Protein AF-A0ABC8S2Q2-F1 (afdb_monomer)

Mean predicted aligned error: 20.62 Å

Solvent-accessible surface area (backbone atoms only — not comparable to full-atom values): 57783 Å² total; per-residue (Å²): 144,87,87,70,87,80,70,69,77,77,67,78,82,64,86,86,74,80,96,70,92,75,82,91,82,85,75,79,82,66,72,75,78,66,64,85,82,75,71,85,77,81,86,71,89,79,92,49,72,69,64,50,47,69,73,63,61,68,66,80,72,86,70,70,86,79,44,76,70,62,69,70,70,46,82,73,59,63,72,57,76,78,56,88,73,79,86,83,86,84,89,80,93,81,87,80,99,78,87,89,78,86,81,96,78,83,76,82,62,86,58,95,87,58,82,70,55,83,64,64,65,52,66,68,69,78,64,85,85,86,56,49,67,58,48,46,52,50,49,52,53,46,67,73,66,77,56,84,84,50,71,65,62,54,48,53,41,40,51,30,24,52,76,70,64,38,59,71,61,38,51,52,52,48,54,52,27,56,74,70,61,43,34,40,37,51,70,46,18,29,47,48,17,46,36,26,28,76,67,70,38,56,68,61,16,51,51,36,52,69,53,25,78,65,76,48,73,61,39,54,34,35,49,28,38,30,28,28,69,66,68,50,85,61,19,60,49,24,60,52,52,51,52,52,39,47,75,72,72,44,80,80,49,68,70,39,51,40,27,52,25,44,21,18,29,67,68,48,35,44,68,62,37,51,49,50,51,54,49,27,62,76,70,64,51,53,78,93,34,68,67,47,50,41,40,50,44,48,22,28,54,64,35,39,63,71,67,56,32,54,55,48,63,71,67,52,92,74,85,50,68,66,52,51,43,54,51,32,51,43,28,46,76,69,75,35,27,68,62,19,40,51,51,48,50,54,43,54,77,68,69,55,82,77,49,66,66,47,53,22,50,46,23,41,20,22,19,76,64,47,35,55,68,62,36,51,51,54,51,52,45,40,63,72,66,63,62,82,70,52,72,67,33,47,37,24,50,30,44,23,28,26,58,46,71,36,55,67,61,24,49,55,55,56,71,67,50,87,82,77,52,71,63,51,52,42,47,53,32,46,32,28,46,76,73,69,37,32,69,61,22,50,52,53,48,50,50,42,52,72,75,64,56,78,81,51,72,68,47,53,45,50,49,37,48,30,30,26,76,70,46,37,57,70,63,44,49,52,50,51,54,46,36,53,75,71,63,48,70,79,41,57,69,57,50,32,42,51,26,37,23,30,15,65,46,69,38,41,70,60,19,52,53,52,59,70,67,48,89,71,74,54,71,62,43,53,42,36,52,29,46,25,28,44,77,73,70,38,29,68,59,25,53,52,49,50,57,52,44,48,74,70,72,52,80,82,50,69,68,45,50,35,50,50,29,52,25,27,27,75,70,49,40,53,68,62,46,48,51,51,51,52,47,55,69,70,65,71,53,84,77,48,68,69,46,54,42,33,48,31,51,21,29,32,62,44,71,37,53,68,60,23,48,53,55,61,70,70,48,95,70,80,53,72,66,45,54,36,50,51,28,34,42,27,14,77,71,51,36,31,70,60,22,53,52,49,53,54,48,39,51,74,71,71,48,81,81,49,75,65,38,53,37,26,51,33,40,7,21,32,64,57,60,42,57,69,62,34,53,48,53,59,45,43,40,44,72,76,65,65,44,81,82,51,72,66,45,53,30,26,51,25,38,22,29,18,75,69,64,43,48,67,63,23,51,53,56,55,67,72,47,72,100,78,79,63,61,64,35,41,50,39,39,33,53,27,22,58,76,72,66,40,50,72,63,25,55,55,43,34,52,54,42,46,72,73,42,77,80,45,46,66,56,43,49,54,40,23,49,43,29,46,74,60,72,35,56,68,60,20,49,50,40,49,49,54,39,55,74,69,67,50,72,76,82,77,87,82,80,86,53,75,80,56,48,45,72,42,46,53,87,77,49,56,68,71,56,52,55,49,46,54,53,49,38,58,37,22,15,71,53,44,32,44,31,44,36,46,50,84,58,71,64,51,56,27,48,35,35,50,46,35,56,74,67,23,37,38,40,38,37,42,23,44,59,43,80,88,56,75,93,70,91,53,58,87,64,28,71,65,39,74,77,78,40,48,77,48,80,40,76,40,66,69,63,48,51,54,51,42,44,74,73,61,31,46,38,36,32,56,32,89,53,97,81,29,43,50,67,87,77,56,73,51,82,53,39,32,34,42,36,42,34,20,87,86,75,41,50,53,72,67,57,58,74,73,34,76,43,40,29,40,55,93,65,89,84,52,74,89,67,79,40,60,30,54,54,50,40,52,52,50,49,48,39,40,52,47,15,28,72,75,70,70,45,56,29,67,58,50,76,64,56,33,49,55,52,42,36,51,51,51,50,72,67,35,92,54,39,71,60,43,45,53,50,39,55,52,51,56,52,54,54,55,68,71,77,106

Radius of gyration: 43.21 Å; Cα contacts (8 Å, |Δi|>4): 1288; chains: 1; bounding box: 130×80×126 Å

Nearest PDB structures (foldseek):
  5iww-assembly1_D  TM=8.454E-01  e=2.807E-13  unidentified
  1v2x-assembly1_A-2  TM=8.760E-01  e=2.126E-08  Thermus thermophilus
  1zjr-assembly1_A  TM=8.466E-01  e=3.360E-08  Aquifex aeolicus
  7edc-assembly1_A-2  TM=8.020E-01  e=5.312E-08  Escherichia coli
  3nk7-assembly1_A  TM=8.022E-01  e=3.936E-04  Streptomyces actuosus

Secondary structure (DSSP, 8-state):
--S-TTSGGGSTTSTTS------S---TTSSGGGSTTS----------HHHHHHHH-PPP-------HHHHTS-TTTHHHHT--PPPP-----------S------PPP--TT----TTHHHHTSSS-S--HHHHHHHHHHHHHTTPPPPHHHHHHHHHHHHHHT-HHHHHHHHHHHHHTT-TTSHHHHHHHHHHHHHTT-HHHHHHHHHT-SS--HHHHHHHHHHHHHH-SGGGHHHHHHHHHHHHTT----HHHHHHHHHHHHHHT-HHHHHHHHHHHHHHT-STT-HHHHHHHHHHHHHHS-HHHHHHHHHH-SS--HHHHHHHHHHHHHTT-HHHHHHHHHHHHHTT----HHHHHHHHHHHHHTT-HHHHHHHHHHHHHHT----HHHHHHHHHHHHHTT-HHHHHHHHHT-SS--HHHHHHHHHHHHHTT-HHHHHHHHHHHHHTTPPPPHHHHHHHHHHHHHTT-HHHHHHHHHHHHHTTGGG-HHHHHHHHHHHHHTT-HHHHHHHHHH-SS--HHHHHHHHHHHHHTT-HHHHHHHHHHHHHTTPPP-HHHHHHHHHHHHHHT-HHHHHHHHHHHHHTT----HHHHHHHHHHHHHTT-HHHHHHHHHT-SS--HHHHHHHHHHHHHTT-HHHHHHHHHHHHHTT----HHHHHHHHHHHHHHT-HHHHHHHHHHHHHTS-PPPPHHHHHHHHHHHHHTT-HHHHHHHHHTS-SS--HHHHHHHHHHHHHTT-HHHHHHHHHHHHHH-TT-HHHHHHHHHHHHHTT-HHHHHHHHHHHHHTTPPP-------HHHHHHHHGGGS-HHHHHHHHHHHHT-BSSEEEEEEEES-HHHHHHHHHHHHHHTB-EEEEEESSTTPPP---HHHHTTGGGSSEEEE-S-HHHHHHHHHHTTPEEEEE--STTPEETTT--TTS-EEEEE-BTTTBS-HHHHHH-SEEEE---TT-TTTTHHHHHHHHHHHHHHHHHHHHHS-S----HHHHHHHHHHHHHHH-TTHHHHHHHHHHHHHHHHHHH-

Foldseek 3Di:
DPDDVPPPVPPPPPPPDDDDDDDDDDPPPPLPPPVPPPDPPPDDDDPDVLLVLLVPPDQPPCPDPPDVVVVVPDPPVVVVVPDPDDDDDDDDDDDDPDDDDDDPDDDWDDDPPDTDDPVVVVVVVPDDDDCLVVLLVVLVVCVPPPDQDDLVSLLSNLVSCLVVLPVVSNVVSVVSCVVNVVLQDQSNLLSNLLSCLSNLNLVSSVVSLVSHPDHAQSSLLSSLLSLLVNLDPSNVVSVVSQVVCVVVVHDHALSSLLSQLSSLLSVLPLVSLVVSVVSCVVVVHCQLPPSSLLSSLSSCLRNHDLVVSVVSCVVRPDADPSSLLSNLVSCVVVLNLVVSLVSLSVCVVVVDDQDLSSLLSNLLSLLSVLPVVSLVSSVVSCSSNVPDHDQSSLLSNLSSCLSVVNLVVSVVSLVPDPDDAQSSLLSNLVSCVVVVNLVVSVVSVVVCVVVVHDDDLSNLLSNLSSCLSVLPVPVLVVSVVVCVVVVVLLPQSSLLSSLLSCLSNVNLVVSVVSLVVHPDHDLSSLLSSLVSCLNVLNLVVSVVSVVVCVVVVDDDDLSNLLSNLSSCLSVLVPVVLVVSVVVCVPPPPVNPPSSLLSSLSSCLSNVNNVVSVVSLVPDPDDALSNLLSNLLSCLVVLNLVVSVVSVVVCVVVVNDDDLSSLLSNLSSCLSNLVLVVSVVSVVCCCPVVVDDHDPSSLLSNLSSCLVVLVLVVSVVSVVVDDLDDCLNSLLSSLVSCLVNVVLPVNQVSLVSSCVHCVQALVSLVSSLVSCVSVVNNVVSVVSVVSCVVVVRDDDDDDDDDLVVLCVLLVVVDDVVVLVVLLVLLQQAAPLEEEEEEADPDLLLVLQLLVLCSVNRYAEYEYEYNALVDDRDDPCVRNVPSPLQHYYHYDSDPVVVLVVCVVVVAAEEFEDADPQADELLPDQLLGRYYYYWYYLPPIDDPVSVVSGPHYHYDPPPPPNPDSCSSVVSNVSSVSSQVNCCVPVVGNYDDDPVRSSSSSSSVSVVVDPCSVVSSVVSVVVVVVVVVVVD

Structure (mmCIF, N/CA/C/O backbone):
data_AF-A0ABC8S2Q2-F1
#
_entry.id   AF-A0ABC8S2Q2-F1
#
loop_
_atom_site.group_PDB
_atom_site.id
_atom_site.type_symbol
_atom_site.label_atom_id
_atom_site.label_alt_id
_atom_site.label_comp_id
_atom_site.label_asym_id
_atom_site.label_entity_id
_atom_site.label_seq_id
_atom_site.pdbx_PDB_ins_code
_atom_site.Cartn_x
_atom_site.Cartn_y
_atom_site.Cartn_z
_atom_site.occupancy
_atom_site.B_iso_or_equiv
_atom_site.auth_seq_id
_atom_site.auth_comp_id
_atom_site.auth_asym_id
_atom_site.auth_atom_id
_atom_site.pdbx_PDB_model_num
ATOM 1 N N . MET A 1 1 ? 12.492 -31.610 13.548 1.00 34.97 1 MET A N 1
ATOM 2 C CA . MET A 1 1 ? 13.583 -31.194 12.636 1.00 34.97 1 MET A CA 1
ATOM 3 C C . MET A 1 1 ? 14.423 -30.072 13.258 1.00 34.97 1 MET A C 1
ATOM 5 O O . MET A 1 1 ? 14.422 -28.957 12.768 1.00 34.97 1 MET A O 1
ATOM 9 N N . PHE A 1 2 ? 15.148 -30.347 14.344 1.00 24.47 2 PHE A N 1
ATOM 10 C CA . PHE A 1 2 ? 16.047 -29.378 14.993 1.00 24.47 2 PHE A CA 1
ATOM 11 C C . PHE A 1 2 ? 17.279 -30.147 15.489 1.00 24.47 2 PHE A C 1
ATOM 13 O O . PHE A 1 2 ? 17.316 -30.562 16.638 1.00 24.47 2 PHE A O 1
ATOM 20 N N . ASN A 1 3 ? 18.203 -30.484 14.577 1.00 24.67 3 ASN A N 1
ATOM 21 C CA . ASN A 1 3 ? 19.575 -30.936 14.898 1.00 24.67 3 ASN A CA 1
ATOM 22 C C . ASN A 1 3 ? 20.465 -31.149 13.649 1.00 24.67 3 ASN A C 1
ATOM 24 O O . ASN A 1 3 ? 21.248 -32.092 13.578 1.00 24.67 3 ASN A O 1
ATOM 28 N N . ARG A 1 4 ? 20.363 -30.283 12.628 1.00 25.58 4 ARG A N 1
ATOM 29 C CA . ARG A 1 4 ? 21.287 -30.304 11.468 1.00 25.58 4 ARG A CA 1
ATOM 30 C C . ARG A 1 4 ? 22.074 -29.006 11.248 1.00 25.58 4 ARG A C 1
ATOM 32 O O . ARG A 1 4 ? 22.939 -28.971 10.384 1.00 25.58 4 ARG A O 1
ATOM 39 N N . SER A 1 5 ? 21.874 -27.979 12.075 1.00 28.30 5 SER A N 1
ATOM 40 C CA . SER A 1 5 ? 22.554 -26.679 11.951 1.00 28.30 5 SER A CA 1
ATOM 41 C C . SER A 1 5 ? 23.979 -26.626 12.528 1.00 28.30 5 SER A C 1
ATOM 43 O O . SER A 1 5 ? 24.648 -25.613 12.356 1.00 28.30 5 SER A O 1
ATOM 45 N N . LEU A 1 6 ? 24.493 -27.696 13.152 1.00 27.12 6 LEU A N 1
ATOM 46 C CA . LEU A 1 6 ? 25.853 -27.710 13.723 1.00 27.12 6 LEU A CA 1
ATOM 47 C C . LEU A 1 6 ? 26.909 -28.492 12.921 1.00 27.12 6 LEU A C 1
ATOM 49 O O . LEU A 1 6 ? 28.082 -28.440 13.278 1.00 27.12 6 LEU A O 1
ATOM 53 N N . TYR A 1 7 ? 26.549 -29.165 11.822 1.00 24.75 7 TYR A N 1
ATOM 54 C CA . TYR A 1 7 ? 27.508 -29.977 11.049 1.00 24.75 7 TYR A CA 1
ATOM 55 C C . TYR A 1 7 ? 28.084 -29.291 9.795 1.00 24.75 7 TYR A C 1
ATOM 57 O O . TYR A 1 7 ? 29.084 -29.757 9.253 1.00 24.75 7 TYR A O 1
ATOM 65 N N . CYS A 1 8 ? 27.537 -28.148 9.362 1.00 25.62 8 CYS A N 1
ATOM 66 C CA . CYS A 1 8 ? 28.042 -27.425 8.182 1.00 25.62 8 CYS A CA 1
ATOM 67 C C . CYS A 1 8 ? 29.206 -26.458 8.478 1.00 25.62 8 CYS A C 1
ATOM 69 O O . CYS A 1 8 ? 29.891 -26.027 7.553 1.00 25.62 8 CYS A O 1
ATOM 71 N N . PHE A 1 9 ? 29.502 -26.160 9.748 1.00 27.00 9 PHE A N 1
ATOM 72 C CA . PHE A 1 9 ? 30.567 -25.214 10.115 1.00 27.00 9 PHE A CA 1
ATOM 73 C C . PHE A 1 9 ? 31.993 -25.803 10.044 1.00 27.00 9 PHE A C 1
ATOM 75 O O . PHE A 1 9 ? 32.969 -25.059 10.088 1.00 27.00 9 PHE A O 1
ATOM 82 N N . ALA A 1 10 ? 32.140 -27.124 9.881 1.00 25.73 10 ALA A N 1
ATOM 83 C CA . ALA A 1 10 ? 33.445 -27.799 9.868 1.00 25.73 10 ALA A CA 1
ATOM 84 C C . ALA A 1 10 ? 34.042 -28.035 8.462 1.00 25.73 10 ALA A C 1
ATOM 86 O O . ALA A 1 10 ? 35.200 -28.433 8.352 1.00 25.73 10 ALA A O 1
ATOM 87 N N . LEU A 1 11 ? 33.305 -27.758 7.378 1.00 25.94 11 LEU A N 1
ATOM 88 C CA . LEU A 1 11 ? 33.777 -27.974 5.996 1.00 25.94 11 LEU A CA 1
ATOM 89 C C . LEU A 1 11 ? 34.243 -26.696 5.277 1.00 25.94 11 LEU A C 1
ATOM 91 O O . LEU A 1 11 ? 34.880 -26.783 4.227 1.00 25.94 11 LEU A O 1
ATOM 95 N N . PHE A 1 12 ? 34.021 -25.516 5.865 1.00 28.31 12 PHE A N 1
ATOM 96 C CA . PHE A 1 12 ? 34.377 -24.232 5.246 1.00 28.31 12 PHE A CA 1
ATOM 97 C C . PHE A 1 12 ? 35.836 -23.781 5.477 1.00 28.31 12 PHE A C 1
ATOM 99 O O . PHE A 1 12 ? 36.272 -22.800 4.882 1.00 28.31 12 PHE A O 1
ATOM 106 N N . SER A 1 13 ? 36.630 -24.520 6.266 1.00 26.47 13 SER A N 1
ATOM 107 C CA . SER A 1 13 ? 38.012 -24.131 6.626 1.00 26.47 13 SER A CA 1
ATOM 108 C C . SER A 1 13 ? 39.140 -24.960 5.988 1.00 26.47 13 SER A C 1
ATOM 110 O O . SER A 1 13 ? 40.301 -24.770 6.341 1.00 26.47 13 SER A O 1
ATOM 112 N N . VAL A 1 14 ? 38.859 -25.848 5.022 1.00 27.25 14 VAL A N 1
ATOM 113 C CA . VAL A 1 14 ? 39.913 -26.689 4.392 1.00 27.25 14 VAL A CA 1
ATOM 114 C C . VAL A 1 14 ? 40.069 -26.486 2.873 1.00 27.25 14 VAL A C 1
ATOM 116 O O . VAL A 1 14 ? 41.062 -26.913 2.291 1.00 27.25 14 VAL A O 1
ATOM 119 N N . ARG A 1 15 ? 39.208 -25.714 2.198 1.00 28.25 15 ARG A N 1
ATOM 120 C CA . ARG A 1 15 ? 39.318 -25.469 0.739 1.00 28.25 15 ARG A CA 1
ATOM 121 C C . ARG A 1 15 ? 40.104 -24.209 0.337 1.00 28.25 15 ARG A C 1
ATOM 123 O O . ARG A 1 15 ? 39.764 -23.548 -0.636 1.00 28.25 15 ARG A O 1
ATOM 130 N N . LYS A 1 16 ? 41.196 -23.885 1.043 1.00 30.80 16 LYS A N 1
ATOM 131 C CA . LYS A 1 16 ? 42.139 -22.824 0.611 1.00 30.80 16 LYS A CA 1
ATOM 132 C C . LYS A 1 16 ? 43.614 -23.230 0.549 1.00 30.80 16 LYS A C 1
ATOM 134 O O . LYS A 1 16 ? 44.489 -22.373 0.481 1.00 30.80 16 LYS A O 1
ATOM 139 N N . LYS A 1 17 ? 43.905 -24.531 0.521 1.00 29.23 17 LYS A N 1
ATOM 140 C CA . LYS A 1 17 ? 45.241 -25.063 0.224 1.00 29.23 17 LYS A CA 1
ATOM 141 C C . LYS A 1 17 ? 45.107 -26.364 -0.551 1.00 29.23 17 LYS A C 1
ATOM 143 O O . LYS A 1 17 ? 44.936 -27.403 0.063 1.00 29.23 17 LYS A O 1
ATOM 148 N N . LEU A 1 18 ? 45.157 -26.271 -1.875 1.00 27.47 18 LEU A N 1
ATOM 149 C CA . LEU A 1 18 ? 45.743 -27.249 -2.800 1.00 27.47 18 LEU A CA 1
ATOM 150 C C . LEU A 1 18 ? 45.487 -26.711 -4.210 1.00 27.47 18 LEU A C 1
ATOM 152 O O . LEU A 1 18 ? 44.375 -26.772 -4.724 1.00 27.47 18 LEU A O 1
ATOM 156 N N . GLY A 1 19 ? 46.519 -26.101 -4.793 1.00 32.22 19 GLY A N 1
ATOM 157 C CA . GLY A 1 19 ? 46.503 -25.689 -6.187 1.00 32.22 19 GLY A CA 1
ATOM 158 C C . GLY A 1 19 ? 46.469 -26.923 -7.077 1.00 32.22 19 GLY A C 1
ATOM 159 O O . GLY A 1 19 ? 47.450 -27.655 -7.145 1.00 32.22 19 GLY A O 1
ATOM 160 N N . PHE A 1 20 ? 45.347 -27.131 -7.757 1.00 24.52 20 PHE A N 1
ATOM 161 C CA . PHE A 1 20 ? 45.239 -28.033 -8.894 1.00 24.52 20 PHE A CA 1
ATOM 162 C C . PHE A 1 20 ? 44.403 -27.355 -9.978 1.00 24.52 20 PHE A C 1
ATOM 164 O O . PHE A 1 20 ? 43.263 -26.959 -9.744 1.00 24.52 20 PHE A O 1
ATOM 171 N N . ARG A 1 21 ? 44.999 -27.218 -11.168 1.00 27.28 21 ARG A N 1
ATOM 172 C CA . ARG A 1 21 ? 44.282 -26.971 -12.423 1.00 27.28 21 ARG A CA 1
ATOM 173 C C . ARG A 1 21 ? 43.379 -28.177 -12.681 1.00 27.28 21 ARG A C 1
ATOM 175 O O . ARG A 1 21 ? 43.885 -29.295 -12.727 1.00 27.28 21 ARG A O 1
ATOM 182 N N . LEU A 1 22 ? 42.085 -27.954 -12.880 1.00 24.84 22 LEU A N 1
ATOM 183 C CA . LEU A 1 22 ? 41.166 -28.973 -13.382 1.00 24.84 22 LEU A CA 1
ATOM 184 C C . LEU A 1 22 ? 40.533 -28.469 -14.676 1.00 24.84 22 LEU A C 1
ATOM 186 O O . LEU A 1 22 ? 39.918 -27.408 -14.712 1.00 24.84 22 LEU A O 1
ATOM 190 N N . GLN A 1 23 ? 40.779 -29.240 -15.734 1.00 23.42 23 GLN A N 1
ATOM 191 C CA . GLN A 1 23 ? 40.207 -29.102 -17.065 1.00 23.42 23 GLN A CA 1
ATOM 192 C C . GLN A 1 23 ? 38.676 -29.107 -17.001 1.00 23.42 23 GLN A C 1
ATOM 194 O O . GLN A 1 23 ? 38.074 -29.960 -16.348 1.00 23.42 23 GLN A O 1
ATOM 199 N N . SER A 1 24 ? 38.063 -28.175 -17.728 1.00 28.06 24 SER A N 1
ATOM 200 C CA . SER A 1 24 ? 36.647 -28.196 -18.076 1.00 28.06 24 SER A CA 1
ATOM 201 C C . SER A 1 24 ? 36.357 -29.443 -18.908 1.00 28.06 24 SER A C 1
ATOM 203 O O . SER A 1 24 ? 36.931 -29.574 -19.977 1.00 28.06 24 SER A O 1
ATOM 205 N N . TYR A 1 25 ? 35.527 -30.360 -18.416 1.00 26.27 25 TYR A N 1
ATOM 206 C CA . TYR A 1 25 ? 34.607 -31.216 -19.183 1.00 26.27 25 TYR A CA 1
ATOM 207 C C . TYR A 1 25 ? 33.991 -32.229 -18.201 1.00 26.27 25 TYR A C 1
ATOM 209 O O . TYR A 1 25 ? 34.724 -32.977 -17.559 1.00 26.27 25 TYR A O 1
ATOM 217 N N . ARG A 1 26 ? 32.646 -32.273 -18.137 1.00 25.72 26 ARG A N 1
ATOM 218 C CA . ARG A 1 26 ? 31.751 -33.152 -17.329 1.00 25.72 26 ARG A CA 1
ATOM 219 C C . ARG A 1 26 ? 31.032 -32.504 -16.130 1.00 25.72 26 ARG A C 1
ATOM 221 O O . ARG A 1 26 ? 31.131 -32.985 -15.007 1.00 25.72 26 ARG A O 1
ATOM 228 N N . ALA A 1 27 ? 30.189 -31.505 -16.402 1.00 26.81 27 ALA A N 1
ATOM 229 C CA . ALA A 1 27 ? 29.017 -31.191 -15.563 1.00 26.81 27 ALA A CA 1
ATOM 230 C C . ALA A 1 27 ? 27.681 -31.683 -16.180 1.00 26.81 27 ALA A C 1
ATOM 232 O O . ALA A 1 27 ? 26.669 -31.765 -15.491 1.00 26.81 27 ALA A O 1
ATOM 233 N N . HIS A 1 28 ? 27.683 -32.097 -17.455 1.00 30.48 28 HIS A N 1
ATOM 234 C CA . HIS A 1 28 ? 26.464 -32.307 -18.251 1.00 30.48 28 HIS A CA 1
ATOM 235 C C . HIS A 1 28 ? 25.609 -33.547 -17.919 1.00 30.48 28 HIS A C 1
ATOM 237 O O . HIS A 1 28 ? 24.471 -33.623 -18.360 1.00 30.48 28 HIS A O 1
ATOM 243 N N . LEU A 1 29 ? 26.102 -34.509 -17.129 1.00 26.00 29 LEU A N 1
ATOM 244 C CA . LEU A 1 29 ? 25.425 -35.805 -16.923 1.00 26.00 29 LEU A CA 1
ATOM 245 C C . LEU A 1 29 ? 24.639 -35.936 -15.605 1.00 26.00 29 LEU A C 1
ATOM 247 O O . LEU A 1 29 ? 24.113 -37.005 -15.321 1.00 26.00 29 LEU A O 1
ATOM 251 N N . ARG A 1 30 ? 24.534 -34.876 -14.789 1.00 29.36 30 ARG A N 1
ATOM 252 C CA . ARG A 1 30 ? 23.762 -34.908 -13.525 1.00 29.36 30 ARG A CA 1
ATOM 253 C C . ARG A 1 30 ? 22.377 -34.255 -13.591 1.00 29.36 30 ARG A C 1
ATOM 255 O O . ARG A 1 30 ? 21.629 -34.384 -12.631 1.00 29.36 30 ARG A O 1
ATOM 262 N N . CYS A 1 31 ? 22.015 -33.598 -14.699 1.00 29.89 31 CYS A N 1
ATOM 263 C CA . CYS A 1 31 ? 20.682 -32.997 -14.849 1.00 29.89 31 CYS A CA 1
ATOM 264 C C . CYS A 1 31 ? 19.566 -34.034 -15.075 1.00 29.89 31 CYS A C 1
ATOM 266 O O . CYS A 1 31 ? 18.438 -33.793 -14.666 1.00 29.89 31 CYS A O 1
ATOM 268 N N . CYS A 1 32 ? 19.862 -35.203 -15.654 1.00 27.31 32 CYS A N 1
ATOM 269 C CA . CYS A 1 32 ? 18.824 -36.191 -15.975 1.00 27.31 32 CYS A CA 1
ATOM 270 C C . CYS A 1 32 ? 18.369 -37.054 -14.784 1.00 27.31 32 CYS A C 1
ATOM 272 O O . CYS A 1 32 ? 17.270 -37.587 -14.824 1.00 27.31 32 CYS A O 1
ATOM 274 N N . SER A 1 33 ? 19.160 -37.193 -13.713 1.00 26.92 33 SER A N 1
ATOM 275 C CA . SER A 1 33 ? 18.877 -38.179 -12.652 1.00 26.92 33 SER A CA 1
ATOM 276 C C . SER A 1 33 ? 17.954 -37.693 -11.527 1.00 26.92 33 SER A C 1
ATOM 278 O O . SER A 1 33 ? 17.751 -38.429 -10.572 1.00 26.92 33 SER A O 1
ATOM 280 N N . PHE A 1 34 ? 17.450 -36.456 -11.579 1.00 35.34 34 PHE A N 1
ATOM 281 C CA . PHE A 1 34 ? 16.664 -35.865 -10.480 1.00 35.34 34 PHE A CA 1
ATOM 282 C C . PHE A 1 34 ? 15.223 -35.492 -10.856 1.00 35.34 34 PHE A C 1
ATOM 284 O O . PHE A 1 34 ? 14.474 -35.040 -9.996 1.00 35.34 34 PHE A O 1
ATOM 291 N N . ILE A 1 35 ? 14.810 -35.710 -12.110 1.00 32.81 35 ILE A N 1
ATOM 292 C CA . ILE A 1 35 ? 13.422 -35.480 -12.552 1.00 32.81 35 ILE A CA 1
ATOM 293 C C . ILE A 1 35 ? 12.531 -36.711 -12.297 1.00 32.81 35 ILE A C 1
ATOM 295 O O . ILE A 1 35 ? 11.314 -36.576 -12.224 1.00 32.81 35 ILE A O 1
ATOM 299 N N . GLU A 1 36 ? 13.109 -37.894 -12.064 1.00 29.53 36 GLU A N 1
ATOM 300 C CA . GLU A 1 36 ? 12.329 -39.125 -11.854 1.00 29.53 36 GLU A CA 1
ATOM 301 C C . GLU A 1 36 ? 11.606 -39.204 -10.493 1.00 29.53 36 GLU A C 1
ATOM 303 O O . GLU A 1 36 ? 10.679 -39.996 -10.361 1.00 29.53 36 GLU A O 1
ATOM 308 N N . GLU A 1 37 ? 11.939 -38.370 -9.497 1.00 29.84 37 GLU A N 1
ATOM 309 C CA . GLU A 1 37 ? 11.366 -38.496 -8.138 1.00 29.84 37 GLU A CA 1
ATOM 310 C C . GLU A 1 37 ? 10.415 -37.360 -7.694 1.00 29.84 37 GLU A C 1
ATOM 312 O O . GLU A 1 37 ? 9.940 -37.393 -6.560 1.00 29.84 37 GLU A O 1
ATOM 317 N N . ALA A 1 38 ? 10.072 -36.373 -8.539 1.00 28.55 38 ALA A N 1
ATOM 318 C CA . ALA A 1 38 ? 9.309 -35.192 -8.078 1.00 28.55 38 ALA A CA 1
ATOM 319 C C . ALA A 1 38 ? 8.118 -34.731 -8.944 1.00 28.55 38 ALA A C 1
ATOM 321 O O . ALA A 1 38 ? 7.625 -33.619 -8.747 1.00 28.55 38 ALA A O 1
ATOM 322 N N . ILE A 1 39 ? 7.609 -35.554 -9.867 1.00 29.17 39 ILE A N 1
ATOM 323 C CA . ILE A 1 39 ? 6.401 -35.212 -10.639 1.00 29.17 39 ILE A CA 1
ATOM 324 C C . ILE A 1 39 ? 5.344 -36.321 -10.513 1.00 29.17 39 ILE A C 1
ATOM 326 O O . ILE A 1 39 ? 5.274 -37.200 -11.370 1.00 29.17 39 ILE A O 1
ATOM 330 N N . PRO A 1 40 ? 4.458 -36.284 -9.504 1.00 26.62 40 PRO A N 1
ATOM 331 C CA . PRO A 1 40 ? 3.127 -36.835 -9.671 1.00 26.62 40 PRO A CA 1
ATOM 332 C C . PRO A 1 40 ? 2.320 -35.813 -10.483 1.00 26.62 40 PRO A C 1
ATOM 334 O O . PRO A 1 40 ? 1.830 -34.817 -9.954 1.00 26.62 40 PRO A O 1
ATOM 337 N N . LEU A 1 41 ? 2.230 -36.025 -11.797 1.00 30.52 41 LEU A N 1
ATOM 338 C CA . LEU A 1 41 ? 1.183 -35.416 -12.614 1.00 30.52 41 LEU A CA 1
ATOM 339 C C . LEU A 1 41 ? -0.131 -36.091 -12.208 1.00 30.52 41 LEU A C 1
ATOM 341 O O . LEU A 1 41 ? -0.475 -37.146 -12.734 1.00 30.52 41 LEU A O 1
ATOM 345 N N . GLU A 1 42 ? -0.860 -35.510 -11.256 1.00 27.75 42 GLU A N 1
ATOM 346 C CA . GLU A 1 42 ? -2.289 -35.793 -11.133 1.00 27.75 42 GLU A CA 1
ATOM 347 C C . GLU A 1 42 ? -2.978 -35.168 -12.346 1.00 27.75 42 GLU A C 1
ATOM 349 O O . GLU A 1 42 ? -3.299 -33.982 -12.393 1.00 27.75 42 GLU A O 1
ATOM 354 N N . THR A 1 43 ? -3.123 -35.980 -13.389 1.00 30.48 43 THR A N 1
ATOM 355 C CA . THR A 1 43 ? -3.883 -35.664 -14.591 1.00 30.48 43 THR A CA 1
ATOM 356 C C . THR A 1 43 ? -5.351 -35.491 -14.218 1.00 30.48 43 THR A C 1
ATOM 358 O O . THR A 1 43 ? -6.099 -36.466 -14.150 1.00 30.48 43 THR A O 1
ATOM 361 N N . THR A 1 44 ? -5.773 -34.252 -13.992 1.00 28.44 44 THR A N 1
ATOM 362 C CA . THR A 1 44 ? -7.182 -33.865 -14.082 1.00 28.44 44 THR A CA 1
ATOM 363 C C . THR A 1 44 ? -7.324 -32.847 -15.211 1.00 28.44 44 THR A C 1
ATOM 365 O O . THR A 1 44 ? -6.805 -31.739 -15.156 1.00 28.44 44 THR A O 1
ATOM 368 N N . GLU A 1 45 ? -7.916 -33.344 -16.300 1.00 35.28 45 GLU A N 1
ATOM 369 C CA . GLU A 1 45 ? -8.567 -32.651 -17.419 1.00 35.28 45 GLU A CA 1
ATOM 370 C C . GLU A 1 45 ? -8.080 -31.227 -17.748 1.00 35.28 45 GLU A C 1
ATOM 372 O O . GLU A 1 45 ? -8.661 -30.231 -17.327 1.00 35.28 45 GLU A O 1
ATOM 377 N N . CYS A 1 46 ? -7.058 -31.126 -18.603 1.00 33.34 46 CYS A N 1
ATOM 378 C CA . CYS A 1 46 ? -6.739 -29.887 -19.311 1.00 33.34 46 CYS A CA 1
ATOM 379 C C . CYS A 1 46 ? -6.975 -30.105 -20.813 1.00 33.34 46 CYS A C 1
ATOM 381 O O . CYS A 1 46 ? -6.162 -30.720 -21.498 1.00 33.34 46 CYS A O 1
ATOM 383 N N . THR A 1 47 ? -8.135 -29.668 -21.308 1.00 32.66 47 THR A N 1
ATOM 384 C CA . THR A 1 47 ? -8.615 -29.864 -22.690 1.00 32.66 47 THR A CA 1
ATOM 385 C C . THR A 1 47 ? -8.210 -28.726 -23.633 1.00 32.66 47 THR A C 1
ATOM 387 O O . THR A 1 47 ? -8.995 -28.349 -24.500 1.00 32.66 47 THR A O 1
ATOM 390 N N . ASP A 1 48 ? -7.027 -28.136 -23.455 1.00 44.69 48 ASP A N 1
ATOM 391 C CA . ASP A 1 48 ? -6.563 -27.038 -24.309 1.00 44.69 48 ASP A CA 1
ATOM 392 C C . ASP A 1 48 ? -5.493 -27.554 -25.289 1.00 44.69 48 ASP A C 1
ATOM 39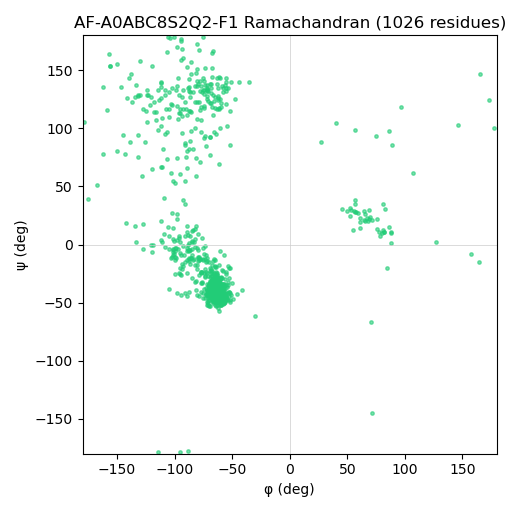4 O O . ASP A 1 48 ? -4.378 -27.920 -24.895 1.00 44.69 48 ASP A O 1
ATOM 398 N N . GLU A 1 49 ? -5.840 -27.634 -26.580 1.00 45.25 49 GLU A N 1
ATOM 399 C CA . GLU A 1 49 ? -4.967 -28.128 -27.667 1.00 45.25 49 GLU A CA 1
ATOM 400 C C . GLU A 1 49 ? -3.604 -27.405 -27.690 1.00 45.25 49 GLU A C 1
ATOM 402 O O . GLU A 1 49 ? -2.575 -27.993 -28.026 1.00 45.25 49 GLU A O 1
ATOM 407 N N . THR A 1 50 ? -3.571 -26.154 -27.230 1.00 44.69 50 THR A N 1
ATOM 408 C CA . THR A 1 50 ? -2.394 -25.288 -27.066 1.00 44.69 50 THR A CA 1
ATOM 409 C C . THR A 1 50 ? -1.377 -25.778 -26.043 1.00 44.69 50 THR A C 1
ATOM 411 O O . THR A 1 50 ? -0.170 -25.716 -26.283 1.00 44.69 50 THR A O 1
ATOM 414 N N . ILE A 1 51 ? -1.845 -26.290 -24.904 1.00 49.72 51 ILE A N 1
ATOM 415 C CA . ILE A 1 51 ? -0.981 -26.843 -23.850 1.00 49.72 51 ILE A CA 1
ATOM 416 C C . ILE A 1 51 ? -0.386 -28.173 -24.314 1.00 49.72 51 ILE A C 1
ATOM 418 O O . ILE A 1 51 ? 0.773 -28.479 -24.028 1.00 49.72 51 ILE A O 1
ATOM 422 N N . THR A 1 52 ? -1.153 -28.923 -25.104 1.00 47.75 52 THR A N 1
ATOM 423 C CA . THR A 1 52 ? -0.700 -30.185 -25.691 1.00 47.75 52 THR A CA 1
ATOM 424 C C . THR A 1 52 ? 0.398 -29.931 -26.728 1.00 47.75 52 THR A C 1
ATOM 426 O O . THR A 1 52 ? 1.404 -30.628 -26.700 1.00 47.75 52 THR A O 1
ATOM 429 N N . GLN A 1 53 ? 0.301 -28.868 -27.539 1.00 52.44 53 GLN A N 1
ATOM 430 C CA . GLN A 1 53 ? 1.346 -28.487 -28.503 1.00 52.44 53 GLN A CA 1
ATOM 431 C C . GLN A 1 53 ? 2.708 -28.175 -27.860 1.00 52.44 53 GLN A C 1
ATOM 433 O O . GLN A 1 53 ? 3.724 -28.663 -28.342 1.00 52.44 53 GLN A O 1
ATOM 438 N N . LEU A 1 54 ? 2.758 -27.438 -26.742 1.00 49.56 54 LEU A N 1
ATOM 439 C CA . LEU A 1 54 ? 4.012 -27.184 -26.000 1.00 49.56 54 LEU A CA 1
ATOM 440 C C . LEU A 1 54 ? 4.645 -28.461 -25.420 1.00 49.56 54 LEU A C 1
ATOM 442 O O . LEU A 1 54 ? 5.870 -28.554 -25.277 1.00 49.56 54 LEU A O 1
ATOM 446 N N . LEU A 1 55 ? 3.808 -29.440 -25.073 1.00 44.25 55 LEU A N 1
ATOM 447 C CA . LEU A 1 55 ? 4.231 -30.757 -24.598 1.00 44.25 55 LEU A CA 1
ATOM 448 C C . LEU A 1 55 ? 4.677 -31.676 -25.749 1.00 44.25 55 LEU A C 1
ATOM 450 O O . LEU A 1 55 ? 5.518 -32.541 -25.515 1.00 44.25 55 LEU A O 1
ATOM 454 N N . THR A 1 56 ? 4.167 -31.470 -26.969 1.00 42.50 56 THR A N 1
ATOM 455 C CA . THR A 1 56 ? 4.482 -32.260 -28.176 1.00 42.50 56 THR A CA 1
ATOM 456 C C . THR A 1 56 ? 5.484 -31.601 -29.121 1.00 42.50 56 THR A C 1
ATOM 458 O O . THR A 1 56 ? 5.740 -32.161 -30.182 1.00 42.50 56 THR A O 1
ATOM 461 N N . LEU A 1 57 ? 6.042 -30.430 -28.786 1.00 45.31 57 LEU A N 1
ATOM 462 C CA . LEU A 1 57 ? 7.187 -29.874 -29.511 1.00 45.31 57 LEU A CA 1
ATOM 463 C C . LEU A 1 57 ? 8.340 -30.875 -29.394 1.00 45.31 57 LEU A C 1
ATOM 465 O O . LEU A 1 57 ? 8.991 -30.971 -28.344 1.00 45.31 57 LEU A O 1
ATOM 469 N N . GLU A 1 58 ? 8.536 -31.656 -30.455 1.00 34.34 58 GLU A N 1
ATOM 470 C CA . GLU A 1 58 ? 9.704 -32.508 -30.602 1.00 34.34 58 GLU A CA 1
ATOM 471 C C . GLU A 1 58 ? 10.944 -31.610 -30.493 1.00 34.34 58 GLU A C 1
ATOM 473 O O . GLU A 1 58 ? 10.936 -30.487 -31.015 1.00 34.34 58 GLU A O 1
ATOM 478 N N . PRO A 1 59 ? 11.996 -32.039 -29.767 1.00 31.41 59 PRO A N 1
ATOM 479 C CA . PRO A 1 59 ? 13.280 -31.366 -29.896 1.00 31.41 59 PRO A CA 1
ATOM 480 C C . PRO A 1 59 ? 13.593 -31.294 -31.395 1.00 31.41 59 PRO A C 1
ATOM 482 O O . PRO A 1 59 ? 13.277 -32.265 -32.091 1.00 31.41 59 PRO A O 1
ATOM 485 N N . PRO A 1 60 ? 14.150 -30.179 -31.905 1.00 30.98 60 PRO A N 1
ATOM 486 C CA . PRO A 1 60 ? 14.547 -30.131 -33.303 1.00 30.98 60 PRO A CA 1
ATOM 487 C C . PRO A 1 60 ? 15.333 -31.410 -33.584 1.00 30.98 60 PRO A C 1
ATOM 489 O O . PRO A 1 60 ? 16.249 -31.739 -32.820 1.00 30.98 60 PRO A O 1
ATOM 492 N N . GLU A 1 61 ? 14.901 -32.176 -34.596 1.00 29.84 61 GLU A N 1
ATOM 493 C CA . GLU A 1 61 ? 15.674 -33.315 -35.082 1.00 29.84 61 GLU A CA 1
ATOM 494 C C . GLU A 1 61 ? 17.129 -32.851 -35.168 1.00 29.84 61 GLU A C 1
ATOM 496 O O . GLU A 1 61 ? 17.375 -31.702 -35.542 1.00 29.84 61 GLU A O 1
ATOM 501 N N . GLU A 1 62 ? 18.085 -33.700 -34.780 1.00 34.31 62 GLU A N 1
ATOM 502 C CA . GLU A 1 62 ? 19.510 -33.449 -35.006 1.00 34.31 62 GLU A CA 1
ATOM 503 C C . GLU A 1 62 ? 19.770 -33.358 -36.527 1.00 34.31 62 GLU A C 1
ATOM 505 O O . GLU A 1 62 ? 20.390 -34.229 -37.134 1.00 34.31 62 GLU A O 1
ATOM 510 N N . SER A 1 63 ? 19.291 -32.300 -37.182 1.00 31.23 63 SER A N 1
ATOM 511 C CA . SER A 1 63 ? 19.823 -31.809 -38.432 1.00 31.23 63 SER A CA 1
ATOM 512 C C . SER A 1 63 ? 21.239 -31.388 -38.091 1.00 31.23 63 SER A C 1
ATOM 514 O O . SER A 1 63 ? 21.436 -30.568 -37.192 1.00 31.23 63 SER A O 1
ATOM 516 N N . GLY A 1 64 ? 22.188 -32.072 -38.727 1.00 30.73 64 GLY A N 1
ATOM 517 C CA . GLY A 1 64 ? 23.599 -32.114 -38.380 1.00 30.73 64 GLY A CA 1
ATOM 518 C C . GLY A 1 64 ? 24.149 -30.804 -37.832 1.00 30.73 64 GLY A C 1
ATOM 519 O O . GLY A 1 64 ? 23.826 -29.720 -38.305 1.00 30.73 64 GLY A O 1
ATOM 520 N N . LYS A 1 65 ? 25.003 -30.945 -36.819 1.00 31.41 65 LYS A N 1
ATOM 521 C CA . LYS A 1 65 ? 25.848 -29.882 -36.287 1.00 31.41 65 LYS A CA 1
ATOM 522 C C . LYS A 1 65 ? 26.642 -29.211 -37.413 1.00 31.41 65 LYS A C 1
ATOM 524 O O . LYS A 1 65 ? 27.812 -29.514 -37.577 1.00 31.41 65 LYS A O 1
ATOM 529 N N . ASP A 1 66 ? 26.067 -28.233 -38.095 1.00 33.75 66 ASP A N 1
ATOM 530 C CA . ASP A 1 66 ? 26.844 -27.208 -38.779 1.00 33.75 66 ASP A CA 1
ATOM 531 C C . ASP A 1 66 ? 27.307 -26.227 -37.698 1.00 33.75 66 ASP A C 1
ATOM 533 O O . ASP A 1 66 ? 26.815 -25.106 -37.550 1.00 33.75 66 ASP A O 1
ATOM 537 N N . SER A 1 67 ? 28.240 -26.684 -36.858 1.00 34.41 67 SER A N 1
ATOM 538 C CA . SER A 1 67 ? 29.006 -25.758 -36.043 1.00 34.41 67 SER A CA 1
ATOM 539 C C . SER A 1 67 ? 29.804 -24.870 -36.995 1.00 34.41 67 SER A C 1
ATOM 541 O O . SER A 1 67 ? 30.328 -25.309 -38.020 1.00 34.41 67 SER A O 1
ATOM 543 N N . VAL A 1 68 ? 29.939 -23.597 -36.637 1.00 36.09 68 VAL A N 1
ATOM 544 C CA . VAL A 1 68 ? 30.774 -22.621 -37.353 1.00 36.09 68 VAL A CA 1
ATOM 545 C C . VAL A 1 68 ? 32.223 -23.127 -37.532 1.00 36.09 68 VAL A C 1
ATOM 547 O O . VAL A 1 68 ? 32.921 -22.674 -38.430 1.00 36.09 68 VAL A O 1
ATOM 550 N N . GLU A 1 69 ? 32.662 -24.127 -36.759 1.00 37.47 69 GLU A N 1
ATOM 551 C CA . GLU A 1 69 ? 33.949 -24.816 -36.925 1.00 37.47 69 GLU A CA 1
ATOM 552 C C . GLU A 1 69 ? 34.013 -25.775 -38.135 1.00 37.47 69 GLU A C 1
ATOM 554 O O . GLU A 1 69 ? 35.094 -25.945 -38.697 1.00 37.47 69 GLU A O 1
ATOM 559 N N . GLU A 1 70 ? 32.901 -26.358 -38.601 1.00 38.06 70 GLU A N 1
ATOM 560 C CA . GLU A 1 70 ? 32.885 -27.271 -39.762 1.00 38.06 70 GLU A CA 1
ATOM 561 C C . GLU A 1 70 ? 32.781 -26.517 -41.105 1.00 38.06 70 GLU A C 1
ATOM 563 O O . GLU A 1 70 ? 33.384 -26.921 -42.105 1.00 38.06 70 GLU A O 1
ATOM 568 N N . LEU A 1 71 ? 32.145 -25.337 -41.107 1.00 38.59 71 LEU A N 1
ATOM 569 C CA . LEU A 1 71 ? 32.164 -24.385 -42.232 1.00 38.59 71 LEU A CA 1
ATOM 570 C C . LEU A 1 71 ? 33.542 -23.732 -42.450 1.00 38.59 71 LEU A C 1
ATOM 572 O O . LEU A 1 71 ? 33.839 -23.273 -43.553 1.00 38.59 71 LEU A O 1
ATOM 576 N N . LEU A 1 72 ? 34.409 -23.734 -41.434 1.00 39.59 72 LEU A N 1
ATOM 577 C CA . LEU A 1 72 ? 35.778 -23.208 -41.513 1.00 39.59 72 LEU A CA 1
ATOM 578 C C . LEU A 1 72 ? 36.811 -24.239 -42.007 1.00 39.59 72 LEU A C 1
ATOM 580 O O . LEU A 1 72 ? 37.964 -23.879 -42.244 1.00 39.59 72 LEU A O 1
ATOM 584 N N . LEU A 1 73 ? 36.418 -25.504 -42.208 1.00 40.81 73 LEU A N 1
ATOM 585 C CA . LEU A 1 73 ? 37.311 -26.589 -42.647 1.00 40.81 73 LEU A CA 1
ATOM 586 C C . LEU A 1 73 ? 37.229 -26.919 -44.148 1.00 40.81 73 LEU A C 1
ATOM 588 O O . LEU A 1 73 ? 38.038 -27.704 -44.645 1.00 40.81 73 LEU A O 1
ATOM 592 N N . LYS A 1 74 ? 36.313 -26.300 -44.904 1.00 36.72 74 LYS A N 1
ATOM 593 C CA . LYS A 1 74 ? 36.233 -26.428 -46.370 1.00 36.72 74 LYS A CA 1
ATOM 594 C C . LYS A 1 74 ? 36.688 -25.130 -47.038 1.00 36.72 74 LYS A C 1
ATOM 596 O O . LYS A 1 74 ? 35.903 -24.205 -47.227 1.00 36.72 74 LYS A O 1
ATOM 601 N N . SER A 1 75 ? 37.965 -25.071 -47.423 1.00 36.66 75 SER A N 1
ATOM 602 C CA . SER A 1 75 ? 38.597 -23.882 -48.026 1.00 36.66 75 SER A CA 1
ATOM 603 C C . SER A 1 75 ? 37.979 -23.426 -49.355 1.00 36.66 75 SER A C 1
ATOM 605 O O . SER A 1 75 ? 38.193 -22.285 -49.763 1.00 36.66 75 SER A O 1
ATOM 607 N N . ASP A 1 76 ? 37.206 -24.284 -50.027 1.00 37.00 76 ASP A N 1
ATOM 608 C CA . ASP A 1 76 ? 36.744 -24.031 -51.397 1.00 37.00 76 ASP A CA 1
ATOM 609 C C . ASP A 1 76 ? 35.343 -23.401 -51.491 1.00 37.00 76 ASP A C 1
ATOM 611 O O . ASP A 1 76 ? 35.050 -22.733 -52.486 1.00 37.00 76 ASP A O 1
ATOM 615 N N . ASP A 1 77 ? 34.504 -23.500 -50.453 1.00 37.72 77 ASP A N 1
ATOM 616 C CA . ASP A 1 77 ? 33.135 -22.952 -50.494 1.00 37.72 77 ASP A CA 1
ATOM 617 C C . ASP A 1 77 ? 33.028 -21.521 -49.927 1.00 37.72 77 ASP A C 1
ATOM 619 O O . ASP A 1 77 ? 32.165 -20.745 -50.348 1.00 37.72 77 ASP A O 1
ATOM 623 N N . VAL A 1 78 ? 33.982 -21.086 -49.093 1.00 37.31 78 VAL A N 1
ATOM 624 C CA . VAL A 1 78 ? 34.087 -19.685 -48.622 1.00 37.31 78 VAL A CA 1
ATOM 625 C C . VAL A 1 78 ? 34.428 -18.726 -49.777 1.00 37.31 78 VAL A C 1
ATOM 627 O O . VAL A 1 78 ? 33.959 -17.587 -49.816 1.00 37.31 78 VAL A O 1
ATOM 630 N N . SER A 1 79 ? 35.150 -19.208 -50.796 1.00 34.75 79 SER A N 1
ATOM 631 C CA . SER A 1 79 ? 35.474 -18.428 -52.002 1.00 34.75 79 SER A CA 1
ATOM 632 C C . SER A 1 79 ? 34.277 -18.202 -52.940 1.00 34.75 79 SER A C 1
ATOM 634 O O . SER A 1 79 ? 34.348 -17.344 -53.825 1.00 34.75 79 SER A O 1
ATOM 636 N N . ARG A 1 80 ? 33.168 -18.938 -52.764 1.00 33.62 80 ARG A N 1
ATOM 637 C CA . ARG A 1 80 ? 31.940 -18.776 -53.565 1.00 33.62 80 ARG A CA 1
ATOM 638 C C . ARG A 1 80 ? 30.885 -17.886 -52.905 1.00 33.62 80 ARG A C 1
ATOM 640 O O . ARG A 1 80 ? 30.123 -17.253 -53.628 1.00 33.62 80 ARG A O 1
ATOM 647 N N . LEU A 1 81 ? 30.880 -17.754 -51.578 1.00 29.97 81 LEU A N 1
ATOM 648 C CA . LEU A 1 81 ? 29.925 -16.900 -50.849 1.00 29.97 81 LEU A CA 1
ATOM 649 C C . LEU A 1 81 ? 30.287 -15.400 -50.849 1.00 29.97 81 LEU A C 1
ATOM 651 O O . LEU A 1 81 ? 29.428 -14.562 -50.596 1.00 29.97 81 LEU A O 1
ATOM 655 N N . MET A 1 82 ? 31.519 -15.039 -51.224 1.00 26.03 82 MET A N 1
ATOM 656 C CA . MET A 1 82 ? 32.003 -13.648 -51.339 1.00 26.03 82 MET A CA 1
ATOM 657 C C . MET A 1 82 ? 31.971 -13.088 -52.777 1.00 26.03 82 MET A C 1
ATOM 659 O O . MET A 1 82 ? 32.681 -12.135 -53.105 1.00 26.03 82 MET A O 1
ATOM 663 N N . LYS A 1 83 ? 31.146 -13.652 -53.667 1.00 29.09 83 LYS A N 1
ATOM 664 C CA . LYS A 1 83 ? 30.871 -13.068 -54.990 1.00 29.09 83 LYS A CA 1
ATOM 665 C C . LYS A 1 83 ? 29.372 -13.031 -55.264 1.00 29.09 83 LYS A C 1
ATOM 667 O O . LYS A 1 83 ? 28.812 -13.960 -55.831 1.00 29.09 83 LYS A O 1
ATOM 672 N N . MET A 1 84 ? 28.739 -11.899 -54.961 1.00 24.50 84 MET A N 1
ATOM 673 C CA . MET A 1 84 ? 27.553 -11.498 -55.718 1.00 24.50 84 MET A CA 1
ATOM 674 C C . MET A 1 84 ? 28.003 -10.990 -57.095 1.00 24.50 84 MET A C 1
ATOM 676 O O . MET A 1 84 ? 28.322 -9.816 -57.283 1.00 24.50 84 MET A O 1
ATOM 680 N N . GLU A 1 85 ? 28.049 -11.906 -58.063 1.00 27.08 85 GLU A N 1
ATOM 681 C CA . GLU A 1 85 ? 27.944 -11.578 -59.484 1.00 27.08 85 GLU A CA 1
ATOM 682 C C . GLU A 1 85 ? 26.569 -10.953 -59.763 1.00 27.08 85 GLU A C 1
ATOM 684 O O . GLU A 1 85 ? 25.523 -11.507 -59.423 1.00 27.08 85 GLU A O 1
ATOM 689 N N . ARG A 1 86 ? 26.572 -9.782 -60.410 1.00 27.03 86 ARG A N 1
ATOM 690 C CA . ARG A 1 86 ? 25.384 -9.203 -61.045 1.00 27.03 86 ARG A CA 1
ATOM 691 C C . ARG A 1 86 ? 24.976 -10.088 -62.224 1.00 27.03 86 ARG A C 1
ATOM 693 O O . ARG A 1 86 ? 25.798 -10.334 -63.105 1.00 27.03 86 ARG A O 1
ATOM 700 N N . ARG A 1 87 ? 23.701 -10.486 -62.281 1.00 26.47 87 ARG A N 1
ATOM 701 C CA . ARG A 1 87 ? 23.093 -11.026 -63.504 1.00 26.47 87 ARG A CA 1
ATOM 702 C C . ARG A 1 87 ? 23.145 -9.975 -64.614 1.00 26.47 87 ARG A C 1
ATOM 704 O O . ARG A 1 87 ? 22.692 -8.845 -64.440 1.00 26.47 87 ARG A O 1
ATOM 711 N N . SER A 1 88 ? 23.728 -10.389 -65.728 1.00 32.22 88 SER A N 1
ATOM 712 C CA . SER A 1 88 ? 23.673 -9.776 -67.047 1.00 32.22 88 SER A CA 1
ATOM 713 C C . SER A 1 88 ? 22.293 -9.975 -67.658 1.00 32.22 88 SER A C 1
ATOM 715 O O . SER A 1 88 ? 21.821 -11.104 -67.638 1.00 32.22 88 SER A O 1
ATOM 717 N N . ASP A 1 89 ? 21.711 -8.924 -68.237 1.00 26.05 89 ASP A N 1
ATOM 718 C CA . ASP A 1 89 ? 20.988 -9.028 -69.507 1.00 26.05 89 ASP A CA 1
ATOM 719 C C . ASP A 1 89 ? 20.794 -7.643 -70.159 1.00 26.05 89 ASP A C 1
ATOM 721 O O . ASP A 1 89 ? 20.405 -6.679 -69.503 1.00 26.05 89 ASP A O 1
ATOM 725 N N . LEU A 1 90 ? 21.054 -7.628 -71.476 1.00 28.55 90 LEU A N 1
ATOM 726 C CA . LEU A 1 90 ? 20.668 -6.668 -72.527 1.00 28.55 90 LEU A CA 1
ATOM 727 C C . LEU A 1 90 ? 21.568 -5.445 -72.823 1.00 28.55 90 LEU A C 1
ATOM 729 O O . LEU A 1 90 ? 21.357 -4.325 -72.372 1.00 28.55 90 LEU A O 1
ATOM 733 N N . ASP A 1 91 ? 22.555 -5.724 -73.683 1.00 29.41 91 ASP A N 1
ATOM 734 C CA . ASP A 1 91 ? 22.834 -5.086 -74.981 1.00 29.41 91 ASP A CA 1
ATOM 735 C C . ASP A 1 91 ? 22.691 -3.562 -75.152 1.00 29.41 91 ASP A C 1
ATOM 737 O O . ASP A 1 91 ? 21.632 -3.045 -75.498 1.00 29.41 91 ASP A O 1
ATOM 741 N N . SER A 1 92 ? 23.844 -2.885 -75.188 1.00 27.28 92 SER A N 1
ATOM 742 C CA . SER A 1 92 ? 24.180 -2.002 -76.316 1.00 27.28 92 SER A CA 1
ATOM 743 C C . SER A 1 92 ? 25.692 -1.777 -76.395 1.00 27.28 92 SER A C 1
ATOM 745 O O . SER A 1 92 ? 26.304 -1.204 -75.493 1.00 27.28 92 SER A O 1
ATOM 747 N N . LYS A 1 93 ? 26.295 -2.242 -77.492 1.00 30.33 93 LYS A N 1
ATOM 748 C CA . LYS A 1 93 ? 27.662 -1.915 -77.908 1.00 30.33 93 LYS A CA 1
ATOM 749 C C . LYS A 1 93 ? 27.747 -0.425 -78.238 1.00 30.33 93 LYS A C 1
ATOM 751 O O . LYS A 1 93 ? 27.071 0.017 -79.156 1.00 30.33 93 LYS A O 1
ATOM 756 N N . ASP A 1 94 ? 28.557 0.322 -77.498 1.00 29.16 94 ASP A N 1
ATOM 757 C CA . ASP A 1 94 ? 29.767 0.974 -78.016 1.00 29.16 94 ASP A CA 1
ATOM 758 C C . ASP A 1 94 ? 30.295 2.039 -77.040 1.00 29.16 94 ASP A C 1
ATOM 760 O O . ASP A 1 94 ? 29.540 2.764 -76.404 1.00 29.16 94 ASP A O 1
ATOM 764 N N . GLN A 1 95 ? 31.627 2.152 -77.035 1.00 28.84 95 GLN A N 1
ATOM 765 C CA . GLN A 1 95 ? 32.469 3.235 -76.507 1.00 28.84 95 GLN A CA 1
ATOM 766 C C . GLN A 1 95 ? 33.079 3.105 -75.090 1.00 28.84 95 GLN A C 1
ATOM 768 O O . GLN A 1 95 ? 32.426 3.105 -74.057 1.00 28.84 95 GLN A O 1
ATOM 773 N N . PHE A 1 96 ? 34.418 3.116 -75.122 1.00 28.14 96 PHE A N 1
ATOM 774 C CA . PHE A 1 96 ? 35.406 3.391 -74.074 1.00 28.14 96 PHE A CA 1
ATOM 775 C C . PHE A 1 96 ? 35.687 2.346 -72.983 1.00 28.14 96 PHE A C 1
ATOM 777 O O . PHE A 1 96 ? 35.175 2.336 -71.869 1.00 28.14 96 PHE A O 1
ATOM 784 N N . ASN A 1 97 ? 36.710 1.556 -73.302 1.00 29.38 97 ASN A N 1
ATOM 785 C CA . ASN A 1 97 ? 37.530 0.760 -72.405 1.00 29.38 97 ASN A CA 1
ATOM 786 C C . ASN A 1 97 ? 38.423 1.681 -71.529 1.00 29.38 97 ASN A C 1
ATOM 788 O O . ASN A 1 97 ? 39.607 1.847 -71.811 1.00 29.38 97 ASN A O 1
ATOM 792 N N . GLN A 1 98 ? 37.863 2.323 -70.494 1.00 32.97 98 GLN A N 1
ATOM 793 C CA . GLN A 1 98 ? 38.605 3.020 -69.423 1.00 32.97 98 GLN A CA 1
ATOM 794 C C . GLN A 1 98 ? 37.816 3.000 -68.095 1.00 32.97 98 GLN A C 1
ATOM 796 O O . GLN A 1 98 ? 37.190 3.986 -67.731 1.00 32.97 98 GLN A O 1
ATOM 801 N N . SER A 1 99 ? 37.848 1.896 -67.335 1.00 30.30 99 SER A N 1
ATOM 802 C CA . SER A 1 99 ? 37.444 1.897 -65.907 1.00 30.30 99 SER A CA 1
ATOM 803 C C . SER A 1 99 ? 37.850 0.618 -65.153 1.00 30.30 99 SER A C 1
ATOM 805 O O . SER A 1 99 ? 37.064 -0.014 -64.454 1.00 30.30 99 SER A O 1
ATOM 807 N N . ARG A 1 100 ? 39.124 0.226 -65.241 1.00 29.69 100 ARG A N 1
ATOM 808 C CA . ARG A 1 100 ? 39.740 -0.713 -64.283 1.00 29.69 100 ARG A CA 1
ATOM 809 C C . ARG A 1 100 ? 41.072 -0.158 -63.804 1.00 29.69 100 ARG A C 1
ATOM 811 O O . ARG A 1 100 ? 42.120 -0.574 -64.278 1.00 29.69 100 ARG A O 1
ATOM 818 N N . ARG A 1 101 ? 40.995 0.837 -62.921 1.00 27.34 101 ARG A N 1
ATOM 819 C CA . ARG A 1 101 ? 42.051 1.348 -62.027 1.00 27.34 101 ARG A CA 1
ATOM 820 C C . ARG A 1 101 ? 41.418 2.471 -61.209 1.00 27.34 101 ARG A C 1
ATOM 822 O O . ARG A 1 101 ? 41.169 3.541 -61.749 1.00 27.34 101 ARG A O 1
ATOM 829 N N . TRP A 1 102 ? 41.122 2.226 -59.938 1.00 28.23 102 TRP A N 1
ATOM 830 C CA . TRP A 1 102 ? 40.921 3.310 -58.977 1.00 28.23 102 TRP A CA 1
ATOM 831 C C . TRP A 1 102 ? 42.173 3.366 -58.099 1.00 28.23 102 TRP A C 1
ATOM 833 O O . TRP A 1 102 ? 42.641 2.325 -57.647 1.00 28.23 102 TRP A O 1
ATOM 843 N N . PHE A 1 103 ? 42.700 4.585 -57.946 1.00 26.81 103 PHE A N 1
ATOM 844 C CA . PHE A 1 103 ? 43.995 5.017 -57.385 1.00 26.81 103 PHE A CA 1
ATOM 845 C C . PHE A 1 103 ? 45.199 5.047 -58.356 1.00 26.81 103 PHE A C 1
ATOM 847 O O . PHE A 1 103 ? 45.866 4.036 -58.566 1.00 26.81 103 PHE A O 1
ATOM 854 N N . PRO A 1 104 ? 45.528 6.233 -58.919 1.00 31.55 104 PRO A N 1
ATOM 855 C CA . PRO A 1 104 ? 46.723 6.467 -59.731 1.00 31.55 104 PRO A CA 1
ATOM 856 C C . PRO A 1 104 ? 47.904 7.110 -58.967 1.00 31.55 104 PRO A C 1
ATOM 858 O O . PRO A 1 104 ? 48.743 7.739 -59.598 1.00 31.55 104 PRO A O 1
ATOM 861 N N . TYR A 1 105 ? 48.020 6.945 -57.645 1.00 36.66 105 TYR A N 1
ATOM 862 C CA . TYR A 1 105 ? 49.207 7.382 -56.891 1.00 36.66 105 TYR A CA 1
ATOM 863 C C . TYR A 1 105 ? 49.599 6.338 -55.841 1.00 36.66 105 TYR A C 1
ATOM 865 O O . TYR A 1 105 ? 49.156 6.381 -54.697 1.00 36.66 105 TYR A O 1
ATOM 873 N N . LEU A 1 106 ? 50.424 5.377 -56.254 1.00 31.72 106 LEU A N 1
ATOM 874 C CA . LEU A 1 106 ? 51.198 4.516 -55.362 1.00 31.72 106 LEU A CA 1
ATOM 875 C C . LEU A 1 106 ? 52.665 4.917 -55.515 1.00 31.72 106 LEU A C 1
ATOM 877 O O . LEU A 1 106 ? 53.408 4.304 -56.280 1.00 31.72 106 LEU A O 1
ATOM 881 N N . ASP A 1 107 ? 53.063 5.974 -54.811 1.00 32.25 107 ASP A N 1
ATOM 882 C CA . ASP A 1 107 ? 54.480 6.264 -54.630 1.00 32.25 107 ASP A CA 1
ATOM 883 C C . ASP A 1 107 ? 55.054 5.307 -53.581 1.00 32.25 107 ASP A C 1
ATOM 885 O O . ASP A 1 107 ? 54.479 5.093 -52.510 1.00 32.25 107 ASP A O 1
ATOM 889 N N . LYS A 1 108 ? 56.191 4.702 -53.930 1.00 31.16 108 LYS A N 1
ATOM 890 C CA . LYS A 1 108 ? 56.996 3.851 -53.051 1.00 31.16 108 LYS A CA 1
ATOM 891 C C . LYS A 1 108 ? 57.403 4.642 -51.803 1.00 31.16 108 LYS A C 1
ATOM 893 O O . LYS A 1 108 ? 57.864 5.774 -51.919 1.00 31.16 108 LYS A O 1
ATOM 898 N N . PHE A 1 109 ? 57.271 4.032 -50.627 1.00 36.53 109 PHE A N 1
ATOM 899 C CA . PHE A 1 109 ? 57.807 4.589 -49.387 1.00 36.53 109 PHE A CA 1
ATOM 900 C C . PHE A 1 109 ? 59.293 4.253 -49.269 1.00 36.53 109 PHE A C 1
ATOM 902 O O . PHE A 1 109 ? 59.663 3.080 -49.281 1.00 36.53 109 PHE A O 1
ATOM 909 N N . ASP A 1 110 ? 60.126 5.283 -49.135 1.00 36.25 110 ASP A N 1
ATOM 910 C CA . ASP A 1 110 ? 61.519 5.136 -48.726 1.00 36.25 110 ASP A CA 1
ATOM 911 C C . ASP A 1 110 ? 61.614 5.389 -47.216 1.00 36.25 110 ASP A C 1
ATOM 913 O O . ASP A 1 110 ? 61.332 6.488 -46.733 1.00 36.25 110 ASP A O 1
ATOM 917 N N . ALA A 1 111 ? 61.945 4.337 -46.471 1.00 36.69 111 ALA A N 1
ATOM 918 C CA . ALA A 1 111 ? 62.138 4.353 -45.027 1.00 36.69 111 ALA A CA 1
ATOM 919 C C . ALA A 1 111 ? 63.490 3.713 -44.684 1.00 36.69 111 ALA A C 1
ATOM 921 O O . ALA A 1 111 ? 63.565 2.712 -43.974 1.00 36.69 111 ALA A O 1
ATOM 922 N N . GLY A 1 112 ? 64.573 4.278 -45.223 1.00 60.34 112 GLY A N 1
ATOM 923 C CA . GLY A 1 112 ? 65.949 4.033 -44.781 1.00 60.34 112 GLY A CA 1
ATOM 924 C C . GLY A 1 112 ? 66.518 2.643 -45.100 1.00 60.34 112 GLY A C 1
ATOM 925 O O . GLY A 1 112 ? 67.464 2.545 -45.873 1.00 60.34 112 GLY A O 1
ATOM 926 N N . SER A 1 113 ? 66.004 1.564 -44.502 1.00 34.19 113 SER A N 1
ATOM 927 C CA . SER A 1 113 ? 66.549 0.201 -44.652 1.00 34.19 113 SER A CA 1
ATOM 928 C C . SER A 1 113 ? 65.523 -0.906 -44.920 1.00 34.19 113 SER A C 1
ATOM 930 O O . SER A 1 113 ? 65.927 -2.059 -45.069 1.00 34.19 113 SER A O 1
ATOM 932 N N . MET A 1 114 ? 64.225 -0.608 -45.050 1.00 31.53 114 MET A N 1
ATOM 933 C CA . MET A 1 114 ? 63.220 -1.627 -45.386 1.00 31.53 114 MET A CA 1
ATOM 934 C C . MET A 1 114 ? 62.167 -1.075 -46.351 1.00 31.53 114 MET A C 1
ATOM 936 O O . MET A 1 114 ? 61.572 -0.029 -46.108 1.00 31.53 114 MET A O 1
ATOM 940 N N . HIS A 1 115 ? 61.976 -1.768 -47.476 1.00 37.06 115 HIS A N 1
ATOM 941 C CA . HIS A 1 115 ? 60.987 -1.424 -48.498 1.00 37.06 115 HIS A CA 1
ATOM 942 C C . HIS A 1 115 ? 59.734 -2.269 -48.263 1.00 37.06 115 HIS A C 1
ATOM 944 O O . HIS A 1 115 ? 59.772 -3.465 -48.535 1.00 37.06 115 HIS A O 1
ATOM 950 N N . LEU A 1 116 ? 58.646 -1.664 -47.781 1.00 40.31 116 LEU A N 1
ATOM 951 C CA . LEU A 1 116 ? 57.347 -2.338 -47.700 1.00 40.31 116 LEU A CA 1
ATOM 952 C C . LEU A 1 116 ? 56.506 -1.986 -48.928 1.00 40.31 116 LEU A C 1
ATOM 954 O O . LEU A 1 116 ? 56.350 -0.813 -49.286 1.00 40.31 116 LEU A O 1
ATOM 958 N N . SER A 1 117 ? 55.980 -3.006 -49.599 1.00 35.06 117 SER A N 1
ATOM 959 C CA . SER A 1 117 ? 55.091 -2.839 -50.749 1.00 35.06 117 SER A CA 1
ATOM 960 C C . SER A 1 117 ? 53.634 -2.753 -50.289 1.00 35.06 117 SER A C 1
ATOM 962 O O . SER A 1 117 ? 53.258 -3.326 -49.271 1.00 35.06 117 SER A O 1
ATOM 964 N N . GLY A 1 118 ? 52.774 -2.072 -51.057 1.00 37.34 118 GLY A N 1
ATOM 965 C CA . GLY A 1 118 ? 51.347 -1.918 -50.729 1.00 37.34 118 GLY A CA 1
ATOM 966 C C . GLY A 1 118 ? 50.564 -3.232 -50.546 1.00 37.34 118 GLY A C 1
ATOM 967 O O . GLY A 1 118 ? 49.434 -3.184 -50.076 1.00 37.34 118 GLY A O 1
ATOM 968 N N . GLY A 1 119 ? 51.155 -4.388 -50.877 1.00 35.62 119 GLY A N 1
ATOM 969 C CA . GLY A 1 119 ? 50.604 -5.714 -50.585 1.00 35.62 119 GLY A CA 1
ATOM 970 C C . GLY A 1 119 ? 50.760 -6.156 -49.122 1.00 35.62 119 GLY A C 1
ATOM 971 O O . GLY A 1 119 ? 49.851 -6.783 -48.593 1.00 35.62 119 GLY A O 1
ATOM 972 N N . GLU A 1 120 ? 51.833 -5.765 -48.427 1.00 39.94 120 GLU A N 1
ATOM 973 C CA . GLU A 1 120 ? 52.086 -6.171 -47.026 1.00 39.94 120 GLU A CA 1
ATOM 974 C C . GLU A 1 120 ? 51.173 -5.428 -46.029 1.00 39.94 120 GLU A C 1
ATOM 976 O O . GLU A 1 120 ? 50.844 -5.929 -44.954 1.00 39.94 120 GLU A O 1
ATOM 981 N N . VAL A 1 121 ? 50.688 -4.244 -46.418 1.00 43.06 121 VAL A N 1
ATOM 982 C CA . VAL A 1 121 ? 49.681 -3.467 -45.669 1.00 43.06 121 VAL A CA 1
ATOM 983 C C . VAL A 1 121 ? 48.265 -4.037 -45.855 1.00 43.06 121 VAL A C 1
ATOM 985 O O . VAL A 1 121 ? 47.404 -3.853 -45.001 1.00 43.06 121 VAL A O 1
ATOM 988 N N . LEU A 1 122 ? 48.010 -4.753 -46.954 1.00 38.75 122 LEU A N 1
ATOM 989 C CA . LEU A 1 122 ? 46.734 -5.437 -47.193 1.00 38.75 122 LEU A CA 1
ATOM 990 C C . LEU A 1 122 ? 46.668 -6.802 -46.492 1.00 38.75 122 LEU A C 1
ATOM 992 O O . LEU A 1 122 ? 45.607 -7.164 -45.998 1.00 38.75 122 LEU A O 1
ATOM 996 N N . GLU A 1 123 ? 47.788 -7.515 -46.343 1.00 39.38 123 GLU A N 1
ATOM 997 C CA . GLU A 1 123 ? 47.845 -8.774 -45.573 1.00 39.38 123 GLU A CA 1
ATOM 998 C C . GLU A 1 123 ? 47.624 -8.587 -44.060 1.00 39.38 123 GLU A C 1
ATOM 1000 O O . GLU A 1 123 ? 47.188 -9.510 -43.373 1.00 39.38 123 GLU A O 1
ATOM 1005 N N . THR A 1 124 ? 47.871 -7.387 -43.531 1.00 39.72 124 THR A N 1
ATOM 1006 C CA . THR A 1 124 ? 47.591 -7.034 -42.128 1.00 39.72 124 THR A CA 1
ATOM 1007 C C . THR A 1 124 ? 46.133 -6.628 -41.883 1.00 39.72 124 THR A C 1
ATOM 1009 O O . THR A 1 124 ? 45.701 -6.586 -40.733 1.00 39.72 124 THR A O 1
ATOM 1012 N N . LEU A 1 125 ? 45.351 -6.383 -42.942 1.00 38.12 125 LEU A N 1
ATOM 1013 C CA . LEU A 1 125 ? 43.937 -5.993 -42.867 1.00 38.12 125 LEU A CA 1
ATOM 1014 C C . LEU A 1 125 ? 42.962 -7.185 -42.812 1.00 38.12 125 LEU A C 1
ATOM 1016 O O . LEU A 1 125 ? 41.796 -6.973 -42.490 1.00 38.12 125 LEU A O 1
ATOM 1020 N N . ASP A 1 126 ? 43.423 -8.414 -43.076 1.00 31.75 126 ASP A N 1
ATOM 1021 C CA . ASP A 1 126 ? 42.563 -9.605 -43.225 1.00 31.75 126 ASP A CA 1
ATOM 1022 C C . ASP A 1 126 ? 42.614 -10.588 -42.029 1.00 31.75 126 ASP A C 1
ATOM 1024 O O . ASP A 1 126 ? 42.161 -11.729 -42.131 1.00 31.75 126 ASP A O 1
ATOM 1028 N N . ARG A 1 127 ? 43.151 -10.180 -40.865 1.00 32.31 127 ARG A N 1
ATOM 1029 C CA . ARG A 1 127 ? 43.154 -11.006 -39.634 1.00 32.31 127 ARG A CA 1
ATOM 1030 C C . ARG A 1 127 ? 42.251 -10.433 -38.532 1.00 32.31 127 ARG A C 1
ATOM 1032 O O . ARG A 1 127 ? 42.260 -9.224 -38.308 1.00 32.31 127 ARG A O 1
ATOM 1039 N N . PRO A 1 128 ? 41.491 -11.277 -37.805 1.00 37.06 128 PRO A N 1
ATOM 1040 C CA . PRO A 1 128 ? 40.529 -10.809 -36.817 1.00 37.06 128 PRO A CA 1
ATOM 1041 C C . PRO A 1 128 ? 41.202 -10.429 -35.486 1.00 37.06 128 PRO A C 1
ATOM 1043 O O . PRO A 1 128 ? 42.039 -11.167 -34.978 1.00 37.06 128 PRO A O 1
ATOM 1046 N N . ILE A 1 129 ? 40.745 -9.302 -34.923 1.00 40.94 129 ILE A N 1
ATOM 1047 C CA . ILE A 1 129 ? 40.625 -8.984 -33.486 1.00 40.94 129 ILE A CA 1
ATOM 1048 C C . ILE A 1 129 ? 41.937 -9.101 -32.676 1.00 40.94 129 ILE A C 1
ATOM 1050 O O . ILE A 1 129 ? 42.289 -10.173 -32.192 1.00 40.94 129 ILE A O 1
ATOM 1054 N N . GLY A 1 130 ? 42.624 -7.971 -32.437 1.00 45.31 130 GLY A N 1
ATOM 1055 C CA . GLY A 1 130 ? 43.657 -7.913 -31.384 1.00 45.31 130 GLY A CA 1
ATOM 1056 C C . GLY A 1 130 ? 44.757 -6.845 -31.472 1.00 45.31 130 GLY A C 1
ATOM 1057 O O . GLY A 1 130 ? 45.510 -6.713 -30.513 1.00 45.31 130 GLY A O 1
ATOM 1058 N N . GLN A 1 131 ? 44.880 -6.074 -32.559 1.00 56.88 131 GLN A N 1
ATOM 1059 C CA . GLN A 1 131 ? 46.021 -5.152 -32.763 1.00 56.88 131 GLN A CA 1
ATOM 1060 C C . GLN A 1 131 ? 45.675 -3.649 -32.722 1.00 56.88 131 GLN A C 1
ATOM 1062 O O . GLN A 1 131 ? 46.457 -2.823 -33.193 1.00 56.88 131 GLN A O 1
ATOM 1067 N N . SER A 1 132 ? 44.543 -3.249 -32.128 1.00 63.12 132 SER A N 1
ATOM 1068 C CA . SER A 1 132 ? 44.163 -1.827 -32.040 1.00 63.12 132 SER A CA 1
ATOM 1069 C C . SER A 1 132 ? 45.181 -1.004 -31.219 1.00 63.12 132 SER A C 1
ATOM 1071 O O . SER A 1 132 ? 45.482 0.123 -31.600 1.00 63.12 132 SER A O 1
ATOM 1073 N N . ASP A 1 133 ? 45.815 -1.585 -30.185 1.00 64.00 133 ASP A N 1
ATOM 1074 C CA . ASP A 1 133 ? 46.899 -0.947 -29.400 1.00 64.00 133 ASP A CA 1
ATOM 1075 C C . ASP A 1 133 ? 48.218 -0.830 -30.194 1.00 64.00 133 ASP A C 1
ATOM 1077 O O . ASP A 1 133 ? 48.936 0.165 -30.113 1.00 64.00 133 ASP A O 1
ATOM 1081 N N . GLU A 1 134 ? 48.528 -1.822 -31.032 1.00 64.62 134 GLU A N 1
ATOM 1082 C CA . GLU A 1 134 ? 49.732 -1.824 -31.873 1.00 64.62 134 GLU A CA 1
ATOM 1083 C C . GLU A 1 134 ? 49.633 -0.777 -32.997 1.00 64.62 134 GLU A C 1
ATOM 1085 O O . GLU A 1 134 ? 50.603 -0.073 -33.284 1.00 64.62 134 GLU A O 1
ATOM 1090 N N . LEU A 1 135 ? 48.429 -0.580 -33.545 1.00 65.31 135 LEU A N 1
ATOM 1091 C CA . LEU A 1 135 ? 48.102 0.506 -34.475 1.00 65.31 135 LEU A CA 1
ATOM 1092 C C . LEU A 1 135 ? 48.238 1.895 -33.832 1.00 65.31 135 LEU A C 1
ATOM 1094 O O . LEU A 1 135 ? 48.769 2.803 -34.473 1.00 65.31 135 LEU A O 1
ATOM 1098 N N . LEU A 1 136 ? 47.826 2.073 -32.570 1.00 71.62 136 LEU A N 1
ATOM 1099 C CA . LEU A 1 136 ? 48.021 3.340 -31.847 1.00 71.62 136 LEU A CA 1
ATOM 1100 C C . LEU A 1 136 ? 49.502 3.602 -31.520 1.00 71.62 136 LEU A C 1
ATOM 1102 O O . LEU A 1 136 ? 49.959 4.747 -31.597 1.00 71.62 136 LEU A O 1
ATOM 1106 N N . ARG A 1 137 ? 50.290 2.555 -31.235 1.00 68.38 137 ARG A N 1
ATOM 1107 C CA . ARG A 1 137 ? 51.756 2.651 -31.076 1.00 68.38 137 ARG A CA 1
ATOM 1108 C C . ARG A 1 137 ? 52.467 2.988 -32.385 1.00 68.38 137 ARG A C 1
ATOM 1110 O O . ARG A 1 137 ? 53.406 3.780 -32.390 1.00 68.38 137 ARG A O 1
ATOM 1117 N N . LEU A 1 138 ? 52.017 2.426 -33.502 1.00 66.88 138 LEU A N 1
ATOM 1118 C CA . LEU A 1 138 ? 52.539 2.772 -34.822 1.00 66.88 138 LEU A CA 1
ATOM 1119 C C . LEU A 1 138 ? 52.166 4.214 -35.198 1.00 66.88 138 LEU A C 1
ATOM 1121 O O . LEU A 1 138 ? 53.002 4.954 -35.716 1.00 66.88 138 LEU A O 1
ATOM 1125 N N . TYR A 1 139 ? 50.946 4.647 -34.869 1.00 73.62 139 TYR A N 1
ATOM 1126 C CA . TYR A 1 139 ? 50.510 6.030 -35.049 1.00 73.62 139 TYR A CA 1
ATOM 1127 C C . TYR A 1 139 ? 51.368 7.006 -34.228 1.00 73.62 139 TYR A C 1
ATOM 1129 O O . TYR A 1 139 ? 51.825 8.019 -34.760 1.00 73.62 139 TYR A O 1
ATOM 1137 N N . SER A 1 140 ? 51.660 6.697 -32.959 1.00 69.50 140 SER A N 1
ATOM 1138 C CA . SER A 1 140 ? 52.529 7.538 -32.124 1.00 69.50 140 SER A CA 1
ATOM 1139 C C . SER A 1 140 ? 53.972 7.576 -32.641 1.00 69.50 140 SER A C 1
ATOM 1141 O O . SER A 1 140 ? 54.583 8.644 -32.667 1.00 69.50 140 SER A O 1
ATOM 1143 N N . TYR A 1 141 ? 54.496 6.461 -33.153 1.00 66.62 141 TYR A N 1
ATOM 1144 C CA . TYR A 1 141 ? 55.805 6.420 -33.808 1.00 66.62 141 TYR A CA 1
ATOM 1145 C C . TYR A 1 141 ? 55.867 7.342 -35.036 1.00 66.62 141 TYR A C 1
ATOM 1147 O O . TYR A 1 141 ? 56.781 8.162 -35.146 1.00 66.62 141 TYR A O 1
ATOM 1155 N N . VAL A 1 142 ? 54.863 7.284 -35.917 1.00 66.50 142 VAL A N 1
ATOM 1156 C CA . VAL A 1 142 ? 54.758 8.161 -37.099 1.00 66.50 142 VAL A CA 1
ATOM 1157 C C . VAL A 1 142 ? 54.610 9.632 -36.690 1.00 66.50 142 VAL A C 1
ATOM 1159 O O . VAL A 1 142 ? 55.249 10.502 -37.286 1.00 66.50 142 VAL A O 1
ATOM 1162 N N . ARG A 1 143 ? 53.854 9.919 -35.621 1.00 66.88 143 ARG A N 1
ATOM 1163 C CA . ARG A 1 143 ? 53.691 11.266 -35.044 1.00 66.88 143 ARG A CA 1
ATOM 1164 C C . ARG A 1 143 ? 55.021 11.888 -34.603 1.00 66.88 143 ARG A C 1
ATOM 1166 O O . ARG A 1 143 ? 55.208 13.096 -34.744 1.00 66.88 143 ARG A O 1
ATOM 1173 N N . HIS A 1 144 ? 55.955 11.082 -34.097 1.00 64.81 144 HIS A N 1
ATOM 1174 C CA . HIS A 1 144 ? 57.252 11.551 -33.601 1.00 64.81 144 HIS A CA 1
ATOM 1175 C C . HIS A 1 144 ? 58.312 11.774 -34.694 1.00 64.81 144 HIS A C 1
ATOM 1177 O O . HIS A 1 144 ? 59.272 12.502 -34.450 1.00 64.81 144 HIS A O 1
ATOM 1183 N N . GLN A 1 145 ? 58.150 11.219 -35.900 1.00 57.91 145 GLN A N 1
ATOM 1184 C CA . GLN A 1 145 ? 59.167 11.292 -36.962 1.00 57.91 145 GLN A CA 1
ATOM 1185 C C . GLN A 1 145 ? 59.072 12.515 -37.893 1.00 57.91 145 GLN A C 1
ATOM 1187 O O . GLN A 1 145 ? 59.770 12.573 -38.901 1.00 57.91 145 GLN A O 1
ATOM 1192 N N . THR A 1 146 ? 58.253 13.528 -37.583 1.00 51.88 146 THR A N 1
ATOM 1193 C CA . THR A 1 146 ? 58.035 14.736 -38.424 1.00 51.88 146 THR A CA 1
ATOM 1194 C C . THR A 1 146 ? 57.598 14.468 -39.875 1.00 51.88 146 THR A C 1
ATOM 1196 O O . THR A 1 146 ? 57.573 15.384 -40.696 1.00 51.88 146 THR A O 1
ATOM 1199 N N . VAL A 1 147 ? 57.198 13.235 -40.197 1.00 57.22 147 VAL A N 1
ATOM 1200 C CA . VAL A 1 147 ? 56.607 12.880 -41.490 1.00 57.22 147 VAL A CA 1
ATOM 1201 C C . VAL A 1 147 ? 55.151 13.346 -41.475 1.00 57.22 147 VAL A C 1
ATOM 1203 O O . VAL A 1 147 ? 54.437 13.117 -40.501 1.00 57.22 147 VAL A O 1
ATOM 1206 N N . GLY A 1 148 ? 54.703 14.033 -42.530 1.00 57.75 148 GLY A N 1
ATOM 1207 C CA . GLY A 1 148 ? 53.324 14.519 -42.622 1.00 57.75 148 GLY A CA 1
ATOM 1208 C C . GLY A 1 148 ? 52.317 13.376 -42.457 1.00 57.75 148 GLY A C 1
ATOM 1209 O O . GLY A 1 148 ? 52.340 12.410 -43.224 1.00 57.75 148 GLY A O 1
ATOM 1210 N N . ILE A 1 149 ? 51.442 13.480 -41.454 1.00 69.81 149 ILE A N 1
ATOM 1211 C CA . ILE A 1 149 ? 50.413 12.472 -41.186 1.00 69.81 149 ILE A CA 1
ATOM 1212 C C . ILE A 1 149 ? 49.357 12.568 -42.293 1.00 69.81 149 ILE A C 1
ATOM 1214 O O . ILE A 1 149 ? 48.793 13.633 -42.537 1.00 69.81 149 ILE A O 1
ATOM 1218 N N . ARG A 1 150 ? 49.100 11.456 -42.992 1.00 69.56 150 ARG A N 1
ATOM 1219 C CA . ARG A 1 150 ? 48.069 11.379 -44.041 1.00 69.56 150 ARG A CA 1
ATOM 1220 C C . ARG A 1 150 ? 46.692 11.067 -43.445 1.00 69.56 150 ARG A C 1
ATOM 1222 O O . ARG A 1 150 ? 46.591 10.451 -42.387 1.00 69.56 150 ARG A O 1
ATOM 1229 N N . SER A 1 151 ? 45.630 11.421 -44.172 1.00 66.62 151 SER A N 1
ATOM 1230 C CA . SER A 1 151 ? 44.229 11.191 -43.777 1.00 66.62 151 SER A CA 1
ATOM 1231 C C . SER A 1 151 ? 43.909 9.733 -43.425 1.00 66.62 151 SER A C 1
ATOM 1233 O O . SER A 1 151 ? 43.138 9.488 -42.503 1.00 66.62 151 SER A O 1
ATOM 1235 N N . SER A 1 152 ? 44.529 8.763 -44.104 1.00 69.88 152 SER A N 1
ATOM 1236 C CA . SER A 1 152 ? 44.362 7.336 -43.808 1.00 69.88 152 SER A CA 1
ATOM 1237 C C . SER A 1 152 ? 44.887 6.958 -42.422 1.00 69.88 152 SER A C 1
ATOM 1239 O O . SER A 1 152 ? 44.199 6.255 -41.692 1.00 69.88 152 SER A O 1
ATOM 1241 N N . ALA A 1 153 ? 46.057 7.464 -42.019 1.00 72.00 153 ALA A N 1
ATOM 1242 C CA . ALA A 1 153 ? 46.637 7.188 -40.703 1.00 72.00 153 ALA A CA 1
ATOM 1243 C C . ALA A 1 153 ? 45.760 7.734 -39.564 1.00 72.00 153 ALA A C 1
ATOM 1245 O O . ALA A 1 153 ? 45.573 7.055 -38.558 1.00 72.00 153 ALA A O 1
ATOM 1246 N N . ILE A 1 154 ? 45.168 8.919 -39.755 1.00 74.56 154 ILE A N 1
ATOM 1247 C CA . ILE A 1 154 ? 44.195 9.504 -38.820 1.00 74.56 154 ILE A CA 1
ATOM 1248 C C . ILE A 1 154 ? 42.934 8.641 -38.738 1.00 74.56 154 ILE A C 1
ATOM 1250 O O . ILE A 1 154 ? 42.484 8.329 -37.642 1.00 74.56 154 ILE A O 1
ATOM 1254 N N . LEU A 1 155 ? 42.385 8.204 -39.876 1.00 76.00 155 LEU A N 1
ATOM 1255 C CA . LEU A 1 155 ? 41.180 7.370 -39.913 1.00 76.00 155 LEU A CA 1
ATOM 1256 C C . LEU A 1 155 ? 41.381 6.033 -39.180 1.00 76.00 155 LEU A C 1
ATOM 1258 O O . LEU A 1 155 ? 40.521 5.616 -38.406 1.00 76.00 155 LEU A O 1
ATOM 1262 N N . PHE A 1 156 ? 42.527 5.377 -39.395 1.00 77.31 156 PHE A N 1
ATOM 1263 C CA . PHE A 1 156 ? 42.870 4.132 -38.705 1.00 77.31 156 PHE A CA 1
ATOM 1264 C C . PHE A 1 156 ? 43.084 4.349 -37.207 1.00 77.31 156 PHE A C 1
ATOM 1266 O O . PHE A 1 156 ? 42.553 3.583 -36.410 1.00 77.31 156 PHE A O 1
ATOM 1273 N N . GLY A 1 157 ? 43.784 5.418 -36.817 1.00 76.88 157 GLY A N 1
ATOM 1274 C CA . GLY A 1 157 ? 43.961 5.768 -35.409 1.00 76.88 157 GLY A CA 1
ATOM 1275 C C . GLY A 1 157 ? 42.630 6.056 -34.705 1.00 76.88 157 GLY A C 1
ATOM 1276 O O . GLY A 1 157 ? 42.380 5.518 -33.631 1.00 76.88 157 GLY A O 1
ATOM 1277 N N . LEU A 1 158 ? 41.728 6.817 -35.337 1.00 79.44 158 LEU A N 1
ATOM 1278 C CA . LEU A 1 158 ? 40.387 7.082 -34.804 1.00 79.44 158 LEU A CA 1
ATOM 1279 C C . LEU A 1 158 ? 39.550 5.807 -34.684 1.00 79.44 158 LEU A C 1
ATOM 1281 O O . LEU A 1 158 ? 38.876 5.624 -33.673 1.00 79.44 158 LEU A O 1
ATOM 1285 N N . LYS A 1 159 ? 39.608 4.908 -35.674 1.00 80.19 159 LYS A N 1
ATOM 1286 C CA . LYS A 1 159 ? 38.915 3.615 -35.612 1.00 80.19 159 LYS A CA 1
ATOM 1287 C C . LYS A 1 159 ? 39.417 2.766 -34.438 1.00 80.19 159 LYS A C 1
ATOM 1289 O O . LYS A 1 159 ? 38.596 2.241 -33.692 1.00 80.19 159 LYS A O 1
ATOM 1294 N N . SER A 1 160 ? 40.731 2.706 -34.222 1.00 79.81 160 SER A N 1
ATOM 1295 C CA . SER A 1 160 ? 41.318 2.015 -33.067 1.00 79.81 160 SER A CA 1
ATOM 1296 C C . SER A 1 160 ? 40.920 2.661 -31.735 1.00 79.81 160 SER A C 1
ATOM 1298 O O . SER A 1 160 ? 40.593 1.947 -30.791 1.00 79.81 160 SER A O 1
ATOM 1300 N N . CYS A 1 161 ? 40.880 3.995 -31.646 1.00 80.81 161 CYS A N 1
ATOM 1301 C CA . CYS A 1 161 ? 40.396 4.696 -30.448 1.00 80.81 161 CYS A CA 1
ATOM 1302 C C . CYS A 1 161 ? 38.915 4.419 -30.171 1.00 80.81 161 CYS A C 1
ATOM 1304 O O . CYS A 1 161 ? 38.538 4.250 -29.017 1.00 80.81 161 CYS A O 1
ATOM 1306 N N . ILE A 1 162 ? 38.086 4.336 -31.213 1.00 77.56 162 ILE A N 1
ATOM 1307 C CA . ILE A 1 162 ? 36.670 3.973 -31.103 1.00 77.56 162 ILE A CA 1
ATOM 1308 C C . ILE A 1 162 ? 36.501 2.546 -30.565 1.00 77.56 162 ILE A C 1
ATOM 1310 O O . ILE A 1 162 ? 35.626 2.309 -29.736 1.00 77.56 162 ILE A O 1
ATOM 1314 N N . GLU A 1 163 ? 37.309 1.597 -31.039 1.00 78.69 163 GLU A N 1
ATOM 1315 C CA . GLU A 1 163 ? 37.279 0.201 -30.581 1.00 78.69 163 GLU A CA 1
ATOM 1316 C C . GLU A 1 163 ? 37.757 0.054 -29.130 1.00 78.69 163 GLU A C 1
ATOM 1318 O O . GLU A 1 163 ? 37.217 -0.761 -28.386 1.00 78.69 163 GLU A O 1
ATOM 1323 N N . LEU A 1 164 ? 38.745 0.854 -28.719 1.00 78.50 164 LEU A N 1
ATOM 1324 C CA . LEU A 1 164 ? 39.327 0.824 -27.373 1.00 78.50 164 LEU A CA 1
ATOM 1325 C C . LEU A 1 164 ? 38.610 1.741 -26.366 1.00 78.50 164 LEU A C 1
ATOM 1327 O O . LEU A 1 164 ? 38.857 1.634 -25.167 1.00 78.50 164 LEU A O 1
ATOM 1331 N N . GLY A 1 165 ? 37.746 2.647 -26.833 1.00 78.56 165 GLY A N 1
ATOM 1332 C CA . GLY A 1 165 ? 37.099 3.668 -26.004 1.00 78.56 165 GLY A CA 1
ATOM 1333 C C . GLY A 1 165 ? 38.055 4.738 -25.452 1.00 78.56 165 GLY A C 1
ATOM 1334 O O . GLY A 1 165 ? 37.724 5.393 -24.464 1.00 78.56 165 GLY A O 1
ATOM 1335 N N . ASP A 1 166 ? 39.237 4.922 -26.052 1.00 80.12 166 ASP A N 1
ATOM 1336 C CA . ASP A 1 166 ? 40.272 5.847 -25.565 1.00 80.12 166 ASP A CA 1
ATOM 1337 C C . ASP A 1 166 ? 40.060 7.276 -26.096 1.00 80.12 166 ASP A C 1
ATOM 1339 O O . ASP A 1 166 ? 40.564 7.676 -27.154 1.00 80.12 166 ASP A O 1
ATOM 1343 N N . LEU A 1 167 ? 39.286 8.055 -25.336 1.00 84.12 167 LEU A N 1
ATOM 1344 C CA . LEU A 1 167 ? 38.955 9.445 -25.654 1.00 84.12 167 LEU A CA 1
ATOM 1345 C C . LEU A 1 167 ? 40.163 10.391 -25.551 1.00 84.12 167 LEU A C 1
ATOM 1347 O O . LEU A 1 167 ? 40.254 11.349 -26.319 1.00 84.12 167 LEU A O 1
ATOM 1351 N N . GLU A 1 168 ? 41.085 10.148 -24.618 1.00 81.38 168 GLU A N 1
ATOM 1352 C CA . GLU A 1 168 ? 42.272 10.988 -24.402 1.00 81.38 168 GLU A CA 1
ATOM 1353 C C . GLU A 1 168 ? 43.210 10.899 -25.609 1.00 81.38 168 GLU A C 1
ATOM 1355 O O . GLU A 1 168 ? 43.616 11.922 -26.176 1.00 81.38 168 GLU A O 1
ATOM 1360 N N . PHE A 1 169 ? 43.492 9.678 -26.070 1.00 81.00 169 PHE A N 1
ATOM 1361 C CA . PHE A 1 169 ? 44.306 9.470 -27.263 1.00 81.00 169 PHE A CA 1
ATOM 1362 C C . PHE A 1 169 ? 43.595 9.986 -28.520 1.00 81.00 169 PHE A C 1
ATOM 1364 O O . PHE A 1 169 ? 44.212 10.659 -29.351 1.00 81.00 169 PHE A O 1
ATOM 1371 N N . GLY A 1 170 ? 42.283 9.761 -28.628 1.00 84.00 170 GLY A N 1
ATOM 1372 C CA . GLY A 1 170 ? 41.458 10.261 -29.728 1.00 84.00 170 GLY A CA 1
ATOM 1373 C C . GLY A 1 170 ? 41.435 11.793 -29.836 1.00 84.00 170 GLY A C 1
ATOM 1374 O O . GLY A 1 170 ? 41.556 12.331 -30.938 1.00 84.00 170 GLY A O 1
ATOM 1375 N N . ARG A 1 171 ? 41.398 12.520 -28.708 1.00 84.88 171 ARG A N 1
ATOM 1376 C CA . ARG A 1 171 ? 41.576 13.987 -28.668 1.00 84.88 171 ARG A CA 1
ATOM 1377 C C . ARG A 1 171 ? 42.952 14.400 -29.194 1.00 84.88 171 ARG A C 1
ATOM 1379 O O . ARG A 1 171 ? 43.059 15.377 -29.932 1.00 84.88 171 ARG A O 1
ATOM 1386 N N . GLY A 1 172 ? 43.997 13.630 -28.885 1.00 82.56 172 GLY A N 1
ATOM 1387 C CA . GLY A 1 172 ? 45.330 13.807 -29.467 1.00 82.56 172 GLY A CA 1
ATOM 1388 C C . GLY A 1 172 ? 45.327 13.691 -30.996 1.00 82.56 172 GLY A C 1
ATOM 1389 O O . GLY A 1 172 ? 45.862 14.566 -31.679 1.00 82.56 172 GLY A O 1
ATOM 1390 N N . ILE A 1 173 ? 44.653 12.679 -31.542 1.00 83.81 173 ILE A N 1
ATOM 1391 C CA . ILE A 1 173 ? 44.493 12.505 -32.995 1.00 83.81 173 ILE A CA 1
ATOM 1392 C C . ILE A 1 173 ? 43.681 13.655 -33.610 1.00 83.81 173 ILE A C 1
ATOM 1394 O O . ILE A 1 173 ? 44.028 14.141 -34.686 1.00 83.81 173 ILE A O 1
ATOM 1398 N N . HIS A 1 174 ? 42.650 14.150 -32.922 1.00 85.81 174 HIS A N 1
ATOM 1399 C CA . HIS A 1 174 ? 41.881 15.312 -33.371 1.00 85.81 174 HIS A CA 1
ATOM 1400 C C . HIS A 1 174 ? 42.754 16.577 -33.463 1.00 85.81 174 HIS A C 1
ATOM 1402 O O . HIS A 1 174 ? 42.712 17.285 -34.470 1.00 85.81 174 HIS A O 1
ATOM 1408 N N . THR A 1 175 ? 43.629 16.825 -32.479 1.00 83.56 175 THR A N 1
ATOM 1409 C CA . THR A 1 175 ? 44.580 17.953 -32.550 1.00 83.56 175 THR A CA 1
ATOM 1410 C C . THR A 1 175 ? 45.565 17.825 -33.709 1.00 83.56 175 THR A C 1
ATOM 1412 O O . THR A 1 175 ? 45.901 18.826 -34.346 1.00 83.56 175 THR A O 1
ATOM 1415 N N . ASP A 1 176 ? 45.998 16.604 -34.029 1.00 80.44 176 ASP A N 1
ATOM 1416 C CA . ASP A 1 176 ? 46.840 16.357 -35.196 1.00 80.44 176 ASP A CA 1
ATOM 1417 C C . ASP A 1 176 ? 46.047 16.624 -36.494 1.00 80.44 176 ASP A C 1
ATOM 1419 O O . ASP A 1 176 ? 46.553 17.292 -37.396 1.00 80.44 176 ASP A O 1
ATOM 1423 N N . ALA A 1 177 ? 44.781 16.197 -36.576 1.00 81.62 177 ALA A N 1
ATOM 1424 C CA . ALA A 1 177 ? 43.902 16.468 -37.718 1.00 81.62 177 ALA A CA 1
ATOM 1425 C C . ALA A 1 177 ? 43.703 17.973 -37.965 1.00 81.62 177 ALA A C 1
ATOM 1427 O O . ALA A 1 177 ? 43.792 18.411 -39.114 1.00 81.62 177 ALA A O 1
ATOM 1428 N N . LEU A 1 178 ? 43.515 18.762 -36.902 1.00 81.44 178 LEU A N 1
ATOM 1429 C CA . LEU A 1 178 ? 43.443 20.228 -36.950 1.00 81.44 178 LEU A CA 1
ATOM 1430 C C . LEU A 1 178 ? 44.757 20.851 -37.434 1.00 81.44 178 LEU A C 1
ATOM 1432 O O . LEU A 1 178 ? 44.760 21.711 -38.315 1.00 81.44 178 LEU A O 1
ATOM 1436 N N . LYS A 1 179 ? 45.894 20.386 -36.904 1.00 80.25 179 LYS A N 1
ATOM 1437 C CA . LYS A 1 179 ? 47.229 20.891 -37.260 1.00 80.25 179 LYS A CA 1
ATOM 1438 C C . LYS A 1 179 ? 47.556 20.704 -38.744 1.00 80.25 179 LYS A C 1
ATOM 1440 O O . LYS A 1 179 ? 48.255 21.536 -39.320 1.00 80.25 179 LYS A O 1
ATOM 1445 N N . PHE A 1 180 ? 47.071 19.623 -39.350 1.00 77.50 180 PHE A N 1
ATOM 1446 C CA . PHE A 1 180 ? 47.291 19.312 -40.764 1.00 77.50 180 PHE A CA 1
ATOM 1447 C C . PHE A 1 180 ? 46.118 19.721 -41.678 1.00 77.50 180 PHE A C 1
ATOM 1449 O O . PHE A 1 180 ? 46.172 19.443 -42.875 1.00 77.50 180 PHE A O 1
ATOM 1456 N N . GLY A 1 1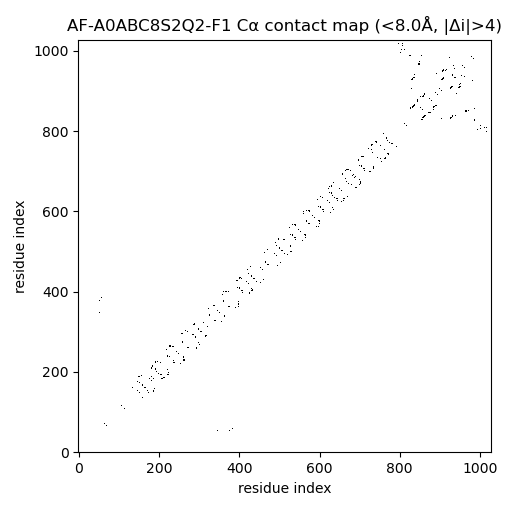81 ? 45.072 20.375 -41.150 1.00 74.75 181 GLY A N 1
ATOM 1457 C CA . GLY A 1 181 ? 43.887 20.799 -41.914 1.00 74.75 181 GLY A CA 1
ATOM 1458 C C . GLY A 1 181 ? 43.051 19.641 -42.476 1.00 74.75 181 GLY A C 1
ATOM 1459 O O . GLY A 1 181 ? 42.315 19.810 -43.446 1.00 74.75 181 GLY A O 1
ATOM 1460 N N . LEU A 1 182 ? 43.195 18.444 -41.904 1.00 77.75 182 LEU A N 1
ATOM 1461 C CA . LEU A 1 182 ? 42.526 17.219 -42.348 1.00 77.75 182 LEU A CA 1
ATOM 1462 C C . LEU A 1 182 ? 41.140 17.042 -41.714 1.00 77.75 182 LEU A C 1
ATOM 1464 O O . LEU A 1 182 ? 40.354 16.243 -42.217 1.00 77.75 182 LEU A O 1
ATOM 1468 N N . ASN A 1 183 ? 40.829 17.798 -40.659 1.00 71.75 183 ASN A N 1
ATOM 1469 C CA . ASN A 1 183 ? 39.517 17.851 -40.000 1.00 71.75 183 ASN A CA 1
ATOM 1470 C C . ASN A 1 183 ? 38.394 18.340 -40.937 1.00 71.75 183 ASN A C 1
ATOM 1472 O O . ASN A 1 183 ? 37.260 17.890 -40.836 1.00 71.75 183 ASN A O 1
ATOM 1476 N N . ILE A 1 184 ? 38.743 19.171 -41.922 1.00 75.81 184 ILE A N 1
ATOM 1477 C CA . ILE A 1 184 ? 37.832 19.698 -42.949 1.00 75.81 184 ILE A CA 1
ATOM 1478 C C . ILE A 1 184 ? 37.272 18.582 -43.858 1.00 75.81 184 ILE A C 1
ATOM 1480 O O . ILE A 1 184 ? 36.219 18.735 -44.482 1.00 75.81 184 ILE A O 1
ATOM 1484 N N . SER A 1 185 ? 37.975 17.447 -43.956 1.00 79.06 185 SER A N 1
ATOM 1485 C CA . SER A 1 185 ? 37.577 16.315 -44.794 1.00 79.06 185 SER A CA 1
ATOM 1486 C C . SER A 1 185 ? 36.376 15.575 -44.211 1.00 79.06 185 SER A C 1
ATOM 1488 O O . SER A 1 185 ? 36.437 15.077 -43.088 1.00 79.06 185 SER A O 1
ATOM 1490 N N . LYS A 1 186 ? 35.336 15.369 -45.027 1.00 77.75 186 LYS A N 1
ATOM 1491 C CA . LYS A 1 186 ? 34.115 14.624 -44.665 1.00 77.75 186 LYS A CA 1
ATOM 1492 C C . LYS A 1 186 ? 34.363 13.242 -44.046 1.00 77.75 186 LYS A C 1
ATOM 1494 O O . LYS A 1 186 ? 33.620 12.822 -43.164 1.00 77.75 186 LYS A O 1
ATOM 1499 N N . PHE A 1 187 ? 35.426 12.548 -44.462 1.00 77.50 187 PHE A N 1
ATOM 1500 C CA . PHE A 1 187 ? 35.761 11.214 -43.953 1.00 77.50 187 PHE A CA 1
ATOM 1501 C C . PHE A 1 187 ? 36.368 11.264 -42.548 1.00 77.50 187 PHE A C 1
ATOM 1503 O O . PHE A 1 187 ? 35.953 10.511 -41.672 1.00 77.50 187 PHE A O 1
ATOM 1510 N N . VAL A 1 188 ? 37.324 12.172 -42.324 1.00 80.31 188 VAL A N 1
ATOM 1511 C CA . VAL A 1 188 ? 37.977 12.344 -41.018 1.00 80.31 188 VAL A CA 1
ATOM 1512 C C . VAL A 1 188 ? 36.996 12.968 -40.025 1.00 80.31 188 VAL A C 1
ATOM 1514 O O . VAL A 1 188 ? 36.865 12.464 -38.915 1.00 80.31 188 VAL A O 1
ATOM 1517 N N . GLY A 1 189 ? 36.241 13.984 -40.452 1.00 81.50 189 GLY A N 1
ATOM 1518 C CA . GLY A 1 189 ? 35.192 14.619 -39.655 1.00 81.50 189 GLY A CA 1
ATOM 1519 C C . GLY A 1 189 ? 34.096 13.641 -39.215 1.00 81.50 189 GLY A C 1
ATOM 1520 O O . GLY A 1 189 ? 33.781 13.578 -38.032 1.00 81.50 189 GLY A O 1
ATOM 1521 N N . SER A 1 190 ? 33.579 12.790 -40.113 1.00 83.31 190 SER A N 1
ATOM 1522 C CA . SER A 1 190 ? 32.574 11.772 -39.740 1.00 83.31 190 SER A CA 1
ATOM 1523 C C . SER A 1 190 ? 33.106 10.758 -38.719 1.00 83.31 190 SER A C 1
ATOM 1525 O O . SER A 1 190 ? 32.389 10.368 -37.797 1.00 83.31 190 SER A O 1
ATOM 1527 N N . SER A 1 191 ? 34.375 10.348 -38.833 1.00 83.81 191 SER A N 1
ATOM 1528 C CA . SER A 1 191 ? 35.010 9.469 -37.843 1.00 83.81 191 SER A CA 1
ATOM 1529 C C . SER A 1 191 ? 35.268 10.159 -36.501 1.00 83.81 191 SER A C 1
ATOM 1531 O O . SER A 1 191 ? 35.121 9.512 -35.467 1.00 83.81 191 SER A O 1
ATOM 1533 N N . LEU A 1 192 ? 35.595 11.456 -36.492 1.00 85.06 192 LEU A N 1
ATOM 1534 C CA . LEU A 1 192 ? 35.714 12.255 -35.266 1.00 85.06 192 LEU A CA 1
ATOM 1535 C C . LEU A 1 192 ? 34.365 12.381 -34.548 1.00 85.06 192 LEU A C 1
ATOM 1537 O O . LEU A 1 192 ? 34.296 12.141 -33.345 1.00 85.06 192 LEU A O 1
ATOM 1541 N N . ILE A 1 193 ? 33.283 12.658 -35.283 1.00 86.88 193 ILE A N 1
ATOM 1542 C CA . ILE A 1 193 ? 31.916 12.669 -34.737 1.00 86.88 193 ILE A CA 1
ATOM 1543 C C . ILE A 1 193 ? 31.587 11.309 -34.110 1.00 86.88 193 ILE A C 1
ATOM 1545 O O . ILE A 1 193 ? 31.078 11.256 -32.992 1.00 86.88 193 ILE A O 1
ATOM 1549 N N . GLY A 1 194 ? 31.909 10.207 -34.797 1.00 83.00 194 GLY A N 1
ATOM 1550 C CA . GLY A 1 194 ? 31.690 8.848 -34.294 1.00 83.00 194 GLY A CA 1
ATOM 1551 C C . GLY A 1 194 ? 32.487 8.517 -33.026 1.00 83.00 194 GLY A C 1
ATOM 1552 O O . GLY A 1 194 ? 31.944 7.872 -32.129 1.00 83.00 194 GLY A O 1
ATOM 1553 N N . LEU A 1 195 ? 33.737 8.984 -32.926 1.00 84.69 195 LEU A N 1
ATOM 1554 C CA . LEU A 1 195 ? 34.565 8.868 -31.721 1.00 84.69 195 LEU A CA 1
ATOM 1555 C C . LEU A 1 195 ? 33.914 9.592 -30.543 1.00 84.69 195 LEU A C 1
ATOM 1557 O O . LEU A 1 195 ? 33.628 8.972 -29.521 1.00 84.69 195 LEU A O 1
ATOM 1561 N N . TYR A 1 196 ? 33.648 10.887 -30.698 1.00 86.69 196 TYR A N 1
ATOM 1562 C CA . TYR A 1 196 ? 33.098 11.705 -29.621 1.00 86.69 196 TYR A CA 1
ATOM 1563 C C . TYR A 1 196 ? 31.705 11.241 -29.188 1.00 86.69 196 TYR A C 1
ATOM 1565 O O . TYR A 1 196 ? 31.440 11.148 -27.991 1.00 86.69 196 TYR A O 1
ATOM 1573 N N . SER A 1 197 ? 30.854 10.847 -30.141 1.00 84.31 197 SER A N 1
ATOM 1574 C CA . SER A 1 197 ? 29.513 10.321 -29.856 1.00 84.31 197 SER A CA 1
ATOM 1575 C C . SER A 1 197 ? 29.561 9.028 -29.035 1.00 84.31 197 SER A C 1
ATOM 1577 O O . SER A 1 197 ? 28.887 8.930 -28.014 1.00 84.31 197 SER A O 1
ATOM 1579 N N . ARG A 1 198 ? 30.402 8.051 -29.416 1.00 81.38 198 ARG A N 1
ATOM 1580 C CA . ARG A 1 198 ? 30.530 6.777 -28.676 1.00 81.38 198 ARG A CA 1
ATOM 1581 C C . ARG A 1 198 ? 31.192 6.935 -27.310 1.00 81.38 198 ARG A C 1
ATOM 1583 O O . ARG A 1 198 ? 30.912 6.152 -26.409 1.00 81.38 198 ARG A O 1
ATOM 1590 N N . CYS A 1 199 ? 32.054 7.935 -27.151 1.00 78.94 199 CYS A N 1
ATOM 1591 C CA . CYS A 1 199 ? 32.679 8.267 -25.873 1.00 78.94 199 CYS A CA 1
ATOM 1592 C C . CYS A 1 199 ? 31.813 9.185 -24.985 1.00 78.94 199 CYS A C 1
ATOM 1594 O O . CYS A 1 199 ? 32.254 9.553 -23.897 1.00 78.94 199 CYS A O 1
ATOM 1596 N N . GLY A 1 200 ? 30.597 9.545 -25.419 1.00 77.62 200 GLY A N 1
ATOM 1597 C CA . GLY A 1 200 ? 29.629 10.318 -24.633 1.00 77.62 200 GLY A CA 1
ATOM 1598 C C . GLY A 1 200 ? 29.846 11.837 -24.616 1.00 77.62 200 GLY A C 1
ATOM 1599 O O . GLY A 1 200 ? 29.215 12.524 -23.815 1.00 77.62 200 GLY A O 1
ATOM 1600 N N . ASP A 1 201 ? 30.707 12.381 -25.480 1.00 83.19 201 ASP A N 1
ATOM 1601 C CA . ASP A 1 201 ? 31.015 13.816 -25.561 1.00 83.19 201 ASP A CA 1
ATOM 1602 C C . ASP A 1 201 ? 30.380 14.454 -26.805 1.00 83.19 201 ASP A C 1
ATOM 1604 O O . ASP A 1 201 ? 31.029 14.751 -27.809 1.00 83.19 201 ASP A O 1
ATOM 1608 N N . ILE A 1 202 ? 29.060 14.637 -26.757 1.00 85.69 202 ILE A N 1
ATOM 1609 C CA . ILE A 1 202 ? 28.290 15.117 -27.912 1.00 85.69 202 ILE A CA 1
ATOM 1610 C C . ILE A 1 202 ? 28.590 16.581 -28.282 1.00 85.69 202 ILE A C 1
ATOM 1612 O O . ILE A 1 202 ? 28.367 16.994 -29.418 1.00 85.69 202 ILE A O 1
ATOM 1616 N N . GLU A 1 203 ? 29.121 17.377 -27.350 1.00 84.50 203 GLU A N 1
ATOM 1617 C CA . GLU A 1 203 ? 29.470 18.783 -27.595 1.00 84.50 203 GLU A CA 1
ATOM 1618 C C . GLU A 1 203 ? 30.715 18.897 -28.478 1.00 84.50 203 GLU A C 1
ATOM 1620 O O . GLU A 1 203 ? 30.733 19.686 -29.425 1.00 84.50 203 GLU A O 1
ATOM 1625 N N . GLU A 1 204 ? 31.733 18.071 -28.228 1.00 85.06 204 GLU A N 1
ATOM 1626 C CA . GLU A 1 204 ? 32.898 17.975 -29.112 1.00 85.06 204 GLU A CA 1
ATOM 1627 C C . GLU A 1 204 ? 32.545 17.321 -30.456 1.00 85.06 204 GLU A C 1
ATOM 1629 O O . GLU A 1 204 ? 33.087 17.715 -31.490 1.00 85.06 204 GLU A O 1
ATOM 1634 N N . ALA A 1 205 ? 31.578 16.396 -30.484 1.00 88.00 205 ALA A N 1
ATOM 1635 C CA . ALA A 1 205 ? 31.051 15.849 -31.736 1.00 88.00 205 ALA A CA 1
ATOM 1636 C C . ALA A 1 205 ? 30.382 16.933 -32.604 1.00 88.00 205 ALA A C 1
ATOM 1638 O O . ALA A 1 205 ? 30.611 16.980 -33.813 1.00 88.00 205 ALA A O 1
ATOM 1639 N N . ALA A 1 206 ? 29.598 17.832 -31.999 1.00 86.69 206 ALA A N 1
ATOM 1640 C CA . ALA A 1 206 ? 28.974 18.954 -32.701 1.00 86.69 206 ALA A CA 1
ATOM 1641 C C . ALA A 1 206 ? 30.018 19.948 -33.243 1.00 86.69 206 ALA A C 1
ATOM 1643 O O . ALA A 1 206 ? 29.913 20.382 -34.389 1.00 86.69 206 ALA A O 1
ATOM 1644 N N . LYS A 1 207 ? 31.080 20.237 -32.479 1.00 86.81 207 LYS A N 1
ATOM 1645 C CA . LYS A 1 207 ? 32.199 21.071 -32.958 1.00 86.81 207 LYS A CA 1
ATOM 1646 C C . LYS A 1 207 ? 32.920 20.434 -34.144 1.00 86.81 207 LYS A C 1
ATOM 1648 O O . LYS A 1 207 ? 33.127 21.095 -35.157 1.00 86.81 207 LYS A O 1
ATOM 1653 N N . ALA A 1 208 ? 33.232 19.140 -34.055 1.00 85.62 208 ALA A N 1
ATOM 1654 C CA . ALA A 1 208 ? 33.851 18.401 -35.154 1.00 85.62 208 ALA A CA 1
ATOM 1655 C C . ALA A 1 208 ? 32.966 18.383 -36.416 1.00 85.62 208 ALA A C 1
ATOM 1657 O O . ALA A 1 208 ? 33.481 18.343 -37.530 1.00 85.62 208 ALA A O 1
ATOM 1658 N N . PHE A 1 209 ? 31.640 18.442 -36.263 1.00 88.12 209 PHE A N 1
ATOM 1659 C CA . PHE A 1 209 ? 30.705 18.585 -37.379 1.00 88.12 209 PHE A CA 1
ATOM 1660 C C . PHE A 1 209 ? 30.729 19.989 -38.002 1.00 88.12 209 PHE A C 1
ATOM 1662 O O . PHE A 1 209 ? 30.710 20.117 -39.230 1.00 88.12 209 PHE A O 1
ATOM 1669 N N . ASP A 1 210 ? 30.808 21.041 -37.188 1.00 86.25 210 ASP A N 1
ATOM 1670 C CA . ASP A 1 210 ? 30.887 22.426 -37.666 1.00 86.25 210 ASP A CA 1
ATOM 1671 C C . ASP A 1 210 ? 32.164 22.695 -38.476 1.00 86.25 210 ASP A C 1
ATOM 1673 O O . ASP A 1 210 ? 32.125 23.457 -39.444 1.00 86.25 210 ASP A O 1
ATOM 1677 N N . GLU A 1 211 ? 33.261 22.009 -38.149 1.00 84.88 211 GLU A N 1
ATOM 1678 C CA . GLU A 1 211 ? 34.553 22.091 -38.844 1.00 84.88 211 GLU A CA 1
ATOM 1679 C C . GLU A 1 211 ? 34.550 21.518 -40.278 1.00 84.88 211 GLU A C 1
ATOM 1681 O O . GLU A 1 211 ? 35.440 21.834 -41.074 1.00 84.88 211 GLU A O 1
ATOM 1686 N N . ILE A 1 212 ? 33.554 20.703 -40.642 1.00 85.69 212 ILE A N 1
ATOM 1687 C CA . ILE A 1 212 ? 33.425 20.121 -41.987 1.00 85.69 212 ILE A CA 1
ATOM 1688 C C . ILE A 1 212 ? 32.842 21.170 -42.947 1.00 85.69 212 ILE A C 1
ATOM 1690 O O . ILE A 1 212 ? 31.722 21.647 -42.740 1.00 85.69 212 ILE A O 1
ATOM 1694 N N . ILE A 1 213 ? 33.557 21.489 -44.035 1.00 79.25 213 ILE A N 1
ATOM 1695 C CA . ILE A 1 213 ? 33.094 22.461 -45.049 1.00 79.25 213 ILE A CA 1
ATOM 1696 C C . ILE A 1 213 ? 31.951 21.882 -45.896 1.00 79.25 213 ILE A C 1
ATOM 1698 O O . ILE A 1 213 ? 30.896 22.499 -46.003 1.00 79.25 213 ILE A O 1
ATOM 1702 N N . GLU A 1 214 ? 32.142 20.691 -46.469 1.00 77.50 214 GLU A N 1
ATOM 1703 C CA . GLU A 1 214 ? 31.122 19.996 -47.265 1.00 77.50 214 GLU A CA 1
ATOM 1704 C C . GLU A 1 214 ? 30.559 18.813 -46.475 1.00 77.50 214 GLU A C 1
ATOM 1706 O O . GLU A 1 214 ? 31.151 17.731 -46.419 1.00 77.50 214 GLU A O 1
ATOM 1711 N N . LYS A 1 215 ? 29.415 19.043 -45.829 1.00 84.56 215 LYS A N 1
ATOM 1712 C CA . LYS A 1 215 ? 28.716 18.041 -45.022 1.00 84.56 215 LYS A CA 1
ATOM 1713 C C . LYS A 1 215 ? 27.915 17.121 -45.941 1.00 84.56 215 LYS A C 1
ATOM 1715 O O . LYS A 1 215 ? 27.068 17.583 -46.698 1.00 84.56 215 LYS A O 1
ATOM 1720 N N . ASP A 1 216 ? 28.175 15.820 -45.868 1.00 83.31 216 ASP A N 1
ATOM 1721 C CA . ASP A 1 216 ? 27.423 14.806 -46.604 1.00 83.31 216 ASP A CA 1
ATOM 1722 C C . ASP A 1 216 ? 26.451 14.047 -45.688 1.00 83.31 216 ASP A C 1
ATOM 1724 O O . ASP A 1 216 ? 26.381 14.263 -44.475 1.00 83.31 216 ASP A O 1
ATOM 1728 N N . ILE A 1 217 ? 25.685 13.127 -46.274 1.00 87.06 217 ILE A N 1
ATOM 1729 C CA . ILE A 1 217 ? 24.702 12.325 -45.542 1.00 87.06 217 ILE A CA 1
ATOM 1730 C C . ILE A 1 217 ? 25.310 11.542 -44.368 1.00 87.06 217 ILE A C 1
ATOM 1732 O O . ILE A 1 217 ? 24.624 11.301 -43.374 1.00 87.06 217 ILE A O 1
ATOM 1736 N N . VAL A 1 218 ? 26.586 11.150 -44.459 1.00 85.50 218 VAL A N 1
ATOM 1737 C CA . VAL A 1 218 ? 27.274 10.362 -43.430 1.00 85.50 218 VAL A CA 1
ATOM 1738 C C . VAL A 1 218 ? 27.616 11.243 -42.235 1.00 85.50 218 VAL A C 1
ATOM 1740 O O . VAL A 1 218 ? 27.378 10.821 -41.102 1.00 85.50 218 VAL A O 1
ATOM 1743 N N . ALA A 1 219 ? 28.083 12.472 -42.466 1.00 85.62 219 ALA A N 1
ATOM 1744 C CA . ALA A 1 219 ? 28.342 13.439 -41.401 1.00 85.62 219 ALA A CA 1
ATOM 1745 C C . ALA A 1 219 ? 27.058 13.775 -40.619 1.00 85.62 219 ALA A C 1
ATOM 1747 O O . ALA A 1 219 ? 27.043 13.675 -39.391 1.00 85.62 219 ALA A O 1
ATOM 1748 N N . TYR A 1 220 ? 25.958 14.083 -41.324 1.00 89.94 220 TYR A N 1
ATOM 1749 C CA . TYR A 1 220 ? 24.656 14.350 -40.693 1.00 89.94 220 TYR A CA 1
ATOM 1750 C C . TYR A 1 220 ? 24.131 13.130 -39.928 1.00 89.94 220 TYR A C 1
ATOM 1752 O O . TYR A 1 220 ? 23.730 13.249 -38.772 1.00 89.94 220 TYR A O 1
ATOM 1760 N N . THR A 1 221 ? 24.174 11.940 -40.536 1.00 89.94 221 THR A N 1
ATOM 1761 C CA . THR A 1 221 ? 23.692 10.705 -39.894 1.00 89.94 221 THR A CA 1
ATOM 1762 C C . THR A 1 221 ? 24.517 10.345 -38.661 1.00 89.94 221 THR A C 1
ATOM 1764 O O . THR A 1 221 ? 23.948 9.906 -37.664 1.00 89.94 221 THR A O 1
ATOM 1767 N N . SER A 1 222 ? 25.836 10.551 -38.694 1.00 88.00 222 SER A N 1
ATOM 1768 C CA . SER A 1 222 ? 26.718 10.275 -37.553 1.00 88.00 222 SER A CA 1
ATOM 1769 C C . SER A 1 222 ? 26.388 11.177 -36.366 1.00 88.00 222 SER A C 1
ATOM 1771 O O . SER A 1 222 ? 26.299 10.685 -35.244 1.00 88.00 222 SER A O 1
ATOM 1773 N N . LEU A 1 223 ? 26.124 12.465 -36.612 1.00 90.12 223 LEU A N 1
ATOM 1774 C CA . LEU A 1 223 ? 25.742 13.408 -35.559 1.00 90.12 223 LEU A CA 1
ATOM 1775 C C . LEU A 1 223 ? 24.334 13.122 -35.012 1.00 90.12 223 LEU A C 1
ATOM 1777 O O . LEU A 1 223 ? 24.143 13.094 -33.800 1.00 90.12 223 LEU A O 1
ATOM 1781 N N . ILE A 1 224 ? 23.360 12.847 -35.888 1.00 90.38 224 ILE A N 1
ATOM 1782 C CA . ILE A 1 224 ? 21.992 12.454 -35.501 1.00 90.38 224 ILE A CA 1
ATOM 1783 C C . ILE A 1 224 ? 22.017 11.184 -34.645 1.00 90.38 224 ILE A C 1
ATOM 1785 O O . ILE A 1 224 ? 21.347 11.124 -33.620 1.00 90.38 224 ILE A O 1
ATOM 1789 N N . THR A 1 225 ? 22.812 10.187 -35.037 1.00 88.12 225 THR A N 1
ATOM 1790 C CA . THR A 1 225 ? 22.980 8.943 -34.270 1.00 88.12 225 THR A CA 1
ATOM 1791 C C . THR A 1 225 ? 23.643 9.209 -32.924 1.00 88.12 225 THR A C 1
ATOM 1793 O O . THR A 1 225 ? 23.230 8.628 -31.930 1.00 88.12 225 THR A O 1
ATOM 1796 N N . GLY A 1 226 ? 24.618 10.120 -32.869 1.00 85.25 226 GLY A N 1
ATOM 1797 C CA . GLY A 1 226 ? 25.211 10.559 -31.611 1.00 85.25 226 GLY A CA 1
ATOM 1798 C C . GLY A 1 226 ? 24.181 11.175 -30.667 1.00 85.25 226 GLY A C 1
ATOM 1799 O O . GLY A 1 226 ? 24.076 10.742 -29.526 1.00 85.25 226 GLY A O 1
ATOM 1800 N N . TYR A 1 227 ? 23.361 12.118 -31.142 1.00 87.19 227 TYR A N 1
ATOM 1801 C CA . TYR A 1 227 ? 22.289 12.705 -30.327 1.00 87.19 227 TYR A CA 1
ATOM 1802 C C . TYR A 1 227 ? 21.239 11.674 -29.899 1.00 87.19 227 TYR A C 1
ATOM 1804 O O . TYR A 1 227 ? 20.781 11.716 -28.760 1.00 87.19 227 TYR A O 1
ATOM 1812 N N . ALA A 1 228 ? 20.896 10.732 -30.780 1.00 85.62 228 ALA A N 1
ATOM 1813 C CA . ALA A 1 228 ? 19.955 9.652 -30.496 1.00 85.62 228 ALA A CA 1
ATOM 1814 C C . ALA A 1 228 ? 20.482 8.602 -29.504 1.00 85.62 228 ALA A C 1
ATOM 1816 O O . ALA A 1 228 ? 19.695 7.803 -29.032 1.00 85.62 228 ALA A O 1
ATOM 1817 N N . GLN A 1 229 ? 21.787 8.555 -29.216 1.00 82.94 229 GLN A N 1
ATOM 1818 C CA . GLN A 1 229 ? 22.383 7.606 -28.263 1.00 82.94 229 GLN A CA 1
ATOM 1819 C C . GLN A 1 229 ? 22.518 8.174 -26.844 1.00 82.94 229 GLN A C 1
ATOM 1821 O O . GLN A 1 229 ? 22.737 7.416 -25.901 1.00 82.94 229 GLN A O 1
ATOM 1826 N N . VAL A 1 230 ? 22.435 9.498 -26.683 1.00 77.81 230 VAL A N 1
ATOM 1827 C CA . VAL A 1 230 ? 22.649 10.169 -25.389 1.00 77.81 230 VAL A CA 1
ATOM 1828 C C . VAL A 1 230 ? 21.436 10.015 -24.460 1.00 77.81 230 VAL A C 1
ATOM 1830 O O . VAL A 1 230 ? 21.602 10.080 -23.242 1.00 77.81 230 VAL A O 1
ATOM 1833 N N . GLY A 1 231 ? 20.232 9.777 -24.999 1.00 64.69 231 GLY A N 1
ATOM 1834 C CA . GLY A 1 231 ? 19.032 9.472 -24.210 1.00 64.69 231 GLY A CA 1
ATOM 1835 C C . GLY A 1 231 ? 18.583 10.560 -23.233 1.00 64.69 231 GLY A C 1
ATOM 1836 O O . GLY A 1 231 ? 17.850 10.273 -22.288 1.00 64.69 231 GLY A O 1
ATOM 1837 N N . ASP A 1 232 ? 19.020 11.808 -23.426 1.00 72.62 232 ASP A N 1
ATOM 1838 C CA . ASP A 1 232 ? 18.604 12.963 -22.632 1.00 72.62 232 ASP A CA 1
ATOM 1839 C C . ASP A 1 232 ? 17.809 13.978 -23.479 1.00 72.62 232 ASP A C 1
ATOM 1841 O O . ASP A 1 232 ? 17.560 13.790 -24.668 1.00 72.62 232 ASP A O 1
ATOM 1845 N N . HIS A 1 233 ? 17.407 15.095 -22.869 1.00 72.31 233 HIS A N 1
ATOM 1846 C CA . HIS A 1 233 ? 16.725 16.206 -23.547 1.00 72.31 233 HIS A CA 1
ATOM 1847 C C . HIS A 1 233 ? 17.445 16.737 -24.807 1.00 72.31 233 HIS A C 1
ATOM 1849 O O . HIS A 1 233 ? 16.803 17.374 -25.645 1.00 72.31 233 HIS A O 1
ATOM 1855 N N . ARG A 1 234 ? 18.750 16.483 -24.974 1.00 75.25 234 ARG A N 1
ATOM 1856 C CA . ARG A 1 234 ? 19.523 16.874 -26.160 1.00 75.25 234 ARG A CA 1
ATOM 1857 C C . ARG A 1 234 ? 19.226 15.975 -27.357 1.00 75.25 234 ARG A C 1
ATOM 1859 O O . ARG A 1 234 ? 19.535 16.380 -28.471 1.00 75.25 234 ARG A O 1
ATOM 1866 N N . ALA A 1 235 ? 18.571 14.825 -27.187 1.00 80.25 235 ALA A N 1
ATOM 1867 C CA . ALA A 1 235 ? 18.115 14.007 -28.311 1.00 80.25 235 ALA A CA 1
ATOM 1868 C C . ALA A 1 235 ? 17.147 14.775 -29.239 1.00 80.25 235 ALA A C 1
ATOM 1870 O O . ALA A 1 235 ? 17.059 14.462 -30.423 1.00 80.25 235 ALA A O 1
ATOM 1871 N N . TYR A 1 236 ? 16.488 15.846 -28.763 1.00 84.56 236 TYR A N 1
ATOM 1872 C CA . TYR A 1 236 ? 15.648 16.705 -29.611 1.00 84.56 236 TYR A CA 1
ATOM 1873 C C . TYR A 1 236 ? 16.470 17.464 -30.672 1.00 84.56 236 TYR A C 1
ATOM 1875 O O . TYR A 1 236 ? 15.966 17.806 -31.746 1.00 84.56 236 TYR A O 1
ATOM 1883 N N . GLU A 1 237 ? 17.767 17.676 -30.421 1.00 86.50 237 GLU A N 1
ATOM 1884 C CA . GLU A 1 237 ? 18.691 18.239 -31.409 1.00 86.50 237 GLU A CA 1
ATOM 1885 C C . GLU A 1 237 ? 18.857 17.317 -32.623 1.00 86.50 237 GLU A C 1
ATOM 1887 O O . GLU A 1 237 ? 19.081 17.816 -33.724 1.00 86.50 237 GLU A O 1
ATOM 1892 N N . ALA A 1 238 ? 18.638 16.002 -32.489 1.00 89.81 238 ALA A N 1
ATOM 1893 C CA . ALA A 1 238 ? 18.636 15.079 -33.625 1.00 89.81 238 ALA A CA 1
ATOM 1894 C C . ALA A 1 238 ? 17.599 15.492 -34.688 1.00 89.81 238 ALA A C 1
ATOM 1896 O O . ALA A 1 238 ? 17.912 15.535 -35.881 1.00 89.81 238 ALA A O 1
ATOM 1897 N N . PHE A 1 239 ? 16.388 15.882 -34.268 1.00 90.31 239 PHE A N 1
ATOM 1898 C CA . PHE A 1 239 ? 15.342 16.364 -35.177 1.00 90.31 239 PHE A CA 1
ATOM 1899 C C . PHE A 1 239 ? 15.697 17.717 -35.799 1.00 90.31 239 PHE A C 1
ATOM 1901 O O . PHE A 1 239 ? 15.432 17.945 -36.981 1.00 90.31 239 PHE A O 1
ATOM 1908 N N . ARG A 1 240 ? 16.348 18.609 -35.039 1.00 88.56 240 ARG A N 1
ATOM 1909 C CA . ARG A 1 240 ? 16.828 19.902 -35.557 1.00 88.56 240 ARG A CA 1
ATOM 1910 C C . ARG A 1 240 ? 17.912 19.715 -36.614 1.00 88.56 240 ARG A C 1
ATOM 1912 O O . ARG A 1 240 ? 17.849 20.345 -37.669 1.00 88.56 240 ARG A O 1
ATOM 1919 N N . VAL A 1 241 ? 18.875 18.830 -36.369 1.00 89.81 241 VAL A N 1
ATOM 1920 C CA . VAL A 1 241 ? 19.938 18.493 -37.327 1.00 89.81 241 VAL A CA 1
ATOM 1921 C C . VAL A 1 241 ? 19.345 17.857 -38.589 1.00 89.81 241 VAL A C 1
ATOM 1923 O O . VAL A 1 241 ? 19.740 18.229 -39.693 1.00 89.81 241 VAL A O 1
ATOM 1926 N N . ALA A 1 242 ? 18.341 16.982 -38.461 1.00 89.44 242 ALA A N 1
ATOM 1927 C CA . ALA A 1 242 ? 17.620 16.422 -39.607 1.00 89.44 242 ALA A CA 1
ATOM 1928 C C . ALA A 1 242 ? 16.846 17.483 -40.411 1.00 89.44 242 ALA A C 1
ATOM 1930 O O . ALA A 1 242 ? 16.825 17.437 -41.640 1.00 89.44 242 ALA A O 1
ATOM 1931 N N . TYR A 1 243 ? 16.259 18.479 -39.744 1.00 89.06 243 TYR A N 1
ATOM 1932 C CA . TYR A 1 243 ? 15.628 19.614 -40.418 1.00 89.06 243 TYR A CA 1
ATOM 1933 C C . TYR A 1 243 ? 16.647 20.455 -41.206 1.00 89.06 243 TYR A C 1
ATOM 1935 O O . TYR A 1 243 ? 16.395 20.834 -42.350 1.00 89.06 243 TYR A O 1
ATOM 1943 N N . HIS A 1 244 ? 17.827 20.708 -40.631 1.00 88.62 244 HIS A N 1
ATOM 1944 C CA . HIS A 1 244 ? 18.920 21.382 -41.337 1.00 88.62 244 HIS A CA 1
ATOM 1945 C C . HIS A 1 244 ? 19.412 20.579 -42.546 1.00 88.62 244 HIS A C 1
ATOM 1947 O O . HIS A 1 244 ? 19.601 21.158 -43.610 1.00 88.62 244 HIS A O 1
ATOM 1953 N N . MET A 1 245 ? 19.552 19.261 -42.406 1.00 91.81 245 MET A N 1
ATOM 1954 C CA . MET A 1 245 ? 19.915 18.352 -43.497 1.00 91.81 245 MET A CA 1
ATOM 1955 C C . MET A 1 245 ? 18.957 18.480 -44.694 1.00 91.81 245 MET A C 1
ATOM 1957 O O . MET A 1 245 ? 19.399 18.605 -45.833 1.00 91.81 245 MET A O 1
ATOM 1961 N N . GLN A 1 246 ? 17.648 18.533 -44.430 1.00 88.31 246 GLN A N 1
ATOM 1962 C CA . GLN A 1 246 ? 16.629 18.713 -45.467 1.00 88.31 246 GLN A CA 1
ATOM 1963 C C . GLN A 1 246 ? 16.662 20.106 -46.109 1.00 88.31 246 GLN A C 1
ATOM 1965 O O . GLN A 1 246 ? 16.387 20.234 -47.300 1.00 88.31 246 GLN A O 1
ATOM 1970 N N . LYS A 1 247 ? 16.995 21.153 -45.341 1.00 87.94 247 LYS A N 1
ATOM 1971 C CA . LYS A 1 247 ? 17.129 22.525 -45.858 1.00 87.94 247 LYS A CA 1
ATOM 1972 C C . LYS A 1 247 ? 18.295 22.664 -46.843 1.00 87.94 247 LYS A C 1
ATOM 1974 O O . LYS A 1 247 ? 18.193 23.445 -47.780 1.00 87.94 247 LYS A O 1
ATOM 1979 N N . GLU A 1 248 ? 19.358 21.892 -46.640 1.00 87.88 248 GLU A N 1
ATOM 1980 C CA . GLU A 1 248 ? 20.504 21.778 -47.553 1.00 87.88 248 GLU A CA 1
ATOM 1981 C C . GLU A 1 248 ? 20.240 20.792 -48.715 1.00 87.88 248 GLU A C 1
ATOM 1983 O O . GLU A 1 248 ? 21.168 20.386 -49.407 1.00 87.88 248 GLU A O 1
ATOM 1988 N N . GLU A 1 249 ? 18.982 20.383 -48.929 1.00 87.56 249 GLU A N 1
ATOM 1989 C CA . GLU A 1 249 ? 18.545 19.462 -49.993 1.00 87.56 249 GLU A CA 1
ATOM 1990 C C . GLU A 1 249 ? 19.172 18.053 -49.927 1.00 87.56 249 GLU A C 1
ATOM 1992 O O . GLU A 1 249 ? 19.191 17.316 -50.914 1.00 87.56 249 GLU A O 1
ATOM 1997 N N . ILE A 1 250 ? 19.639 17.629 -48.747 1.00 88.94 250 ILE A N 1
ATOM 1998 C CA . ILE A 1 250 ? 20.142 16.271 -48.514 1.00 88.94 250 ILE A CA 1
ATOM 1999 C C . ILE A 1 250 ? 19.003 15.420 -47.933 1.00 88.94 250 ILE A C 1
ATOM 2001 O O . ILE A 1 250 ? 18.555 15.632 -46.807 1.00 88.94 250 ILE A O 1
ATOM 2005 N N . ASP A 1 251 ? 18.524 14.430 -48.689 1.00 85.44 251 ASP A N 1
ATOM 2006 C CA . ASP A 1 251 ? 17.436 13.550 -48.240 1.00 85.44 251 ASP A CA 1
ATOM 2007 C C . ASP A 1 251 ? 17.929 12.529 -47.179 1.00 85.44 251 ASP A C 1
ATOM 2009 O O . ASP A 1 251 ? 18.919 11.828 -47.419 1.00 85.44 251 ASP A O 1
ATOM 2013 N N . PRO A 1 252 ? 17.254 12.396 -46.015 1.00 89.69 252 PRO A N 1
ATOM 2014 C CA . PRO A 1 252 ? 17.529 11.352 -45.024 1.00 89.69 252 PRO A CA 1
ATOM 2015 C C . PRO A 1 252 ? 17.501 9.936 -45.609 1.00 89.69 252 PRO A C 1
ATOM 2017 O O . PRO A 1 252 ? 16.572 9.569 -46.329 1.00 89.69 252 PRO A O 1
ATOM 2020 N N . ASN A 1 253 ? 18.490 9.111 -45.252 1.00 87.44 253 ASN A N 1
ATOM 2021 C CA . ASN A 1 253 ? 18.519 7.700 -45.642 1.00 87.44 253 ASN A CA 1
ATOM 2022 C C . ASN A 1 253 ? 17.915 6.803 -44.550 1.00 87.44 253 ASN A C 1
ATOM 2024 O O . ASN A 1 253 ? 17.567 7.259 -43.462 1.00 87.44 253 ASN A O 1
ATOM 2028 N N . ARG A 1 254 ? 17.834 5.495 -44.826 1.00 87.31 254 ARG A N 1
ATOM 2029 C CA . ARG A 1 254 ? 17.322 4.489 -43.882 1.00 87.31 254 ARG A CA 1
ATOM 2030 C C . ARG A 1 254 ? 17.953 4.592 -42.486 1.00 87.31 254 ARG A C 1
ATOM 2032 O O . ARG A 1 254 ? 17.231 4.557 -41.498 1.00 87.31 254 ARG A O 1
ATOM 2039 N N . VAL A 1 255 ? 19.279 4.720 -42.404 1.00 87.62 255 VAL A N 1
ATOM 2040 C CA . VAL A 1 255 ? 20.008 4.778 -41.125 1.00 87.62 255 VAL A CA 1
ATOM 2041 C C . VAL A 1 255 ? 19.671 6.066 -40.378 1.00 87.62 255 VAL A C 1
ATOM 2043 O O . VAL A 1 255 ? 19.423 6.020 -39.179 1.00 87.62 255 VAL A O 1
ATOM 2046 N N . THR A 1 256 ? 19.566 7.195 -41.085 1.00 89.50 256 THR A N 1
ATOM 2047 C CA . THR A 1 256 ? 19.108 8.463 -40.506 1.00 89.50 256 THR A CA 1
ATOM 2048 C C . THR A 1 256 ? 17.714 8.324 -39.894 1.00 89.50 256 THR A C 1
ATOM 2050 O O . THR A 1 256 ? 17.500 8.754 -38.764 1.00 89.50 256 THR A O 1
ATOM 2053 N N . LEU A 1 257 ? 16.767 7.700 -40.606 1.00 90.38 257 LEU A N 1
ATOM 2054 C CA . LEU A 1 257 ? 15.401 7.524 -40.105 1.00 90.38 257 LEU A CA 1
ATOM 2055 C C . LEU A 1 257 ? 15.344 6.576 -38.897 1.00 90.38 257 LEU A C 1
ATOM 2057 O O . LEU A 1 257 ? 14.601 6.859 -37.964 1.00 90.38 257 LEU A O 1
ATOM 2061 N N . VAL A 1 258 ? 16.141 5.499 -38.875 1.00 89.88 258 VAL A N 1
ATOM 2062 C CA . VAL A 1 258 ? 16.260 4.605 -37.705 1.00 89.88 258 VAL A CA 1
ATOM 2063 C C . VAL A 1 258 ? 16.774 5.367 -36.481 1.00 89.88 258 VAL A C 1
ATOM 2065 O O . VAL A 1 258 ? 16.163 5.276 -35.420 1.00 89.88 258 VAL A O 1
ATOM 2068 N N . SER A 1 259 ? 17.831 6.173 -36.624 1.00 90.88 259 SER A N 1
ATOM 2069 C CA . SER A 1 259 ? 18.364 6.979 -35.517 1.00 90.88 259 SER A CA 1
ATOM 2070 C C . SER A 1 259 ? 17.360 8.029 -35.026 1.00 90.88 259 SER A C 1
ATOM 2072 O O . SER A 1 259 ? 17.251 8.269 -33.828 1.00 90.88 259 SER A O 1
ATOM 2074 N N . LEU A 1 260 ? 16.568 8.624 -35.923 1.00 91.25 260 LEU A N 1
ATOM 2075 C CA . LEU A 1 260 ? 15.502 9.554 -35.534 1.00 91.25 260 LEU A CA 1
ATOM 2076 C C . LEU A 1 260 ? 14.332 8.847 -34.832 1.00 91.25 260 LEU A C 1
ATOM 2078 O O . LEU A 1 260 ? 13.767 9.405 -33.895 1.00 91.25 260 LEU A O 1
ATOM 2082 N N . LEU A 1 261 ? 13.977 7.624 -35.244 1.00 90.12 261 LEU A N 1
ATOM 2083 C CA . LEU A 1 261 ? 12.981 6.803 -34.545 1.00 90.12 261 LEU A CA 1
ATOM 2084 C C . LEU A 1 261 ? 13.477 6.373 -33.161 1.00 90.12 261 LEU A C 1
ATOM 2086 O O . LEU A 1 261 ? 12.688 6.379 -32.220 1.00 90.12 261 LEU A O 1
ATOM 2090 N N . GLN A 1 262 ? 14.768 6.061 -33.020 1.00 89.62 262 GLN A N 1
ATOM 2091 C CA . GLN A 1 262 ? 15.390 5.810 -31.721 1.00 89.62 262 GLN A CA 1
ATOM 2092 C C . GLN A 1 262 ? 15.288 7.047 -30.818 1.00 89.62 262 GLN A C 1
ATOM 2094 O O . GLN A 1 262 ? 14.781 6.937 -29.705 1.00 89.62 262 GLN A O 1
ATOM 2099 N N . ALA A 1 263 ? 15.667 8.231 -31.314 1.00 89.44 263 ALA A N 1
ATOM 2100 C CA . ALA A 1 263 ? 15.528 9.481 -30.563 1.00 89.44 263 ALA A CA 1
ATOM 2101 C C . ALA A 1 263 ? 14.066 9.754 -30.166 1.00 89.44 263 ALA A C 1
ATOM 2103 O O . ALA A 1 263 ? 13.795 10.151 -29.035 1.00 89.44 263 ALA A O 1
ATOM 2104 N N . ALA A 1 264 ? 13.109 9.499 -31.065 1.00 89.06 264 ALA A N 1
ATOM 2105 C CA . ALA A 1 264 ? 11.684 9.647 -30.769 1.00 89.06 264 ALA A CA 1
ATOM 2106 C C . ALA A 1 264 ? 11.227 8.685 -29.663 1.00 89.06 264 ALA A C 1
ATOM 2108 O O . ALA A 1 264 ? 10.543 9.107 -28.731 1.00 89.06 264 ALA A O 1
ATOM 2109 N N . SER A 1 265 ? 11.659 7.423 -29.744 1.00 87.06 265 SER A N 1
ATOM 2110 C CA . SER A 1 265 ? 11.391 6.364 -28.767 1.00 87.06 265 SER A CA 1
ATOM 2111 C C . SER A 1 265 ? 11.911 6.726 -27.370 1.00 87.06 265 SER A C 1
ATOM 2113 O O . SER A 1 265 ? 11.185 6.594 -26.385 1.00 87.06 265 SER A O 1
ATOM 2115 N N . GLU A 1 266 ? 13.139 7.245 -27.280 1.00 84.56 266 GLU A N 1
ATOM 2116 C CA . GLU A 1 266 ? 13.774 7.659 -26.020 1.00 84.56 266 GLU A CA 1
ATOM 2117 C C . GLU A 1 266 ? 13.140 8.923 -25.414 1.00 84.56 266 GLU A C 1
ATOM 2119 O O . GLU A 1 266 ? 13.030 9.035 -24.194 1.00 84.56 266 GLU A O 1
ATOM 2124 N N . LEU A 1 267 ? 12.675 9.853 -26.252 1.00 83.56 267 LEU A N 1
ATOM 2125 C CA . LEU A 1 267 ? 12.036 11.101 -25.818 1.00 83.56 267 LEU A CA 1
ATOM 2126 C C . LEU A 1 267 ? 10.531 10.977 -25.545 1.00 83.56 267 LEU A C 1
ATOM 2128 O O . LEU A 1 267 ? 9.937 11.910 -25.004 1.00 83.56 267 LEU A O 1
ATOM 2132 N N . GLY A 1 268 ? 9.890 9.872 -25.940 1.00 84.88 268 GLY A N 1
ATOM 2133 C CA . GLY A 1 268 ? 8.428 9.758 -25.905 1.00 84.88 268 GLY A CA 1
ATOM 2134 C C . GLY A 1 268 ? 7.720 10.637 -26.950 1.00 84.88 268 GLY A C 1
ATOM 2135 O O . GLY A 1 268 ? 6.562 11.008 -26.761 1.00 84.88 268 GLY A O 1
ATOM 2136 N N . ALA A 1 269 ? 8.409 10.999 -28.034 1.00 86.25 269 ALA A N 1
ATOM 2137 C CA . ALA A 1 269 ? 7.996 12.012 -29.006 1.00 86.25 269 ALA A CA 1
ATOM 2138 C C . ALA A 1 269 ? 7.145 11.401 -30.142 1.00 86.25 269 ALA A C 1
ATOM 2140 O O . ALA A 1 269 ? 7.637 11.069 -31.226 1.00 86.25 269 ALA A O 1
ATOM 2141 N N . LEU A 1 270 ? 5.851 11.186 -29.870 1.00 87.19 270 LEU A N 1
ATOM 2142 C CA . LEU A 1 270 ? 4.943 10.480 -30.787 1.00 87.19 270 LEU A CA 1
ATOM 2143 C C . LEU A 1 270 ? 4.704 11.229 -32.109 1.00 87.19 270 LEU A C 1
ATOM 2145 O O . LEU A 1 270 ? 4.626 10.591 -33.160 1.00 87.19 270 LEU A O 1
ATOM 2149 N N . GLU A 1 271 ? 4.565 12.555 -32.079 1.00 85.88 271 GLU A N 1
ATOM 2150 C CA . GLU A 1 271 ? 4.257 13.352 -33.277 1.00 85.88 271 GLU A CA 1
ATOM 2151 C C . GLU A 1 271 ? 5.427 13.339 -34.269 1.00 85.88 271 GLU A C 1
ATOM 2153 O O . GLU A 1 271 ? 5.248 13.128 -35.473 1.00 85.88 271 GLU A O 1
ATOM 2158 N N . GLU A 1 272 ? 6.644 13.478 -33.754 1.00 88.25 272 GLU A N 1
ATOM 2159 C CA . GLU A 1 272 ? 7.891 13.394 -34.500 1.00 88.25 272 GLU A CA 1
ATOM 2160 C C . GLU A 1 272 ? 8.061 11.996 -35.102 1.00 88.25 272 GLU A C 1
ATOM 2162 O O . GLU A 1 272 ? 8.321 11.867 -36.302 1.00 88.25 272 GLU A O 1
ATOM 2167 N N . GLY A 1 273 ? 7.814 10.943 -34.314 1.00 88.50 273 GLY A N 1
ATOM 2168 C CA . GLY A 1 273 ? 7.823 9.557 -34.785 1.00 88.50 273 GLY A CA 1
ATOM 2169 C C . GLY A 1 273 ? 6.815 9.289 -35.912 1.00 88.50 273 GLY A C 1
ATOM 2170 O O . GLY A 1 273 ? 7.152 8.661 -36.920 1.00 88.50 273 GLY A O 1
ATOM 2171 N N . GLN A 1 274 ? 5.592 9.815 -35.803 1.00 87.81 274 GLN A N 1
ATOM 2172 C CA . GLN A 1 274 ? 4.570 9.723 -36.855 1.00 87.81 274 GLN A CA 1
ATOM 2173 C C . GLN A 1 274 ? 4.960 10.503 -38.116 1.00 87.81 274 GLN A C 1
ATOM 2175 O O . GLN A 1 274 ? 4.725 10.030 -39.232 1.00 87.81 274 GLN A O 1
ATOM 2180 N N . SER A 1 275 ? 5.582 11.672 -37.961 1.00 89.44 275 SER A N 1
ATOM 2181 C CA . SER A 1 275 ? 6.094 12.471 -39.078 1.00 89.44 275 SER A CA 1
ATOM 2182 C C . SER A 1 275 ? 7.185 11.722 -39.850 1.00 89.44 275 SER A C 1
ATOM 2184 O O . SER A 1 275 ? 7.143 11.662 -41.084 1.00 89.44 275 SER A O 1
ATOM 2186 N N . ILE A 1 276 ? 8.107 11.064 -39.137 1.00 90.00 276 ILE A N 1
ATOM 2187 C CA . ILE A 1 276 ? 9.160 10.219 -39.719 1.00 90.00 276 ILE A CA 1
ATOM 2188 C C . ILE A 1 276 ? 8.552 9.032 -40.469 1.00 90.00 276 ILE A C 1
ATOM 2190 O O . ILE A 1 276 ? 8.923 8.776 -41.616 1.00 90.00 276 ILE A O 1
ATOM 2194 N N . HIS A 1 277 ? 7.567 8.355 -39.876 1.00 88.75 277 HIS A N 1
ATOM 2195 C CA . HIS A 1 277 ? 6.840 7.273 -40.538 1.00 88.75 277 HIS A CA 1
ATOM 2196 C C . HIS A 1 277 ? 6.136 7.760 -41.817 1.00 88.75 277 HIS A C 1
ATOM 2198 O O . HIS A 1 277 ? 6.273 7.153 -42.879 1.00 88.75 277 HIS A O 1
ATOM 2204 N N . GLY A 1 278 ? 5.448 8.905 -41.765 1.00 85.56 278 GLY A N 1
ATOM 2205 C CA . GLY A 1 278 ? 4.808 9.514 -42.933 1.00 85.56 278 GLY A CA 1
ATOM 2206 C C . GLY A 1 278 ? 5.803 9.957 -44.015 1.00 85.56 278 GLY A C 1
ATOM 2207 O O . GLY A 1 278 ? 5.498 9.883 -45.208 1.00 85.56 278 GLY A O 1
ATOM 2208 N N . TYR A 1 279 ? 7.003 10.405 -43.637 1.00 88.12 279 TYR A N 1
ATOM 2209 C CA . TYR A 1 279 ? 8.095 10.687 -44.574 1.00 88.12 279 TYR A CA 1
ATOM 2210 C C . TYR A 1 279 ? 8.596 9.404 -45.252 1.00 88.12 279 TYR A C 1
ATOM 2212 O O . TYR A 1 279 ? 8.695 9.373 -46.481 1.00 88.12 279 TYR A O 1
ATOM 2220 N N . ALA A 1 280 ? 8.827 8.339 -44.479 1.00 88.00 280 ALA A N 1
ATOM 2221 C CA . ALA A 1 280 ? 9.269 7.039 -44.979 1.00 88.00 280 ALA A CA 1
ATOM 2222 C C . ALA A 1 280 ? 8.291 6.454 -46.012 1.00 88.00 280 ALA A C 1
ATOM 2224 O O . ALA A 1 280 ? 8.715 6.075 -47.104 1.00 88.00 280 ALA A O 1
ATOM 2225 N N . ILE A 1 281 ? 6.980 6.496 -45.730 1.00 84.88 281 ILE A N 1
ATOM 2226 C CA . ILE A 1 281 ? 5.935 6.053 -46.671 1.00 84.88 281 ILE A CA 1
ATOM 2227 C C . ILE A 1 281 ? 5.966 6.887 -47.958 1.00 84.88 281 ILE A C 1
ATOM 2229 O O . ILE A 1 281 ? 5.970 6.329 -49.053 1.00 84.88 281 ILE A O 1
ATOM 2233 N N . ARG A 1 282 ? 6.008 8.225 -47.853 1.00 86.19 282 ARG A N 1
ATOM 2234 C CA . ARG A 1 282 ? 5.988 9.120 -49.028 1.00 86.19 282 ARG A CA 1
ATOM 2235 C C . ARG A 1 282 ? 7.196 8.941 -49.944 1.00 86.19 282 ARG A C 1
ATOM 2237 O O . ARG A 1 282 ? 7.071 9.154 -51.146 1.00 86.19 282 ARG A O 1
ATOM 2244 N N . ARG A 1 283 ? 8.358 8.598 -49.384 1.00 84.31 283 ARG A N 1
ATOM 2245 C CA . ARG A 1 283 ? 9.611 8.407 -50.131 1.00 84.31 283 ARG A CA 1
ATOM 2246 C C . ARG A 1 283 ? 9.907 6.943 -50.471 1.00 84.31 283 ARG A C 1
ATOM 2248 O O . ARG A 1 283 ? 10.886 6.691 -51.164 1.00 84.31 283 ARG A O 1
ATOM 2255 N N . GLY A 1 284 ? 9.084 5.997 -50.014 1.00 80.75 284 GLY A N 1
ATOM 2256 C CA . GLY A 1 284 ? 9.302 4.562 -50.222 1.00 80.75 284 GLY A CA 1
ATOM 2257 C C . GLY A 1 284 ? 10.564 4.028 -49.535 1.00 80.75 284 GLY A C 1
ATOM 2258 O O . GLY A 1 284 ? 11.189 3.097 -50.036 1.00 80.75 284 GLY A O 1
ATOM 2259 N N . ILE A 1 285 ? 10.979 4.634 -48.419 1.00 78.88 285 ILE A N 1
ATOM 2260 C CA . ILE A 1 285 ? 12.182 4.242 -47.674 1.00 78.88 285 ILE A CA 1
ATOM 2261 C C . ILE A 1 285 ? 11.773 3.257 -46.577 1.00 78.88 285 ILE A C 1
ATOM 2263 O O . ILE A 1 285 ? 10.896 3.563 -45.776 1.00 78.88 285 ILE A O 1
ATOM 2267 N N . GLY A 1 286 ? 12.423 2.092 -46.519 1.00 67.75 286 GLY A N 1
ATOM 2268 C CA . GLY A 1 286 ? 12.215 1.116 -45.442 1.00 67.75 286 GLY A CA 1
ATOM 2269 C C . GLY A 1 286 ? 10.988 0.210 -45.598 1.00 67.75 286 GLY A C 1
ATOM 2270 O O . GLY A 1 286 ? 10.658 -0.510 -44.662 1.00 67.75 286 GLY A O 1
ATOM 2271 N N . CYS A 1 287 ? 10.321 0.204 -46.760 1.00 65.31 287 CYS A N 1
ATOM 2272 C CA . CYS A 1 287 ? 9.294 -0.797 -47.058 1.00 65.31 287 CYS A CA 1
ATOM 2273 C C . CYS A 1 287 ? 9.912 -2.205 -47.011 1.00 65.31 287 CYS A C 1
ATOM 2275 O O . CYS A 1 287 ? 10.807 -2.492 -47.807 1.00 65.31 287 CYS A O 1
ATOM 2277 N N . SER A 1 288 ? 9.432 -3.065 -46.105 1.00 64.88 288 SER A N 1
ATOM 2278 C CA . SER A 1 288 ? 9.931 -4.437 -45.914 1.00 64.88 288 SER A CA 1
ATOM 2279 C C . SER A 1 288 ? 11.386 -4.541 -45.431 1.00 64.88 288 SER A C 1
ATOM 2281 O O . SER A 1 288 ? 12.009 -5.588 -45.599 1.00 64.88 288 SER A O 1
ATOM 2283 N N . ASP A 1 289 ? 11.939 -3.481 -44.828 1.00 77.56 289 ASP A N 1
ATOM 2284 C CA . ASP A 1 289 ? 13.230 -3.542 -44.134 1.00 77.56 289 ASP A CA 1
ATOM 2285 C C . ASP A 1 289 ? 13.017 -3.904 -42.659 1.00 77.56 289 ASP A C 1
ATOM 2287 O O . ASP A 1 289 ? 12.413 -3.144 -41.903 1.00 77.56 289 ASP A O 1
ATOM 2291 N N . GLU A 1 290 ? 13.536 -5.061 -42.246 1.00 75.25 290 GLU A N 1
ATOM 2292 C CA . GLU A 1 290 ? 13.299 -5.622 -40.909 1.00 75.25 290 GLU A CA 1
ATOM 2293 C C . GLU A 1 290 ? 13.771 -4.706 -39.771 1.00 75.25 290 GLU A C 1
ATOM 2295 O O . GLU A 1 290 ? 13.102 -4.597 -38.741 1.00 75.25 290 GLU A O 1
ATOM 2300 N N . VAL A 1 291 ? 14.910 -4.027 -39.946 1.00 80.31 291 VAL A N 1
ATOM 2301 C CA . VAL A 1 291 ? 15.482 -3.146 -38.917 1.00 80.31 291 VAL A CA 1
ATOM 2302 C C . VAL A 1 291 ? 14.623 -1.896 -38.774 1.00 80.31 291 VAL A C 1
ATOM 2304 O O . VAL A 1 291 ? 14.273 -1.515 -37.660 1.00 80.31 291 VAL A O 1
ATOM 2307 N N . PHE A 1 292 ? 14.237 -1.286 -39.895 1.00 83.88 292 PHE A N 1
ATOM 2308 C CA . PHE A 1 292 ? 13.380 -0.106 -39.900 1.00 83.88 292 PHE A CA 1
ATOM 2309 C C . PHE A 1 292 ? 11.989 -0.398 -39.320 1.00 83.88 292 PHE A C 1
ATOM 2311 O O . PHE A 1 292 ? 11.526 0.349 -38.458 1.00 83.88 292 PHE A O 1
ATOM 2318 N N . GLU A 1 293 ? 11.341 -1.495 -39.732 1.00 80.94 293 GLU A N 1
ATOM 2319 C CA . GLU A 1 293 ? 10.027 -1.892 -39.205 1.00 80.94 293 GLU A CA 1
ATOM 2320 C C . GLU A 1 293 ? 10.089 -2.215 -37.701 1.00 80.94 293 GLU A C 1
ATOM 2322 O O . GLU A 1 293 ? 9.177 -1.846 -36.959 1.00 80.94 293 GLU A O 1
ATOM 2327 N N . THR A 1 294 ? 11.185 -2.816 -37.219 1.00 80.56 294 THR A N 1
ATOM 2328 C CA . THR A 1 294 ? 11.392 -3.085 -35.783 1.00 80.56 294 THR A CA 1
ATOM 2329 C C . THR A 1 294 ? 11.618 -1.799 -34.982 1.00 80.56 294 THR A C 1
ATOM 2331 O O . THR A 1 294 ? 11.012 -1.630 -33.925 1.00 80.56 294 THR A O 1
ATOM 2334 N N . SER A 1 295 ? 12.428 -0.853 -35.472 1.00 85.00 295 SER A N 1
ATOM 2335 C CA . SER A 1 295 ? 12.621 0.453 -34.815 1.00 85.00 295 SER A CA 1
ATOM 2336 C C . SER A 1 295 ? 11.339 1.285 -34.787 1.00 85.00 295 SER A C 1
ATOM 2338 O O . SER A 1 295 ? 11.065 1.985 -33.813 1.00 85.00 295 SER A O 1
ATOM 2340 N N . LEU A 1 296 ? 10.523 1.191 -35.837 1.00 84.62 296 LEU A N 1
ATOM 2341 C CA . LEU A 1 296 ? 9.221 1.844 -35.894 1.00 84.62 296 LEU A CA 1
ATOM 2342 C C . LEU A 1 296 ? 8.226 1.208 -34.912 1.00 84.62 296 LEU A C 1
ATOM 2344 O O . LEU A 1 296 ? 7.464 1.924 -34.260 1.00 84.62 296 LEU A O 1
ATOM 2348 N N . MET A 1 297 ? 8.270 -0.119 -34.766 1.00 83.81 297 MET A N 1
ATOM 2349 C CA . MET A 1 297 ? 7.501 -0.846 -33.758 1.00 83.81 297 MET A CA 1
ATOM 2350 C C . MET A 1 297 ? 7.917 -0.451 -32.335 1.00 83.81 297 MET A C 1
ATOM 2352 O O . MET A 1 297 ? 7.047 -0.189 -31.511 1.00 83.81 297 MET A O 1
ATOM 2356 N N . ASP A 1 298 ? 9.220 -0.341 -32.048 1.00 81.69 298 ASP A N 1
ATOM 2357 C CA . ASP A 1 298 ? 9.721 0.145 -30.753 1.00 81.69 298 ASP A CA 1
ATOM 2358 C C . ASP A 1 298 ? 9.238 1.576 -30.457 1.00 81.69 298 ASP A C 1
ATOM 2360 O O . ASP A 1 298 ? 8.725 1.831 -29.369 1.00 81.69 298 ASP A O 1
ATOM 2364 N N . MET A 1 299 ? 9.288 2.481 -31.442 1.00 87.25 299 MET A N 1
ATOM 2365 C CA . MET A 1 299 ? 8.763 3.846 -31.301 1.00 87.25 299 MET A CA 1
ATOM 2366 C C . MET A 1 299 ? 7.261 3.846 -30.980 1.00 87.25 299 MET A C 1
ATOM 2368 O O . MET A 1 299 ? 6.837 4.478 -30.014 1.00 87.25 299 MET A O 1
ATOM 2372 N N . TYR A 1 300 ? 6.440 3.094 -31.721 1.00 85.00 300 TYR A N 1
ATOM 2373 C CA . TYR A 1 300 ? 5.006 3.009 -31.421 1.00 85.00 300 TYR A CA 1
ATOM 2374 C C . TYR A 1 300 ? 4.709 2.306 -30.095 1.00 85.00 300 TYR A C 1
ATOM 2376 O O . TYR A 1 300 ? 3.748 2.682 -29.426 1.00 85.00 300 TYR A O 1
ATOM 2384 N N . ASN A 1 301 ? 5.521 1.327 -29.693 1.00 80.62 301 ASN A N 1
ATOM 2385 C CA . ASN A 1 301 ? 5.404 0.682 -28.392 1.00 80.62 301 ASN A CA 1
ATOM 2386 C C . ASN A 1 301 ? 5.674 1.682 -27.263 1.00 80.62 301 ASN A C 1
ATOM 2388 O O . ASN A 1 301 ? 4.864 1.768 -26.341 1.00 80.62 301 ASN A O 1
ATOM 2392 N N . LYS A 1 302 ? 6.764 2.454 -27.325 1.00 80.50 302 LYS A N 1
ATOM 2393 C CA . LYS A 1 302 ? 7.138 3.385 -26.248 1.00 80.50 302 LYS A CA 1
ATOM 2394 C C . LYS A 1 302 ? 6.308 4.670 -26.240 1.00 80.50 302 LYS A C 1
ATOM 2396 O O . LYS A 1 302 ? 5.910 5.119 -25.168 1.00 80.50 302 LYS A O 1
ATOM 2401 N N . CYS A 1 303 ? 6.025 5.251 -27.406 1.00 81.44 303 CYS A N 1
ATOM 2402 C CA . CYS A 1 303 ? 5.394 6.571 -27.521 1.00 81.44 303 CYS A CA 1
ATOM 2403 C C . CYS A 1 303 ? 3.885 6.516 -27.800 1.00 81.44 303 CYS A C 1
ATOM 2405 O O . CYS A 1 303 ? 3.171 7.479 -27.526 1.00 81.44 303 CYS A O 1
ATOM 2407 N N . GLY A 1 304 ? 3.391 5.430 -28.400 1.00 77.31 304 GLY A N 1
ATOM 2408 C CA . GLY A 1 304 ? 2.016 5.326 -28.881 1.00 77.31 304 GLY A CA 1
ATOM 2409 C C . GLY A 1 304 ? 1.048 4.674 -27.885 1.00 77.31 304 GLY A C 1
ATOM 2410 O O . GLY A 1 304 ? 1.454 3.901 -27.011 1.00 77.31 304 GLY A O 1
ATOM 2411 N N . PRO A 1 305 ? -0.268 4.925 -28.030 1.00 69.75 305 PRO A N 1
ATOM 2412 C CA . PRO A 1 305 ? -1.275 4.095 -27.383 1.00 69.75 305 PRO A CA 1
ATOM 2413 C C . PRO A 1 305 ? -1.173 2.648 -27.907 1.00 69.75 305 PRO A C 1
ATOM 2415 O O . PRO A 1 305 ? -0.931 2.455 -29.103 1.00 69.75 305 PRO A O 1
ATOM 2418 N N . PRO A 1 306 ? -1.406 1.626 -27.059 1.00 67.81 306 PRO A N 1
ATOM 2419 C CA . PRO A 1 306 ? -1.135 0.213 -27.373 1.00 67.81 306 PRO A CA 1
ATOM 2420 C C . PRO A 1 306 ? -1.787 -0.279 -28.671 1.00 67.81 306 PRO A C 1
ATOM 2422 O O . PRO A 1 306 ? -1.216 -1.081 -29.408 1.00 67.81 306 PRO A O 1
ATOM 2425 N N . ASN A 1 307 ? -2.955 0.271 -29.006 1.00 73.56 307 ASN A N 1
ATOM 2426 C CA . ASN A 1 307 ? -3.687 -0.067 -30.222 1.00 73.56 307 ASN A CA 1
ATOM 2427 C C . ASN A 1 307 ? -2.895 0.252 -31.502 1.00 73.56 307 ASN A C 1
ATOM 2429 O O . ASN A 1 307 ? -3.004 -0.481 -32.482 1.00 73.56 307 ASN A O 1
ATOM 2433 N N . MET A 1 308 ? -2.082 1.315 -31.521 1.00 76.88 308 MET A N 1
ATOM 2434 C CA . MET A 1 308 ? -1.304 1.675 -32.713 1.00 76.88 308 MET A CA 1
ATOM 2435 C C . MET A 1 308 ? -0.219 0.640 -33.006 1.00 76.88 308 MET A C 1
ATOM 2437 O O . MET A 1 308 ? -0.124 0.183 -34.142 1.00 76.88 308 MET A O 1
ATOM 2441 N N . ALA A 1 309 ? 0.527 0.206 -31.989 1.00 79.06 309 ALA A N 1
ATOM 2442 C CA . ALA A 1 309 ? 1.542 -0.830 -32.149 1.00 79.06 309 ALA A CA 1
ATOM 2443 C C . ALA A 1 309 ? 0.923 -2.163 -32.605 1.00 79.06 309 ALA A C 1
ATOM 2445 O O . ALA A 1 309 ? 1.381 -2.756 -33.580 1.00 79.06 309 ALA A O 1
ATOM 2446 N N . ALA A 1 310 ? -0.191 -2.585 -31.993 1.00 78.38 310 ALA A N 1
ATOM 2447 C CA . ALA A 1 310 ? -0.907 -3.798 -32.396 1.00 78.38 310 ALA A CA 1
ATOM 2448 C C . ALA A 1 310 ? -1.439 -3.724 -33.843 1.00 78.38 310 ALA A C 1
ATOM 2450 O O . ALA A 1 310 ? -1.306 -4.677 -34.614 1.00 78.38 310 ALA A O 1
ATOM 2451 N N . THR A 1 311 ? -2.003 -2.580 -34.256 1.00 79.81 311 THR A N 1
ATOM 2452 C CA . THR A 1 311 ? -2.463 -2.388 -35.646 1.00 79.81 311 THR A CA 1
ATOM 2453 C C . THR A 1 311 ? -1.313 -2.353 -36.647 1.00 79.81 311 THR A C 1
ATOM 2455 O O . THR A 1 311 ? -1.462 -2.867 -37.756 1.00 79.81 311 THR A O 1
ATOM 2458 N N . PHE A 1 312 ? -0.163 -1.786 -36.275 1.00 80.81 312 PHE A N 1
ATOM 2459 C CA . PHE A 1 312 ? 1.032 -1.801 -37.110 1.00 80.81 312 PHE A CA 1
ATOM 2460 C C . PHE A 1 312 ? 1.568 -3.230 -37.265 1.00 80.81 312 PHE A C 1
ATOM 2462 O O . PHE A 1 312 ? 1.734 -3.698 -38.389 1.00 80.81 312 PHE A O 1
ATOM 2469 N N . PHE A 1 313 ? 1.691 -3.975 -36.166 1.00 82.19 313 PHE A N 1
ATOM 2470 C CA . PHE A 1 313 ? 2.096 -5.384 -36.153 1.00 82.19 313 PHE A CA 1
ATOM 2471 C C . PHE A 1 313 ? 1.192 -6.293 -37.008 1.00 82.19 313 PHE A C 1
ATOM 2473 O O . PHE A 1 313 ? 1.646 -7.230 -37.677 1.00 82.19 313 PHE A O 1
ATOM 2480 N N . ALA A 1 314 ? -0.112 -6.006 -37.046 1.00 79.38 314 ALA A N 1
ATOM 2481 C CA . ALA A 1 314 ? -1.051 -6.705 -37.920 1.00 79.38 314 ALA A CA 1
ATOM 2482 C C . ALA A 1 314 ? -0.786 -6.437 -39.416 1.00 79.38 314 ALA A C 1
ATOM 2484 O O . ALA A 1 314 ? -1.037 -7.316 -40.240 1.00 79.38 314 ALA A O 1
ATOM 2485 N N . ARG A 1 315 ? -0.252 -5.259 -39.763 1.00 76.12 315 ARG A N 1
ATOM 2486 C CA . ARG A 1 315 ? 0.012 -4.810 -41.142 1.00 76.12 315 ARG A CA 1
ATOM 2487 C C . ARG A 1 315 ? 1.438 -5.089 -41.634 1.00 76.12 315 ARG A C 1
ATOM 2489 O O . ARG A 1 315 ? 1.678 -4.917 -42.826 1.00 76.12 315 ARG A O 1
ATOM 2496 N N . MET A 1 316 ? 2.353 -5.517 -40.762 1.00 75.38 316 MET A N 1
ATOM 2497 C CA . MET A 1 316 ? 3.719 -5.908 -41.140 1.00 75.38 316 MET A CA 1
ATOM 2498 C C . MET A 1 316 ? 3.715 -7.111 -42.096 1.00 75.38 316 MET A C 1
ATOM 2500 O O . MET A 1 316 ? 3.005 -8.096 -41.866 1.00 75.38 316 MET A O 1
ATOM 2504 N N . GLY A 1 317 ? 4.517 -7.027 -43.165 1.00 66.44 317 GLY A N 1
ATOM 2505 C CA . GLY A 1 317 ? 4.618 -8.061 -44.204 1.00 66.44 317 GLY A CA 1
ATOM 2506 C C . GLY A 1 317 ? 5.430 -9.288 -43.776 1.00 66.44 317 GLY A C 1
ATOM 2507 O O . GLY A 1 317 ? 5.092 -10.404 -44.165 1.00 66.44 317 GLY A O 1
ATOM 2508 N N . SER A 1 318 ? 6.446 -9.094 -42.928 1.00 68.50 318 SER A N 1
ATOM 2509 C CA . SER A 1 318 ? 7.231 -10.152 -42.280 1.00 68.50 318 SER A CA 1
ATOM 2510 C C . SER A 1 318 ? 7.334 -9.854 -40.784 1.00 68.50 318 SER A C 1
ATOM 2512 O O . SER A 1 318 ? 7.695 -8.747 -40.395 1.00 68.50 318 SER A O 1
ATOM 2514 N N . ARG A 1 319 ? 6.981 -10.822 -39.930 1.00 82.25 319 ARG A N 1
ATOM 2515 C CA . ARG A 1 319 ? 7.093 -10.692 -38.467 1.00 82.25 319 ARG A CA 1
ATOM 2516 C C . ARG A 1 319 ? 8.316 -11.462 -38.007 1.00 82.25 319 ARG A C 1
ATOM 2518 O O . ARG A 1 319 ? 8.376 -12.674 -38.208 1.00 82.25 319 ARG A O 1
ATOM 2525 N N . THR A 1 320 ? 9.254 -10.765 -37.381 1.00 80.12 320 THR A N 1
ATOM 2526 C CA . THR A 1 320 ? 10.475 -11.340 -36.807 1.00 80.12 320 THR A CA 1
ATOM 2527 C C . THR A 1 320 ? 10.266 -11.697 -35.335 1.00 80.12 320 THR A C 1
ATOM 2529 O O . THR A 1 320 ? 9.377 -11.139 -34.683 1.00 80.12 320 THR A O 1
ATOM 2532 N N . VAL A 1 321 ? 11.113 -12.571 -34.780 1.00 83.38 321 VAL A N 1
ATOM 2533 C CA . VAL A 1 321 ? 11.144 -12.873 -33.333 1.00 83.38 321 VAL A CA 1
ATOM 2534 C C . VAL A 1 321 ? 11.271 -11.582 -32.509 1.00 83.38 321 VAL A C 1
ATOM 2536 O O . VAL A 1 321 ? 10.537 -11.381 -31.546 1.00 83.38 321 VAL A O 1
ATOM 2539 N N . GLY A 1 322 ? 12.105 -10.638 -32.963 1.00 79.12 322 GLY A N 1
ATOM 2540 C CA . GLY A 1 322 ? 12.255 -9.323 -32.333 1.00 79.12 322 GLY A CA 1
ATOM 2541 C C . GLY A 1 322 ? 10.958 -8.503 -32.288 1.00 79.12 322 GLY A C 1
ATOM 2542 O O . GLY A 1 322 ? 10.654 -7.904 -31.258 1.00 79.12 322 GLY A O 1
ATOM 2543 N N . SER A 1 323 ? 10.153 -8.517 -33.357 1.00 79.75 323 SER A N 1
ATOM 2544 C CA . SER A 1 323 ? 8.863 -7.805 -33.393 1.00 79.75 323 SER A CA 1
ATOM 2545 C C . SER A 1 323 ? 7.818 -8.409 -32.444 1.00 79.75 323 SER A C 1
ATOM 2547 O O . SER A 1 323 ? 7.068 -7.665 -31.810 1.00 79.75 323 SER A O 1
ATOM 2549 N N . TRP A 1 324 ? 7.806 -9.741 -32.291 1.00 85.69 324 TRP A N 1
ATOM 2550 C CA . TRP A 1 324 ? 6.970 -10.431 -31.304 1.00 85.69 324 TRP A CA 1
ATOM 2551 C C . TRP A 1 324 ? 7.409 -10.088 -29.882 1.00 85.69 324 TRP A C 1
ATOM 2553 O O . TRP A 1 324 ? 6.584 -9.660 -29.077 1.00 85.69 324 TRP A O 1
ATOM 2563 N N . ASN A 1 325 ? 8.710 -10.198 -29.596 1.00 88.00 325 ASN A N 1
ATOM 2564 C CA . ASN A 1 325 ? 9.272 -9.878 -28.286 1.00 88.00 325 ASN A CA 1
ATOM 2565 C C . ASN A 1 325 ? 8.976 -8.435 -27.876 1.00 88.00 325 ASN A C 1
ATOM 2567 O O . ASN A 1 325 ? 8.536 -8.206 -26.753 1.00 88.00 325 ASN A O 1
ATOM 2571 N N . ALA A 1 326 ? 9.124 -7.473 -28.791 1.00 82.69 326 ALA A N 1
ATOM 2572 C CA . ALA A 1 326 ? 8.808 -6.074 -28.520 1.00 82.69 326 ALA A CA 1
ATOM 2573 C C . ALA A 1 326 ? 7.331 -5.872 -28.133 1.00 82.69 326 ALA A C 1
ATOM 2575 O O . ALA A 1 326 ? 7.035 -5.117 -27.206 1.00 82.69 326 ALA A O 1
ATOM 2576 N N . LEU A 1 327 ? 6.401 -6.558 -28.807 1.00 84.94 327 LEU A N 1
ATOM 2577 C CA . LEU A 1 327 ? 4.971 -6.466 -28.504 1.00 84.94 327 LEU A CA 1
ATOM 2578 C C . LEU A 1 327 ? 4.614 -7.161 -27.178 1.00 84.94 327 LEU A C 1
ATOM 2580 O O . LEU A 1 327 ? 3.887 -6.585 -26.368 1.00 84.94 327 LEU A O 1
ATOM 2584 N N . ILE A 1 328 ? 5.153 -8.357 -26.921 1.00 88.12 328 ILE A N 1
ATOM 2585 C CA . ILE A 1 328 ? 4.932 -9.096 -25.665 1.00 88.12 328 ILE A CA 1
ATOM 2586 C C . ILE A 1 328 ? 5.475 -8.288 -24.479 1.00 88.12 328 ILE A C 1
ATOM 2588 O O . ILE A 1 328 ? 4.745 -8.031 -23.520 1.00 88.12 328 ILE A O 1
ATOM 2592 N N . SER A 1 329 ? 6.720 -7.804 -24.562 1.00 86.06 329 SER A N 1
ATOM 2593 C CA . SER A 1 329 ? 7.323 -6.962 -23.522 1.00 86.06 329 SER A CA 1
ATOM 2594 C C . SER A 1 329 ? 6.534 -5.670 -23.294 1.00 86.06 329 SER A C 1
ATOM 2596 O O . SER A 1 329 ? 6.433 -5.211 -22.156 1.00 86.06 329 SER A O 1
ATOM 2598 N N . ARG A 1 330 ? 5.926 -5.086 -24.336 1.00 82.88 330 ARG A N 1
ATOM 2599 C CA . ARG A 1 330 ? 5.082 -3.894 -24.185 1.00 82.88 330 ARG A CA 1
ATOM 2600 C C . ARG A 1 330 ? 3.805 -4.179 -23.395 1.00 82.88 330 ARG A C 1
ATOM 2602 O O . ARG A 1 330 ? 3.462 -3.388 -22.517 1.00 82.88 330 ARG A O 1
ATOM 2609 N N . HIS A 1 331 ? 3.116 -5.283 -23.675 1.00 83.44 331 HIS A N 1
ATOM 2610 C CA . HIS A 1 331 ? 1.932 -5.674 -22.904 1.00 83.44 331 HIS A CA 1
ATOM 2611 C C . HIS A 1 331 ? 2.279 -5.966 -21.436 1.00 83.44 331 HIS A C 1
ATOM 2613 O O . HIS A 1 331 ? 1.555 -5.519 -20.547 1.00 83.44 331 HIS A O 1
ATOM 2619 N N . LEU A 1 332 ? 3.435 -6.581 -21.163 1.00 84.50 332 LEU A N 1
ATOM 2620 C CA . LEU A 1 332 ? 3.942 -6.743 -19.793 1.00 84.50 332 LEU A CA 1
ATOM 2621 C C . LEU A 1 332 ? 4.169 -5.397 -19.094 1.00 84.50 332 LEU A C 1
ATOM 2623 O O . LEU A 1 332 ? 3.695 -5.189 -17.981 1.00 84.50 332 LEU A O 1
ATOM 2627 N N . GLN A 1 333 ? 4.801 -4.430 -19.767 1.00 83.06 333 GLN A N 1
ATOM 2628 C CA . GLN A 1 333 ? 5.001 -3.079 -19.221 1.00 83.06 333 GLN A CA 1
ATOM 2629 C C . GLN A 1 333 ? 3.690 -2.318 -18.962 1.00 83.06 333 GLN A C 1
ATOM 2631 O O . GLN A 1 333 ? 3.661 -1.421 -18.122 1.00 83.06 333 GLN A O 1
ATOM 2636 N N . LEU A 1 334 ? 2.615 -2.644 -19.684 1.00 79.31 334 LEU A N 1
ATOM 2637 C CA . LEU A 1 334 ? 1.279 -2.079 -19.467 1.00 79.31 334 LEU A CA 1
ATOM 2638 C C . LEU A 1 334 ? 0.502 -2.763 -18.336 1.00 79.31 334 LEU A C 1
ATOM 2640 O O . LEU A 1 334 ? -0.619 -2.344 -18.051 1.00 79.31 334 LEU A O 1
ATOM 2644 N N . GLY A 1 335 ? 1.060 -3.800 -17.704 1.00 81.69 335 GLY A N 1
ATOM 2645 C CA . GLY A 1 335 ? 0.342 -4.605 -16.717 1.00 81.69 335 GLY A CA 1
ATOM 2646 C C . GLY A 1 335 ? -0.771 -5.449 -17.343 1.00 81.69 335 GLY A C 1
ATOM 2647 O O . GLY A 1 335 ? -1.777 -5.717 -16.692 1.00 81.69 335 GLY A O 1
ATOM 2648 N N . GLN A 1 336 ? -0.604 -5.850 -18.607 1.00 83.44 336 GLN A N 1
ATOM 2649 C CA . GLN A 1 336 ? -1.516 -6.708 -19.369 1.00 83.44 336 GLN A CA 1
ATOM 2650 C C . GLN A 1 336 ? -0.865 -8.078 -19.640 1.00 83.44 336 GLN A C 1
ATOM 2652 O O . GLN A 1 336 ? -0.524 -8.401 -20.783 1.00 83.44 336 GLN A O 1
ATOM 2657 N N . PRO A 1 337 ? -0.617 -8.893 -18.598 1.00 86.12 337 PRO A N 1
ATOM 2658 C CA . PRO A 1 337 ? 0.138 -10.132 -18.753 1.00 86.12 337 PRO A CA 1
ATOM 2659 C C . PRO A 1 337 ? -0.667 -11.238 -19.456 1.00 86.12 337 PRO A C 1
ATOM 2661 O O . PRO A 1 337 ? -0.075 -12.141 -20.042 1.00 86.12 337 PRO A O 1
ATOM 2664 N N . LEU A 1 338 ? -2.005 -11.158 -19.463 1.00 84.19 338 LEU A N 1
ATOM 2665 C CA . LEU A 1 338 ? -2.868 -12.105 -20.176 1.00 84.19 338 LEU A CA 1
ATOM 2666 C C . LEU A 1 338 ? -2.710 -11.972 -21.694 1.00 84.19 338 LEU A C 1
ATOM 2668 O O . LEU A 1 338 ? -2.519 -12.966 -22.394 1.00 84.19 338 LEU A O 1
ATOM 2672 N N . GLU A 1 339 ? -2.744 -10.744 -22.203 1.00 84.56 339 GLU A N 1
ATOM 2673 C CA . GLU A 1 339 ? -2.520 -10.428 -23.610 1.00 84.56 339 GLU A CA 1
ATOM 2674 C C . GLU A 1 339 ? -1.091 -10.780 -24.035 1.00 84.56 339 GLU A C 1
ATOM 2676 O O . GLU A 1 339 ? -0.892 -11.359 -25.104 1.00 84.56 339 GLU A O 1
ATOM 2681 N N . ALA A 1 340 ? -0.103 -10.502 -23.177 1.00 87.81 340 ALA A N 1
ATOM 2682 C CA . ALA A 1 340 ? 1.287 -10.897 -23.399 1.00 87.81 340 ALA A CA 1
ATOM 2683 C C . ALA A 1 340 ? 1.432 -12.423 -23.534 1.00 87.81 340 ALA A C 1
ATOM 2685 O O . ALA A 1 340 ? 2.045 -12.908 -24.489 1.00 87.81 340 ALA A O 1
ATOM 2686 N N . LEU A 1 341 ? 0.806 -13.187 -22.632 1.00 87.81 341 LEU A N 1
ATOM 2687 C CA . LEU A 1 341 ? 0.826 -14.647 -22.676 1.00 87.81 341 LEU A CA 1
ATOM 2688 C C . LEU A 1 341 ? 0.083 -15.195 -23.906 1.00 87.81 341 LEU A C 1
ATOM 2690 O O . LEU A 1 341 ? 0.535 -16.155 -24.528 1.00 87.81 341 LEU A O 1
ATOM 2694 N N . HIS A 1 342 ? -1.024 -14.566 -24.310 1.00 86.25 342 HIS A N 1
ATOM 2695 C CA . HIS A 1 342 ? -1.739 -14.936 -25.531 1.00 86.25 342 HIS A CA 1
ATOM 2696 C C . HIS A 1 342 ? -0.870 -14.752 -26.782 1.00 86.25 342 HIS A C 1
ATOM 2698 O O . HIS A 1 342 ? -0.816 -15.639 -27.632 1.00 86.25 342 HIS A O 1
ATOM 2704 N N . LEU A 1 343 ? -0.148 -13.633 -26.884 1.00 86.44 343 LEU A N 1
ATOM 2705 C CA . LEU A 1 343 ? 0.792 -13.379 -27.978 1.00 86.44 343 LEU A CA 1
ATOM 2706 C C . LEU A 1 343 ? 1.964 -14.369 -27.978 1.00 86.44 343 LEU A C 1
ATOM 2708 O O . LEU A 1 343 ? 2.358 -14.835 -29.046 1.00 86.44 343 LEU A O 1
ATOM 2712 N N . PHE A 1 344 ? 2.474 -14.741 -26.801 1.00 88.19 344 PHE A N 1
ATOM 2713 C CA . PHE A 1 344 ? 3.472 -15.804 -26.666 1.00 88.19 344 PHE A CA 1
ATOM 2714 C C . PHE A 1 344 ? 2.946 -17.132 -27.232 1.00 88.19 344 PHE A C 1
ATOM 2716 O O . PHE A 1 344 ? 3.603 -17.750 -28.067 1.00 88.19 344 PHE A O 1
ATOM 2723 N N . PHE A 1 345 ? 1.726 -17.545 -26.873 1.00 85.50 345 PHE A N 1
ATOM 2724 C CA . PHE A 1 345 ? 1.134 -18.764 -27.431 1.00 85.50 345 PHE A CA 1
ATOM 2725 C C . PHE A 1 345 ? 0.886 -18.673 -28.939 1.00 85.50 345 PHE A C 1
ATOM 2727 O O . PHE A 1 345 ? 1.130 -19.648 -29.642 1.00 85.50 345 PHE A O 1
ATOM 2734 N N . GLN A 1 346 ? 0.463 -17.520 -29.467 1.00 85.62 346 GLN A N 1
ATOM 2735 C CA . GLN A 1 346 ? 0.331 -17.328 -30.917 1.00 85.62 346 GLN A CA 1
ATOM 2736 C C . GLN A 1 346 ? 1.672 -17.484 -31.647 1.00 85.62 346 GLN A C 1
ATOM 2738 O O . GLN A 1 346 ? 1.711 -18.028 -32.752 1.00 85.62 346 GLN A O 1
ATOM 2743 N N . MET A 1 347 ? 2.765 -17.008 -31.048 1.00 87.38 347 MET A N 1
ATOM 2744 C CA . MET A 1 347 ? 4.110 -17.179 -31.592 1.00 87.38 347 MET A CA 1
ATOM 2745 C C . MET A 1 347 ? 4.515 -18.660 -31.613 1.00 87.38 347 MET A C 1
ATOM 2747 O O . MET A 1 347 ? 5.002 -19.139 -32.638 1.00 87.38 347 MET A O 1
ATOM 2751 N N . VAL A 1 348 ? 4.230 -19.398 -30.533 1.00 85.00 348 VAL A N 1
ATOM 2752 C CA . VAL A 1 348 ? 4.473 -20.848 -30.437 1.00 85.00 348 VAL A CA 1
ATOM 2753 C C . VAL A 1 348 ? 3.641 -21.630 -31.460 1.00 85.00 348 VAL A C 1
ATOM 2755 O O . VAL A 1 348 ? 4.190 -22.443 -32.194 1.00 85.00 348 VAL A O 1
ATOM 2758 N N . GLN A 1 349 ? 2.341 -21.342 -31.583 1.00 81.75 349 GLN A N 1
ATOM 2759 C CA . GLN A 1 349 ? 1.440 -21.984 -32.555 1.00 81.75 349 GLN A CA 1
ATOM 2760 C C . GLN A 1 349 ? 1.888 -21.795 -34.010 1.00 81.75 349 GLN A C 1
ATOM 2762 O O . GLN A 1 349 ? 1.585 -22.613 -34.877 1.00 81.75 349 GLN A O 1
ATOM 2767 N N . ARG A 1 350 ? 2.575 -20.686 -34.302 1.00 82.56 350 ARG A N 1
ATOM 2768 C CA . ARG A 1 350 ? 3.106 -20.372 -35.634 1.00 82.56 350 ARG A CA 1
ATOM 2769 C C . ARG A 1 350 ? 4.497 -20.965 -35.884 1.00 82.56 350 ARG A C 1
ATOM 2771 O O . ARG A 1 350 ? 5.074 -20.665 -36.925 1.00 82.56 350 ARG A O 1
ATOM 2778 N N . ASN A 1 351 ? 5.003 -21.804 -34.976 1.00 80.56 351 ASN A N 1
ATOM 2779 C CA . ASN A 1 351 ? 6.291 -22.498 -35.063 1.00 80.56 351 ASN A CA 1
ATOM 2780 C C . ASN A 1 351 ? 7.495 -21.558 -35.249 1.00 80.56 351 ASN A C 1
ATOM 2782 O O . ASN A 1 351 ? 8.426 -21.872 -35.988 1.00 80.56 351 ASN A O 1
ATOM 2786 N N . TYR A 1 352 ? 7.483 -20.395 -34.591 1.00 82.00 352 TYR A N 1
ATOM 2787 C CA . TYR A 1 352 ? 8.684 -19.563 -34.495 1.00 82.00 352 TYR A CA 1
ATOM 2788 C C . TYR A 1 352 ? 9.681 -20.175 -33.504 1.00 82.00 352 TYR A C 1
ATOM 2790 O O . TYR A 1 352 ? 9.287 -20.647 -32.437 1.00 82.00 352 TYR A O 1
ATOM 2798 N N . GLU A 1 353 ? 10.976 -20.110 -33.822 1.00 78.88 353 GLU A N 1
ATOM 2799 C CA . GLU A 1 353 ? 12.026 -20.467 -32.867 1.00 78.88 353 GLU A CA 1
ATOM 2800 C C . GLU A 1 353 ? 12.017 -19.496 -31.679 1.00 78.88 353 GLU A C 1
ATOM 2802 O O . GLU A 1 353 ? 12.042 -18.274 -31.845 1.00 78.88 353 GLU A O 1
ATOM 2807 N N . LEU A 1 354 ? 11.955 -20.055 -30.470 1.00 86.25 354 LEU A N 1
ATOM 2808 C CA . LEU A 1 354 ? 11.929 -19.286 -29.231 1.00 86.25 354 LEU A CA 1
ATOM 2809 C C . LEU A 1 354 ? 13.363 -18.966 -28.805 1.00 86.25 354 LEU A C 1
ATOM 2811 O O . LEU A 1 354 ? 14.119 -19.867 -28.438 1.00 86.25 354 LEU A O 1
ATOM 2815 N N . ASP A 1 355 ? 13.722 -17.685 -28.813 1.00 87.00 355 ASP A N 1
ATOM 2816 C CA . ASP A 1 355 ? 14.977 -17.219 -28.226 1.00 87.00 355 ASP A CA 1
ATOM 2817 C C . ASP A 1 355 ? 14.866 -17.059 -26.693 1.00 87.00 355 ASP A C 1
ATOM 2819 O O . ASP A 1 355 ? 13.791 -17.181 -26.093 1.00 87.00 355 ASP A O 1
ATOM 2823 N N . LEU A 1 356 ? 15.996 -16.778 -26.034 1.00 87.75 356 LEU A N 1
ATOM 2824 C CA . LEU A 1 356 ? 16.047 -16.584 -24.577 1.00 87.75 356 LEU A CA 1
ATOM 2825 C C . LEU A 1 356 ? 15.144 -15.433 -24.106 1.00 87.75 356 LEU A C 1
ATOM 2827 O O . LEU A 1 356 ? 14.548 -15.522 -23.033 1.00 87.75 356 LEU A O 1
ATOM 2831 N N . ILE A 1 357 ? 15.000 -14.381 -24.920 1.00 87.69 357 ILE A N 1
ATOM 2832 C CA . ILE A 1 357 ? 14.147 -13.222 -24.624 1.00 87.69 357 ILE A CA 1
ATOM 2833 C C . ILE A 1 357 ? 12.669 -13.629 -24.662 1.00 87.69 357 ILE A C 1
ATOM 2835 O O . ILE A 1 357 ? 11.905 -13.258 -23.771 1.00 87.69 357 ILE A O 1
ATOM 2839 N N . THR A 1 358 ? 12.271 -14.442 -25.640 1.00 88.44 358 THR A N 1
ATOM 2840 C CA . THR A 1 358 ? 10.906 -14.963 -25.777 1.00 88.44 358 THR A CA 1
ATOM 2841 C C . THR A 1 358 ? 10.544 -15.825 -24.574 1.00 88.44 358 THR A C 1
ATOM 2843 O O . THR A 1 358 ? 9.483 -15.646 -23.975 1.00 88.44 358 THR A O 1
ATOM 2846 N N . LEU A 1 359 ? 11.447 -16.725 -24.171 1.00 89.56 359 LEU A N 1
ATOM 2847 C CA . LEU A 1 359 ? 11.269 -17.574 -22.991 1.00 89.56 359 LEU A CA 1
ATOM 2848 C C . LEU A 1 359 ? 11.175 -16.742 -21.705 1.00 89.56 359 LEU A C 1
ATOM 2850 O O . LEU A 1 359 ? 10.289 -16.989 -20.888 1.00 89.56 359 LEU A O 1
ATOM 2854 N N . ALA A 1 360 ? 12.030 -15.728 -21.544 1.00 91.06 360 ALA A N 1
ATOM 2855 C CA . ALA A 1 360 ? 11.980 -14.813 -20.406 1.00 91.06 360 ALA A CA 1
ATOM 2856 C C . ALA A 1 360 ? 10.653 -14.037 -20.353 1.00 91.06 360 ALA A C 1
ATOM 2858 O O . ALA A 1 360 ? 10.012 -13.995 -19.306 1.00 91.06 360 ALA A O 1
ATOM 2859 N N . ASN A 1 361 ? 10.193 -13.487 -21.479 1.00 91.12 361 ASN A N 1
ATOM 2860 C CA . ASN A 1 361 ? 8.908 -12.792 -21.586 1.00 91.12 361 ASN A CA 1
ATOM 2861 C C . ASN A 1 361 ? 7.715 -13.713 -21.262 1.00 91.12 361 ASN A C 1
ATOM 2863 O O . ASN A 1 361 ? 6.791 -13.309 -20.553 1.00 91.12 361 ASN A O 1
ATOM 2867 N N . GLY A 1 362 ? 7.735 -14.963 -21.735 1.00 90.12 362 GLY A N 1
ATOM 2868 C CA . GLY A 1 362 ? 6.722 -15.966 -21.398 1.00 90.12 362 GLY A CA 1
ATOM 2869 C C . GLY A 1 362 ? 6.702 -16.293 -19.901 1.00 90.12 362 GLY A C 1
ATOM 2870 O O . GLY A 1 362 ? 5.635 -16.315 -19.286 1.00 90.12 362 GLY A O 1
ATOM 2871 N N . LEU A 1 363 ? 7.879 -16.470 -19.288 1.00 91.94 363 LEU A N 1
ATOM 2872 C CA . LEU A 1 363 ? 8.021 -16.700 -17.845 1.00 91.94 363 LEU A CA 1
ATOM 2873 C C . LEU A 1 363 ? 7.537 -15.505 -17.016 1.00 91.94 363 LEU A C 1
ATOM 2875 O O . LEU A 1 363 ? 6.804 -15.716 -16.056 1.00 91.94 363 LEU A O 1
ATOM 2879 N N . LEU A 1 364 ? 7.879 -14.273 -17.405 1.00 91.38 364 LEU A N 1
ATOM 2880 C CA . LEU A 1 364 ? 7.397 -13.050 -16.749 1.00 91.38 364 LEU A CA 1
ATOM 2881 C C . LEU A 1 364 ? 5.873 -12.911 -16.852 1.00 91.38 364 LEU A C 1
ATOM 2883 O O . LEU A 1 364 ? 5.223 -12.585 -15.864 1.00 91.38 364 LEU A O 1
ATOM 2887 N N . SER A 1 365 ? 5.287 -13.249 -18.006 1.00 91.06 365 SER A N 1
ATOM 2888 C CA . SER A 1 365 ? 3.826 -13.279 -18.173 1.00 91.06 365 SER A CA 1
ATOM 2889 C C . SER A 1 365 ? 3.171 -14.280 -17.219 1.00 91.06 365 SER A C 1
ATOM 2891 O O . SER A 1 365 ? 2.151 -13.980 -16.602 1.00 91.06 365 SER A O 1
ATOM 2893 N N . CYS A 1 366 ? 3.775 -15.461 -17.051 1.00 89.81 366 CYS A N 1
ATOM 2894 C CA . CYS A 1 366 ? 3.310 -16.452 -16.079 1.00 89.81 366 CYS A CA 1
ATOM 2895 C C . CYS A 1 366 ? 3.491 -15.969 -14.636 1.00 89.81 366 CYS A C 1
ATOM 2897 O O . CYS A 1 366 ? 2.636 -16.247 -13.802 1.00 89.81 366 CYS A O 1
ATOM 2899 N N . ALA A 1 367 ? 4.581 -15.253 -14.351 1.00 89.25 367 ALA A N 1
ATOM 2900 C CA . ALA A 1 367 ? 4.876 -14.689 -13.041 1.00 89.25 367 ALA A CA 1
ATOM 2901 C C . ALA A 1 367 ? 3.812 -13.659 -12.630 1.00 89.25 367 ALA A C 1
ATOM 2903 O O . ALA A 1 367 ? 3.273 -13.747 -11.532 1.00 89.25 367 ALA A O 1
ATOM 2904 N N . ASP A 1 368 ? 3.465 -12.731 -13.525 1.00 88.12 368 ASP A N 1
ATOM 2905 C CA . ASP A 1 368 ? 2.471 -11.677 -13.275 1.00 88.12 368 ASP A CA 1
ATOM 2906 C C . ASP A 1 368 ? 1.026 -12.202 -13.218 1.00 88.12 368 ASP A C 1
ATOM 2908 O O . ASP A 1 368 ? 0.173 -11.588 -12.582 1.00 88.12 368 ASP A O 1
ATOM 2912 N N . LEU A 1 369 ? 0.745 -13.338 -13.866 1.00 85.75 369 LEU A N 1
ATOM 2913 C CA . LEU A 1 369 ? -0.537 -14.050 -13.766 1.00 85.75 369 LEU A CA 1
ATOM 2914 C C . LEU A 1 369 ? -0.590 -15.053 -12.606 1.00 85.75 369 LEU A C 1
ATOM 2916 O O . LEU A 1 369 ? -1.623 -15.694 -12.425 1.00 85.75 369 LEU A O 1
ATOM 2920 N N . GLU A 1 370 ? 0.519 -15.254 -11.888 1.00 87.50 370 GLU A N 1
ATOM 2921 C CA . GLU A 1 370 ? 0.690 -16.313 -10.882 1.00 87.50 370 GLU A CA 1
ATOM 2922 C C . GLU A 1 370 ? 0.334 -17.721 -11.425 1.00 87.50 370 GLU A C 1
ATOM 2924 O O . GLU A 1 370 ? -0.118 -18.616 -10.706 1.00 87.50 370 GLU A O 1
ATOM 2929 N N . ASN A 1 371 ? 0.550 -17.947 -12.729 1.00 82.62 371 ASN A N 1
ATOM 2930 C CA . ASN A 1 371 ? 0.209 -19.195 -13.412 1.00 82.62 371 ASN A CA 1
ATOM 2931 C C . ASN A 1 371 ? 1.376 -20.190 -13.383 1.00 82.62 371 ASN A C 1
ATOM 2933 O O . ASN A 1 371 ? 2.169 -20.317 -14.324 1.00 82.62 371 ASN A O 1
ATOM 2937 N N . LEU A 1 372 ? 1.436 -20.952 -12.294 1.00 83.62 372 LEU A N 1
ATOM 2938 C CA . LEU A 1 372 ? 2.463 -21.965 -12.070 1.00 83.62 372 LEU A CA 1
ATOM 2939 C C . LEU A 1 372 ? 2.479 -23.074 -13.132 1.00 83.62 372 LEU A C 1
ATOM 2941 O O . LEU A 1 372 ? 3.548 -23.597 -13.454 1.00 83.62 372 LEU A O 1
ATOM 2945 N N . LEU A 1 373 ? 1.312 -23.480 -13.642 1.00 79.25 373 LEU A N 1
ATOM 2946 C CA . LEU A 1 373 ? 1.206 -24.610 -14.567 1.00 79.25 373 LEU A CA 1
ATOM 2947 C C . LEU A 1 373 ? 1.937 -24.298 -15.875 1.00 79.25 373 LEU A C 1
ATOM 2949 O O . LEU A 1 373 ? 2.825 -25.050 -16.280 1.00 79.25 373 LEU A O 1
ATOM 2953 N N . VAL A 1 374 ? 1.614 -23.160 -16.492 1.00 81.31 374 VAL A N 1
ATOM 2954 C CA . VAL A 1 374 ? 2.254 -22.718 -17.739 1.00 81.31 374 VAL A CA 1
ATOM 2955 C C . VAL A 1 374 ? 3.734 -22.413 -17.508 1.00 81.31 374 VAL A C 1
ATOM 2957 O O . VAL A 1 374 ? 4.575 -22.835 -18.302 1.00 81.31 374 VAL A O 1
ATOM 2960 N N . GLY A 1 375 ? 4.085 -21.793 -16.377 1.00 86.38 375 GLY A N 1
ATOM 2961 C CA . GLY A 1 375 ? 5.482 -21.555 -16.010 1.00 86.38 375 GLY A CA 1
ATOM 2962 C C . GLY A 1 375 ? 6.310 -22.845 -15.911 1.00 86.38 375 GLY A C 1
ATOM 2963 O O . GLY A 1 375 ? 7.423 -22.912 -16.437 1.00 86.38 375 GLY A O 1
ATOM 2964 N N . LYS A 1 376 ? 5.759 -23.912 -15.311 1.00 84.06 376 LYS A N 1
ATOM 2965 C CA . LYS A 1 376 ? 6.400 -25.240 -15.266 1.00 84.06 376 LYS A CA 1
ATOM 2966 C C . LYS A 1 376 ? 6.529 -25.875 -16.650 1.00 84.06 376 LYS A C 1
ATOM 2968 O O . LYS A 1 376 ? 7.535 -26.532 -16.902 1.00 84.06 376 LYS A O 1
ATOM 2973 N N . ILE A 1 377 ? 5.558 -25.674 -17.542 1.00 83.94 377 ILE A N 1
ATOM 2974 C CA . ILE A 1 377 ? 5.622 -26.171 -18.925 1.00 83.94 377 ILE A CA 1
ATOM 2975 C C . ILE A 1 377 ? 6.769 -25.495 -19.687 1.00 83.94 377 ILE A C 1
ATOM 2977 O O . ILE A 1 377 ? 7.572 -26.190 -20.311 1.00 83.94 377 ILE A O 1
ATOM 2981 N N . ILE A 1 378 ? 6.903 -24.168 -19.586 1.00 85.94 378 ILE A N 1
ATOM 2982 C CA . ILE A 1 378 ? 8.009 -23.423 -20.212 1.00 85.94 378 ILE A CA 1
ATOM 2983 C C . ILE A 1 378 ? 9.355 -23.863 -19.618 1.00 85.94 378 ILE A C 1
ATOM 2985 O O . ILE A 1 378 ? 10.305 -24.114 -20.358 1.00 85.94 378 ILE A O 1
ATOM 2989 N N . HIS A 1 379 ? 9.441 -24.044 -18.297 1.00 87.50 379 HIS A N 1
ATOM 2990 C CA . HIS A 1 379 ? 10.657 -24.559 -17.662 1.00 87.50 379 HIS A CA 1
ATOM 2991 C C . HIS A 1 379 ? 11.004 -25.982 -18.137 1.00 87.50 379 HIS A C 1
ATOM 2993 O O . HIS A 1 379 ? 12.160 -26.261 -18.453 1.00 87.50 379 HIS A O 1
ATOM 2999 N N . ALA A 1 380 ? 10.019 -26.874 -18.267 1.00 78.75 380 ALA A N 1
ATOM 3000 C CA . ALA A 1 380 ? 10.233 -28.214 -18.806 1.00 78.75 380 ALA A CA 1
ATOM 3001 C C . ALA A 1 380 ? 10.708 -28.182 -20.269 1.00 78.75 380 ALA A C 1
ATOM 3003 O O . ALA A 1 380 ? 11.565 -28.981 -20.645 1.00 78.75 380 ALA A O 1
ATOM 3004 N N . TYR A 1 381 ? 10.193 -27.252 -21.081 1.00 82.31 381 TYR A N 1
ATOM 3005 C CA . TYR A 1 381 ? 10.672 -27.019 -22.445 1.00 82.31 381 TYR A CA 1
ATOM 3006 C C . TYR A 1 381 ? 12.148 -26.595 -22.461 1.00 82.31 381 TYR A C 1
ATOM 3008 O O . TYR A 1 381 ? 12.936 -27.222 -23.162 1.00 82.31 381 TYR A O 1
ATOM 3016 N N . ILE A 1 382 ? 12.544 -25.619 -21.633 1.00 84.12 382 ILE A N 1
ATOM 3017 C CA . ILE A 1 382 ? 13.945 -25.167 -21.490 1.00 84.12 382 ILE A CA 1
ATOM 3018 C C . ILE A 1 382 ? 14.876 -26.337 -21.147 1.00 84.12 382 ILE A C 1
ATOM 3020 O O . ILE A 1 382 ? 15.948 -26.488 -21.733 1.00 84.12 382 ILE A O 1
ATOM 3024 N N . VAL A 1 383 ? 14.460 -27.187 -20.204 1.00 81.69 383 VAL A N 1
ATOM 3025 C CA . VAL A 1 383 ? 15.247 -28.354 -19.783 1.00 81.69 383 VAL A CA 1
ATOM 3026 C C . VAL A 1 383 ? 15.357 -29.385 -20.909 1.00 81.69 383 VAL A C 1
ATOM 3028 O O . VAL A 1 383 ? 16.433 -29.943 -21.117 1.00 81.69 383 VAL A O 1
ATOM 3031 N N . ARG A 1 384 ? 14.270 -29.633 -21.649 1.00 79.81 384 ARG A N 1
ATOM 3032 C CA . ARG A 1 384 ? 14.223 -30.618 -22.741 1.00 79.81 384 ARG A CA 1
ATOM 3033 C C . ARG A 1 384 ? 15.073 -30.207 -23.939 1.00 79.81 384 ARG A C 1
ATOM 3035 O O . 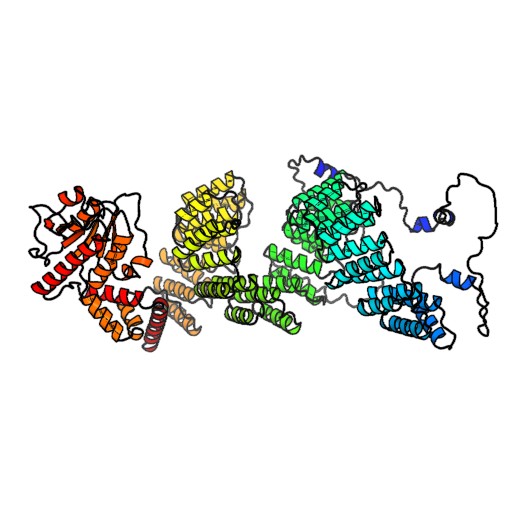ARG A 1 384 ? 15.731 -31.060 -24.523 1.00 79.81 384 ARG A O 1
ATOM 3042 N N . THR A 1 385 ? 15.066 -28.924 -24.293 1.00 79.12 385 THR A N 1
ATOM 3043 C CA . THR A 1 385 ? 15.867 -28.388 -25.405 1.00 79.12 385 THR A CA 1
ATOM 3044 C C . THR A 1 385 ? 17.338 -28.204 -25.041 1.00 79.12 385 THR A C 1
ATOM 3046 O O . THR A 1 385 ? 18.164 -27.989 -25.923 1.00 79.12 385 THR A O 1
ATOM 3049 N N . GLY A 1 386 ? 17.689 -28.290 -23.753 1.00 75.75 386 GLY A N 1
ATOM 3050 C CA . GLY A 1 386 ? 19.051 -28.053 -23.281 1.00 75.75 386 GLY A CA 1
ATOM 3051 C C . GLY A 1 386 ? 19.500 -26.599 -23.446 1.00 75.75 386 GLY A C 1
ATOM 3052 O O . GLY A 1 386 ? 20.704 -26.342 -23.506 1.00 75.75 386 GLY A O 1
ATOM 3053 N N . ALA A 1 387 ? 18.557 -25.654 -23.532 1.00 77.88 387 ALA A N 1
ATOM 3054 C CA . ALA A 1 387 ? 18.859 -24.239 -23.707 1.00 77.88 387 ALA A CA 1
ATOM 3055 C C . ALA A 1 387 ? 19.665 -23.704 -22.510 1.00 77.88 387 ALA A C 1
ATOM 3057 O O . ALA A 1 387 ? 19.240 -23.802 -21.356 1.00 77.88 387 ALA A O 1
ATOM 3058 N N . GLN A 1 388 ? 20.836 -23.122 -22.781 1.00 80.94 388 GLN A N 1
ATOM 3059 C CA . GLN A 1 388 ? 21.630 -22.451 -21.754 1.00 80.94 388 GLN A CA 1
ATOM 3060 C C . GLN A 1 388 ? 21.009 -21.089 -21.459 1.00 80.94 388 GLN A C 1
ATOM 3062 O O . GLN A 1 388 ? 21.086 -20.177 -22.280 1.00 80.94 388 GLN A O 1
ATOM 3067 N N . LEU A 1 389 ? 20.375 -20.968 -20.293 1.00 84.12 389 LEU A N 1
ATOM 3068 C CA . LEU A 1 389 ? 19.815 -19.700 -19.851 1.00 84.12 389 LEU A CA 1
ATOM 3069 C C . LEU A 1 389 ? 20.936 -18.733 -19.479 1.00 84.12 389 LEU A C 1
ATOM 3071 O O . LEU A 1 389 ? 21.843 -19.069 -18.716 1.00 84.12 389 LEU A O 1
ATOM 3075 N N . ASP A 1 390 ? 20.829 -17.511 -19.984 1.00 85.62 390 ASP A N 1
ATOM 3076 C CA . ASP A 1 390 ? 21.605 -16.392 -19.481 1.00 85.62 390 ASP A CA 1
ATOM 3077 C C . ASP A 1 390 ? 21.043 -15.908 -18.130 1.00 85.62 390 ASP A C 1
ATOM 3079 O O . ASP A 1 390 ? 20.053 -16.427 -17.594 1.00 85.62 390 ASP A O 1
ATOM 3083 N N . ILE A 1 391 ? 21.688 -14.900 -17.543 1.00 87.69 391 ILE A N 1
ATOM 3084 C CA . ILE A 1 391 ? 21.260 -14.350 -16.254 1.00 87.69 391 ILE A CA 1
ATOM 3085 C C . ILE A 1 391 ? 19.852 -13.744 -16.312 1.00 87.69 391 ILE A C 1
ATOM 3087 O O . ILE A 1 391 ? 19.118 -13.823 -15.326 1.00 87.69 391 ILE A O 1
ATOM 3091 N N . VAL A 1 392 ? 19.445 -13.191 -17.459 1.00 87.19 392 VAL A N 1
ATOM 3092 C CA . VAL A 1 392 ? 18.141 -12.540 -17.642 1.00 87.19 392 VAL A CA 1
ATOM 3093 C C . VAL A 1 392 ? 17.026 -13.581 -17.626 1.00 87.19 392 VAL A C 1
ATOM 3095 O O . VAL A 1 392 ? 16.104 -13.478 -16.814 1.00 87.19 392 VAL A O 1
ATOM 3098 N N . ALA A 1 393 ? 17.134 -14.624 -18.449 1.00 87.81 393 ALA A N 1
ATOM 3099 C CA . ALA A 1 393 ? 16.146 -15.695 -18.502 1.00 87.81 393 ALA A CA 1
ATOM 3100 C C . ALA A 1 393 ? 16.118 -16.517 -17.203 1.00 87.81 393 ALA A C 1
ATOM 3102 O O . ALA A 1 393 ? 15.042 -16.891 -16.731 1.00 87.81 393 ALA A O 1
ATOM 3103 N N . THR A 1 394 ? 17.273 -16.732 -16.562 1.00 90.94 394 THR A N 1
ATOM 3104 C CA . THR A 1 394 ? 17.334 -17.387 -15.243 1.00 90.94 394 THR A CA 1
ATOM 3105 C C . THR A 1 394 ? 16.643 -16.545 -14.167 1.00 90.94 394 THR A C 1
ATOM 3107 O O . THR A 1 394 ? 15.906 -17.079 -13.340 1.00 90.94 394 THR A O 1
ATOM 3110 N N . THR A 1 395 ? 16.822 -15.223 -14.190 1.00 92.38 395 THR A N 1
ATOM 3111 C CA . THR A 1 395 ? 16.160 -14.309 -13.248 1.00 92.38 395 THR A CA 1
ATOM 3112 C C . THR A 1 395 ? 14.645 -14.260 -13.472 1.00 92.38 395 THR A C 1
ATOM 3114 O O . THR A 1 395 ? 13.896 -14.271 -12.498 1.00 92.38 395 THR A O 1
ATOM 3117 N N . ALA A 1 396 ? 14.177 -14.295 -14.725 1.00 92.62 396 ALA A N 1
ATOM 3118 C CA . ALA A 1 396 ? 12.750 -14.407 -15.047 1.00 92.62 396 ALA A CA 1
ATOM 3119 C C . ALA A 1 396 ? 12.137 -15.727 -14.542 1.00 92.62 396 ALA A C 1
ATOM 3121 O O . ALA A 1 396 ? 11.023 -15.743 -14.021 1.00 92.62 396 ALA A O 1
ATOM 3122 N N . LEU A 1 397 ? 12.880 -16.835 -14.639 1.00 92.75 397 LEU A N 1
ATOM 3123 C CA . LEU A 1 397 ? 12.456 -18.129 -14.099 1.00 92.75 397 LEU A CA 1
ATOM 3124 C C . LEU A 1 397 ? 12.339 -18.103 -12.569 1.00 92.75 397 LEU A C 1
ATOM 3126 O O . LEU A 1 397 ? 11.392 -18.657 -12.007 1.00 92.75 397 LEU A O 1
ATOM 3130 N N . ILE A 1 398 ? 13.289 -17.448 -11.897 1.00 93.81 398 ILE A N 1
ATOM 3131 C CA . ILE A 1 398 ? 13.244 -17.224 -10.451 1.00 93.81 398 ILE A CA 1
ATOM 3132 C C . ILE A 1 398 ? 12.015 -16.383 -10.078 1.00 93.81 398 ILE A C 1
ATOM 3134 O O . ILE A 1 398 ? 11.285 -16.784 -9.173 1.00 93.81 398 ILE A O 1
ATOM 3138 N N . ASP A 1 399 ? 11.751 -15.272 -10.778 1.00 92.81 399 ASP A N 1
ATOM 3139 C CA . ASP A 1 399 ? 10.586 -14.405 -10.523 1.00 92.81 399 ASP A CA 1
ATOM 3140 C C . ASP A 1 399 ? 9.263 -15.174 -10.661 1.00 92.81 399 ASP A C 1
ATOM 3142 O O . ASP A 1 399 ? 8.405 -15.089 -9.782 1.00 92.81 399 ASP A O 1
ATOM 3146 N N . MET A 1 400 ? 9.136 -16.015 -11.695 1.00 93.81 400 MET A N 1
ATOM 3147 C CA . MET A 1 400 ? 7.971 -16.886 -11.892 1.00 93.81 400 MET A CA 1
ATOM 3148 C C . MET A 1 400 ? 7.730 -17.797 -10.687 1.00 93.81 400 MET A C 1
ATOM 3150 O O . MET A 1 400 ? 6.623 -17.829 -10.147 1.00 93.81 400 MET A O 1
ATOM 3154 N N . TYR A 1 401 ? 8.765 -18.492 -10.208 1.00 91.06 401 TYR A N 1
ATOM 3155 C CA . TYR A 1 401 ? 8.623 -19.357 -9.037 1.00 91.06 401 TYR A CA 1
ATOM 3156 C C . TYR A 1 401 ? 8.372 -18.583 -7.739 1.00 91.06 401 TYR A C 1
ATOM 3158 O O . TYR A 1 401 ? 7.624 -19.072 -6.893 1.00 91.06 401 TYR A O 1
ATOM 3166 N N . LEU A 1 402 ? 8.964 -17.398 -7.565 1.00 90.75 402 LEU A N 1
ATOM 3167 C CA . LEU A 1 402 ? 8.746 -16.560 -6.382 1.00 90.75 402 LEU A CA 1
ATOM 3168 C C . LEU A 1 402 ? 7.306 -16.041 -6.311 1.00 90.75 402 LEU A C 1
ATOM 3170 O O . LEU A 1 402 ? 6.680 -16.178 -5.260 1.00 90.75 402 LEU A O 1
ATOM 3174 N N . LYS A 1 403 ? 6.765 -15.498 -7.408 1.00 88.62 403 LYS A N 1
ATOM 3175 C CA . LYS A 1 403 ? 5.374 -15.014 -7.461 1.00 88.62 403 LYS A CA 1
ATOM 3176 C C . LYS A 1 403 ? 4.358 -16.149 -7.334 1.00 88.62 403 LYS A C 1
ATOM 3178 O O . LYS A 1 403 ? 3.338 -15.979 -6.685 1.00 88.62 403 LYS A O 1
ATOM 3183 N N . CYS A 1 404 ? 4.687 -17.348 -7.818 1.00 84.12 404 CYS A N 1
ATOM 3184 C CA . CYS A 1 404 ? 3.876 -18.552 -7.602 1.00 84.12 404 CYS A CA 1
ATOM 3185 C C . CYS A 1 404 ? 4.104 -19.231 -6.229 1.00 84.12 404 CYS A C 1
ATOM 3187 O O . CYS A 1 404 ? 3.762 -20.403 -6.066 1.00 84.12 404 CYS A O 1
ATOM 3189 N N . ASN A 1 405 ? 4.727 -18.550 -5.257 1.00 84.38 405 ASN A N 1
ATOM 3190 C CA . ASN A 1 405 ? 4.977 -19.030 -3.887 1.00 84.38 405 ASN A CA 1
ATOM 3191 C C . ASN A 1 405 ? 5.791 -20.349 -3.779 1.00 84.38 405 ASN A C 1
ATOM 3193 O O . ASN A 1 405 ? 5.696 -21.105 -2.811 1.00 84.38 405 ASN A O 1
ATOM 3197 N N . HIS A 1 406 ? 6.655 -20.634 -4.757 1.00 85.62 406 HIS A N 1
ATOM 3198 C CA . HIS A 1 406 ? 7.563 -21.790 -4.783 1.00 85.62 406 HIS A CA 1
ATOM 3199 C C . HIS A 1 406 ? 9.007 -21.396 -4.435 1.00 85.62 406 HIS A C 1
ATOM 3201 O O . HIS A 1 406 ? 9.957 -21.591 -5.197 1.00 85.62 406 HIS A O 1
ATOM 3207 N N . LEU A 1 407 ? 9.179 -20.877 -3.219 1.00 88.50 407 LEU A N 1
ATOM 3208 C CA . LEU A 1 407 ? 10.420 -20.253 -2.742 1.00 88.50 407 LEU A CA 1
ATOM 3209 C C . LEU A 1 407 ? 11.641 -21.184 -2.707 1.00 88.50 407 LEU A C 1
ATOM 3211 O O . LEU A 1 407 ? 12.765 -20.725 -2.900 1.00 88.50 407 LEU A O 1
ATOM 3215 N N . ILE A 1 408 ? 11.441 -22.481 -2.449 1.00 86.12 408 ILE A N 1
ATOM 3216 C CA . ILE A 1 408 ? 12.540 -23.460 -2.371 1.00 86.12 408 ILE A CA 1
ATOM 3217 C C . ILE A 1 408 ? 13.180 -23.641 -3.751 1.00 86.12 408 ILE A C 1
ATOM 3219 O O . ILE A 1 408 ? 14.394 -23.520 -3.879 1.00 86.12 408 ILE A O 1
ATOM 3223 N N . LEU A 1 409 ? 12.361 -23.851 -4.787 1.00 86.81 409 LEU A N 1
ATOM 3224 C CA . LEU A 1 409 ? 12.843 -24.013 -6.161 1.00 86.81 409 LEU A CA 1
ATOM 3225 C C . LEU A 1 409 ? 13.515 -22.734 -6.667 1.00 86.81 409 LEU A C 1
ATOM 3227 O O . LEU A 1 409 ? 14.604 -22.800 -7.232 1.00 86.81 409 LEU A O 1
ATOM 3231 N N . ALA A 1 410 ? 12.918 -21.568 -6.400 1.00 91.62 410 ALA A N 1
ATOM 3232 C CA . ALA A 1 410 ? 13.538 -20.282 -6.710 1.00 91.62 410 ALA A CA 1
ATOM 3233 C C . ALA A 1 410 ? 14.914 -20.125 -6.038 1.00 91.62 410 ALA A C 1
ATOM 3235 O O . ALA A 1 410 ? 15.876 -19.726 -6.697 1.00 91.62 410 ALA A O 1
ATOM 3236 N N . ARG A 1 411 ? 15.045 -20.499 -4.756 1.00 93.25 411 ARG A N 1
ATOM 3237 C CA . ARG A 1 411 ? 16.328 -20.453 -4.040 1.00 93.25 411 ARG A CA 1
ATOM 3238 C C . ARG A 1 411 ? 17.361 -21.406 -4.630 1.00 93.25 411 ARG A C 1
ATOM 3240 O O . ARG A 1 411 ? 18.508 -21.009 -4.805 1.00 93.25 411 ARG A O 1
ATOM 3247 N N . GLU A 1 412 ? 16.964 -22.626 -4.975 1.00 89.56 412 GLU A N 1
ATOM 3248 C CA . GLU A 1 412 ? 17.864 -23.600 -5.598 1.00 89.56 412 GLU A CA 1
ATOM 3249 C C . GLU A 1 412 ? 18.376 -23.134 -6.964 1.00 89.56 412 GLU A C 1
ATOM 3251 O O . GLU A 1 412 ? 19.557 -23.315 -7.265 1.00 89.56 412 GLU A O 1
ATOM 3256 N N . ILE A 1 413 ? 17.514 -22.529 -7.787 1.00 90.25 413 ILE A N 1
ATOM 3257 C CA . ILE A 1 413 ? 17.905 -21.964 -9.086 1.00 90.25 413 ILE A CA 1
ATOM 3258 C C . ILE A 1 413 ? 18.858 -20.783 -8.872 1.00 90.25 413 ILE A C 1
ATOM 3260 O O . ILE A 1 413 ? 19.907 -20.722 -9.511 1.00 90.25 413 ILE A O 1
ATOM 3264 N N . PHE A 1 414 ? 18.551 -19.893 -7.927 1.00 92.44 414 PHE A N 1
ATOM 3265 C CA . PHE A 1 414 ? 19.406 -18.758 -7.585 1.00 92.44 414 PHE A CA 1
ATOM 3266 C C . PHE A 1 414 ? 20.800 -19.187 -7.111 1.00 92.44 414 PHE A C 1
ATOM 3268 O O . PHE A 1 414 ? 21.812 -18.664 -7.581 1.00 92.44 414 PHE A O 1
ATOM 3275 N N . ASP A 1 415 ? 20.885 -20.175 -6.221 1.00 90.44 415 ASP A N 1
ATOM 3276 C CA . ASP A 1 415 ? 22.161 -20.659 -5.689 1.00 90.44 415 ASP A CA 1
ATOM 3277 C C . ASP A 1 415 ? 23.059 -21.261 -6.786 1.00 90.44 415 ASP A C 1
ATOM 3279 O O . ASP A 1 415 ? 24.284 -21.192 -6.669 1.00 90.44 415 ASP A O 1
ATOM 3283 N N . ARG A 1 416 ? 22.476 -21.767 -7.883 1.00 87.06 416 ARG A N 1
ATOM 3284 C CA . ARG A 1 416 ? 23.203 -22.309 -9.046 1.00 87.06 416 ARG A CA 1
ATOM 3285 C C . ARG A 1 416 ? 23.779 -21.248 -9.989 1.00 87.06 416 ARG A C 1
ATOM 3287 O O . ARG A 1 416 ? 24.604 -21.607 -10.824 1.00 87.06 416 ARG A O 1
ATOM 3294 N N . ILE A 1 417 ? 23.391 -19.976 -9.871 1.00 88.00 417 ILE A N 1
ATOM 3295 C CA . ILE A 1 417 ? 23.955 -18.891 -10.691 1.00 88.00 417 ILE A CA 1
ATOM 3296 C C . ILE A 1 417 ? 25.417 -18.651 -10.286 1.00 88.00 417 ILE A C 1
ATOM 3298 O O . ILE A 1 417 ? 25.679 -18.323 -9.124 1.00 88.00 417 ILE A O 1
ATOM 3302 N N . GLU A 1 418 ? 26.356 -18.781 -11.230 1.00 82.56 418 GLU A N 1
ATOM 3303 C CA . GLU A 1 418 ? 27.792 -18.562 -10.988 1.00 82.56 418 GLU A CA 1
ATOM 3304 C C . GLU A 1 418 ? 28.113 -17.083 -10.729 1.00 82.56 418 GLU A C 1
ATOM 3306 O O . GLU A 1 418 ? 28.693 -16.746 -9.695 1.00 82.56 418 GLU A O 1
ATOM 3311 N N . GLU A 1 419 ? 27.677 -16.196 -11.628 1.00 82.88 419 GLU A N 1
ATOM 3312 C CA . GLU A 1 419 ? 27.837 -14.746 -11.505 1.00 82.88 419 GLU A CA 1
ATOM 3313 C C . GLU A 1 419 ? 26.477 -14.085 -11.285 1.00 82.88 419 GLU A C 1
ATOM 3315 O O . GLU A 1 419 ? 25.681 -13.935 -12.206 1.00 82.88 419 GLU A O 1
ATOM 3320 N N . LYS A 1 420 ? 26.191 -13.717 -10.034 1.00 88.56 420 LYS A N 1
ATOM 3321 C CA . LYS A 1 420 ? 24.952 -13.032 -9.651 1.00 88.56 420 LYS A CA 1
ATOM 3322 C C . LYS A 1 420 ? 25.122 -11.522 -9.793 1.00 88.56 420 LYS A C 1
ATOM 3324 O O . LYS A 1 420 ? 26.084 -10.949 -9.280 1.00 88.56 420 LYS A O 1
ATOM 3329 N N . ASP A 1 421 ? 24.163 -10.876 -10.437 1.00 87.56 421 ASP A N 1
ATOM 3330 C CA . ASP A 1 421 ? 24.106 -9.427 -10.606 1.00 87.56 421 ASP A CA 1
ATOM 3331 C C . ASP A 1 421 ? 23.136 -8.759 -9.613 1.00 87.56 421 ASP A C 1
ATOM 3333 O O . ASP A 1 421 ? 22.468 -9.401 -8.805 1.00 87.56 421 ASP A O 1
ATOM 3337 N N . VAL A 1 422 ? 23.037 -7.429 -9.666 1.00 90.12 422 VAL A N 1
ATOM 3338 C CA . VAL A 1 422 ? 22.127 -6.669 -8.789 1.00 90.12 422 VAL A CA 1
ATOM 3339 C C . VAL A 1 422 ? 20.657 -7.053 -9.022 1.00 90.12 422 VAL A C 1
ATOM 3341 O O . VAL A 1 422 ? 19.863 -7.016 -8.080 1.00 90.12 422 VAL A O 1
ATOM 3344 N N . ILE A 1 423 ? 20.279 -7.403 -10.256 1.00 90.25 423 ILE A N 1
ATOM 3345 C CA . ILE A 1 423 ? 18.889 -7.676 -10.639 1.00 90.25 423 ILE A CA 1
ATOM 3346 C C . ILE A 1 423 ? 18.423 -9.001 -10.031 1.00 90.25 423 ILE A C 1
ATOM 3348 O O . ILE A 1 423 ? 17.396 -9.021 -9.354 1.00 90.25 423 ILE A O 1
ATOM 3352 N N . SER A 1 424 ? 19.201 -10.072 -10.181 1.00 90.81 424 SER A N 1
ATOM 3353 C CA . SER A 1 424 ? 18.909 -11.388 -9.595 1.00 90.81 424 SER A CA 1
ATOM 3354 C C . SER A 1 424 ? 18.779 -11.330 -8.067 1.00 90.81 424 SER A C 1
ATOM 3356 O O . SER A 1 424 ? 17.832 -11.887 -7.505 1.00 90.81 424 SER A O 1
ATOM 3358 N N . PHE A 1 425 ? 19.654 -10.584 -7.379 1.00 94.12 425 PHE A N 1
ATOM 3359 C CA . PHE A 1 425 ? 19.515 -10.329 -5.938 1.00 94.12 425 PHE A CA 1
ATOM 3360 C C . PHE A 1 425 ? 18.232 -9.560 -5.602 1.00 94.12 425 PHE A C 1
ATOM 3362 O O . PHE A 1 425 ? 17.528 -9.925 -4.659 1.00 94.12 425 PHE A O 1
ATOM 3369 N N . ASN A 1 426 ? 17.904 -8.512 -6.361 1.00 92.94 426 ASN A N 1
ATOM 3370 C CA . ASN A 1 426 ? 16.697 -7.721 -6.129 1.00 92.94 426 ASN A CA 1
ATOM 3371 C C . ASN A 1 426 ? 15.418 -8.542 -6.315 1.00 92.94 426 ASN A C 1
ATOM 3373 O O . ASN A 1 426 ? 14.510 -8.400 -5.498 1.00 92.94 426 ASN A O 1
ATOM 3377 N N . VAL A 1 427 ? 15.364 -9.413 -7.326 1.00 92.94 427 VAL A N 1
ATOM 3378 C CA . VAL A 1 427 ? 14.237 -10.330 -7.556 1.00 92.94 427 VAL A CA 1
ATOM 3379 C C . VAL A 1 427 ? 14.075 -11.288 -6.379 1.00 92.94 427 VAL A C 1
ATOM 3381 O O . VAL A 1 427 ? 12.981 -11.387 -5.830 1.00 92.94 427 VAL A O 1
ATOM 3384 N N . MET A 1 428 ? 15.159 -11.903 -5.894 1.00 94.31 428 MET A N 1
ATOM 3385 C CA . MET A 1 428 ? 15.097 -12.776 -4.713 1.00 94.31 428 MET A CA 1
ATOM 3386 C C . MET A 1 428 ? 14.636 -12.044 -3.450 1.00 94.31 428 MET A C 1
ATOM 3388 O O . MET A 1 428 ? 13.775 -12.541 -2.724 1.00 94.31 428 MET A O 1
ATOM 3392 N N . ILE A 1 429 ? 15.189 -10.859 -3.173 1.00 93.75 429 ILE A N 1
ATOM 3393 C CA . ILE A 1 429 ? 14.814 -10.053 -2.002 1.00 93.75 429 ILE A CA 1
ATOM 3394 C C . ILE A 1 429 ? 13.338 -9.646 -2.098 1.00 93.75 429 ILE A C 1
ATOM 3396 O O . ILE A 1 429 ? 12.603 -9.792 -1.122 1.00 93.75 429 ILE A O 1
ATOM 3400 N N . ALA A 1 430 ? 12.894 -9.156 -3.258 1.00 90.75 430 ALA A N 1
ATOM 3401 C CA . ALA A 1 430 ? 11.513 -8.740 -3.478 1.00 90.75 430 ALA A CA 1
ATOM 3402 C C . ALA A 1 430 ? 10.536 -9.917 -3.363 1.00 90.75 430 ALA A C 1
ATOM 3404 O O . ALA A 1 430 ? 9.540 -9.799 -2.652 1.00 90.75 430 ALA A O 1
ATOM 3405 N N . GLY A 1 431 ? 10.843 -11.062 -3.976 1.00 89.19 431 GLY A N 1
ATOM 3406 C CA . GLY A 1 431 ? 9.984 -12.242 -3.911 1.00 89.19 431 GLY A CA 1
ATOM 3407 C C . GLY A 1 431 ? 9.877 -12.830 -2.505 1.00 89.19 431 GLY A C 1
ATOM 3408 O O . GLY A 1 431 ? 8.783 -13.204 -2.085 1.00 89.19 431 GLY A O 1
ATOM 3409 N N . TYR A 1 432 ? 10.956 -12.839 -1.712 1.00 90.75 432 TYR A N 1
ATOM 3410 C CA . TYR A 1 432 ? 10.846 -13.208 -0.296 1.00 90.75 432 TYR A CA 1
ATOM 3411 C C . TYR A 1 432 ? 9.952 -12.243 0.487 1.00 90.75 432 TYR A C 1
ATOM 3413 O O . TYR A 1 432 ? 9.157 -12.693 1.311 1.00 90.75 432 TYR A O 1
ATOM 3421 N N . LEU A 1 433 ? 10.045 -10.935 0.230 1.00 87.38 433 LEU A N 1
ATOM 3422 C CA . LEU A 1 433 ? 9.213 -9.938 0.909 1.00 87.38 433 LEU A CA 1
ATOM 3423 C C . LEU A 1 433 ? 7.738 -10.039 0.531 1.00 87.38 433 LEU A C 1
ATOM 3425 O O . LEU A 1 433 ? 6.893 -9.978 1.420 1.00 87.38 433 LEU A O 1
ATOM 3429 N N . GLN A 1 434 ? 7.431 -10.246 -0.751 1.00 85.56 434 GLN A N 1
ATOM 3430 C CA . GLN A 1 434 ? 6.062 -10.454 -1.234 1.00 85.56 434 GLN A CA 1
ATOM 3431 C C . GLN A 1 434 ? 5.397 -11.660 -0.562 1.00 85.56 434 GLN A C 1
ATOM 3433 O O . GLN A 1 434 ? 4.223 -11.598 -0.215 1.00 85.56 434 GLN A O 1
ATOM 3438 N N . ASN A 1 435 ? 6.168 -12.717 -0.293 1.00 81.69 435 ASN A N 1
ATOM 3439 C CA . ASN A 1 435 ? 5.687 -13.916 0.391 1.00 81.69 435 ASN A CA 1
ATOM 3440 C C . ASN A 1 435 ? 5.805 -13.841 1.933 1.00 81.69 435 ASN A C 1
ATOM 3442 O O . ASN A 1 435 ? 5.596 -14.841 2.616 1.00 81.69 435 ASN A O 1
ATOM 3446 N N . GLY A 1 436 ? 6.152 -12.683 2.513 1.00 81.31 436 GLY A N 1
ATOM 3447 C CA . GLY A 1 436 ? 6.198 -12.472 3.970 1.00 81.31 436 GLY A CA 1
ATOM 3448 C C . GLY A 1 436 ? 7.453 -12.996 4.687 1.00 81.31 436 GLY A C 1
ATOM 3449 O O . GLY A 1 436 ? 7.520 -12.989 5.916 1.00 81.31 436 GLY A O 1
ATOM 3450 N N . PHE A 1 437 ? 8.484 -13.412 3.953 1.00 84.00 437 PHE A N 1
ATOM 3451 C CA . PHE A 1 437 ? 9.728 -13.985 4.480 1.00 84.00 437 PHE A CA 1
ATOM 3452 C C . PHE A 1 437 ? 10.839 -12.931 4.629 1.00 84.00 437 PHE A C 1
ATOM 3454 O O . PHE A 1 437 ? 11.917 -13.021 4.036 1.00 84.00 437 PHE A O 1
ATOM 3461 N N . ALA A 1 438 ? 10.587 -11.908 5.450 1.00 87.06 438 ALA A N 1
ATOM 3462 C CA . ALA A 1 438 ? 11.502 -10.774 5.620 1.00 87.06 438 ALA A CA 1
ATOM 3463 C C . ALA A 1 438 ? 12.893 -11.163 6.170 1.00 87.06 438 ALA A C 1
ATOM 3465 O O . ALA A 1 438 ? 13.887 -10.528 5.817 1.00 87.06 438 ALA A O 1
ATOM 3466 N N . CYS A 1 439 ? 13.000 -12.216 6.990 1.00 86.44 439 CYS A N 1
ATOM 3467 C CA . CYS A 1 439 ? 14.293 -12.713 7.484 1.00 86.44 439 CYS A CA 1
ATOM 3468 C C . CYS A 1 439 ? 15.180 -13.225 6.340 1.00 86.44 439 CYS A C 1
ATOM 3470 O O . CYS A 1 439 ? 16.335 -12.817 6.227 1.00 86.44 439 CYS A O 1
ATOM 3472 N N . GLN A 1 440 ? 14.627 -14.065 5.465 1.00 89.75 440 GLN A N 1
ATOM 3473 C CA . GLN A 1 440 ? 15.326 -14.627 4.310 1.00 89.75 440 GLN A CA 1
ATOM 3474 C C . GLN A 1 440 ? 15.739 -13.530 3.321 1.00 89.75 440 GLN A C 1
ATOM 3476 O O . GLN A 1 440 ? 16.843 -13.567 2.777 1.00 89.75 440 GLN A O 1
ATOM 3481 N N . ALA A 1 441 ? 14.904 -12.502 3.144 1.00 92.25 441 ALA A N 1
ATOM 3482 C CA . ALA A 1 441 ? 15.255 -11.328 2.345 1.00 92.25 441 ALA A CA 1
ATOM 3483 C C . ALA A 1 441 ? 16.507 -10.604 2.889 1.00 92.25 441 ALA A C 1
ATOM 3485 O O . ALA A 1 441 ? 17.377 -10.193 2.119 1.00 92.25 441 ALA A O 1
ATOM 3486 N N . ILE A 1 442 ? 16.641 -10.486 4.216 1.00 91.25 442 ILE A N 1
ATOM 3487 C CA . ILE A 1 442 ? 17.830 -9.905 4.862 1.00 91.25 442 ILE A CA 1
ATOM 3488 C C . ILE A 1 442 ? 19.062 -10.817 4.734 1.00 91.25 442 ILE A C 1
ATOM 3490 O O . ILE A 1 442 ? 20.171 -10.314 4.547 1.00 91.25 442 ILE A O 1
ATOM 3494 N N . GLU A 1 443 ? 18.898 -12.139 4.785 1.00 91.62 443 GLU A N 1
ATOM 3495 C CA . GLU A 1 443 ? 19.998 -13.092 4.559 1.00 91.62 443 GLU A CA 1
ATOM 3496 C C . GLU A 1 443 ? 20.580 -12.959 3.145 1.00 91.62 443 GLU A C 1
ATOM 3498 O O . GLU A 1 443 ? 21.796 -12.827 2.986 1.00 91.62 443 GLU A O 1
ATOM 3503 N N . VAL A 1 444 ? 19.714 -12.895 2.129 1.00 92.94 444 VAL A N 1
ATOM 3504 C CA . VAL A 1 444 ? 20.099 -12.670 0.723 1.00 92.94 444 VAL A CA 1
ATOM 3505 C C . VAL A 1 444 ? 20.812 -11.324 0.552 1.00 92.94 444 VAL A C 1
ATOM 3507 O O . VAL A 1 444 ? 21.794 -11.213 -0.179 1.00 92.94 444 VAL A O 1
ATOM 3510 N N . PHE A 1 445 ? 20.374 -10.290 1.268 1.00 92.62 445 PHE A N 1
ATOM 3511 C CA . PHE A 1 445 ? 21.061 -9.000 1.284 1.00 92.62 445 PHE A CA 1
ATOM 3512 C C . PHE A 1 445 ? 22.463 -9.066 1.893 1.00 92.62 445 PHE A C 1
ATOM 3514 O O . PHE A 1 445 ? 23.391 -8.445 1.371 1.00 92.62 445 PHE A O 1
ATOM 3521 N N . TYR A 1 446 ? 22.653 -9.817 2.977 1.00 91.44 446 TYR A N 1
ATOM 3522 C CA . TYR A 1 446 ? 23.989 -10.007 3.535 1.00 91.44 446 TYR A CA 1
ATOM 3523 C C . TYR A 1 446 ? 24.903 -10.785 2.585 1.00 91.44 446 TYR A C 1
ATOM 3525 O O . TYR A 1 446 ? 26.089 -10.463 2.507 1.00 91.44 446 TYR A O 1
ATOM 3533 N N . GLU A 1 447 ? 24.361 -11.736 1.822 1.00 92.38 447 GLU A N 1
ATOM 3534 C CA . GLU A 1 447 ? 25.081 -12.415 0.740 1.00 92.38 447 GLU A CA 1
ATOM 3535 C C . GLU A 1 447 ? 25.523 -11.418 -0.349 1.00 92.38 447 GLU A C 1
ATOM 3537 O O . GLU A 1 447 ? 26.711 -11.349 -0.671 1.00 92.38 447 GLU A O 1
ATOM 3542 N N . MET A 1 448 ? 24.612 -10.558 -0.823 1.00 92.12 448 MET A N 1
ATOM 3543 C CA . MET A 1 448 ? 24.899 -9.497 -1.803 1.00 92.12 448 MET A CA 1
ATOM 3544 C C . MET A 1 448 ? 26.030 -8.563 -1.339 1.00 92.12 448 MET A C 1
ATOM 3546 O O . MET A 1 448 ? 26.970 -8.274 -2.087 1.00 92.12 448 MET A O 1
ATOM 3550 N N . VAL A 1 449 ? 25.964 -8.099 -0.086 1.00 89.88 449 VAL A N 1
ATOM 3551 C CA . VAL A 1 449 ? 26.986 -7.220 0.507 1.00 89.88 449 VAL A CA 1
ATOM 3552 C C . VAL A 1 449 ? 28.307 -7.965 0.715 1.00 89.88 449 VAL A C 1
ATOM 3554 O O . VAL A 1 449 ? 29.370 -7.375 0.517 1.00 89.88 449 VAL A O 1
ATOM 3557 N N . GLY A 1 450 ? 28.263 -9.250 1.075 1.00 87.50 450 GLY A N 1
ATOM 3558 C CA . GLY A 1 450 ? 29.440 -10.103 1.261 1.00 87.50 450 GLY A CA 1
ATOM 3559 C C . GLY A 1 450 ? 30.246 -10.325 -0.023 1.00 87.50 450 GLY A C 1
ATOM 3560 O O . GLY A 1 450 ? 31.472 -10.402 0.038 1.00 87.50 450 GLY A O 1
ATOM 3561 N N . ILE A 1 451 ? 29.575 -10.350 -1.178 1.00 88.00 451 ILE A N 1
ATOM 3562 C CA . ILE A 1 451 ? 30.199 -10.437 -2.512 1.00 88.00 451 ILE A CA 1
ATOM 3563 C C . ILE A 1 451 ? 30.724 -9.063 -2.984 1.00 88.00 451 ILE A C 1
ATOM 3565 O O . ILE A 1 451 ? 31.503 -8.970 -3.929 1.00 88.00 451 ILE A O 1
ATOM 3569 N N . GLY A 1 452 ? 30.373 -7.976 -2.288 1.00 84.44 452 GLY A N 1
ATOM 3570 C CA . GLY A 1 452 ? 30.838 -6.620 -2.593 1.00 84.44 452 GLY A CA 1
ATOM 3571 C C . GLY A 1 452 ? 29.988 -5.880 -3.629 1.00 84.44 452 GLY A C 1
ATOM 3572 O O . GLY A 1 452 ? 30.415 -4.840 -4.140 1.00 84.44 452 GLY A O 1
ATOM 3573 N N . ILE A 1 453 ? 28.781 -6.372 -3.920 1.00 86.62 453 ILE A N 1
ATOM 3574 C CA . ILE A 1 453 ? 27.853 -5.723 -4.847 1.00 86.62 453 ILE A CA 1
ATOM 3575 C C . ILE A 1 453 ? 27.288 -4.454 -4.192 1.00 86.62 453 ILE A C 1
ATOM 3577 O O . ILE A 1 453 ? 26.869 -4.441 -3.032 1.00 86.62 453 ILE A O 1
ATOM 3581 N N . ARG A 1 454 ? 27.300 -3.341 -4.934 1.00 83.88 454 ARG A N 1
ATOM 3582 C CA . ARG A 1 454 ? 26.790 -2.054 -4.444 1.00 83.88 454 ARG A CA 1
ATOM 3583 C C . ARG A 1 454 ? 25.265 -2.022 -4.500 1.00 83.88 454 ARG A C 1
ATOM 3585 O O . ARG A 1 454 ? 24.665 -2.459 -5.473 1.00 83.88 454 ARG A O 1
ATOM 3592 N N . LEU A 1 455 ? 24.658 -1.437 -3.469 1.00 87.88 455 LEU A N 1
ATOM 3593 C CA . LEU A 1 455 ? 23.208 -1.284 -3.379 1.00 87.88 455 LEU A CA 1
ATOM 3594 C C . LEU A 1 455 ? 22.718 -0.237 -4.376 1.00 87.88 455 LEU A C 1
ATOM 3596 O O . LEU A 1 455 ? 23.280 0.862 -4.441 1.00 87.88 455 LEU A O 1
ATOM 3600 N N . ASN A 1 456 ? 21.648 -0.559 -5.097 1.00 86.81 456 ASN A N 1
ATOM 3601 C CA . ASN A 1 456 ? 20.905 0.410 -5.893 1.00 86.81 456 ASN A CA 1
ATOM 3602 C C . ASN A 1 456 ? 19.664 0.907 -5.108 1.00 86.81 456 ASN A C 1
ATOM 3604 O O . ASN A 1 456 ? 19.351 0.363 -4.042 1.00 86.81 456 ASN A O 1
ATOM 3608 N N . PRO A 1 457 ? 18.965 1.959 -5.579 1.00 88.75 457 PRO A N 1
ATOM 3609 C CA . PRO A 1 457 ? 17.762 2.472 -4.918 1.00 88.75 457 PRO A CA 1
ATOM 3610 C C . PRO A 1 457 ? 16.699 1.400 -4.653 1.00 88.75 457 PRO A C 1
ATOM 3612 O O . PRO A 1 457 ? 16.152 1.356 -3.554 1.00 88.75 457 PRO A O 1
ATOM 3615 N N . VAL A 1 458 ? 16.479 0.486 -5.606 1.00 88.81 458 VAL A N 1
ATOM 3616 C CA . VAL A 1 458 ? 15.520 -0.624 -5.476 1.00 88.81 458 VAL A CA 1
ATOM 3617 C C . VAL A 1 458 ? 15.892 -1.534 -4.305 1.00 88.81 458 VAL A C 1
ATOM 3619 O O . VAL A 1 458 ? 15.054 -1.784 -3.442 1.00 88.81 458 VAL A O 1
ATOM 3622 N N . THR A 1 459 ? 17.161 -1.945 -4.191 1.00 89.69 459 THR A N 1
ATOM 3623 C CA . THR A 1 459 ? 17.635 -2.750 -3.058 1.00 89.69 459 THR A CA 1
ATOM 3624 C C . THR A 1 459 ? 17.418 -2.018 -1.736 1.00 89.69 459 THR A C 1
ATOM 3626 O O . THR A 1 459 ? 16.939 -2.605 -0.769 1.00 89.69 459 THR A O 1
ATOM 3629 N N . ILE A 1 460 ? 17.747 -0.722 -1.673 1.00 91.69 460 ILE A N 1
ATOM 3630 C CA . ILE A 1 460 ? 17.580 0.083 -0.454 1.00 91.69 460 ILE A CA 1
ATOM 3631 C C . ILE A 1 460 ? 16.109 0.105 -0.026 1.00 91.69 460 ILE A C 1
ATOM 3633 O O . ILE A 1 460 ? 15.826 -0.081 1.159 1.00 91.69 460 ILE A O 1
ATOM 3637 N N . MET A 1 461 ? 15.181 0.295 -0.966 1.00 91.12 461 MET A N 1
ATOM 3638 C CA . MET A 1 461 ? 13.749 0.299 -0.669 1.00 91.12 461 MET A CA 1
ATOM 3639 C C . MET A 1 461 ? 13.268 -1.057 -0.144 1.00 91.12 461 MET A C 1
ATOM 3641 O O . MET A 1 461 ? 12.638 -1.103 0.916 1.00 91.12 461 MET A O 1
ATOM 3645 N N . SER A 1 462 ? 13.625 -2.152 -0.823 1.00 91.94 462 SER A N 1
ATOM 3646 C CA . SER A 1 462 ? 13.248 -3.511 -0.416 1.00 91.94 462 SER A CA 1
ATOM 3647 C C . SER A 1 462 ? 13.767 -3.845 0.982 1.00 91.94 462 SER A C 1
ATOM 3649 O O . SER A 1 462 ? 13.022 -4.333 1.828 1.00 91.94 462 SER A O 1
ATOM 3651 N N . ILE A 1 463 ? 15.015 -3.490 1.293 1.00 93.69 463 ILE A N 1
ATOM 3652 C CA . ILE A 1 463 ? 15.599 -3.749 2.614 1.00 93.69 463 ILE A CA 1
ATOM 3653 C C . ILE A 1 463 ? 14.983 -2.878 3.699 1.00 93.69 463 ILE A C 1
ATOM 3655 O O . ILE A 1 463 ? 14.711 -3.370 4.790 1.00 93.69 463 ILE A O 1
ATOM 3659 N N . LEU A 1 464 ? 14.689 -1.608 3.426 1.00 92.38 464 LEU A N 1
ATOM 3660 C CA . LEU A 1 464 ? 13.943 -0.790 4.380 1.00 92.38 464 LEU A CA 1
ATOM 3661 C C . LEU A 1 464 ? 12.538 -1.354 4.639 1.00 92.38 464 LEU A C 1
ATOM 3663 O O . LEU A 1 464 ? 12.080 -1.287 5.779 1.00 92.38 464 LEU A O 1
ATOM 3667 N N . SER A 1 465 ? 11.886 -1.944 3.627 1.00 90.94 465 SER A N 1
ATOM 3668 C CA . SER A 1 465 ? 10.621 -2.672 3.802 1.00 90.94 465 SER A CA 1
ATOM 3669 C C . SER A 1 465 ? 10.800 -3.889 4.711 1.00 90.94 465 SER A C 1
ATOM 3671 O O . SER A 1 465 ? 10.136 -3.974 5.742 1.00 90.94 465 SER A O 1
ATOM 3673 N N . ALA A 1 466 ? 11.774 -4.753 4.415 1.00 90.56 466 ALA A N 1
ATOM 3674 C CA . ALA A 1 466 ? 12.100 -5.930 5.223 1.00 90.56 466 ALA A CA 1
ATOM 3675 C C . ALA A 1 466 ? 12.349 -5.576 6.697 1.00 90.56 466 ALA A C 1
ATOM 3677 O O . ALA A 1 466 ? 11.791 -6.176 7.613 1.00 90.56 466 ALA A O 1
ATOM 3678 N N . LEU A 1 467 ? 13.156 -4.542 6.937 1.00 91.38 467 LEU A N 1
ATOM 3679 C CA . LEU A 1 467 ? 13.481 -4.070 8.282 1.00 91.38 467 LEU A CA 1
ATOM 3680 C C . LEU A 1 467 ? 12.269 -3.468 8.999 1.00 91.38 467 LEU A C 1
ATOM 3682 O O . LEU A 1 467 ? 12.181 -3.550 10.225 1.00 91.38 467 LEU A O 1
ATOM 3686 N N . SER A 1 468 ? 11.332 -2.880 8.252 1.00 88.62 468 SER A N 1
ATOM 3687 C CA . SER A 1 468 ? 10.074 -2.375 8.798 1.00 88.62 468 SER A CA 1
ATOM 3688 C C . SER A 1 468 ? 9.145 -3.508 9.251 1.00 88.62 468 SER A C 1
ATOM 3690 O O . SER A 1 468 ? 8.515 -3.380 10.302 1.00 88.62 468 SER A O 1
ATOM 3692 N N . ASP A 1 469 ? 9.112 -4.628 8.522 1.00 84.69 469 ASP A N 1
ATOM 3693 C CA . ASP A 1 469 ? 8.331 -5.824 8.870 1.00 84.69 469 ASP A CA 1
ATOM 3694 C C . ASP A 1 469 ? 8.908 -6.527 10.101 1.00 84.69 469 ASP A C 1
ATOM 3696 O O . ASP A 1 469 ? 8.175 -6.884 11.022 1.00 84.69 469 ASP A O 1
ATOM 3700 N N . LEU A 1 470 ? 10.238 -6.617 10.174 1.00 82.75 470 LEU A N 1
ATOM 3701 C CA . LEU A 1 470 ? 10.964 -7.163 11.325 1.00 82.75 470 LEU A CA 1
ATOM 3702 C C . LEU A 1 470 ? 10.998 -6.216 12.537 1.00 82.75 470 LEU A C 1
ATOM 3704 O O . LEU A 1 470 ? 11.466 -6.602 13.609 1.00 82.75 470 LEU A O 1
ATOM 3708 N N . LYS A 1 471 ? 10.539 -4.967 12.375 1.00 84.12 471 LYS A N 1
ATOM 3709 C CA . LYS A 1 471 ? 10.647 -3.878 13.363 1.00 84.12 471 LYS A CA 1
ATOM 3710 C C . LYS A 1 471 ? 12.087 -3.647 13.866 1.00 84.12 471 LYS A C 1
ATOM 3712 O O . LYS A 1 471 ? 12.294 -3.176 14.990 1.00 84.12 471 LYS A O 1
ATOM 3717 N N . ASP A 1 472 ? 13.101 -3.932 13.043 1.00 84.50 472 ASP A N 1
ATOM 3718 C CA . ASP A 1 472 ? 14.517 -3.750 13.394 1.00 84.50 472 ASP A CA 1
ATOM 3719 C C . ASP A 1 472 ? 15.002 -2.327 13.073 1.00 84.50 472 ASP A C 1
ATOM 3721 O O . ASP A 1 472 ? 15.668 -2.034 12.072 1.00 84.50 472 ASP A O 1
ATOM 3725 N N . VAL A 1 473 ? 14.714 -1.414 13.999 1.00 89.44 473 VAL A N 1
ATOM 3726 C CA . VAL A 1 473 ? 15.152 -0.015 13.900 1.00 89.44 473 VAL A CA 1
ATOM 3727 C C . VAL A 1 473 ? 16.678 0.146 13.929 1.00 89.44 473 VAL A C 1
ATOM 3729 O O . VAL A 1 473 ? 17.199 1.164 13.460 1.00 89.44 473 VAL A O 1
ATOM 3732 N N . ARG A 1 474 ? 17.427 -0.798 14.518 1.00 89.25 474 ARG A N 1
ATOM 3733 C CA . ARG A 1 474 ? 18.885 -0.659 14.659 1.00 89.25 474 ARG A CA 1
ATOM 3734 C C . ARG A 1 474 ? 19.537 -0.797 13.296 1.00 89.25 474 ARG A C 1
ATOM 3736 O O . ARG A 1 474 ? 20.276 0.102 12.896 1.00 89.25 474 ARG A O 1
ATOM 3743 N N . GLN A 1 475 ? 19.193 -1.852 12.566 1.00 87.44 475 GLN A N 1
ATOM 3744 C CA . GLN A 1 475 ? 19.662 -2.027 11.194 1.00 87.44 475 GLN A CA 1
ATOM 3745 C C . GLN A 1 475 ? 19.072 -0.966 10.261 1.00 87.44 475 GLN A C 1
ATOM 3747 O O . GLN A 1 475 ? 19.793 -0.422 9.423 1.00 87.44 475 GLN A O 1
ATOM 3752 N N . GLY A 1 476 ? 17.817 -0.551 10.477 1.00 91.69 476 GLY A N 1
ATOM 3753 C CA . GLY A 1 476 ? 17.211 0.558 9.731 1.00 91.69 476 GLY A CA 1
ATOM 3754 C C . GLY A 1 476 ? 18.016 1.861 9.833 1.00 91.69 476 GLY A C 1
ATOM 3755 O O . GLY A 1 476 ? 18.235 2.549 8.834 1.00 91.69 476 GLY A O 1
ATOM 3756 N N . LYS A 1 477 ? 18.552 2.180 11.020 1.00 91.25 477 LYS A N 1
ATOM 3757 C CA . LYS A 1 477 ? 19.463 3.324 11.224 1.00 91.25 477 LYS A CA 1
ATOM 3758 C C . LYS A 1 477 ? 20.793 3.159 10.484 1.00 91.25 477 LYS A C 1
ATOM 3760 O O . LYS A 1 477 ? 21.303 4.150 9.962 1.00 91.25 477 LYS A O 1
ATOM 3765 N N . CYS A 1 478 ? 21.346 1.948 10.411 1.00 91.75 478 CYS A N 1
ATOM 3766 C CA . CYS A 1 478 ? 22.569 1.672 9.651 1.00 91.75 478 CYS A CA 1
ATOM 3767 C C . CYS A 1 478 ? 22.372 1.956 8.154 1.00 91.75 478 CYS A C 1
ATOM 3769 O O . CYS A 1 478 ? 23.197 2.647 7.550 1.00 91.75 478 CYS A O 1
ATOM 3771 N N . ILE A 1 479 ? 21.257 1.490 7.578 1.00 91.44 479 ILE A N 1
ATOM 3772 C CA . ILE A 1 479 ? 20.908 1.737 6.171 1.00 91.44 479 ILE A CA 1
ATOM 3773 C C . ILE A 1 479 ? 20.627 3.223 5.926 1.00 91.44 479 ILE A C 1
ATOM 3775 O O . ILE A 1 479 ? 21.162 3.795 4.979 1.00 91.44 479 ILE A O 1
ATOM 3779 N N . HIS A 1 480 ? 19.900 3.904 6.813 1.00 92.50 480 HIS A N 1
ATOM 3780 C CA . HIS A 1 480 ? 19.703 5.354 6.708 1.00 92.50 480 HIS A CA 1
ATOM 3781 C C . HIS A 1 480 ? 21.043 6.123 6.738 1.00 92.50 480 HIS A C 1
ATOM 3783 O O . HIS A 1 480 ? 21.272 7.021 5.925 1.00 92.50 480 HIS A O 1
ATOM 3789 N N . GLY A 1 481 ? 21.987 5.725 7.597 1.00 90.06 481 GLY A N 1
ATOM 3790 C CA . GLY A 1 481 ? 23.345 6.280 7.602 1.00 90.06 481 GLY A CA 1
ATOM 3791 C C . GLY A 1 481 ? 24.149 5.965 6.330 1.00 90.06 481 GLY A C 1
ATOM 3792 O O . GLY A 1 481 ? 25.009 6.752 5.929 1.00 90.06 481 GLY A O 1
ATOM 3793 N N . TYR A 1 482 ? 23.892 4.833 5.670 1.00 89.12 482 TYR A N 1
ATOM 3794 C CA . TYR A 1 482 ? 24.453 4.519 4.351 1.00 89.12 482 TYR A CA 1
ATOM 3795 C C . TYR A 1 482 ? 23.887 5.443 3.262 1.00 89.12 482 TYR A C 1
ATOM 3797 O O . TYR A 1 482 ? 24.668 6.051 2.529 1.00 89.12 482 TYR A O 1
ATOM 3805 N N . VAL A 1 483 ? 22.561 5.617 3.213 1.00 90.31 483 VAL A N 1
ATOM 3806 C CA . VAL A 1 483 ? 21.852 6.524 2.286 1.00 90.31 483 VAL A CA 1
ATOM 3807 C C . VAL A 1 483 ? 22.399 7.947 2.392 1.00 90.31 483 VAL A C 1
ATOM 3809 O O . VAL A 1 483 ? 22.731 8.560 1.377 1.00 90.31 483 VAL A O 1
ATOM 3812 N N . PHE A 1 484 ? 22.573 8.447 3.620 1.00 86.94 484 PHE A N 1
ATOM 3813 C CA . PHE A 1 484 ? 23.124 9.779 3.866 1.00 86.94 484 PHE A CA 1
ATOM 3814 C C . PHE A 1 484 ? 24.561 9.923 3.339 1.00 86.94 484 PHE A C 1
ATOM 3816 O O . PHE A 1 484 ? 24.865 10.873 2.622 1.00 86.94 484 PHE A O 1
ATOM 3823 N N . ARG A 1 485 ? 25.444 8.957 3.632 1.00 86.94 485 ARG A N 1
ATOM 3824 C CA . ARG A 1 485 ? 26.859 8.995 3.208 1.00 86.94 485 ARG A CA 1
ATOM 3825 C C . ARG A 1 485 ? 27.057 8.864 1.699 1.00 86.94 485 ARG A C 1
ATOM 3827 O O . ARG A 1 485 ? 28.049 9.363 1.180 1.00 86.94 485 ARG A O 1
ATOM 3834 N N . ARG A 1 486 ? 26.156 8.170 1.003 1.00 84.44 486 ARG A N 1
ATOM 3835 C CA . ARG A 1 486 ? 26.228 7.948 -0.450 1.00 84.44 486 ARG A CA 1
ATOM 3836 C C . ARG A 1 486 ? 25.550 9.040 -1.278 1.00 84.44 486 ARG A C 1
ATOM 3838 O O . ARG A 1 486 ? 25.571 8.950 -2.497 1.00 84.44 486 ARG A O 1
ATOM 3845 N N . GLY A 1 487 ? 24.974 10.060 -0.639 1.00 80.44 487 GLY A N 1
ATOM 3846 C CA . GLY A 1 487 ? 24.309 11.158 -1.343 1.00 80.44 487 GLY A CA 1
ATOM 3847 C C . GLY A 1 487 ? 22.912 10.815 -1.869 1.00 80.44 487 GLY A C 1
ATOM 3848 O O . GLY A 1 487 ? 22.330 11.614 -2.590 1.00 80.44 487 GLY A O 1
ATOM 3849 N N . PHE A 1 488 ? 22.332 9.679 -1.468 1.00 79.88 488 PHE A N 1
ATOM 3850 C CA . PHE A 1 488 ? 20.962 9.297 -1.834 1.00 79.88 488 PHE A CA 1
ATOM 3851 C C . PHE A 1 488 ? 19.885 10.069 -1.052 1.00 79.88 488 PHE A C 1
ATOM 3853 O O . PHE A 1 488 ? 18.699 9.900 -1.308 1.00 79.88 488 PHE A O 1
ATOM 3860 N N . GLY A 1 489 ? 20.268 10.930 -0.102 1.00 72.50 489 GLY A N 1
ATOM 3861 C CA . GLY A 1 489 ? 19.327 11.689 0.730 1.00 72.50 489 GLY A CA 1
ATOM 3862 C C . GLY A 1 489 ? 18.468 12.716 -0.021 1.00 72.50 489 GLY A C 1
ATOM 3863 O O . GLY A 1 489 ? 17.515 13.231 0.556 1.00 72.50 489 GLY A O 1
ATOM 3864 N N . SER A 1 490 ? 18.787 13.029 -1.281 1.00 76.44 490 SER A N 1
ATOM 3865 C CA . SER A 1 490 ? 17.950 13.862 -2.156 1.00 76.44 490 SER A CA 1
ATOM 3866 C C . SER A 1 490 ? 16.842 13.082 -2.871 1.00 76.44 490 SER A C 1
ATOM 3868 O O . SER A 1 490 ? 15.949 13.715 -3.429 1.00 76.44 490 SER A O 1
ATOM 3870 N N . ASN A 1 491 ? 16.888 11.745 -2.871 1.00 84.75 491 ASN A N 1
ATOM 3871 C CA . ASN A 1 491 ? 15.879 10.912 -3.514 1.00 84.75 491 ASN A CA 1
ATOM 3872 C C . ASN A 1 491 ? 14.621 10.830 -2.626 1.00 84.75 491 ASN A C 1
ATOM 3874 O O . ASN A 1 491 ? 14.667 10.298 -1.511 1.00 84.75 491 ASN A O 1
ATOM 3878 N N . THR A 1 492 ? 13.503 11.362 -3.130 1.00 87.50 492 THR A N 1
ATOM 3879 C CA . THR A 1 492 ? 12.219 11.412 -2.416 1.00 87.50 492 THR A CA 1
ATOM 3880 C C . THR A 1 492 ? 11.641 10.021 -2.142 1.00 87.50 492 THR A C 1
ATOM 3882 O O . THR A 1 492 ? 11.138 9.797 -1.046 1.00 87.50 492 THR A O 1
ATOM 3885 N N . GLU A 1 493 ? 11.782 9.057 -3.057 1.00 88.38 493 GLU A N 1
ATOM 3886 C CA . GLU A 1 493 ? 11.277 7.683 -2.890 1.00 88.38 493 GLU A CA 1
ATOM 3887 C C . GLU A 1 493 ? 11.970 6.974 -1.721 1.00 88.38 493 GLU A C 1
ATOM 3889 O O . GLU A 1 493 ? 11.320 6.416 -0.834 1.00 88.38 493 GLU A O 1
ATOM 3894 N N . ILE A 1 494 ? 13.302 7.080 -1.652 1.00 91.00 494 ILE A N 1
ATOM 3895 C CA . ILE A 1 494 ? 14.079 6.527 -0.537 1.00 91.00 494 ILE A CA 1
ATOM 3896 C C . ILE A 1 494 ? 13.687 7.225 0.772 1.00 91.00 494 ILE A C 1
ATOM 3898 O O . ILE A 1 494 ? 13.524 6.565 1.798 1.00 91.00 494 ILE A O 1
ATOM 3902 N N . ALA A 1 495 ? 13.503 8.549 0.761 1.00 90.81 495 ALA A N 1
ATOM 3903 C CA . ALA A 1 495 ? 13.072 9.287 1.947 1.00 90.81 495 ALA A CA 1
ATOM 3904 C C . ALA A 1 495 ? 11.679 8.842 2.432 1.00 90.81 495 ALA A C 1
ATOM 3906 O O . ALA A 1 495 ? 11.499 8.635 3.636 1.00 90.81 495 ALA A O 1
ATOM 3907 N N . ASN A 1 496 ? 10.731 8.628 1.516 1.00 92.25 496 ASN A N 1
ATOM 3908 C CA . ASN A 1 496 ? 9.390 8.114 1.802 1.00 92.25 496 ASN A CA 1
ATOM 3909 C C . ASN A 1 496 ? 9.456 6.716 2.438 1.00 92.25 496 ASN A C 1
ATOM 3911 O O . ASN A 1 496 ? 8.831 6.477 3.474 1.00 92.25 496 ASN A O 1
ATOM 3915 N N . GLN A 1 497 ? 10.303 5.826 1.914 1.00 92.00 497 GLN A N 1
ATOM 3916 C CA . GLN A 1 497 ? 10.483 4.493 2.490 1.00 92.00 497 GLN A CA 1
ATOM 3917 C C . GLN A 1 497 ? 11.159 4.523 3.873 1.00 92.00 497 GLN A C 1
ATOM 3919 O O . GLN A 1 497 ? 10.825 3.732 4.757 1.00 92.00 497 GLN A O 1
ATOM 3924 N N . ILE A 1 498 ? 12.080 5.461 4.118 1.00 92.88 498 ILE A N 1
ATOM 3925 C CA . ILE A 1 498 ? 12.673 5.653 5.451 1.00 92.88 498 ILE A CA 1
ATOM 3926 C C . ILE A 1 498 ? 11.625 6.185 6.446 1.00 92.88 498 ILE A C 1
ATOM 3928 O O . ILE A 1 498 ? 11.609 5.747 7.601 1.00 92.88 498 ILE A O 1
ATOM 3932 N N . ILE A 1 499 ? 10.743 7.102 6.023 1.00 92.44 499 ILE A N 1
ATOM 3933 C CA . ILE A 1 499 ? 9.595 7.569 6.824 1.00 92.44 499 ILE A CA 1
ATOM 3934 C C . ILE A 1 499 ? 8.725 6.373 7.212 1.00 92.44 499 ILE A C 1
ATOM 3936 O O . ILE A 1 499 ? 8.451 6.194 8.402 1.00 92.44 499 ILE A O 1
ATOM 3940 N N . TYR A 1 500 ? 8.365 5.532 6.238 1.00 90.69 500 TYR A N 1
ATOM 3941 C CA . TYR A 1 500 ? 7.584 4.316 6.459 1.00 90.69 500 TYR A CA 1
ATOM 3942 C C . TYR A 1 500 ? 8.263 3.377 7.468 1.00 90.69 500 TYR A C 1
ATOM 3944 O O . TYR A 1 500 ? 7.649 3.002 8.470 1.00 90.69 500 TYR A O 1
ATOM 3952 N N . MET A 1 501 ? 9.554 3.078 7.282 1.00 93.31 501 MET A N 1
ATOM 3953 C CA . MET A 1 501 ? 10.317 2.198 8.175 1.00 93.31 501 MET A CA 1
ATOM 3954 C C . MET A 1 501 ? 10.348 2.717 9.616 1.00 93.31 501 MET A C 1
ATOM 3956 O O . MET A 1 501 ? 10.032 1.969 10.544 1.00 93.31 501 MET A O 1
ATOM 3960 N N . TYR A 1 502 ? 10.668 3.998 9.836 1.00 92.00 502 TYR A N 1
ATOM 3961 C CA . TYR A 1 502 ? 10.675 4.550 11.194 1.00 92.00 502 TYR A CA 1
ATOM 3962 C C . TYR A 1 502 ? 9.285 4.566 11.818 1.00 92.00 502 TYR A C 1
ATOM 3964 O O . TYR A 1 502 ? 9.161 4.283 13.011 1.00 92.00 502 TYR A O 1
ATOM 3972 N N . ALA A 1 503 ? 8.253 4.897 11.044 1.00 89.56 503 ALA A N 1
ATOM 3973 C CA . ALA A 1 503 ? 6.894 4.960 11.552 1.00 89.56 503 ALA A CA 1
ATOM 3974 C C . ALA A 1 503 ? 6.359 3.577 11.950 1.00 89.56 503 ALA A C 1
ATOM 3976 O O . ALA A 1 503 ? 5.812 3.433 13.046 1.00 89.56 503 ALA A O 1
ATOM 3977 N N . LYS A 1 504 ? 6.590 2.548 11.125 1.00 85.56 504 LYS A N 1
ATOM 3978 C CA . LYS A 1 504 ? 6.210 1.156 11.418 1.00 85.56 504 LYS A CA 1
ATOM 3979 C C . LYS A 1 504 ? 6.980 0.581 12.613 1.00 85.56 504 LYS A C 1
ATOM 3981 O O . LYS A 1 504 ? 6.405 -0.141 13.424 1.00 85.56 504 LYS A O 1
ATOM 3986 N N . CYS A 1 505 ? 8.238 0.988 12.796 1.00 84.06 505 CYS A N 1
ATOM 3987 C CA . CYS A 1 505 ? 9.046 0.654 13.975 1.00 84.06 505 CYS A CA 1
ATOM 3988 C C . CYS A 1 505 ? 8.646 1.408 15.265 1.00 84.06 505 CYS A C 1
ATOM 3990 O O . CYS A 1 505 ? 9.292 1.210 16.293 1.00 84.06 505 CYS A O 1
ATOM 3992 N N . GLY A 1 506 ? 7.654 2.308 15.246 1.00 83.25 506 GLY A N 1
ATOM 3993 C CA . GLY A 1 506 ? 7.244 3.084 16.431 1.00 83.25 506 GLY A CA 1
ATOM 3994 C C . GLY A 1 506 ? 7.994 4.401 16.657 1.00 83.25 506 GLY A C 1
ATOM 3995 O O . GLY A 1 506 ? 7.712 5.125 17.608 1.00 83.25 506 GLY A O 1
ATOM 3996 N N . PHE A 1 507 ? 8.922 4.777 15.777 1.00 86.81 507 PHE A N 1
ATOM 3997 C CA . PHE A 1 507 ? 9.743 5.989 15.895 1.00 86.81 507 PHE A CA 1
ATOM 3998 C C . PHE A 1 507 ? 9.207 7.135 15.022 1.00 86.81 507 PHE A C 1
ATOM 4000 O O . PHE A 1 507 ? 9.946 7.757 14.254 1.00 86.81 507 PHE A O 1
ATOM 4007 N N . VAL A 1 508 ? 7.920 7.467 15.163 1.00 88.62 508 VAL A N 1
ATOM 4008 C CA . VAL A 1 508 ? 7.238 8.487 14.335 1.00 88.62 508 VAL A CA 1
ATOM 4009 C C . VAL A 1 508 ? 7.870 9.877 14.442 1.00 88.62 508 VAL A C 1
ATOM 4011 O O . VAL A 1 508 ? 7.870 10.637 13.478 1.00 88.62 508 VAL A O 1
ATOM 4014 N N . GLN A 1 509 ? 8.507 10.213 15.565 1.00 87.00 509 GLN A N 1
ATOM 4015 C CA . GLN A 1 509 ? 9.253 11.471 15.688 1.00 87.00 509 GLN A CA 1
ATOM 4016 C C . GLN A 1 509 ? 10.454 11.541 14.730 1.00 87.00 509 GLN A C 1
ATOM 4018 O O . GLN A 1 509 ? 10.740 12.605 14.180 1.00 87.00 509 GLN A O 1
ATOM 4023 N N . CYS A 1 510 ? 11.155 10.423 14.510 1.00 89.31 510 CYS A N 1
ATOM 4024 C CA . CYS A 1 510 ? 12.237 10.343 13.528 1.00 89.31 510 CYS A CA 1
ATOM 4025 C C . CYS A 1 510 ? 11.683 10.485 12.108 1.00 89.31 510 CYS A C 1
ATOM 4027 O O . CYS A 1 510 ? 12.218 11.279 11.336 1.00 89.31 510 CYS A O 1
ATOM 4029 N N . ALA A 1 511 ? 10.575 9.801 11.806 1.00 92.56 511 ALA A N 1
ATOM 4030 C CA . ALA A 1 511 ? 9.870 9.922 10.531 1.00 92.56 511 ALA A CA 1
ATOM 4031 C C . ALA A 1 511 ? 9.445 11.380 10.250 1.00 92.56 511 ALA A C 1
ATOM 4033 O O . ALA A 1 511 ? 9.763 11.929 9.198 1.00 92.56 511 ALA A O 1
ATOM 4034 N N . SER A 1 512 ? 8.856 12.062 11.240 1.00 91.44 512 SER A N 1
ATOM 4035 C CA . SER A 1 512 ? 8.433 13.468 11.150 1.00 91.44 512 SER A CA 1
ATOM 4036 C C . SER A 1 512 ? 9.596 14.427 10.862 1.00 91.44 512 SER A C 1
ATOM 4038 O O . SER A 1 512 ? 9.447 15.380 10.096 1.00 91.44 512 SER A O 1
ATOM 4040 N N . ARG A 1 513 ? 10.785 14.183 11.436 1.00 91.50 513 ARG A N 1
ATOM 4041 C CA . ARG A 1 513 ? 11.986 14.989 11.140 1.00 91.50 513 ARG A CA 1
ATOM 4042 C C . ARG A 1 513 ? 12.438 14.823 9.693 1.00 91.50 513 ARG A C 1
ATOM 4044 O O . ARG A 1 513 ? 12.781 15.813 9.056 1.00 91.50 513 ARG A O 1
ATOM 4051 N N . ILE A 1 514 ? 12.424 13.596 9.180 1.00 91.06 514 ILE A N 1
ATOM 4052 C CA . ILE A 1 514 ? 12.813 13.307 7.795 1.00 91.06 514 ILE A CA 1
ATOM 4053 C C . ILE A 1 514 ? 11.813 13.945 6.839 1.00 91.06 514 ILE A C 1
ATOM 4055 O O . ILE A 1 514 ? 12.226 14.686 5.954 1.00 91.06 514 ILE A O 1
ATOM 4059 N N . PHE A 1 515 ? 10.516 13.774 7.097 1.00 91.88 515 PHE A N 1
ATOM 4060 C CA . PHE A 1 515 ? 9.443 14.410 6.338 1.00 91.88 515 PHE A CA 1
ATOM 4061 C C . PHE A 1 515 ? 9.635 15.929 6.226 1.00 91.88 515 PHE A C 1
ATOM 4063 O O . PHE A 1 515 ? 9.600 16.485 5.130 1.00 91.88 515 PHE A O 1
ATOM 4070 N N . LYS A 1 516 ? 9.927 16.618 7.336 1.00 89.88 516 LYS A N 1
ATOM 4071 C CA . LYS A 1 516 ? 10.190 18.069 7.323 1.00 89.88 516 LYS A CA 1
ATOM 4072 C C . LYS A 1 516 ? 11.394 18.456 6.458 1.00 89.88 516 LYS A C 1
ATOM 4074 O O . LYS A 1 516 ? 11.348 19.506 5.824 1.00 89.88 516 LYS A O 1
ATOM 4079 N N . ASN A 1 517 ? 12.419 17.608 6.396 1.00 87.81 517 ASN A N 1
ATOM 4080 C CA . ASN A 1 517 ? 13.649 17.858 5.642 1.00 87.81 517 ASN A CA 1
ATOM 4081 C C . ASN A 1 517 ? 13.528 17.582 4.130 1.00 87.81 517 ASN A C 1
ATOM 4083 O O . ASN A 1 517 ? 14.416 17.986 3.377 1.00 87.81 517 ASN A O 1
ATOM 4087 N N . ILE A 1 518 ? 12.456 16.930 3.662 1.00 88.25 518 ILE A N 1
ATOM 4088 C CA . ILE A 1 518 ? 12.210 16.727 2.226 1.00 88.25 518 ILE A CA 1
ATOM 4089 C C . ILE A 1 518 ? 11.917 18.084 1.568 1.00 88.25 518 ILE A C 1
ATOM 4091 O O . ILE A 1 518 ? 10.932 18.745 1.911 1.00 88.25 518 ILE A O 1
ATOM 4095 N N . LYS A 1 519 ? 12.758 18.492 0.604 1.00 82.50 519 LYS A N 1
ATOM 4096 C CA . LYS A 1 519 ? 12.638 19.786 -0.099 1.00 82.50 519 LYS A CA 1
ATOM 4097 C C . LYS A 1 519 ? 11.390 19.876 -0.979 1.00 82.50 519 LYS A C 1
ATOM 4099 O O . LYS A 1 519 ? 10.720 20.901 -0.970 1.00 82.50 519 LYS A O 1
ATOM 4104 N N . ARG A 1 520 ? 11.101 18.819 -1.744 1.00 81.88 520 ARG A N 1
ATOM 4105 C CA . ARG A 1 520 ? 9.917 18.692 -2.604 1.00 81.88 520 ARG A CA 1
ATOM 4106 C C . ARG A 1 520 ? 9.180 17.421 -2.211 1.00 81.88 520 ARG A C 1
ATOM 4108 O O . ARG A 1 520 ? 9.679 16.332 -2.468 1.00 81.88 520 ARG A O 1
ATOM 4115 N N . LYS A 1 521 ? 8.056 17.590 -1.522 1.00 87.94 521 LYS A N 1
ATOM 4116 C CA . LYS A 1 521 ? 7.209 16.491 -1.057 1.00 87.94 521 LYS A CA 1
ATOM 4117 C C . LYS A 1 521 ? 6.235 16.135 -2.169 1.00 87.94 521 LYS A C 1
ATOM 4119 O O . LYS A 1 521 ? 5.601 17.030 -2.721 1.00 87.94 521 LYS A O 1
ATOM 4124 N N . ASP A 1 522 ? 6.133 14.855 -2.479 1.00 87.38 522 ASP A N 1
ATOM 4125 C CA . ASP A 1 522 ? 5.085 14.322 -3.343 1.00 87.38 522 ASP A CA 1
ATOM 4126 C C . ASP A 1 522 ? 3.902 13.821 -2.495 1.00 87.38 522 ASP A C 1
ATOM 4128 O O . ASP A 1 522 ? 3.948 13.831 -1.260 1.00 87.38 522 ASP A O 1
ATOM 4132 N N . LEU A 1 523 ? 2.815 13.398 -3.148 1.00 87.94 523 LEU A N 1
ATOM 4133 C CA . LEU A 1 523 ? 1.651 12.821 -2.460 1.00 87.94 523 LEU A CA 1
ATOM 4134 C C . LEU A 1 523 ? 2.038 11.603 -1.604 1.00 87.94 523 LEU A C 1
ATOM 4136 O O . LEU A 1 523 ? 1.496 11.417 -0.514 1.00 87.94 523 LEU A O 1
ATOM 4140 N N . VAL A 1 524 ? 3.024 10.816 -2.045 1.00 89.62 524 VAL A N 1
ATOM 4141 C CA . VAL A 1 524 ? 3.533 9.648 -1.314 1.00 89.62 524 VAL A CA 1
ATOM 4142 C C . VAL A 1 524 ? 4.221 10.061 -0.008 1.00 89.62 524 VAL A C 1
ATOM 4144 O O . VAL A 1 524 ? 4.023 9.403 1.014 1.00 89.62 524 VAL A O 1
ATOM 4147 N N . SER A 1 525 ? 4.958 11.176 0.029 1.00 90.00 525 SER A N 1
ATOM 4148 C CA . SER A 1 525 ? 5.538 11.729 1.259 1.00 90.00 525 SER A CA 1
ATOM 4149 C C . SER A 1 525 ? 4.457 12.052 2.289 1.00 90.00 525 SER A C 1
ATOM 4151 O O . SER A 1 525 ? 4.600 11.717 3.469 1.00 90.00 525 SER A O 1
ATOM 4153 N N . TRP A 1 526 ? 3.379 12.713 1.854 1.00 93.38 526 TRP A N 1
ATOM 4154 C CA . TRP A 1 526 ? 2.267 13.108 2.724 1.00 93.38 526 TRP A CA 1
ATOM 4155 C C . TRP A 1 526 ? 1.514 11.892 3.257 1.00 93.38 526 TRP A C 1
ATOM 4157 O O . TRP A 1 526 ? 1.344 11.762 4.472 1.00 93.38 526 TRP A O 1
ATOM 4167 N N . THR A 1 527 ? 1.127 10.974 2.373 1.00 91.88 527 THR A N 1
ATOM 4168 C CA . THR A 1 527 ? 0.374 9.769 2.741 1.00 91.88 527 THR A CA 1
ATOM 4169 C C . THR A 1 527 ? 1.202 8.819 3.607 1.00 91.88 527 THR A C 1
ATOM 4171 O O . THR A 1 527 ? 0.681 8.312 4.599 1.00 91.88 527 THR A O 1
ATOM 4174 N N . SER A 1 528 ? 2.507 8.666 3.351 1.00 90.75 528 SER A N 1
ATOM 4175 C CA . SER A 1 528 ? 3.411 7.866 4.198 1.00 90.75 528 SER A CA 1
ATOM 4176 C C . SER A 1 528 ? 3.482 8.400 5.629 1.00 90.75 528 SER A C 1
ATOM 4178 O O . SER A 1 528 ? 3.429 7.633 6.592 1.00 90.75 528 SER A O 1
ATOM 4180 N N . MET A 1 529 ? 3.569 9.725 5.794 1.00 93.50 529 MET A N 1
ATOM 4181 C CA . MET A 1 529 ? 3.603 10.343 7.120 1.00 93.50 529 MET A CA 1
ATOM 4182 C C . MET A 1 529 ? 2.236 10.280 7.819 1.00 93.50 529 MET A C 1
ATOM 4184 O O . MET A 1 529 ? 2.177 10.012 9.021 1.00 93.50 529 MET A O 1
ATOM 4188 N N . MET A 1 530 ? 1.137 10.478 7.082 1.00 93.19 530 MET A N 1
ATOM 4189 C CA . MET A 1 530 ? -0.224 10.311 7.603 1.00 93.19 530 MET A CA 1
ATOM 4190 C C . MET A 1 530 ? -0.461 8.878 8.093 1.00 93.19 530 MET A C 1
ATOM 4192 O O . MET A 1 530 ? -0.876 8.694 9.236 1.00 93.19 530 MET A O 1
ATOM 4196 N N . MET A 1 531 ? -0.123 7.866 7.288 1.00 89.25 531 MET A N 1
ATOM 4197 C CA . MET A 1 531 ? -0.185 6.456 7.694 1.00 89.25 531 MET A CA 1
ATOM 4198 C C . MET A 1 531 ? 0.703 6.172 8.898 1.00 89.25 531 MET A C 1
ATOM 4200 O O . MET A 1 531 ? 0.295 5.465 9.817 1.00 89.25 531 MET A O 1
ATOM 4204 N N . GLY A 1 532 ? 1.892 6.772 8.940 1.00 87.50 532 GLY A N 1
ATOM 4205 C CA . GLY A 1 532 ? 2.789 6.648 10.077 1.00 87.50 532 GLY A CA 1
ATOM 4206 C C . GLY A 1 532 ? 2.171 7.118 11.396 1.00 87.50 532 GLY A C 1
ATOM 4207 O O . GLY A 1 532 ? 2.319 6.444 12.414 1.00 87.50 532 GLY A O 1
ATOM 4208 N N . TYR A 1 533 ? 1.431 8.228 11.377 1.00 88.81 533 TYR A N 1
ATOM 4209 C CA . TYR A 1 533 ? 0.656 8.684 12.531 1.00 88.81 533 TYR A CA 1
ATOM 4210 C C . TYR A 1 533 ? -0.523 7.748 12.849 1.00 88.81 533 TYR A C 1
ATOM 4212 O O . TYR A 1 533 ? -0.710 7.371 14.007 1.00 88.81 533 TYR A O 1
ATOM 4220 N N . LEU A 1 534 ? -1.263 7.288 11.835 1.00 88.00 534 LEU A N 1
ATOM 4221 C CA . LEU A 1 534 ? -2.403 6.375 12.009 1.00 88.00 534 LEU A CA 1
ATOM 4222 C C . LEU A 1 534 ? -2.019 5.033 12.633 1.00 88.00 534 LEU A C 1
ATOM 4224 O O . LEU A 1 534 ? -2.761 4.502 13.462 1.00 88.00 534 LEU A O 1
ATOM 4228 N N . HIS A 1 535 ? -0.861 4.481 12.268 1.00 83.12 535 HIS A N 1
ATOM 4229 C CA . HIS A 1 535 ? -0.360 3.230 12.839 1.00 83.12 535 HIS A CA 1
ATOM 4230 C C . HIS A 1 535 ? -0.005 3.343 14.322 1.00 83.12 535 HIS A C 1
ATOM 4232 O O . HIS A 1 535 ? -0.058 2.343 15.031 1.00 83.12 535 HIS A O 1
ATOM 4238 N N . GLN A 1 536 ? 0.320 4.544 14.799 1.00 79.62 536 GLN A N 1
ATOM 4239 C CA . GLN A 1 536 ? 0.608 4.802 16.210 1.00 79.62 536 GLN A CA 1
ATOM 4240 C C . GLN A 1 536 ? -0.602 5.344 16.989 1.00 79.62 536 GLN A C 1
ATOM 4242 O O . GLN A 1 536 ? -0.458 5.735 18.143 1.00 79.62 536 GLN A O 1
ATOM 4247 N N . GLY A 1 537 ? -1.792 5.381 16.377 1.00 80.31 537 GLY A N 1
ATOM 4248 C CA . GLY A 1 537 ? -3.016 5.886 17.013 1.00 80.31 537 GLY A CA 1
ATOM 4249 C C . GLY A 1 537 ? -3.100 7.414 17.120 1.00 80.31 537 GLY A C 1
ATOM 4250 O O . GLY A 1 537 ? -3.967 7.928 17.820 1.00 80.31 537 GLY A O 1
ATOM 4251 N N . HIS A 1 538 ? -2.229 8.134 16.412 1.00 84.00 538 HIS A N 1
ATOM 4252 C CA . HIS A 1 538 ? -2.147 9.597 16.348 1.00 84.00 538 HIS A CA 1
ATOM 4253 C C . HIS A 1 538 ? -3.009 10.149 15.195 1.00 84.00 538 HIS A C 1
ATOM 4255 O O . HIS A 1 538 ? -2.535 10.792 14.256 1.00 84.00 538 HIS A O 1
ATOM 4261 N N . ALA A 1 539 ? -4.296 9.792 15.180 1.00 86.31 539 ALA A N 1
ATOM 4262 C CA . ALA A 1 539 ? -5.183 10.103 14.058 1.00 86.31 539 ALA A CA 1
ATOM 4263 C C . ALA A 1 539 ? -5.440 11.612 13.881 1.00 86.31 539 ALA A C 1
ATOM 4265 O O . ALA A 1 539 ? -5.669 12.073 12.759 1.00 86.31 539 ALA A O 1
ATOM 4266 N N . ASP A 1 540 ? -5.385 12.400 14.953 1.00 82.88 540 ASP A N 1
ATOM 4267 C CA . ASP A 1 540 ? -5.553 13.853 14.917 1.00 82.88 540 ASP A CA 1
ATOM 4268 C C . ASP A 1 540 ? -4.385 14.567 14.221 1.00 82.88 540 ASP A C 1
ATOM 4270 O O . ASP A 1 540 ? -4.601 15.507 13.441 1.00 82.88 540 ASP A O 1
ATOM 4274 N N . GLU A 1 541 ? -3.156 14.086 14.397 1.00 87.06 541 GLU A N 1
ATOM 4275 C CA . GLU A 1 541 ? -1.990 14.576 13.665 1.00 87.06 541 GLU A CA 1
ATOM 4276 C C . GLU A 1 541 ? -2.085 14.249 12.168 1.00 87.06 541 GLU A C 1
ATOM 4278 O O . GLU A 1 541 ? -1.734 15.093 11.337 1.00 87.06 541 GLU A O 1
ATOM 4283 N N . ALA A 1 542 ? -2.630 13.083 11.802 1.00 90.00 542 ALA A N 1
ATOM 4284 C CA . ALA A 1 542 ? -2.866 12.721 10.402 1.00 90.00 542 ALA A CA 1
ATOM 4285 C C . ALA A 1 542 ? -3.874 13.668 9.719 1.00 90.00 542 ALA A C 1
ATOM 4287 O O . ALA A 1 542 ? -3.626 14.145 8.610 1.00 90.00 542 ALA A O 1
ATOM 4288 N N . VAL A 1 543 ? -4.973 14.023 10.397 1.00 88.25 543 VAL A N 1
ATOM 4289 C CA . VAL A 1 543 ? -5.946 15.018 9.896 1.00 88.25 543 VAL A CA 1
ATOM 4290 C C . VAL A 1 543 ? -5.315 16.412 9.790 1.00 88.25 543 VAL A C 1
ATOM 4292 O O . VAL A 1 543 ? -5.604 17.168 8.859 1.00 88.25 543 VAL A O 1
ATOM 4295 N N . THR A 1 544 ? -4.427 16.767 10.719 1.00 89.56 544 THR A N 1
ATOM 4296 C CA . THR A 1 544 ? -3.701 18.044 10.679 1.00 89.56 544 THR A CA 1
ATOM 4297 C C . THR A 1 544 ? -2.746 18.112 9.486 1.00 89.56 544 THR A C 1
ATOM 4299 O O . THR A 1 544 ? -2.706 19.136 8.799 1.00 89.56 544 THR A O 1
ATOM 4302 N N . LEU A 1 545 ? -2.028 17.023 9.189 1.00 90.31 545 LEU A N 1
ATOM 4303 C CA . LEU A 1 545 ? -1.192 16.922 7.990 1.00 90.31 545 LEU A CA 1
ATOM 4304 C C . LEU A 1 545 ? -2.008 17.032 6.706 1.00 90.31 545 LEU A C 1
ATOM 4306 O O . LEU A 1 545 ? -1.593 17.751 5.805 1.00 90.31 545 LEU A O 1
ATOM 4310 N N . PHE A 1 546 ? -3.176 16.395 6.637 1.00 89.12 546 PHE A N 1
ATOM 4311 C CA . PHE A 1 546 ? -4.059 16.510 5.476 1.00 89.12 546 PHE A CA 1
ATOM 4312 C C . PHE A 1 546 ? -4.456 17.967 5.193 1.00 89.12 546 PHE A C 1
ATOM 4314 O O . PHE A 1 546 ? -4.376 18.437 4.061 1.00 89.12 546 PHE A O 1
ATOM 4321 N N . ARG A 1 547 ? -4.814 18.731 6.232 1.00 88.56 547 ARG A N 1
ATOM 4322 C CA . ARG A 1 547 ? -5.126 20.163 6.081 1.00 88.56 547 ARG A CA 1
ATOM 4323 C C . ARG A 1 547 ? -3.924 20.977 5.608 1.00 88.56 547 ARG A C 1
ATOM 4325 O O . ARG A 1 547 ? -4.102 21.961 4.896 1.00 88.56 547 ARG A O 1
ATOM 4332 N N . LEU A 1 548 ? -2.714 20.602 6.022 1.00 89.25 548 LEU A N 1
ATOM 4333 C CA . LEU A 1 548 ? -1.491 21.244 5.546 1.00 89.25 548 LEU A CA 1
ATOM 4334 C C . LEU A 1 548 ? -1.223 20.901 4.074 1.00 89.25 548 LEU A C 1
ATOM 4336 O O . LEU A 1 548 ? -0.950 21.810 3.299 1.00 89.25 548 LEU A O 1
ATOM 4340 N N . MET A 1 549 ? -1.406 19.639 3.680 1.00 89.88 549 MET A N 1
ATOM 4341 C CA . MET A 1 549 ? -1.315 19.182 2.290 1.00 89.88 549 MET A CA 1
ATOM 4342 C C . MET A 1 549 ? -2.270 19.968 1.375 1.00 89.88 549 MET A C 1
ATOM 4344 O O . MET A 1 549 ? -1.864 20.449 0.321 1.00 89.88 549 MET A O 1
ATOM 4348 N N . GLN A 1 550 ? -3.517 20.184 1.810 1.00 85.31 550 GLN A N 1
ATOM 4349 C CA . GLN A 1 550 ? -4.493 20.991 1.065 1.00 85.31 550 GLN A CA 1
ATOM 4350 C C . GLN A 1 550 ? -4.064 22.459 0.911 1.00 85.31 550 GLN A C 1
ATOM 4352 O O . GLN A 1 550 ? -4.331 23.069 -0.120 1.00 85.31 550 GLN A O 1
ATOM 4357 N N . ARG A 1 551 ? -3.385 23.039 1.912 1.00 87.50 551 ARG A N 1
ATOM 4358 C CA . ARG A 1 551 ? -2.845 24.411 1.827 1.00 87.50 551 ARG A CA 1
ATOM 4359 C C . ARG A 1 551 ? -1.682 24.533 0.845 1.00 87.50 551 ARG A C 1
ATOM 4361 O O . ARG A 1 551 ? -1.430 25.631 0.362 1.00 87.50 551 ARG A O 1
ATOM 4368 N N . GLU A 1 552 ? -0.997 23.433 0.544 1.00 85.31 552 GLU A N 1
ATOM 4369 C CA . GLU A 1 552 ? 0.025 23.367 -0.507 1.00 85.31 552 GLU A CA 1
ATOM 4370 C C . GLU A 1 552 ? -0.574 23.103 -1.905 1.00 85.31 552 GLU A C 1
ATOM 4372 O O . GLU A 1 552 ? 0.166 22.864 -2.854 1.00 85.31 552 GLU A O 1
ATOM 4377 N N . ASN A 1 553 ? -1.904 23.198 -2.058 1.00 82.25 553 ASN A N 1
ATOM 4378 C CA . ASN A 1 553 ? -2.646 23.018 -3.315 1.00 82.25 553 ASN A CA 1
ATOM 4379 C C . ASN A 1 553 ? -2.457 21.641 -3.978 1.00 82.25 553 ASN A C 1
ATOM 4381 O O . ASN A 1 553 ? -2.608 21.510 -5.192 1.00 82.25 553 ASN A O 1
ATOM 4385 N N . LEU A 1 554 ? -2.156 20.605 -3.191 1.00 81.94 554 LEU A N 1
ATOM 4386 C CA . LEU A 1 554 ? -2.119 19.226 -3.671 1.00 81.94 554 LEU A CA 1
ATOM 4387 C C . LEU A 1 554 ? -3.520 18.606 -3.599 1.00 81.94 554 LEU A C 1
ATOM 4389 O O . LEU A 1 554 ? -4.171 18.627 -2.549 1.00 81.94 554 LEU A O 1
ATOM 4393 N N . SER A 1 555 ? -3.989 18.050 -4.717 1.00 79.50 555 SER A N 1
ATOM 4394 C CA . SER A 1 555 ? -5.265 17.340 -4.777 1.00 79.50 555 SER A CA 1
ATOM 4395 C C . SER A 1 555 ? -5.146 15.959 -4.123 1.00 79.50 555 SER A C 1
ATOM 4397 O O . SER A 1 555 ? -4.198 15.229 -4.411 1.00 79.50 555 SER A O 1
ATOM 4399 N N . PRO A 1 556 ? -6.092 15.571 -3.249 1.00 83.56 556 PRO A N 1
ATOM 4400 C CA . PRO A 1 556 ? -6.083 14.248 -2.644 1.00 83.56 556 PRO A CA 1
ATOM 4401 C C . PRO A 1 556 ? -6.372 13.164 -3.684 1.00 83.56 556 PRO A C 1
ATOM 4403 O O . PRO A 1 556 ? -7.309 13.286 -4.473 1.00 83.56 556 PRO A O 1
ATOM 4406 N N . ASP A 1 557 ? -5.589 12.092 -3.639 1.00 85.06 557 ASP A N 1
ATOM 4407 C CA . ASP A 1 557 ? -5.799 10.870 -4.412 1.00 85.06 557 ASP A CA 1
ATOM 4408 C C . ASP A 1 557 ? -6.566 9.806 -3.599 1.00 85.06 557 ASP A C 1
ATOM 4410 O O . ASP A 1 557 ? -6.955 10.021 -2.445 1.00 85.06 557 ASP A O 1
ATOM 4414 N N . SER A 1 558 ? -6.787 8.633 -4.198 1.00 85.94 558 SER A N 1
ATOM 4415 C CA . SER A 1 558 ? -7.464 7.506 -3.544 1.00 85.94 558 SER A CA 1
ATOM 4416 C C . SER A 1 558 ? -6.774 7.091 -2.239 1.00 85.94 558 SER A C 1
ATOM 4418 O O . SER A 1 558 ? -7.453 6.891 -1.230 1.00 85.94 558 SER A O 1
ATOM 4420 N N . VAL A 1 559 ? -5.439 7.033 -2.220 1.00 88.75 559 VAL A N 1
ATOM 4421 C CA . VAL A 1 559 ? -4.639 6.673 -1.037 1.00 88.75 559 VAL A CA 1
ATOM 4422 C C . VAL A 1 559 ? -4.833 7.696 0.082 1.00 88.75 559 VAL A C 1
ATOM 4424 O O . VAL A 1 559 ? -5.039 7.323 1.239 1.00 88.75 559 VAL A O 1
ATOM 4427 N N . THR A 1 560 ? -4.852 8.985 -0.247 1.00 89.00 560 THR A N 1
ATOM 4428 C CA . THR A 1 560 ? -5.096 10.065 0.713 1.00 89.00 560 THR A CA 1
ATOM 4429 C C . THR A 1 560 ? -6.485 9.956 1.337 1.00 89.00 560 THR A C 1
ATOM 4431 O O . THR A 1 560 ? -6.628 10.086 2.557 1.00 89.00 560 THR A O 1
ATOM 4434 N N . LEU A 1 561 ? -7.515 9.682 0.528 1.00 89.19 561 LEU A N 1
ATOM 4435 C CA . LEU A 1 561 ? -8.882 9.491 1.019 1.00 89.19 561 LEU A CA 1
ATOM 4436 C C . LEU A 1 561 ? -8.992 8.265 1.933 1.00 89.19 561 LEU A C 1
ATOM 4438 O O . LEU A 1 561 ? -9.651 8.346 2.968 1.00 89.19 561 LEU A O 1
ATOM 4442 N N . ILE A 1 562 ? -8.309 7.164 1.608 1.00 90.75 562 ILE A N 1
ATOM 4443 C CA . ILE A 1 562 ? -8.235 5.965 2.458 1.00 90.75 562 ILE A CA 1
ATOM 4444 C C . ILE A 1 562 ? -7.602 6.298 3.815 1.00 90.75 562 ILE A C 1
ATOM 4446 O O . ILE A 1 562 ? -8.187 5.982 4.854 1.00 90.75 562 ILE A O 1
ATOM 4450 N N . CYS A 1 563 ? -6.464 7.003 3.825 1.00 91.44 563 CYS A N 1
ATOM 4451 C CA . CYS A 1 563 ? -5.811 7.449 5.061 1.00 91.44 563 CYS A CA 1
ATOM 4452 C C . CYS A 1 563 ? -6.760 8.307 5.908 1.00 91.44 563 CYS A C 1
ATOM 4454 O O . CYS A 1 563 ? -6.880 8.123 7.120 1.00 91.44 563 CYS A O 1
ATOM 4456 N N . LEU A 1 564 ? -7.467 9.240 5.270 1.00 91.56 564 LEU A N 1
ATOM 4457 C CA . LEU A 1 564 ? -8.384 10.149 5.947 1.00 91.56 564 LEU A CA 1
ATOM 4458 C C . LEU A 1 564 ? -9.599 9.411 6.534 1.00 91.56 564 LEU A C 1
ATOM 4460 O O . LEU A 1 564 ? -9.971 9.650 7.683 1.00 91.56 564 LEU A O 1
ATOM 4464 N N . LEU A 1 565 ? -10.181 8.470 5.788 1.00 92.00 565 LEU A N 1
ATOM 4465 C CA . LEU A 1 565 ? -11.268 7.614 6.265 1.00 92.00 565 LEU A CA 1
ATOM 4466 C C . LEU A 1 565 ? -10.826 6.740 7.440 1.00 92.00 565 LEU A C 1
ATOM 4468 O O . LEU A 1 565 ? -11.571 6.612 8.411 1.00 92.00 565 LEU A O 1
ATOM 4472 N N . GLN A 1 566 ? -9.608 6.197 7.401 1.00 92.69 566 GLN A N 1
ATOM 4473 C CA . GLN A 1 566 ? -9.031 5.460 8.524 1.00 92.69 566 GLN A CA 1
ATOM 4474 C C . GLN A 1 566 ? -8.827 6.361 9.751 1.00 92.69 566 GLN A C 1
ATOM 4476 O O . GLN A 1 566 ? -9.130 5.934 10.868 1.00 92.69 566 GLN A O 1
ATOM 4481 N N . ALA A 1 567 ? -8.383 7.608 9.561 1.00 90.06 567 ALA A N 1
ATOM 4482 C CA . ALA A 1 567 ? -8.270 8.596 10.634 1.00 90.06 567 ALA A CA 1
ATOM 4483 C C . ALA A 1 567 ? -9.629 8.872 11.285 1.00 90.06 567 ALA A C 1
ATOM 4485 O O . ALA A 1 567 ? -9.774 8.798 12.504 1.00 90.06 567 ALA A O 1
ATOM 4486 N N . PHE A 1 568 ? -10.656 9.124 10.474 1.00 90.69 568 PHE A N 1
ATOM 4487 C CA . PHE A 1 568 ? -12.009 9.370 10.965 1.00 90.69 568 PHE A CA 1
ATOM 4488 C C . PHE A 1 568 ? -12.616 8.147 11.644 1.00 90.69 568 PHE A C 1
ATOM 4490 O O . PHE A 1 568 ? -13.320 8.306 12.636 1.00 90.69 568 PHE A O 1
ATOM 4497 N N . ALA A 1 569 ? -12.301 6.943 11.169 1.00 89.19 569 ALA A N 1
ATOM 4498 C CA . ALA A 1 569 ? -12.706 5.698 11.806 1.00 89.19 569 ALA A CA 1
ATOM 4499 C C . ALA A 1 569 ? -12.064 5.510 13.191 1.00 89.19 569 ALA A C 1
ATOM 4501 O O . ALA A 1 569 ? -12.732 5.039 14.105 1.00 89.19 569 ALA A O 1
ATOM 4502 N N . GLN A 1 570 ? -10.786 5.879 13.361 1.00 85.88 570 GLN A N 1
ATOM 4503 C CA . GLN A 1 570 ? -10.098 5.842 14.661 1.00 85.88 570 GLN A CA 1
ATOM 4504 C C . GLN A 1 570 ? -10.619 6.918 15.628 1.00 85.88 570 GLN A C 1
ATOM 4506 O O . GLN A 1 570 ? -10.681 6.676 16.830 1.00 85.88 570 GLN A O 1
ATOM 4511 N N . LEU A 1 571 ? -11.014 8.086 15.112 1.00 83.00 571 LEU A N 1
ATOM 4512 C CA . LEU A 1 571 ? -11.540 9.205 15.906 1.00 83.00 571 LEU A CA 1
ATOM 4513 C C . LEU A 1 571 ? -13.059 9.141 16.147 1.00 83.00 571 LEU A C 1
ATOM 4515 O O . LEU A 1 571 ? -13.579 9.914 16.946 1.00 83.00 571 LEU A O 1
ATOM 4519 N N . GLY A 1 572 ? -13.785 8.270 15.441 1.00 83.25 572 GLY A N 1
ATOM 4520 C CA . GLY A 1 572 ? -15.251 8.202 15.482 1.00 83.25 572 GLY A CA 1
ATOM 4521 C C . GLY A 1 572 ? -15.964 9.378 14.792 1.00 83.25 572 GLY A C 1
ATOM 4522 O O . GLY A 1 572 ? -17.128 9.657 15.078 1.00 83.25 572 GLY A O 1
ATOM 4523 N N . PHE A 1 573 ? -15.300 10.099 13.882 1.00 84.88 573 PHE A N 1
ATOM 4524 C CA . PHE A 1 573 ? -15.846 11.293 13.220 1.00 84.88 573 PHE A CA 1
ATOM 4525 C C . PHE A 1 573 ? -16.773 10.956 12.042 1.00 84.88 573 PHE A C 1
ATOM 4527 O O . PHE A 1 573 ? -16.441 11.157 10.872 1.00 84.88 573 PHE A O 1
ATOM 4534 N N . LEU A 1 574 ? -17.987 10.493 12.354 1.00 85.44 574 LEU A N 1
ATOM 4535 C CA . LEU A 1 574 ? -18.986 10.075 11.362 1.00 85.44 574 LEU A CA 1
ATOM 4536 C C . LEU A 1 574 ? -19.335 11.160 10.327 1.00 85.44 574 LEU A C 1
ATOM 4538 O O . LEU A 1 574 ? -19.483 10.851 9.146 1.00 85.44 574 LEU A O 1
ATOM 4542 N N . ASN A 1 575 ? -19.487 12.418 10.750 1.00 82.25 575 ASN A N 1
ATOM 4543 C CA . ASN A 1 575 ? -19.897 13.500 9.847 1.00 82.25 575 ASN A CA 1
ATOM 4544 C C . ASN A 1 575 ? -18.830 13.790 8.783 1.00 82.25 575 ASN A C 1
ATOM 4546 O O . ASN A 1 575 ? -19.164 13.923 7.611 1.00 82.25 575 ASN A O 1
ATOM 4550 N N . LEU A 1 576 ? -17.549 13.765 9.160 1.00 84.75 576 LEU A N 1
ATOM 4551 C CA . LEU A 1 576 ? -16.447 13.961 8.216 1.00 84.75 576 LEU A CA 1
ATOM 4552 C C . LEU A 1 576 ? -16.290 12.768 7.261 1.00 84.75 576 LEU A C 1
ATOM 4554 O O . LEU A 1 576 ? -16.014 12.953 6.079 1.00 84.75 576 LEU A O 1
ATOM 4558 N N . ALA A 1 577 ? -16.543 11.540 7.729 1.00 88.62 577 ALA A N 1
ATOM 4559 C CA . ALA A 1 577 ? -16.595 10.374 6.844 1.00 88.62 577 ALA A CA 1
ATOM 4560 C C . ALA A 1 577 ? -17.726 10.489 5.800 1.00 88.62 577 ALA A C 1
ATOM 4562 O O . ALA A 1 577 ? -17.538 10.111 4.644 1.00 88.62 577 ALA A O 1
ATOM 4563 N N . LYS A 1 578 ? -18.884 11.060 6.171 1.00 87.94 578 LYS A N 1
ATOM 4564 C CA . LYS A 1 578 ? -19.970 11.367 5.222 1.00 87.94 578 LYS A CA 1
ATOM 4565 C C . LYS A 1 578 ? -19.585 12.451 4.219 1.00 87.94 578 LYS A C 1
ATOM 4567 O O . LYS A 1 578 ? -19.923 12.311 3.052 1.00 87.94 578 LYS A O 1
ATOM 4572 N N . GLU A 1 579 ? -18.869 13.492 4.638 1.00 87.31 579 GLU A N 1
ATOM 4573 C CA . GLU A 1 579 ? -18.368 14.518 3.714 1.00 87.31 579 GLU A CA 1
ATOM 4574 C C . GLU A 1 579 ? -17.454 13.908 2.643 1.00 87.31 579 GLU A C 1
ATOM 4576 O O . GLU A 1 579 ? -17.627 14.195 1.458 1.00 87.31 579 GLU A O 1
ATOM 4581 N N . VAL A 1 580 ? -16.547 13.005 3.038 1.00 86.75 580 VAL A N 1
ATOM 4582 C CA . VAL A 1 580 ? -15.693 12.266 2.094 1.00 86.75 580 VAL A CA 1
ATOM 4583 C C . VAL A 1 580 ? -16.525 11.380 1.168 1.00 86.75 580 VAL A C 1
ATOM 4585 O O . VAL A 1 580 ? -16.289 11.381 -0.035 1.00 86.75 580 VAL A O 1
ATOM 4588 N N . HIS A 1 581 ? -17.528 10.668 1.685 1.00 88.50 581 HIS A N 1
ATOM 4589 C CA . HIS A 1 581 ? -18.429 9.864 0.855 1.00 88.50 581 HIS A CA 1
ATOM 4590 C C . HIS A 1 581 ? -19.161 10.721 -0.197 1.00 88.50 581 HIS A C 1
ATOM 4592 O O . HIS A 1 581 ? -19.156 10.378 -1.379 1.00 88.50 581 HIS A O 1
ATOM 4598 N N . CYS A 1 582 ? -19.716 11.871 0.195 1.00 85.56 582 CYS A N 1
ATOM 4599 C CA . CYS A 1 582 ? -20.355 12.803 -0.736 1.00 85.56 582 CYS A CA 1
ATOM 4600 C C . CYS A 1 582 ? -19.365 13.358 -1.770 1.00 85.56 582 CYS A C 1
ATOM 4602 O O . CYS A 1 582 ? -19.719 13.518 -2.935 1.00 85.56 582 CYS A O 1
ATOM 4604 N N . LEU A 1 583 ? -18.127 13.657 -1.364 1.00 81.69 583 LEU A N 1
ATOM 4605 C CA . LEU A 1 583 ? -17.077 14.109 -2.279 1.00 81.69 583 LEU A CA 1
ATOM 4606 C C . LEU A 1 583 ? -16.762 13.036 -3.327 1.00 81.69 583 LEU A C 1
ATOM 4608 O O . LEU A 1 583 ? -16.742 13.333 -4.517 1.00 81.69 583 LEU A O 1
ATOM 4612 N N . VAL A 1 584 ? -16.577 11.792 -2.887 1.00 82.12 584 VAL A N 1
ATOM 4613 C CA . VAL A 1 584 ? -16.300 10.640 -3.753 1.00 82.12 584 VAL A CA 1
ATOM 4614 C C . VAL A 1 584 ? -17.424 10.438 -4.778 1.00 82.12 584 VAL A C 1
ATOM 4616 O O . VAL A 1 584 ? -17.139 10.241 -5.954 1.00 82.12 584 VAL A O 1
ATOM 4619 N N . GLN A 1 585 ? -18.689 10.580 -4.370 1.00 78.12 585 GLN A N 1
ATOM 4620 C CA . GLN A 1 585 ? -19.837 10.501 -5.285 1.00 78.12 585 GLN A CA 1
ATOM 4621 C C . GLN A 1 585 ? -19.915 11.670 -6.279 1.00 78.12 585 GLN A C 1
ATOM 4623 O O . GLN A 1 585 ? -20.386 11.492 -7.398 1.00 78.12 585 GLN A O 1
ATOM 4628 N N . ARG A 1 586 ? -19.486 12.875 -5.884 1.00 73.81 586 ARG A N 1
ATOM 4629 C CA . ARG A 1 586 ? -19.607 14.092 -6.706 1.00 73.81 586 ARG A CA 1
ATOM 4630 C C . ARG A 1 586 ? -18.519 14.249 -7.759 1.00 73.81 586 ARG A C 1
ATOM 4632 O O . ARG A 1 586 ? -18.771 14.903 -8.765 1.00 73.81 586 ARG A O 1
ATOM 4639 N N . VAL A 1 587 ? -17.309 13.756 -7.502 1.00 65.50 587 VAL A N 1
ATOM 4640 C CA . VAL A 1 587 ? -16.142 14.069 -8.348 1.00 65.50 587 VAL A CA 1
ATOM 4641 C C . VAL A 1 587 ? -16.012 13.121 -9.549 1.00 65.50 587 VAL A C 1
ATOM 4643 O O . VAL A 1 587 ? -15.170 13.363 -10.401 1.00 65.50 587 VAL A O 1
ATOM 4646 N N . SER A 1 588 ? -16.843 12.079 -9.688 1.00 56.91 588 SER A N 1
ATOM 4647 C CA . SER A 1 588 ? -16.667 11.043 -10.728 1.00 56.91 588 SER A CA 1
ATOM 4648 C C . SER A 1 588 ? -15.213 10.556 -10.830 1.00 56.91 588 SER A C 1
ATOM 4650 O O . SER A 1 588 ? -14.743 10.201 -11.908 1.00 56.91 588 SER A O 1
ATOM 4652 N N . LEU A 1 589 ? -14.479 10.566 -9.707 1.00 56.22 589 LEU A N 1
ATOM 4653 C CA . LEU A 1 589 ? -13.257 9.781 -9.609 1.00 56.22 589 LEU A CA 1
ATOM 4654 C C . LEU A 1 589 ? -13.699 8.349 -9.868 1.00 56.22 589 LEU A C 1
ATOM 4656 O O . LEU A 1 589 ? -14.683 7.933 -9.258 1.00 56.22 589 LEU A O 1
ATOM 4660 N N . ASP A 1 590 ? -13.015 7.617 -10.743 1.00 59.44 590 ASP A N 1
ATOM 4661 C CA . ASP A 1 590 ? -13.206 6.172 -10.824 1.00 59.44 590 ASP A CA 1
ATOM 4662 C C . ASP A 1 590 ? -12.986 5.619 -9.414 1.00 59.44 590 ASP A C 1
ATOM 4664 O O . ASP A 1 590 ? -11.863 5.582 -8.898 1.00 59.44 590 ASP A O 1
ATOM 4668 N N . ILE A 1 591 ? -14.090 5.322 -8.721 1.00 63.72 591 ILE A N 1
ATOM 4669 C CA . ILE A 1 591 ? -14.059 4.964 -7.312 1.00 63.72 591 ILE A CA 1
ATOM 4670 C C . ILE A 1 591 ? -13.496 3.555 -7.269 1.00 63.72 591 ILE A C 1
ATOM 4672 O O . ILE A 1 591 ? -14.220 2.570 -7.402 1.00 63.72 591 ILE A O 1
ATOM 4676 N N . GLY A 1 592 ? -12.183 3.460 -7.089 1.00 72.56 592 GLY A N 1
ATOM 4677 C CA . GLY A 1 592 ? -11.537 2.176 -6.908 1.00 72.56 592 GLY A CA 1
ATOM 4678 C C . GLY A 1 592 ? -12.174 1.428 -5.736 1.00 72.56 592 GLY A C 1
ATOM 4679 O O . GLY A 1 592 ? -12.438 2.008 -4.676 1.00 72.56 592 GLY A O 1
ATOM 4680 N N . ILE A 1 593 ? -12.350 0.116 -5.905 1.00 84.50 593 ILE A N 1
ATOM 4681 C CA . ILE A 1 593 ? -12.790 -0.828 -4.864 1.00 84.50 593 ILE A CA 1
ATOM 4682 C C . ILE A 1 593 ? -12.125 -0.562 -3.485 1.00 84.50 593 ILE A C 1
ATOM 4684 O O . ILE A 1 593 ? -12.837 -0.598 -2.476 1.00 84.50 593 ILE A O 1
ATOM 4688 N N . PRO A 1 594 ? -10.821 -0.205 -3.385 1.00 88.69 594 PRO A N 1
ATOM 4689 C CA . PRO A 1 594 ? -10.182 0.107 -2.099 1.00 88.69 594 PRO A CA 1
ATOM 4690 C C . PRO A 1 594 ? -10.802 1.281 -1.319 1.00 88.69 594 PRO A C 1
ATOM 4692 O O . PRO A 1 594 ? -10.865 1.236 -0.085 1.00 88.69 594 PRO A O 1
ATOM 4695 N N . VAL A 1 595 ? -11.288 2.322 -2.005 1.00 88.94 595 VAL A N 1
ATOM 4696 C CA . VAL A 1 595 ? -11.916 3.489 -1.355 1.00 88.94 595 VAL A CA 1
ATOM 4697 C C . VAL A 1 595 ? -13.272 3.095 -0.769 1.00 88.94 595 VAL A C 1
ATOM 4699 O O . VAL A 1 595 ? -13.574 3.456 0.369 1.00 88.94 595 VAL A O 1
ATOM 4702 N N . ILE A 1 596 ? -14.057 2.290 -1.494 1.00 89.19 596 ILE A N 1
ATOM 4703 C CA . ILE A 1 596 ? -15.344 1.766 -1.009 1.00 89.19 596 ILE A CA 1
ATOM 4704 C C . ILE A 1 596 ? -15.127 0.853 0.201 1.00 89.19 596 ILE A C 1
ATOM 4706 O O . ILE A 1 596 ? -15.786 1.037 1.223 1.00 89.19 596 ILE A O 1
ATOM 4710 N N . ASN A 1 597 ? -14.156 -0.064 0.150 1.00 92.12 597 ASN A N 1
ATOM 4711 C CA . ASN A 1 597 ? -13.814 -0.920 1.295 1.00 92.12 597 ASN A CA 1
ATOM 4712 C C . ASN A 1 597 ? -13.395 -0.086 2.524 1.00 92.12 597 ASN A C 1
ATOM 4714 O O . ASN A 1 597 ? -13.763 -0.391 3.663 1.00 92.12 597 ASN A O 1
ATOM 4718 N N . SER A 1 598 ? -12.695 1.030 2.306 1.00 92.50 598 SER A N 1
ATOM 4719 C CA . SER A 1 598 ? -12.327 1.961 3.379 1.00 92.50 598 SER A CA 1
ATOM 4720 C C . SER A 1 598 ? -13.529 2.730 3.936 1.00 92.50 598 SER A C 1
ATOM 4722 O O . SER A 1 598 ? -13.615 2.917 5.150 1.00 92.50 598 SER A O 1
ATOM 4724 N N . LEU A 1 599 ? -14.501 3.109 3.097 1.00 92.19 599 LEU A N 1
ATOM 4725 C CA . LEU A 1 599 ? -15.781 3.683 3.536 1.00 92.19 599 LEU A CA 1
ATOM 4726 C C . LEU A 1 599 ? -16.604 2.681 4.354 1.00 92.19 599 LEU A C 1
ATOM 4728 O O . LEU A 1 599 ? -17.102 3.037 5.421 1.00 92.19 599 LEU A O 1
ATOM 4732 N N . ILE A 1 600 ? -16.709 1.425 3.903 1.00 93.50 600 ILE A N 1
ATOM 4733 C CA . ILE A 1 600 ? -17.372 0.333 4.637 1.00 93.50 600 ILE A CA 1
ATOM 4734 C C . ILE A 1 600 ? -16.729 0.185 6.020 1.00 93.50 600 ILE A C 1
ATOM 4736 O O . ILE A 1 600 ? -17.442 0.167 7.029 1.00 93.50 600 ILE A O 1
ATOM 4740 N N . THR A 1 601 ? -15.394 0.160 6.081 1.00 92.94 601 THR A N 1
ATOM 4741 C CA . THR A 1 601 ? -14.637 0.088 7.339 1.00 92.94 601 THR A CA 1
ATOM 4742 C C . THR A 1 601 ? -14.912 1.298 8.231 1.00 92.94 601 THR A C 1
ATOM 4744 O O . THR A 1 601 ? -15.216 1.123 9.412 1.00 92.94 601 THR A O 1
ATOM 4747 N N . ALA A 1 602 ? -14.855 2.515 7.688 1.00 92.06 602 ALA A N 1
ATOM 4748 C CA . ALA A 1 602 ? -15.080 3.740 8.446 1.00 92.06 602 ALA A CA 1
ATOM 4749 C C . ALA A 1 602 ? -16.504 3.819 9.009 1.00 92.06 602 ALA A C 1
ATOM 4751 O O . ALA A 1 602 ? -16.676 4.081 10.198 1.00 92.06 602 ALA A O 1
ATOM 4752 N N . TYR A 1 603 ? -17.525 3.518 8.206 1.00 93.31 603 TYR A N 1
ATOM 4753 C CA . TYR A 1 603 ? -18.908 3.481 8.680 1.00 93.31 603 TYR A CA 1
ATOM 4754 C C . TYR A 1 603 ? -19.132 2.395 9.730 1.00 93.31 603 TYR A C 1
ATOM 4756 O O . TYR A 1 603 ? -19.792 2.665 10.736 1.00 93.31 603 TYR A O 1
ATOM 4764 N N . SER A 1 604 ? -18.543 1.208 9.549 1.00 92.19 604 SER A N 1
ATOM 4765 C CA . SER A 1 604 ? -18.673 0.114 10.515 1.00 92.19 604 SER A CA 1
ATOM 4766 C C . SER A 1 604 ? -18.070 0.492 11.874 1.00 92.19 604 SER A C 1
ATOM 4768 O O . SER A 1 604 ? -18.744 0.343 12.892 1.00 92.19 604 SER A O 1
ATOM 4770 N N . LYS A 1 605 ? -16.867 1.085 11.902 1.00 88.00 605 LYS A N 1
ATOM 4771 C CA . LYS A 1 605 ? -16.211 1.570 13.130 1.00 88.00 605 LYS A CA 1
ATOM 4772 C C . LYS A 1 605 ? -16.915 2.771 13.766 1.00 88.00 605 LYS A C 1
ATOM 4774 O O . LYS A 1 605 ? -16.951 2.868 14.985 1.00 88.00 605 LYS A O 1
ATOM 4779 N N . CYS A 1 606 ? -17.544 3.635 12.971 1.00 86.75 606 CYS A N 1
ATOM 4780 C CA . CYS A 1 606 ? -18.389 4.733 13.455 1.00 86.75 606 CYS A CA 1
ATOM 4781 C C . CYS A 1 606 ? -19.810 4.289 13.867 1.00 86.75 606 CYS A C 1
ATOM 4783 O O . CYS A 1 606 ? -20.680 5.134 14.085 1.00 86.75 606 CYS A O 1
ATOM 4785 N N . GLY A 1 607 ? -20.089 2.984 13.933 1.00 86.69 607 GLY A N 1
ATOM 4786 C CA . GLY A 1 607 ? -21.362 2.457 14.427 1.00 86.69 607 GLY A CA 1
ATOM 4787 C C . GLY A 1 607 ? -22.520 2.448 13.416 1.00 86.69 607 GLY A C 1
ATOM 4788 O O . GLY A 1 607 ? -23.663 2.228 13.808 1.00 86.69 607 GLY A O 1
ATOM 4789 N N . LYS A 1 608 ? -22.276 2.698 12.123 1.00 89.62 608 LYS A N 1
ATOM 4790 C CA . LYS A 1 608 ? -23.307 2.777 11.066 1.00 89.62 608 LYS A CA 1
ATOM 4791 C C . LYS A 1 608 ? -23.226 1.605 10.084 1.00 89.62 608 LYS A C 1
ATOM 4793 O O . LYS A 1 608 ? -22.952 1.793 8.901 1.00 89.62 608 LYS A O 1
ATOM 4798 N N . LEU A 1 609 ? -23.526 0.402 10.575 1.00 92.31 609 LEU A N 1
ATOM 4799 C CA . LEU A 1 609 ? -23.492 -0.840 9.790 1.00 92.31 609 LEU A CA 1
ATOM 4800 C C . LEU A 1 609 ? -24.421 -0.821 8.561 1.00 92.31 609 LEU A C 1
ATOM 4802 O O . LEU A 1 609 ? -24.065 -1.370 7.522 1.00 92.31 609 LEU A O 1
ATOM 4806 N N . ASP A 1 610 ? -25.578 -0.157 8.641 1.00 91.75 610 ASP A N 1
ATOM 4807 C CA . ASP A 1 610 ? -26.520 -0.086 7.514 1.00 91.75 610 ASP A CA 1
ATOM 4808 C C . ASP A 1 610 ? -25.916 0.609 6.288 1.00 91.75 610 ASP A C 1
ATOM 4810 O O . ASP A 1 610 ? -26.106 0.156 5.163 1.00 91.75 610 ASP A O 1
ATOM 4814 N N . MET A 1 611 ? -25.125 1.666 6.502 1.00 90.62 611 MET A N 1
ATOM 4815 C CA . MET A 1 611 ? -24.434 2.371 5.417 1.00 90.62 611 MET A CA 1
ATOM 4816 C C . MET A 1 611 ? -23.341 1.499 4.792 1.00 90.62 611 MET A C 1
ATOM 4818 O O . MET A 1 611 ? -23.197 1.478 3.572 1.00 90.62 611 MET A O 1
ATOM 4822 N N . SER A 1 612 ? -22.603 0.747 5.617 1.00 93.19 612 SER A N 1
ATOM 4823 C CA . SER A 1 612 ? -21.624 -0.244 5.154 1.00 93.19 612 SER A CA 1
ATOM 4824 C C . SER A 1 612 ? -22.277 -1.312 4.270 1.00 93.19 612 SER A C 1
ATOM 4826 O O . SER A 1 612 ? -21.747 -1.635 3.209 1.00 93.19 612 SER A O 1
ATOM 4828 N N . ARG A 1 613 ? -23.457 -1.810 4.664 1.00 93.44 613 ARG A N 1
ATOM 4829 C CA . ARG A 1 613 ? -24.222 -2.803 3.896 1.00 93.44 613 ARG A CA 1
ATOM 4830 C C . ARG A 1 613 ? -24.673 -2.260 2.542 1.00 93.44 613 ARG A C 1
ATOM 4832 O O . ARG A 1 613 ? -24.444 -2.910 1.529 1.00 93.44 613 ARG A O 1
ATOM 4839 N N . VAL A 1 614 ? -25.262 -1.062 2.522 1.00 91.81 614 VAL A N 1
ATOM 4840 C CA . VAL A 1 614 ? -25.711 -0.416 1.277 1.00 91.81 614 VAL A CA 1
ATOM 4841 C C . VAL A 1 614 ? -24.544 -0.252 0.307 1.00 91.81 614 VAL A C 1
ATOM 4843 O O . VAL A 1 614 ? -24.681 -0.589 -0.865 1.00 91.81 614 VAL A O 1
ATOM 4846 N N . LEU A 1 615 ? -23.383 0.201 0.788 1.00 91.06 615 LEU A N 1
ATOM 4847 C CA . LEU A 1 615 ? -22.188 0.335 -0.047 1.00 91.06 615 LEU A CA 1
ATOM 4848 C C . LEU A 1 615 ? -21.746 -0.997 -0.655 1.00 91.06 615 LEU A C 1
ATOM 4850 O O . LEU A 1 615 ? -21.468 -1.037 -1.847 1.00 91.06 615 LEU A O 1
ATOM 4854 N N . PHE A 1 616 ? -21.722 -2.072 0.135 1.00 91.44 616 PHE A N 1
ATOM 4855 C CA . PHE A 1 616 ? -21.339 -3.411 -0.321 1.00 91.44 616 PHE A CA 1
ATOM 4856 C C . PHE A 1 616 ? -22.313 -3.997 -1.361 1.00 91.44 616 PHE A C 1
ATOM 4858 O O . PHE A 1 616 ? -21.900 -4.610 -2.351 1.00 91.44 616 PHE A O 1
ATOM 4865 N N . GLU A 1 617 ? -23.616 -3.796 -1.161 1.00 89.44 617 GLU A N 1
ATOM 4866 C CA . GLU A 1 617 ? -24.665 -4.263 -2.075 1.00 89.44 617 GLU A CA 1
ATOM 4867 C C . GLU A 1 617 ? -24.585 -3.553 -3.440 1.00 89.44 617 GLU A C 1
ATOM 4869 O O . GLU A 1 617 ? -24.753 -4.210 -4.464 1.00 89.44 617 GLU A O 1
ATOM 4874 N N . HIS A 1 618 ? -24.235 -2.261 -3.473 1.00 86.44 618 HIS A N 1
ATOM 4875 C CA . HIS A 1 618 ? -24.155 -1.453 -4.702 1.00 86.44 618 HIS A CA 1
ATOM 4876 C C . HIS A 1 618 ? -22.822 -1.569 -5.469 1.00 86.44 618 HIS A C 1
ATOM 4878 O O . HIS A 1 618 ? -22.637 -0.885 -6.476 1.00 86.44 618 HIS A O 1
ATOM 4884 N N . MET A 1 619 ? -21.878 -2.409 -5.031 1.00 86.50 619 MET A N 1
ATOM 4885 C CA . MET A 1 619 ? -20.614 -2.605 -5.754 1.00 86.50 619 MET A CA 1
ATOM 4886 C C . MET A 1 619 ? -20.840 -3.390 -7.056 1.00 86.50 619 MET A C 1
ATOM 4888 O O . MET A 1 619 ? -21.351 -4.508 -7.017 1.00 86.50 619 MET A O 1
ATOM 4892 N N . ALA A 1 620 ? -20.405 -2.831 -8.193 1.00 76.19 620 ALA A N 1
ATOM 4893 C CA . ALA A 1 620 ? -20.485 -3.480 -9.510 1.00 76.19 620 ALA A CA 1
ATOM 4894 C C . ALA A 1 620 ? -19.551 -4.702 -9.645 1.00 76.19 620 ALA A C 1
ATOM 4896 O O . ALA A 1 620 ? -19.826 -5.607 -10.427 1.00 76.19 620 ALA A O 1
ATOM 4897 N N . GLY A 1 621 ? -18.475 -4.745 -8.851 1.00 77.19 621 GLY A N 1
ATOM 4898 C CA . GLY A 1 621 ? -17.575 -5.888 -8.707 1.00 77.19 621 GLY A CA 1
ATOM 4899 C C . GLY A 1 621 ? -17.036 -5.960 -7.279 1.00 77.19 621 GLY A C 1
ATOM 4900 O O . GLY A 1 621 ? -16.665 -4.936 -6.699 1.00 77.19 621 GLY A O 1
ATOM 4901 N N . ARG A 1 622 ? -17.025 -7.161 -6.693 1.00 86.69 622 ARG A N 1
ATOM 4902 C CA . ARG A 1 622 ? -16.547 -7.416 -5.326 1.00 86.69 622 ARG A CA 1
ATOM 4903 C C . ARG A 1 622 ? -15.296 -8.270 -5.404 1.00 86.69 622 ARG A C 1
ATOM 4905 O O . ARG A 1 622 ? -15.328 -9.349 -5.984 1.00 86.69 622 ARG A O 1
ATOM 4912 N N . CYS A 1 623 ? -14.208 -7.800 -4.808 1.00 85.44 623 CYS A N 1
ATOM 4913 C CA . CYS A 1 623 ? -13.020 -8.624 -4.628 1.00 85.44 623 CYS A CA 1
ATOM 4914 C C . CYS A 1 623 ? -13.045 -9.301 -3.254 1.00 85.44 623 CYS A C 1
ATOM 4916 O O . CYS A 1 623 ? -13.827 -8.927 -2.376 1.00 85.44 623 CYS A O 1
ATOM 4918 N N . LEU A 1 624 ? -12.146 -10.262 -3.047 1.00 87.50 624 LEU A N 1
ATOM 4919 C CA . LEU A 1 624 ? -11.918 -10.942 -1.768 1.00 87.50 624 LEU A CA 1
ATOM 4920 C C . LEU A 1 624 ? -11.849 -9.966 -0.573 1.00 87.50 624 LEU A C 1
ATOM 4922 O O . LEU A 1 624 ? -12.498 -10.170 0.451 1.00 87.50 624 LEU A O 1
ATOM 4926 N N . VAL A 1 625 ? -11.160 -8.829 -0.738 1.00 89.56 625 VAL A N 1
ATOM 4927 C CA . VAL A 1 625 ? -11.041 -7.791 0.303 1.00 89.56 625 VAL A CA 1
ATOM 4928 C C . VAL A 1 625 ? -12.398 -7.174 0.662 1.00 89.56 625 VAL A C 1
ATOM 4930 O O . VAL A 1 625 ? -12.646 -6.884 1.833 1.00 89.56 625 VAL A O 1
ATOM 4933 N N . SER A 1 626 ? -13.299 -6.986 -0.306 1.00 90.38 626 SER A N 1
ATOM 4934 C CA . SER A 1 626 ? -14.645 -6.452 -0.056 1.00 90.38 626 SER A CA 1
ATOM 4935 C C . SER A 1 626 ? -15.471 -7.402 0.809 1.00 90.38 626 SER A C 1
ATOM 4937 O O . SER A 1 626 ? -16.099 -6.956 1.773 1.00 90.38 626 SER A O 1
ATOM 4939 N N . TRP A 1 627 ? -15.420 -8.707 0.517 1.00 93.38 627 TRP A N 1
ATOM 4940 C CA . TRP A 1 627 ? -16.075 -9.745 1.321 1.00 93.38 627 TRP A CA 1
ATOM 4941 C C . TRP A 1 627 ? -15.533 -9.762 2.750 1.00 93.38 627 TRP A C 1
ATOM 4943 O O . TRP A 1 627 ? -16.306 -9.628 3.701 1.00 93.38 627 TRP A O 1
ATOM 4953 N N . ASN A 1 628 ? -14.208 -9.802 2.902 1.00 92.88 628 ASN A N 1
ATOM 4954 C CA . ASN A 1 628 ? -13.539 -9.799 4.205 1.00 92.88 628 ASN A CA 1
ATOM 4955 C C . ASN A 1 628 ? -13.892 -8.560 5.031 1.00 92.88 628 ASN A C 1
ATOM 4957 O O . ASN A 1 628 ? -14.188 -8.665 6.223 1.00 92.88 628 ASN A O 1
ATOM 4961 N N . THR A 1 629 ? -13.942 -7.390 4.391 1.00 92.62 629 THR A N 1
ATOM 4962 C CA . THR A 1 629 ? -14.305 -6.131 5.053 1.00 92.62 629 THR A CA 1
ATOM 4963 C C . THR A 1 629 ? -15.732 -6.178 5.606 1.00 92.62 629 THR A C 1
ATOM 4965 O O . THR A 1 629 ? -15.965 -5.767 6.745 1.00 92.62 629 THR A O 1
ATOM 4968 N N . MET A 1 630 ? -16.694 -6.695 4.835 1.00 94.38 630 MET A N 1
ATOM 4969 C CA . MET A 1 630 ? -18.093 -6.756 5.267 1.00 94.38 630 MET A CA 1
ATOM 4970 C C . MET A 1 630 ? -18.337 -7.851 6.319 1.00 94.38 630 MET A C 1
ATOM 4972 O O . MET A 1 630 ? -19.065 -7.619 7.287 1.00 94.38 630 MET A O 1
ATOM 4976 N N . ILE A 1 631 ? -17.691 -9.014 6.189 1.00 93.44 631 ILE A N 1
ATOM 4977 C CA . ILE A 1 631 ? -17.721 -10.086 7.198 1.00 93.44 631 ILE A CA 1
ATOM 4978 C C . ILE A 1 631 ? -17.164 -9.567 8.531 1.00 93.44 631 ILE A C 1
ATOM 4980 O O . ILE A 1 631 ? -17.813 -9.713 9.571 1.00 93.44 631 ILE A O 1
ATOM 4984 N N . ALA A 1 632 ? -16.013 -8.887 8.504 1.00 90.94 632 ALA A N 1
ATOM 4985 C CA . ALA A 1 632 ? -15.429 -8.264 9.688 1.00 90.94 632 ALA A CA 1
ATOM 4986 C C . ALA A 1 632 ? -16.346 -7.182 10.285 1.00 90.94 632 ALA A C 1
ATOM 4988 O O . ALA A 1 632 ? -16.493 -7.109 11.507 1.00 90.94 632 ALA A O 1
ATOM 4989 N N . ALA A 1 633 ? -17.011 -6.373 9.451 1.00 92.25 633 ALA A N 1
ATOM 4990 C CA . ALA A 1 633 ? -17.980 -5.376 9.906 1.00 92.25 633 ALA A CA 1
ATOM 4991 C C . ALA A 1 633 ? -19.156 -6.016 10.661 1.00 92.25 633 ALA A C 1
ATOM 4993 O O . ALA A 1 633 ? -19.490 -5.569 11.759 1.00 92.25 633 ALA A O 1
ATOM 4994 N N . TYR A 1 634 ? -19.748 -7.094 10.139 1.00 92.06 634 TYR A N 1
ATOM 4995 C CA . TYR A 1 634 ? -20.787 -7.834 10.861 1.00 92.06 634 TYR A CA 1
ATOM 4996 C C . TYR A 1 634 ? -20.260 -8.471 12.156 1.00 92.06 634 TYR A C 1
ATOM 4998 O O . TYR A 1 634 ? -20.944 -8.415 13.181 1.00 92.06 634 TYR A O 1
ATOM 5006 N N . GLY A 1 635 ? -19.040 -9.015 12.142 1.00 87.81 635 GLY A N 1
ATOM 5007 C CA . GLY A 1 635 ? -18.387 -9.588 13.323 1.00 87.81 635 GLY A CA 1
ATOM 5008 C C . GLY A 1 635 ? -18.137 -8.576 14.446 1.00 87.81 635 GLY A C 1
ATOM 5009 O O . GLY A 1 635 ? -18.384 -8.879 15.612 1.00 87.81 635 GLY A O 1
ATOM 5010 N N . MET A 1 636 ? -17.714 -7.349 14.118 1.00 85.31 636 MET A N 1
ATOM 5011 C CA . MET A 1 636 ? -17.536 -6.261 15.096 1.00 85.31 636 MET A CA 1
ATOM 5012 C C . MET A 1 636 ? -18.854 -5.825 15.749 1.00 85.31 636 MET A C 1
ATOM 5014 O O . MET A 1 636 ? -18.863 -5.413 16.903 1.00 85.31 636 MET A O 1
ATOM 5018 N N . HIS A 1 637 ? -19.969 -5.932 15.024 1.00 85.44 637 HIS A N 1
ATOM 5019 C CA . HIS A 1 637 ? -21.309 -5.563 15.500 1.00 85.44 637 HIS A CA 1
ATOM 5020 C C . HIS A 1 637 ? -22.071 -6.726 16.161 1.00 85.44 637 HIS A C 1
ATOM 5022 O O . HIS A 1 637 ? -23.263 -6.598 16.450 1.00 85.44 637 HIS A O 1
ATOM 5028 N N . GLY A 1 638 ? -21.420 -7.877 16.375 1.00 84.44 638 GLY A N 1
ATOM 5029 C CA . GLY A 1 638 ? -22.046 -9.064 16.976 1.00 84.44 638 GLY A CA 1
ATOM 5030 C C . GLY A 1 638 ? -23.160 -9.674 16.115 1.00 84.44 638 GLY A C 1
ATOM 5031 O O . GLY A 1 638 ? -24.101 -10.274 16.626 1.00 84.44 638 GLY A O 1
ATOM 5032 N N . ARG A 1 639 ? -23.111 -9.475 14.795 1.00 87.00 639 ARG A N 1
ATOM 5033 C CA . ARG A 1 639 ? -24.097 -9.963 13.815 1.00 87.00 639 ARG A CA 1
ATOM 5034 C C . ARG A 1 639 ? -23.562 -11.204 13.090 1.00 87.00 639 ARG A C 1
ATOM 5036 O O . ARG A 1 639 ? -23.471 -11.237 11.865 1.00 87.00 639 ARG A O 1
ATOM 5043 N N . CYS A 1 640 ? -23.164 -12.228 13.849 1.00 86.94 640 CYS A N 1
ATOM 5044 C CA . CYS A 1 640 ? -22.464 -13.395 13.296 1.00 86.94 640 CYS A CA 1
ATOM 5045 C C . CYS A 1 640 ? -23.305 -14.208 12.301 1.00 86.94 640 CYS A C 1
ATOM 5047 O O . CYS A 1 640 ? -22.773 -14.651 11.291 1.00 86.94 640 CYS A O 1
ATOM 5049 N N . VAL A 1 641 ? -24.624 -14.320 12.492 1.00 88.81 641 VAL A N 1
ATOM 5050 C CA . VAL A 1 641 ? -25.498 -15.017 11.527 1.00 88.81 641 VAL A CA 1
ATOM 5051 C C . VAL A 1 641 ? -25.408 -14.383 10.134 1.00 88.81 641 VAL A C 1
ATOM 5053 O O . VAL A 1 641 ? -25.361 -15.089 9.131 1.00 88.81 641 VAL A O 1
ATOM 5056 N N . GLN A 1 642 ? -25.365 -13.052 10.049 1.00 90.88 642 GLN A N 1
ATOM 5057 C CA . GLN A 1 642 ? -25.176 -12.344 8.783 1.00 90.88 642 GLN A CA 1
ATOM 5058 C C . GLN A 1 642 ? -23.756 -12.533 8.232 1.00 90.88 642 GLN A C 1
ATOM 5060 O O . GLN A 1 642 ? -23.603 -12.709 7.026 1.00 90.88 642 GLN A O 1
ATOM 5065 N N . ALA A 1 643 ? -22.737 -12.551 9.099 1.00 93.19 643 ALA A N 1
ATOM 5066 C CA . ALA A 1 643 ? -21.354 -12.824 8.702 1.00 93.19 643 ALA A CA 1
ATOM 5067 C C . ALA A 1 643 ? -21.195 -14.229 8.085 1.00 93.19 643 ALA A C 1
ATOM 5069 O O . ALA A 1 643 ? -20.602 -14.363 7.018 1.00 93.19 643 ALA A O 1
ATOM 5070 N N . LEU A 1 644 ? -21.789 -15.256 8.703 1.00 91.44 644 LEU A N 1
ATOM 5071 C CA . LEU A 1 644 ? -21.794 -16.634 8.199 1.00 91.44 644 LEU A CA 1
ATOM 5072 C C . LEU A 1 644 ? -22.570 -16.759 6.884 1.00 91.44 644 LEU A C 1
ATOM 5074 O O . LEU A 1 644 ? -22.092 -17.390 5.947 1.00 91.44 644 LEU A O 1
ATOM 5078 N N . LYS A 1 645 ? -23.720 -16.081 6.760 1.00 92.94 645 LYS A N 1
ATOM 5079 C CA . LYS A 1 645 ? -24.466 -16.026 5.491 1.00 92.94 645 LYS A CA 1
ATOM 5080 C C . LYS A 1 645 ? -23.646 -15.413 4.356 1.00 92.94 645 LYS A C 1
ATOM 5082 O O . LYS A 1 645 ? -23.705 -15.923 3.241 1.00 92.94 645 LYS A O 1
ATOM 5087 N N . LEU A 1 646 ? -22.889 -14.345 4.625 1.00 92.75 646 LEU A N 1
ATOM 5088 C CA . LEU A 1 646 ? -21.984 -13.764 3.629 1.00 92.75 646 LEU A CA 1
ATOM 5089 C C . LEU A 1 646 ? -20.831 -14.705 3.281 1.00 92.75 646 LEU A C 1
ATOM 5091 O O . LEU A 1 646 ? -20.478 -14.799 2.112 1.00 92.75 646 LEU A O 1
ATOM 5095 N N . PHE A 1 647 ? -20.276 -15.423 4.257 1.00 92.50 647 PHE A N 1
ATOM 5096 C CA . PHE A 1 647 ? -19.249 -16.435 4.008 1.00 92.50 647 PHE A CA 1
ATOM 5097 C C . PHE A 1 647 ? -19.769 -17.576 3.116 1.00 92.50 647 PHE A C 1
ATOM 5099 O O . PHE A 1 647 ? -19.092 -18.011 2.187 1.00 92.50 647 PHE A O 1
ATOM 5106 N N . ASP A 1 648 ? -21.004 -18.026 3.332 1.00 91.50 648 ASP A N 1
ATOM 5107 C CA . ASP A 1 648 ? -21.635 -19.025 2.467 1.00 91.50 648 ASP A CA 1
ATOM 5108 C C . ASP A 1 648 ? -21.948 -18.486 1.070 1.00 91.50 648 ASP A C 1
ATOM 5110 O O . ASP A 1 648 ? -21.818 -19.214 0.086 1.00 91.50 648 ASP A O 1
ATOM 5114 N N . GLN A 1 649 ? -22.345 -17.218 0.961 1.00 91.62 649 GLN A N 1
ATOM 5115 C CA . GLN A 1 649 ? -22.550 -16.568 -0.331 1.00 91.62 649 GLN A CA 1
ATOM 5116 C C . GLN A 1 649 ? -21.236 -16.436 -1.110 1.00 91.62 649 GLN A C 1
ATOM 5118 O O . GLN A 1 649 ? -21.203 -16.768 -2.290 1.00 91.62 649 GLN A O 1
ATOM 5123 N N . MET A 1 650 ? -20.153 -16.037 -0.445 1.00 92.19 650 MET A N 1
ATOM 5124 C CA . MET A 1 650 ? -18.811 -15.957 -1.022 1.00 92.19 650 MET A CA 1
ATOM 5125 C C . MET A 1 650 ? -18.379 -17.300 -1.633 1.00 92.19 650 MET A C 1
ATOM 5127 O O . MET A 1 650 ? -17.928 -17.339 -2.777 1.00 92.19 650 MET A O 1
ATOM 5131 N N . LYS A 1 651 ? -18.612 -18.410 -0.917 1.00 87.94 651 LYS A N 1
ATOM 5132 C CA . LYS A 1 651 ? -18.360 -19.771 -1.423 1.00 87.94 651 LYS A CA 1
ATOM 5133 C C . LYS A 1 651 ? -19.230 -20.114 -2.639 1.00 87.94 651 LYS A C 1
ATOM 5135 O O . LYS A 1 651 ? -18.733 -20.691 -3.598 1.00 87.94 651 LYS A O 1
ATOM 5140 N N . LYS A 1 652 ? -20.517 -19.743 -2.629 1.00 89.12 652 LYS A N 1
ATOM 5141 C CA . LYS A 1 652 ? -21.440 -19.968 -3.764 1.00 89.12 652 LYS A CA 1
ATOM 5142 C C . LYS A 1 652 ? -21.065 -19.173 -5.014 1.00 89.12 652 LYS A C 1
ATOM 5144 O O . LYS A 1 652 ? -21.343 -19.626 -6.117 1.00 89.12 652 LYS A O 1
ATOM 5149 N N . GLU A 1 653 ? -20.452 -18.008 -4.844 1.00 87.19 653 GLU A N 1
ATOM 5150 C CA . GLU A 1 653 ? -19.925 -17.184 -5.936 1.00 87.19 653 GLU A CA 1
ATOM 5151 C C . GLU A 1 653 ? -18.512 -17.626 -6.379 1.00 87.19 653 GLU A C 1
ATOM 5153 O O . GLU A 1 653 ? -17.860 -16.916 -7.138 1.00 87.19 653 GLU A O 1
ATOM 5158 N N . ASN A 1 654 ? -18.045 -18.808 -5.943 1.00 83.44 654 ASN A N 1
ATOM 5159 C CA . ASN A 1 654 ? -16.731 -19.390 -6.253 1.00 83.44 654 ASN A CA 1
ATOM 5160 C C . ASN A 1 654 ? -15.537 -18.493 -5.877 1.00 83.44 654 ASN A C 1
ATOM 5162 O O . ASN A 1 654 ? -14.467 -18.585 -6.479 1.00 83.44 654 ASN A O 1
ATOM 5166 N N . VAL A 1 655 ? -15.692 -17.632 -4.867 1.00 85.81 655 VAL A N 1
ATOM 5167 C CA . VAL A 1 655 ? -14.581 -16.846 -4.324 1.00 85.81 655 VAL A CA 1
ATOM 5168 C C . VAL A 1 655 ? -13.888 -17.678 -3.247 1.00 85.81 655 VAL A C 1
ATOM 5170 O O . VAL A 1 655 ? -14.487 -17.981 -2.215 1.00 85.81 655 VAL A O 1
ATOM 5173 N N . VAL A 1 656 ? -12.628 -18.048 -3.487 1.00 83.44 656 VAL A N 1
ATOM 5174 C CA . VAL A 1 656 ? -11.836 -18.877 -2.565 1.00 83.44 656 VAL A CA 1
ATOM 5175 C C . VAL A 1 656 ? -11.514 -18.083 -1.288 1.00 83.44 656 VAL A C 1
ATOM 5177 O O . VAL A 1 656 ? -10.914 -17.009 -1.383 1.00 83.44 656 VAL A O 1
ATOM 5180 N N . PRO A 1 657 ? -11.905 -18.571 -0.096 1.00 87.75 657 PRO A N 1
ATOM 5181 C CA . PRO A 1 657 ? -11.526 -17.969 1.178 1.00 87.75 657 PRO A CA 1
ATOM 5182 C C . PRO A 1 657 ? -10.016 -17.994 1.434 1.00 87.75 657 PRO A C 1
ATOM 5184 O O . PRO A 1 657 ? -9.364 -19.014 1.229 1.00 87.75 657 PRO A O 1
ATOM 5187 N N . ASP A 1 658 ? -9.487 -16.889 1.955 1.00 86.19 658 ASP A N 1
ATOM 5188 C CA . ASP A 1 658 ? -8.089 -16.743 2.377 1.00 86.19 658 ASP A CA 1
ATOM 5189 C C . ASP A 1 658 ? -7.925 -16.756 3.908 1.00 86.19 658 ASP A C 1
ATOM 5191 O O . ASP A 1 658 ? -8.900 -16.815 4.665 1.00 86.19 658 ASP A O 1
ATOM 5195 N N . ASP A 1 659 ? -6.674 -16.657 4.372 1.00 84.31 659 ASP A N 1
ATOM 5196 C CA . ASP A 1 659 ? -6.320 -16.537 5.796 1.00 84.31 659 ASP A CA 1
ATOM 5197 C C . ASP A 1 659 ? -7.117 -15.402 6.480 1.00 84.31 659 ASP A C 1
ATOM 5199 O O . ASP A 1 659 ? -7.726 -15.592 7.532 1.00 84.31 659 ASP A O 1
ATOM 5203 N N . LEU A 1 660 ? -7.257 -14.240 5.831 1.00 86.62 660 LEU A N 1
ATOM 5204 C CA . LEU A 1 660 ? -8.007 -13.115 6.395 1.00 86.62 660 LEU A CA 1
ATOM 5205 C C . LEU A 1 660 ? -9.522 -13.386 6.504 1.00 86.62 660 LEU A C 1
ATOM 5207 O O . LEU A 1 660 ? -10.169 -12.894 7.443 1.00 86.62 660 LEU A O 1
ATOM 5211 N N . THR A 1 661 ? -10.091 -14.158 5.576 1.00 89.31 661 THR A N 1
ATOM 5212 C CA . THR A 1 661 ? -11.503 -14.568 5.580 1.00 89.31 661 THR A CA 1
ATOM 5213 C C . THR A 1 661 ? -11.791 -15.397 6.822 1.00 89.31 661 THR A C 1
ATOM 5215 O O . THR A 1 661 ? -12.669 -15.044 7.618 1.00 89.31 661 THR A O 1
ATOM 5218 N N . PHE A 1 662 ? -11.015 -16.463 7.033 1.00 90.44 662 PHE A N 1
ATOM 5219 C CA . PHE A 1 662 ? -11.185 -17.354 8.179 1.00 90.44 662 PHE A CA 1
ATOM 5220 C C . PHE A 1 662 ? -10.984 -16.614 9.492 1.00 90.44 662 PHE A C 1
ATOM 5222 O O . PHE A 1 662 ? -11.811 -16.746 10.396 1.00 90.44 662 PHE A O 1
ATOM 5229 N N . ARG A 1 663 ? -9.984 -15.737 9.581 1.00 89.31 663 ARG A N 1
ATOM 5230 C CA . ARG A 1 663 ? -9.810 -14.877 10.752 1.00 89.31 663 ARG A CA 1
ATOM 5231 C C . ARG A 1 663 ? -11.044 -14.029 11.047 1.00 89.31 663 ARG A C 1
ATOM 5233 O O . ARG A 1 663 ? -11.483 -13.955 12.194 1.00 89.31 663 ARG A O 1
ATOM 5240 N N . SER A 1 664 ? -11.616 -13.390 10.030 1.00 90.38 664 SER A N 1
ATOM 5241 C CA . SER A 1 664 ? -12.773 -12.501 10.190 1.00 90.38 664 SER A CA 1
ATOM 5242 C C . SER A 1 664 ? -14.021 -13.264 10.644 1.00 90.38 664 SER A C 1
ATOM 5244 O O . SER A 1 664 ? -14.751 -12.791 11.518 1.00 90.38 664 SER A O 1
ATOM 5246 N N . VAL A 1 665 ? -14.244 -14.464 10.102 1.00 91.81 665 VAL A N 1
ATOM 5247 C CA . VAL A 1 665 ? -15.374 -15.320 10.486 1.00 91.81 665 VAL A CA 1
ATOM 5248 C C . VAL A 1 665 ? -15.186 -15.909 11.888 1.00 91.81 665 VAL A C 1
ATOM 5250 O O . VAL A 1 665 ? -16.118 -15.871 12.693 1.00 91.81 665 VAL A O 1
ATOM 5253 N N . LEU A 1 666 ? -13.985 -16.387 12.229 1.00 90.50 666 LEU A N 1
ATOM 5254 C CA . LEU A 1 666 ? -13.677 -16.906 13.566 1.00 90.50 666 LEU A CA 1
ATOM 5255 C C . LEU A 1 666 ? -13.780 -15.813 14.637 1.00 90.50 666 LEU A C 1
ATOM 5257 O O . LEU A 1 666 ? -14.340 -16.055 15.706 1.00 90.50 666 LEU A O 1
ATOM 5261 N N . ALA A 1 667 ? -13.335 -14.588 14.343 1.00 87.94 667 ALA A N 1
ATOM 5262 C CA . ALA A 1 667 ? -13.528 -13.441 15.229 1.00 87.94 667 ALA A CA 1
ATOM 5263 C C . ALA A 1 667 ? -15.019 -13.111 15.428 1.00 87.94 667 ALA A C 1
ATOM 5265 O O . ALA A 1 667 ? -15.450 -12.841 16.551 1.00 87.94 667 ALA A O 1
ATOM 5266 N N . ALA A 1 668 ? -15.834 -13.183 14.368 1.00 88.94 668 ALA A N 1
ATOM 5267 C CA . ALA A 1 668 ? -17.284 -13.005 14.469 1.00 88.94 668 ALA A CA 1
ATOM 5268 C C . ALA A 1 668 ? -17.940 -14.078 15.360 1.00 88.94 668 ALA A C 1
ATOM 5270 O O . ALA A 1 668 ? -18.822 -13.749 16.163 1.00 88.94 668 ALA A O 1
ATOM 5271 N N . CYS A 1 669 ? -17.484 -15.332 15.248 1.00 89.62 669 CYS A N 1
ATOM 5272 C CA . CYS A 1 669 ? -17.916 -16.434 16.109 1.00 89.62 669 CYS A CA 1
ATOM 5273 C C . CYS A 1 669 ? -17.505 -16.182 17.564 1.00 89.62 669 CYS A C 1
ATOM 5275 O O . CYS A 1 669 ? -18.356 -16.287 18.446 1.00 89.62 669 CYS A O 1
ATOM 5277 N N . SER A 1 670 ? -16.255 -15.763 17.812 1.00 87.12 670 SER A N 1
ATOM 5278 C CA . SER A 1 670 ? -15.749 -15.410 19.151 1.00 87.12 670 SER A CA 1
ATOM 5279 C C . SER A 1 670 ? -16.596 -14.328 19.821 1.00 87.12 670 SER A C 1
ATOM 5281 O O . SER A 1 670 ? -17.067 -14.493 20.947 1.00 87.12 670 SER A O 1
ATOM 5283 N N . HIS A 1 671 ? -16.871 -13.232 19.109 1.00 83.25 671 HIS A N 1
ATOM 5284 C CA . HIS A 1 671 ? -17.668 -12.125 19.640 1.00 83.25 671 HIS A CA 1
ATOM 5285 C C . HIS A 1 671 ? -19.120 -12.503 19.947 1.00 83.25 671 HIS A C 1
ATOM 5287 O O . HIS A 1 671 ? -19.732 -11.876 20.809 1.00 83.25 671 HIS A O 1
ATOM 5293 N N . SER A 1 672 ? -19.661 -13.507 19.255 1.00 84.38 672 SER A N 1
ATOM 5294 C CA . SER A 1 672 ? -21.051 -13.951 19.418 1.00 84.38 672 SER A CA 1
ATOM 5295 C C . SER A 1 672 ? -21.188 -15.219 20.268 1.00 84.38 672 SER A C 1
ATOM 5297 O O . SER A 1 672 ? -22.309 -15.647 20.522 1.00 84.38 672 SER A O 1
ATOM 5299 N N . GLY A 1 673 ? -20.075 -15.821 20.704 1.00 83.94 673 GLY A N 1
ATOM 5300 C CA . GLY A 1 673 ? -20.058 -17.040 21.517 1.00 83.94 673 GLY A CA 1
ATOM 5301 C C . GLY A 1 673 ? -20.520 -18.313 20.794 1.00 83.94 673 GLY A C 1
ATOM 5302 O O . GLY A 1 673 ? -20.941 -19.258 21.457 1.00 83.94 673 GLY A O 1
ATOM 5303 N N . LEU A 1 674 ? -20.468 -18.364 19.458 1.00 87.50 674 LEU A N 1
ATOM 5304 C CA . LEU A 1 674 ? -20.883 -19.538 18.672 1.00 87.50 674 LEU A CA 1
ATOM 5305 C C . LEU A 1 674 ? -19.741 -20.559 18.578 1.00 87.50 674 LEU A C 1
ATOM 5307 O O . LEU A 1 674 ? -18.968 -20.572 17.619 1.00 87.50 674 LEU A O 1
ATOM 5311 N N . VAL A 1 675 ? -19.601 -21.373 19.626 1.00 89.12 675 VAL A N 1
ATOM 5312 C CA . VAL A 1 675 ? -18.453 -22.278 19.803 1.00 89.12 675 VAL A CA 1
ATOM 5313 C C . VAL A 1 675 ? -18.413 -23.395 18.761 1.00 89.12 675 VAL A C 1
ATOM 5315 O O . VAL A 1 675 ? -17.358 -23.635 18.176 1.00 89.12 675 VAL A O 1
ATOM 5318 N N . GLU A 1 676 ? -19.537 -24.067 18.514 1.00 89.62 676 GLU A N 1
ATOM 5319 C CA . GLU A 1 676 ? -19.581 -25.238 17.627 1.00 89.62 676 GLU A CA 1
ATOM 5320 C C . GLU A 1 676 ? -19.333 -24.854 16.164 1.00 89.62 676 GLU A C 1
ATOM 5322 O O . GLU A 1 676 ? -18.537 -25.487 15.471 1.00 89.62 676 GLU A O 1
ATOM 5327 N N . GLU A 1 677 ? -19.920 -23.751 15.714 1.00 89.31 677 GLU A N 1
ATOM 5328 C CA . GLU A 1 677 ? -19.728 -23.183 14.384 1.00 89.31 677 GLU A CA 1
ATOM 5329 C C . GLU A 1 677 ? -18.287 -22.697 14.198 1.00 89.31 677 GLU A C 1
ATOM 5331 O O . GLU A 1 677 ? -17.678 -22.975 13.165 1.00 89.31 677 GLU A O 1
ATOM 5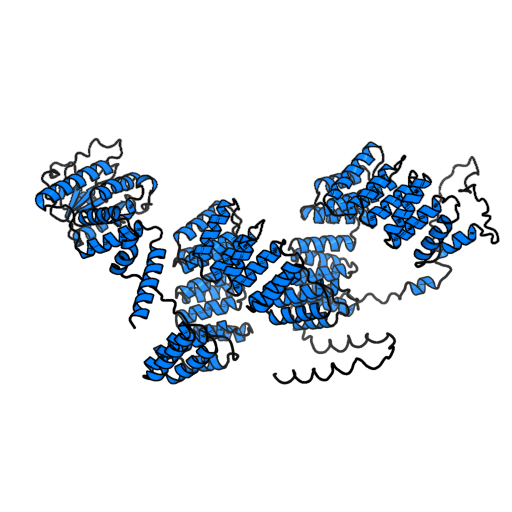336 N N . GLY A 1 678 ? -17.699 -22.040 15.205 1.00 90.69 678 GLY A N 1
ATOM 5337 C CA . GLY A 1 678 ? -16.287 -21.651 15.174 1.00 90.69 678 GLY A CA 1
ATOM 5338 C C . GLY A 1 678 ? -15.348 -22.859 15.070 1.00 90.69 678 GLY A C 1
ATOM 5339 O O . GLY A 1 678 ? -14.419 -22.853 14.262 1.00 90.69 678 GLY A O 1
ATOM 5340 N N . LEU A 1 679 ? -15.618 -23.933 15.822 1.00 90.19 679 LEU A N 1
ATOM 5341 C CA . LEU A 1 679 ? -14.869 -25.193 15.733 1.00 90.19 679 LEU A CA 1
ATOM 5342 C C . LEU A 1 679 ? -15.028 -25.866 14.366 1.00 90.19 679 LEU A C 1
ATOM 5344 O O . LEU A 1 679 ? -14.051 -26.401 13.839 1.00 90.19 679 LEU A O 1
ATOM 5348 N N . HIS A 1 680 ? -16.231 -25.847 13.791 1.00 91.12 680 HIS A N 1
ATOM 5349 C CA . HIS A 1 680 ? -16.492 -26.397 12.463 1.00 91.12 680 HIS A CA 1
ATOM 5350 C C . HIS A 1 680 ? -15.709 -25.642 11.383 1.00 91.12 680 HIS A C 1
ATOM 5352 O O . HIS A 1 680 ? -15.014 -26.271 10.589 1.00 91.12 680 HIS A O 1
ATOM 5358 N N . ILE A 1 681 ? -15.728 -24.308 11.415 1.00 90.88 681 ILE A N 1
ATOM 5359 C CA . ILE A 1 681 ? -14.995 -23.460 10.463 1.00 90.88 681 ILE A CA 1
ATOM 5360 C C . ILE A 1 681 ? -13.479 -23.622 10.602 1.00 90.88 681 ILE A C 1
ATOM 5362 O O . ILE A 1 681 ? -12.753 -23.655 9.609 1.00 90.88 681 ILE A O 1
ATOM 5366 N N . PHE A 1 682 ? -12.975 -23.777 11.826 1.00 89.44 682 PHE A N 1
ATOM 5367 C CA . PHE A 1 682 ? -11.554 -24.035 12.047 1.00 89.44 682 PHE A CA 1
ATOM 5368 C C . PHE A 1 682 ? -11.109 -25.412 11.522 1.00 89.44 682 PHE A C 1
ATOM 5370 O O . PHE A 1 682 ? -9.970 -25.566 11.081 1.00 89.44 682 PHE A O 1
ATOM 5377 N N . ARG A 1 683 ? -11.993 -26.421 11.541 1.00 89.12 683 ARG A N 1
ATOM 5378 C CA . ARG A 1 683 ? -11.726 -27.729 10.919 1.00 89.12 683 ARG A CA 1
ATOM 5379 C C . ARG A 1 683 ? -11.806 -27.662 9.403 1.00 89.12 683 ARG A C 1
ATOM 5381 O O . ARG A 1 683 ? -10.877 -28.135 8.757 1.00 89.12 683 ARG A O 1
ATOM 5388 N N . SER A 1 684 ? -12.833 -27.019 8.844 1.00 88.94 684 SER A N 1
ATOM 5389 C CA . SER A 1 684 ? -12.966 -26.871 7.389 1.00 88.94 684 SER A CA 1
ATOM 5390 C C . SER A 1 684 ? -11.741 -26.168 6.798 1.00 88.94 684 SER A C 1
ATOM 5392 O O . SER A 1 684 ? -11.228 -26.595 5.771 1.00 88.94 684 SER A O 1
ATOM 5394 N N . MET A 1 685 ? -11.183 -25.167 7.492 1.00 89.81 685 MET A N 1
ATOM 5395 C CA . MET A 1 685 ? -9.917 -24.525 7.112 1.00 89.81 685 MET A CA 1
ATOM 5396 C C . MET A 1 685 ? -8.767 -25.533 6.903 1.00 89.81 685 MET A C 1
ATOM 5398 O O . MET A 1 685 ? -8.010 -25.415 5.939 1.00 89.81 685 MET A O 1
ATOM 5402 N N . LYS A 1 686 ? -8.625 -26.515 7.801 1.00 84.88 686 LYS A N 1
ATOM 5403 C CA . LYS A 1 686 ? -7.550 -27.519 7.763 1.00 84.88 686 LYS A CA 1
ATOM 5404 C C . LYS A 1 686 ? -7.831 -28.649 6.780 1.00 84.88 686 LYS A C 1
ATOM 5406 O O . LYS A 1 686 ? -6.917 -29.094 6.099 1.00 84.88 686 LYS A O 1
ATOM 5411 N N . GLU A 1 687 ? -9.062 -29.146 6.770 1.00 87.75 687 GLU A N 1
ATOM 5412 C CA . GLU A 1 687 ? -9.441 -30.379 6.074 1.00 87.75 687 GLU A CA 1
ATOM 5413 C C . GLU A 1 687 ? -9.868 -30.111 4.628 1.00 87.75 687 GLU A C 1
ATOM 5415 O O . GLU A 1 687 ? -9.423 -30.810 3.725 1.00 87.75 687 GLU A O 1
ATOM 5420 N N . GLU A 1 688 ? -10.687 -29.082 4.393 1.00 83.62 688 GLU A N 1
ATOM 5421 C CA . GLU A 1 688 ? -11.225 -28.769 3.062 1.00 83.62 688 GLU A CA 1
ATOM 5422 C C . GLU A 1 688 ? -10.281 -27.862 2.266 1.00 83.62 688 GLU A C 1
ATOM 5424 O O . GLU A 1 688 ? -10.073 -28.077 1.076 1.00 83.62 688 GLU A O 1
ATOM 5429 N N . TYR A 1 689 ? -9.678 -26.864 2.922 1.00 82.25 689 TYR A N 1
ATOM 5430 C CA . TYR A 1 689 ? -8.813 -25.878 2.259 1.00 82.25 689 TYR A CA 1
ATOM 5431 C C . TYR A 1 689 ? -7.317 -26.176 2.416 1.00 82.25 689 TYR A C 1
ATOM 5433 O O . TYR A 1 689 ? -6.493 -25.453 1.862 1.00 82.25 689 TYR A O 1
ATOM 5441 N N . SER A 1 690 ? -6.948 -27.226 3.165 1.00 79.81 690 SER A N 1
ATOM 5442 C CA . SER A 1 690 ? -5.548 -27.600 3.439 1.00 79.81 690 SER A CA 1
ATOM 5443 C C . SER A 1 690 ? -4.679 -26.432 3.937 1.00 79.81 690 SER A C 1
ATOM 5445 O O . SER A 1 690 ? -3.465 -26.408 3.723 1.00 79.81 690 SER A O 1
ATOM 5447 N N . MET A 1 691 ? -5.285 -25.446 4.609 1.00 80.31 691 MET A N 1
ATOM 5448 C CA . MET A 1 691 ? -4.578 -24.256 5.068 1.00 80.31 691 MET A CA 1
ATOM 5449 C C . MET A 1 691 ? -3.957 -24.480 6.439 1.00 80.31 691 MET A C 1
ATOM 5451 O O . MET A 1 691 ? -4.587 -24.992 7.368 1.00 80.31 691 MET A O 1
ATOM 5455 N N . ILE A 1 692 ? -2.707 -24.043 6.582 1.00 77.44 692 ILE A N 1
ATOM 5456 C CA . ILE A 1 692 ? -1.988 -24.074 7.854 1.00 77.44 692 ILE A CA 1
ATOM 5457 C C . ILE A 1 692 ? -2.515 -22.915 8.711 1.00 77.44 692 ILE A C 1
ATOM 5459 O O . ILE A 1 692 ? -2.363 -21.762 8.307 1.00 77.44 692 ILE A O 1
ATOM 5463 N N . PRO A 1 693 ? -3.119 -23.164 9.888 1.00 80.81 693 PRO A N 1
ATOM 5464 C CA . PRO A 1 693 ? -3.640 -22.074 10.698 1.00 80.81 693 PRO A CA 1
ATOM 5465 C C . PRO A 1 693 ? -2.521 -21.173 11.215 1.00 80.81 693 PRO A C 1
ATOM 5467 O O . PRO A 1 693 ? -1.612 -21.629 11.912 1.00 80.81 693 PRO A O 1
ATOM 5470 N N . SER A 1 694 ? -2.629 -19.887 10.890 1.00 79.44 694 SER A N 1
ATOM 5471 C CA . SER A 1 694 ? -1.812 -18.819 11.455 1.00 79.44 694 SER A CA 1
ATOM 5472 C C . SER A 1 694 ? -2.072 -18.589 12.952 1.00 79.44 694 SER A C 1
ATOM 5474 O O . SER A 1 694 ? -3.050 -19.063 13.540 1.00 79.44 694 SER A O 1
ATOM 5476 N N . GLU A 1 695 ? -1.176 -17.832 13.586 1.00 76.56 695 GLU A N 1
ATOM 5477 C CA . GLU A 1 695 ? -1.283 -17.435 14.994 1.00 76.56 695 GLU A CA 1
ATOM 5478 C C . GLU A 1 695 ? -2.599 -16.702 15.294 1.00 76.56 695 GLU A C 1
ATOM 5480 O O . GLU A 1 695 ? -3.214 -16.929 16.337 1.00 76.56 695 GLU A O 1
ATOM 5485 N N . GLU A 1 696 ? -3.069 -15.862 14.367 1.00 81.56 696 GLU A N 1
ATOM 5486 C CA . GLU A 1 696 ? -4.294 -15.080 14.548 1.00 81.56 696 GLU A CA 1
ATOM 5487 C C . GLU A 1 696 ? -5.543 -15.973 14.591 1.00 81.56 696 GLU A C 1
ATOM 5489 O O . GLU A 1 696 ? -6.470 -15.702 15.358 1.00 81.56 696 GLU A O 1
ATOM 5494 N N . HIS A 1 697 ? -5.549 -17.081 13.842 1.00 85.94 697 HIS A N 1
ATOM 5495 C CA . HIS A 1 697 ? -6.624 -18.072 13.893 1.00 85.94 697 HIS A CA 1
ATOM 5496 C C . HIS A 1 697 ? -6.691 -18.784 15.238 1.00 85.94 697 HIS A C 1
ATOM 5498 O O . HIS A 1 697 ? -7.761 -18.861 15.844 1.00 85.94 697 HIS A O 1
ATOM 5504 N N . TYR A 1 698 ? -5.548 -19.259 15.737 1.00 84.44 698 TYR A N 1
ATOM 5505 C CA . TYR A 1 698 ? -5.473 -19.829 17.080 1.00 84.44 698 TYR A CA 1
ATOM 5506 C C . TYR A 1 698 ? -5.871 -18.801 18.140 1.00 84.44 698 TYR A C 1
ATOM 5508 O O . TYR A 1 698 ? -6.609 -19.144 19.058 1.00 84.44 698 TYR A O 1
ATOM 5516 N N . GLY A 1 699 ? -5.467 -17.537 17.989 1.00 84.44 699 GLY A N 1
ATOM 5517 C CA . GLY A 1 699 ? -5.884 -16.447 18.870 1.00 84.44 699 GLY A CA 1
ATOM 5518 C C . GLY A 1 699 ? -7.403 -16.266 18.921 1.00 84.44 699 GLY A C 1
ATOM 5519 O O . GLY A 1 699 ? -7.963 -16.176 20.013 1.00 84.44 699 GLY A O 1
ATOM 5520 N N . CYS A 1 700 ? -8.084 -16.288 17.769 1.00 87.88 700 CYS A N 1
ATOM 5521 C CA . CYS A 1 700 ? -9.549 -16.216 17.703 1.00 87.88 700 CYS A CA 1
ATOM 5522 C C . CYS A 1 700 ? -10.221 -17.434 18.355 1.00 87.88 700 CYS A C 1
ATOM 5524 O O . CYS A 1 700 ? -11.210 -17.275 19.066 1.00 87.88 700 CYS A O 1
ATOM 5526 N N . MET A 1 701 ? -9.678 -18.639 18.150 1.00 88.69 701 MET A N 1
ATOM 5527 C CA . MET A 1 701 ? -10.196 -19.867 18.767 1.00 88.69 701 MET A CA 1
ATOM 5528 C C . MET A 1 701 ? -10.001 -19.886 20.282 1.00 88.69 701 MET A C 1
ATOM 5530 O O . MET A 1 701 ? -10.911 -20.270 21.016 1.00 88.69 701 MET A O 1
ATOM 5534 N N . ILE A 1 702 ? -8.837 -19.441 20.757 1.00 87.88 702 ILE A N 1
ATOM 5535 C CA . ILE A 1 702 ? -8.549 -19.302 22.184 1.00 87.88 702 ILE A CA 1
ATOM 5536 C C . ILE A 1 702 ? -9.504 -18.279 22.792 1.00 87.88 702 ILE A C 1
ATOM 5538 O O . ILE A 1 702 ? -10.097 -18.587 23.817 1.00 87.88 702 ILE A O 1
ATOM 5542 N N . ASP A 1 703 ? -9.717 -17.114 22.170 1.00 86.19 703 ASP A N 1
ATOM 5543 C CA . ASP A 1 703 ? -10.680 -16.108 22.648 1.00 86.19 703 ASP A CA 1
ATOM 5544 C C . ASP A 1 703 ? -12.116 -16.667 22.695 1.00 86.19 703 ASP A C 1
ATOM 5546 O O . ASP A 1 703 ? -12.791 -16.529 23.715 1.00 86.19 703 ASP A O 1
ATOM 5550 N N . LEU A 1 704 ? -12.551 -17.390 21.655 1.00 89.00 704 LEU A N 1
ATOM 5551 C CA . LEU A 1 704 ? -13.870 -18.030 21.589 1.00 89.00 704 LEU A CA 1
ATOM 5552 C C . LEU A 1 704 ? -14.082 -19.038 22.732 1.00 89.00 704 LEU A C 1
ATOM 5554 O O . LEU A 1 704 ? -15.075 -18.955 23.457 1.00 89.00 704 LEU A O 1
ATOM 5558 N N . LEU A 1 705 ? -13.145 -19.972 22.919 1.00 88.69 705 LEU A N 1
ATOM 5559 C CA . LEU A 1 705 ? -13.219 -20.989 23.976 1.00 88.69 705 LEU A CA 1
ATOM 5560 C C . LEU A 1 705 ? -13.079 -20.374 25.371 1.00 88.69 705 LEU A C 1
ATOM 5562 O O . LEU A 1 705 ? -13.779 -20.781 26.299 1.00 88.69 705 LEU A O 1
ATOM 5566 N N . SER A 1 706 ? -12.219 -19.361 25.502 1.00 87.00 706 SER A N 1
ATOM 5567 C CA . SER A 1 706 ? -12.003 -18.608 26.738 1.00 87.00 706 SER A CA 1
ATOM 5568 C C . SER A 1 706 ? -13.289 -17.921 27.191 1.00 87.00 706 SER A C 1
ATOM 5570 O O . SER A 1 706 ? -13.683 -18.075 28.344 1.00 87.00 706 SER A O 1
ATOM 5572 N N . ARG A 1 707 ? -13.994 -17.225 26.289 1.00 84.00 707 ARG A N 1
ATOM 5573 C CA . ARG A 1 707 ? -15.286 -16.574 26.583 1.00 84.00 707 ARG A CA 1
ATOM 5574 C C . ARG A 1 707 ? -16.399 -17.567 26.902 1.00 84.00 707 ARG A C 1
ATOM 5576 O O . ARG A 1 707 ? -17.297 -17.243 27.674 1.00 84.00 707 ARG A O 1
ATOM 5583 N N . ALA A 1 708 ? -16.346 -18.759 26.313 1.00 86.06 708 ALA A N 1
ATOM 5584 C CA . ALA A 1 708 ? -17.296 -19.835 26.574 1.00 86.06 708 ALA A CA 1
ATOM 5585 C C . ALA A 1 708 ? -17.008 -20.616 27.872 1.00 86.06 708 ALA A C 1
ATOM 5587 O O . ALA A 1 708 ? -17.778 -21.506 28.228 1.00 86.06 708 ALA A O 1
ATOM 5588 N N . GLY A 1 709 ? -15.906 -20.321 28.573 1.00 84.81 709 GLY A N 1
ATOM 5589 C CA . GLY A 1 709 ? -15.499 -21.020 29.793 1.00 84.81 709 GLY A CA 1
ATOM 5590 C C . GLY A 1 709 ? -14.840 -22.388 29.573 1.00 84.81 709 GLY A C 1
ATOM 5591 O O . GLY A 1 709 ? -14.557 -23.083 30.548 1.00 84.81 709 GLY A O 1
ATOM 5592 N N . ARG A 1 710 ? -14.537 -22.782 28.327 1.00 89.00 710 ARG A N 1
ATOM 5593 C CA . ARG A 1 710 ? -13.814 -24.027 27.982 1.00 89.00 710 ARG A CA 1
ATOM 5594 C C . ARG A 1 710 ? -12.298 -23.829 28.136 1.00 89.00 710 ARG A C 1
ATOM 5596 O O . ARG A 1 710 ? -11.539 -23.947 27.176 1.00 89.00 710 ARG A O 1
ATOM 5603 N N . LEU A 1 711 ? -11.866 -23.475 29.349 1.00 86.75 711 LEU A N 1
ATOM 5604 C CA . LEU A 1 711 ? -10.496 -23.021 29.631 1.00 86.75 711 LEU A CA 1
ATOM 5605 C C . LEU A 1 711 ? -9.420 -24.077 29.346 1.00 86.75 711 LEU A C 1
ATOM 5607 O O . LEU A 1 711 ? -8.369 -23.724 28.823 1.00 86.75 711 LEU A O 1
ATOM 5611 N N . GLU A 1 712 ? -9.675 -25.352 29.650 1.00 86.31 712 GLU A N 1
ATOM 5612 C CA . GLU A 1 712 ? -8.699 -26.429 29.414 1.00 86.31 712 GLU A CA 1
ATOM 5613 C C . GLU A 1 712 ? -8.412 -26.620 27.920 1.00 86.31 712 GLU A C 1
ATOM 5615 O O . GLU A 1 712 ? -7.260 -26.658 27.504 1.00 86.31 712 GLU A O 1
ATOM 5620 N N . GLU A 1 713 ? -9.448 -26.614 27.079 1.00 87.19 713 GLU A N 1
ATOM 5621 C CA . GLU A 1 713 ? -9.277 -26.722 25.625 1.00 87.19 713 GLU A CA 1
ATOM 5622 C C . GLU A 1 713 ? -8.578 -25.493 25.031 1.00 87.19 713 GLU A C 1
ATOM 5624 O O . GLU A 1 713 ? -7.754 -25.612 24.121 1.00 87.19 713 GLU A O 1
ATOM 5629 N N . ALA A 1 714 ? -8.871 -24.304 25.566 1.00 87.06 714 ALA A N 1
ATOM 5630 C CA . ALA A 1 714 ? -8.167 -23.080 25.198 1.00 87.06 714 ALA A CA 1
ATOM 5631 C C . ALA A 1 714 ? -6.679 -23.142 25.595 1.00 87.06 714 ALA A C 1
ATOM 5633 O O . ALA A 1 714 ? -5.814 -22.702 24.833 1.00 87.06 714 ALA A O 1
ATOM 5634 N N . TYR A 1 715 ? -6.370 -23.715 26.761 1.00 85.12 715 TYR A N 1
ATOM 5635 C CA . TYR A 1 715 ? -5.007 -23.912 27.247 1.00 85.12 715 TYR A CA 1
ATOM 5636 C C . TYR A 1 715 ? -4.239 -24.955 26.424 1.00 85.12 715 TYR A C 1
ATOM 5638 O O . TYR A 1 715 ? -3.076 -24.733 26.084 1.00 85.12 715 TYR A O 1
ATOM 5646 N N . ASP A 1 716 ? -4.883 -26.049 26.023 1.00 85.44 716 ASP A N 1
ATOM 5647 C CA . ASP A 1 716 ? -4.278 -27.062 25.155 1.00 85.44 716 ASP A CA 1
ATOM 5648 C C . ASP A 1 716 ? -3.951 -26.500 23.766 1.00 85.44 716 ASP A C 1
ATOM 5650 O O . ASP A 1 716 ? -2.835 -26.687 23.271 1.00 85.44 716 ASP A O 1
ATOM 5654 N N . LEU A 1 717 ? -4.859 -25.719 23.167 1.00 83.31 717 LEU A N 1
ATOM 5655 C CA . LEU A 1 717 ? -4.585 -25.015 21.907 1.00 83.31 717 LEU A CA 1
ATOM 5656 C C . LEU A 1 717 ? -3.441 -24.005 22.041 1.00 83.31 717 LEU A C 1
ATOM 5658 O O . LEU A 1 717 ? -2.607 -23.902 21.140 1.00 83.31 717 LEU A O 1
ATOM 5662 N N . LEU A 1 718 ? -3.359 -23.296 23.169 1.00 82.19 718 LEU A N 1
ATOM 5663 C CA . LEU A 1 718 ? -2.254 -22.385 23.461 1.00 82.19 718 LEU A CA 1
ATOM 5664 C C . LEU A 1 718 ? -0.908 -23.125 23.534 1.00 82.19 718 LEU A C 1
ATOM 5666 O O . LEU A 1 718 ? 0.106 -22.588 23.098 1.00 82.19 718 LEU A O 1
ATOM 5670 N N . ARG A 1 719 ? -0.867 -24.361 24.042 1.00 78.19 719 ARG A N 1
ATOM 5671 C CA . ARG A 1 719 ? 0.365 -25.174 24.089 1.00 78.19 719 ARG A CA 1
ATOM 5672 C C . ARG A 1 719 ? 0.798 -25.697 22.723 1.00 78.19 719 ARG A C 1
ATOM 5674 O O . ARG A 1 719 ? 1.977 -25.999 22.544 1.00 78.19 719 ARG A O 1
ATOM 5681 N N . CYS A 1 720 ? -0.129 -25.805 21.776 1.00 74.88 720 CYS A N 1
ATOM 5682 C CA . CYS A 1 720 ? 0.182 -26.128 20.388 1.00 74.88 720 CYS A CA 1
ATOM 5683 C C . CYS A 1 720 ? 0.798 -24.945 19.620 1.00 74.88 720 CYS A C 1
ATOM 5685 O O . CYS A 1 720 ? 1.328 -25.158 18.528 1.00 74.88 720 CYS A O 1
ATOM 5687 N N . LEU A 1 721 ? 0.764 -23.721 20.166 1.00 67.94 721 LEU A N 1
ATOM 5688 C CA . LEU A 1 721 ? 1.423 -22.565 19.561 1.00 67.94 721 LEU A CA 1
ATOM 5689 C C . LEU A 1 721 ? 2.950 -22.618 19.758 1.00 67.94 721 LEU A C 1
ATOM 5691 O O . LEU A 1 721 ? 3.433 -23.015 20.823 1.00 67.94 721 LEU A O 1
ATOM 5695 N N . PRO A 1 722 ? 3.746 -22.181 18.763 1.00 56.78 722 PRO A N 1
ATOM 5696 C CA . PRO A 1 722 ? 5.187 -22.038 18.919 1.00 56.78 722 PRO A CA 1
ATOM 5697 C C . PRO A 1 722 ? 5.547 -21.133 20.114 1.00 56.78 722 PRO A C 1
ATOM 5699 O O . PRO A 1 722 ? 4.880 -20.122 20.352 1.00 56.78 722 PRO A O 1
ATOM 5702 N N . PRO A 1 723 ? 6.629 -21.438 20.857 1.00 50.28 723 PRO A N 1
ATOM 5703 C CA . PRO A 1 723 ? 7.059 -20.652 22.008 1.00 50.28 723 PRO A CA 1
ATOM 5704 C C . PRO A 1 723 ? 7.667 -19.325 21.541 1.00 50.28 723 PRO A C 1
ATOM 5706 O O . PRO A 1 723 ? 8.878 -19.236 21.349 1.00 50.28 723 PRO A O 1
ATOM 5709 N N . ARG A 1 724 ? 6.795 -18.335 21.309 1.00 50.69 724 ARG A N 1
ATOM 5710 C CA . ARG A 1 724 ? 6.987 -16.880 21.123 1.00 50.69 724 ARG A CA 1
ATOM 5711 C C . ARG A 1 724 ? 5.926 -16.418 20.118 1.00 50.69 724 ARG A C 1
ATOM 5713 O O . ARG A 1 724 ? 6.159 -16.637 18.935 1.00 50.69 724 ARG A O 1
ATOM 5720 N N . GLN A 1 725 ? 4.841 -15.764 20.566 1.00 57.47 725 GLN A N 1
ATOM 5721 C CA . GLN A 1 725 ? 4.391 -14.453 20.028 1.00 57.47 725 GLN A CA 1
ATOM 5722 C C . GLN A 1 725 ? 2.953 -13.996 20.358 1.00 57.47 725 GLN A C 1
ATOM 5724 O O . GLN A 1 725 ? 2.736 -12.788 20.307 1.00 57.47 725 GLN A O 1
ATOM 5729 N N . SER A 1 726 ? 2.010 -14.820 20.837 1.00 64.69 726 SER A N 1
ATOM 5730 C CA . SER A 1 726 ? 0.621 -14.319 20.961 1.00 64.69 726 SER A CA 1
ATOM 5731 C C . SER A 1 726 ? 0.292 -13.656 22.308 1.00 64.69 726 SER A C 1
ATOM 5733 O O . SER A 1 726 ? -0.429 -14.214 23.143 1.00 64.69 726 SER A O 1
ATOM 5735 N N . ALA A 1 727 ? 0.769 -12.426 22.524 1.00 72.19 727 ALA A N 1
ATOM 5736 C CA . ALA A 1 727 ? 0.391 -11.616 23.692 1.00 72.19 727 ALA A CA 1
ATOM 5737 C C . ALA A 1 727 ? -1.137 -11.451 23.825 1.00 72.19 727 ALA A C 1
ATOM 5739 O O . ALA A 1 727 ? -1.684 -11.485 24.927 1.00 72.19 727 ALA A O 1
ATOM 5740 N N . SER A 1 728 ? -1.836 -11.331 22.691 1.00 74.38 728 SER A N 1
ATOM 5741 C CA . SER A 1 728 ? -3.292 -11.166 22.648 1.00 74.38 728 SER A CA 1
ATOM 5742 C C . SER A 1 728 ? -4.047 -12.412 23.122 1.00 74.38 728 SER A C 1
ATOM 5744 O O . SER A 1 728 ? -4.928 -12.283 23.970 1.00 74.38 728 SER A O 1
ATOM 5746 N N . ALA A 1 729 ? -3.675 -13.612 22.656 1.00 77.44 729 ALA A N 1
ATOM 5747 C CA . ALA A 1 729 ? -4.340 -14.852 23.070 1.00 77.44 729 ALA A CA 1
ATOM 5748 C C . ALA A 1 729 ? -4.065 -15.182 24.547 1.00 77.44 729 ALA A C 1
ATOM 5750 O O . ALA A 1 729 ? -4.975 -15.568 25.279 1.00 77.44 729 ALA A O 1
ATOM 5751 N N . LEU A 1 730 ? -2.829 -14.945 25.010 1.00 82.44 730 LEU A N 1
ATOM 5752 C CA . LEU A 1 730 ? -2.464 -15.035 26.427 1.00 82.44 730 LEU A CA 1
ATOM 5753 C C . LEU A 1 730 ? -3.285 -14.053 27.274 1.00 82.44 730 LEU A C 1
ATOM 5755 O O . LEU A 1 730 ? -3.781 -14.421 28.335 1.00 82.44 730 LEU A O 1
ATOM 5759 N N . GLY A 1 731 ? -3.465 -12.816 26.802 1.00 80.25 731 GLY A N 1
ATOM 5760 C CA . GLY A 1 731 ? -4.295 -11.810 27.460 1.00 80.25 731 GLY A CA 1
ATOM 5761 C C . GLY A 1 731 ? -5.777 -12.194 27.527 1.00 80.25 731 GLY A C 1
ATOM 5762 O O . GLY A 1 731 ? -6.393 -12.021 28.580 1.00 80.25 731 GLY A O 1
ATOM 5763 N N . ALA A 1 732 ? -6.337 -12.743 26.444 1.00 82.25 732 ALA A N 1
ATOM 5764 C CA . ALA A 1 732 ? -7.724 -13.212 26.383 1.00 82.25 732 ALA A CA 1
ATOM 5765 C C . ALA A 1 732 ? -7.970 -14.382 27.347 1.00 82.25 732 ALA A C 1
ATOM 5767 O O . ALA A 1 732 ? -8.897 -14.325 28.160 1.00 82.25 732 ALA A O 1
ATOM 5768 N N . LEU A 1 733 ? -7.087 -15.387 27.339 1.00 85.25 733 LEU A N 1
ATOM 5769 C CA . LEU A 1 733 ? -7.163 -16.520 28.261 1.00 85.25 733 LEU A CA 1
ATOM 5770 C C . LEU A 1 733 ? -6.980 -16.072 29.716 1.00 85.25 733 LEU A C 1
ATOM 5772 O O . LEU A 1 733 ? -7.749 -16.472 30.583 1.00 85.25 733 LEU A O 1
ATOM 5776 N N . LEU A 1 734 ? -6.030 -15.173 29.995 1.00 85.25 734 LEU A N 1
ATOM 5777 C CA . LEU A 1 734 ? -5.827 -14.608 31.333 1.00 85.25 734 LEU A CA 1
ATOM 5778 C C . LEU A 1 734 ? -7.071 -13.854 31.828 1.00 85.25 734 LEU A C 1
ATOM 5780 O O . LEU A 1 734 ? -7.469 -13.993 32.986 1.00 85.25 734 LEU A O 1
ATOM 5784 N N . ALA A 1 735 ? -7.708 -13.066 30.960 1.00 81.81 735 ALA A N 1
ATOM 5785 C CA . ALA A 1 735 ? -8.943 -12.364 31.286 1.00 81.81 735 ALA A CA 1
ATOM 5786 C C . ALA A 1 735 ? -10.097 -13.339 31.568 1.00 81.81 735 ALA A C 1
ATOM 5788 O O . ALA A 1 735 ? -10.856 -13.110 32.511 1.00 81.81 735 ALA A O 1
ATOM 5789 N N . ALA A 1 736 ? -10.204 -14.432 30.815 1.00 84.06 736 ALA A N 1
ATOM 5790 C CA . ALA A 1 736 ? -11.200 -15.473 31.048 1.00 84.06 736 ALA A CA 1
ATOM 5791 C C . ALA A 1 736 ? -10.933 -16.275 32.327 1.00 84.06 736 ALA A C 1
ATOM 5793 O O . ALA A 1 736 ? -11.864 -16.501 33.095 1.00 84.06 736 ALA A O 1
ATOM 5794 N N . CYS A 1 737 ? -9.675 -16.601 32.640 1.00 85.31 737 CYS A N 1
ATOM 5795 C CA . CYS A 1 737 ? -9.293 -17.208 33.919 1.00 85.31 737 CYS A CA 1
ATOM 5796 C C . CYS A 1 737 ? -9.756 -16.359 35.111 1.00 85.31 737 CYS A C 1
ATOM 5798 O O . CYS A 1 737 ? -10.189 -16.905 36.122 1.00 85.31 737 CYS A O 1
ATOM 5800 N N . ARG A 1 738 ? -9.747 -15.023 34.980 1.00 81.69 738 ARG A N 1
ATOM 5801 C CA . ARG A 1 738 ? -10.333 -14.118 35.983 1.00 81.69 738 ARG A CA 1
ATOM 5802 C C . ARG A 1 738 ? -11.851 -14.264 36.080 1.00 81.69 738 ARG A C 1
ATOM 5804 O O . ARG A 1 738 ? -12.377 -14.322 37.183 1.00 81.69 738 ARG A O 1
ATOM 5811 N N . VAL A 1 739 ? -12.545 -14.247 34.941 1.00 81.94 739 VAL A N 1
ATOM 5812 C CA . VAL A 1 739 ? -14.018 -14.279 34.880 1.00 81.94 739 VAL A CA 1
ATOM 5813 C C . VAL A 1 739 ? -14.566 -15.616 35.386 1.00 81.94 739 VAL A C 1
ATOM 5815 O O . VAL A 1 739 ? -15.551 -15.630 36.115 1.00 81.94 739 VAL A O 1
ATOM 5818 N N . HIS A 1 740 ? -13.906 -16.721 35.046 1.00 83.81 740 HIS A N 1
ATOM 5819 C CA . HIS A 1 740 ? -14.314 -18.081 35.401 1.00 83.81 740 HIS A CA 1
ATOM 5820 C C . HIS A 1 740 ? -13.627 -18.625 36.669 1.00 83.81 740 HIS A C 1
ATOM 5822 O O . HIS A 1 740 ? -13.872 -19.765 37.050 1.00 83.81 740 HIS A O 1
ATOM 5828 N N . GLY A 1 741 ? -12.785 -17.827 37.337 1.00 78.12 741 GLY A N 1
ATOM 5829 C CA . GLY A 1 741 ? -12.215 -18.155 38.650 1.00 78.12 741 GLY A CA 1
ATOM 5830 C C . GLY A 1 741 ? -11.087 -19.198 38.667 1.00 78.12 741 GLY A C 1
ATOM 5831 O O . GLY A 1 741 ? -10.839 -19.786 39.716 1.00 78.12 741 GLY A O 1
ATOM 5832 N N . ASN A 1 742 ? -10.381 -19.433 37.554 1.00 84.38 742 ASN A N 1
ATOM 5833 C CA . ASN A 1 742 ? -9.244 -20.364 37.494 1.00 84.38 742 ASN A CA 1
ATOM 5834 C C . ASN A 1 742 ? -7.914 -19.639 37.788 1.00 84.38 742 ASN A C 1
ATOM 5836 O O . ASN A 1 742 ? -7.226 -19.148 36.887 1.00 84.38 742 ASN A O 1
ATOM 5840 N N . SER A 1 743 ? -7.561 -19.543 39.072 1.00 79.94 743 SER A N 1
ATOM 5841 C CA . SER A 1 743 ? -6.366 -18.826 39.540 1.00 79.94 743 SER A CA 1
ATOM 5842 C C . SER A 1 743 ? -5.049 -19.520 39.169 1.00 79.94 743 SER A C 1
ATOM 5844 O O . SER A 1 743 ? -4.091 -18.842 38.802 1.00 79.94 743 SER A O 1
ATOM 5846 N N . GLU A 1 744 ? -4.995 -20.853 39.192 1.00 82.69 744 GLU A N 1
ATOM 5847 C CA . GLU A 1 744 ? -3.780 -21.629 38.904 1.00 82.69 744 GLU A CA 1
ATOM 5848 C C . GLU A 1 744 ? -3.326 -21.483 37.442 1.00 82.69 744 GLU A C 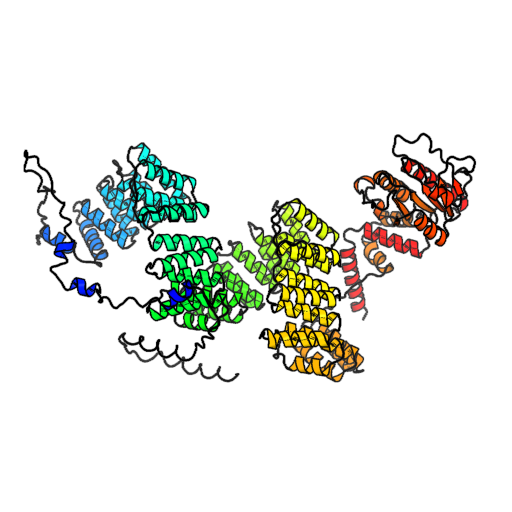1
ATOM 5850 O O . GLU A 1 744 ? -2.162 -21.162 37.162 1.00 82.69 744 GLU A O 1
ATOM 5855 N N . MET A 1 745 ? -4.260 -21.632 36.497 1.00 84.69 745 MET A N 1
ATOM 5856 C CA . MET A 1 745 ? -3.988 -21.412 35.075 1.00 84.69 745 MET A CA 1
ATOM 5857 C C . MET A 1 745 ? -3.641 -19.941 34.807 1.00 84.69 745 MET A C 1
ATOM 5859 O O . MET A 1 745 ? -2.676 -19.648 34.094 1.00 84.69 745 MET A O 1
ATOM 5863 N N . GLY A 1 746 ? -4.371 -19.009 35.432 1.00 83.81 746 GLY A N 1
ATOM 5864 C CA . GLY A 1 746 ? -4.117 -17.571 35.326 1.00 83.81 746 GLY A CA 1
ATOM 5865 C C . GLY A 1 746 ? -2.705 -17.165 35.766 1.00 83.81 746 GLY A C 1
ATOM 5866 O O . GLY A 1 746 ? -2.075 -16.329 35.122 1.00 83.81 746 GLY A O 1
ATOM 5867 N N . GLU A 1 747 ? -2.148 -17.783 36.806 1.00 82.62 747 GLU A N 1
ATOM 5868 C CA . GLU A 1 747 ? -0.775 -17.507 37.255 1.00 82.62 747 GLU A CA 1
ATOM 5869 C C . GLU A 1 747 ? 0.290 -17.966 36.259 1.00 82.62 747 GLU A C 1
ATOM 5871 O O . GLU A 1 747 ? 1.307 -17.292 36.071 1.00 82.62 747 GLU A O 1
ATOM 5876 N N . THR A 1 748 ? 0.076 -19.116 35.625 1.00 84.12 748 THR A N 1
ATOM 5877 C CA . THR A 1 748 ? 1.014 -19.669 34.641 1.00 84.12 748 THR A CA 1
ATOM 5878 C C . THR A 1 748 ? 0.995 -18.850 33.354 1.00 84.12 748 THR A C 1
ATOM 5880 O O . THR A 1 748 ? 2.048 -18.404 32.895 1.00 84.12 748 THR A O 1
ATOM 5883 N N . VAL A 1 749 ? -0.201 -18.562 32.831 1.00 85.06 749 VAL A N 1
ATOM 5884 C CA . VAL A 1 749 ? -0.404 -17.713 31.645 1.00 85.06 749 VAL A CA 1
ATOM 5885 C C . VAL A 1 749 ? 0.094 -16.286 31.903 1.00 85.06 749 VAL A C 1
ATOM 5887 O O . VAL A 1 749 ? 0.753 -15.691 31.051 1.00 85.06 749 VAL A O 1
ATOM 5890 N N . GLY A 1 750 ? -0.149 -15.749 33.101 1.00 83.81 750 GLY A N 1
ATOM 5891 C CA . GLY A 1 750 ? 0.298 -14.417 33.501 1.00 83.81 750 GLY A CA 1
ATOM 5892 C C . GLY A 1 750 ? 1.820 -14.265 33.528 1.00 83.81 750 GLY A C 1
ATOM 5893 O O . GLY A 1 750 ? 2.336 -13.246 33.070 1.00 83.81 750 GLY A O 1
ATOM 5894 N N . ARG A 1 751 ? 2.555 -15.283 33.998 1.00 81.88 751 ARG A N 1
ATOM 5895 C CA . ARG A 1 751 ? 4.029 -15.302 33.942 1.00 81.88 751 ARG A CA 1
ATOM 5896 C C . ARG A 1 751 ? 4.542 -15.293 32.504 1.00 81.88 751 ARG A C 1
ATOM 5898 O O . ARG A 1 751 ? 5.385 -14.465 32.177 1.00 81.88 751 ARG A O 1
ATOM 5905 N N . TRP A 1 752 ? 3.981 -16.135 31.636 1.00 83.31 752 TRP A N 1
ATOM 5906 C CA . TRP A 1 752 ? 4.347 -16.149 30.215 1.00 83.31 752 TRP A CA 1
ATOM 5907 C C . TRP A 1 752 ? 4.089 -14.803 29.533 1.00 83.31 752 TRP A C 1
ATOM 5909 O O . TRP A 1 752 ? 4.924 -14.339 28.760 1.00 83.31 752 TRP A O 1
ATOM 5919 N N . LEU A 1 753 ? 2.972 -14.143 29.848 1.00 83.31 753 LEU A N 1
ATOM 5920 C CA . LEU A 1 753 ? 2.650 -12.832 29.287 1.00 83.31 753 LEU A CA 1
ATOM 5921 C C . LEU A 1 753 ? 3.605 -11.729 29.786 1.00 83.31 753 LEU A C 1
ATOM 5923 O O . LEU A 1 753 ? 3.980 -10.856 29.007 1.00 83.31 753 LEU A O 1
ATOM 5927 N N . LEU A 1 754 ? 4.041 -11.775 31.050 1.00 82.88 754 LEU A N 1
ATOM 5928 C CA . LEU A 1 754 ? 5.029 -10.834 31.604 1.00 82.88 754 LEU A CA 1
ATOM 5929 C C . LEU A 1 754 ? 6.427 -10.998 30.996 1.00 82.88 754 LEU A C 1
ATOM 5931 O O . LEU A 1 754 ? 7.122 -9.998 30.793 1.00 82.88 754 LEU A O 1
ATOM 5935 N N . ASP A 1 755 ? 6.831 -12.234 30.703 1.00 81.12 755 ASP A N 1
ATOM 5936 C CA . ASP A 1 755 ? 8.092 -12.523 30.012 1.00 81.12 755 ASP A CA 1
ATOM 5937 C C . ASP A 1 755 ? 8.052 -12.046 28.553 1.00 81.12 755 ASP A C 1
ATOM 5939 O O . ASP A 1 755 ? 9.063 -11.588 28.016 1.00 81.12 755 ASP A O 1
ATOM 5943 N N . LEU A 1 756 ? 6.876 -12.123 27.920 1.00 77.38 756 LEU A N 1
ATOM 5944 C CA . LEU A 1 756 ? 6.674 -11.753 26.521 1.00 77.38 756 LEU A CA 1
ATOM 5945 C C . LEU A 1 756 ? 6.509 -10.237 26.318 1.00 77.38 756 LEU A C 1
ATOM 5947 O O . LEU A 1 756 ? 7.075 -9.686 25.375 1.00 77.38 756 LEU A O 1
ATOM 5951 N N . GLU A 1 757 ? 5.801 -9.543 27.215 1.00 75.12 757 GLU A N 1
ATOM 5952 C CA . GLU A 1 757 ? 5.580 -8.090 27.160 1.00 75.12 757 GLU A CA 1
ATOM 5953 C C . GLU A 1 757 ? 6.121 -7.339 28.395 1.00 75.12 757 GLU A C 1
ATOM 5955 O O . GLU A 1 757 ? 5.372 -6.679 29.126 1.00 75.12 757 GLU A O 1
ATOM 5960 N N . PRO A 1 758 ? 7.448 -7.333 28.611 1.00 75.56 758 PRO A N 1
ATOM 5961 C CA . PRO A 1 758 ? 8.068 -6.720 29.787 1.00 75.56 758 PRO A CA 1
ATOM 5962 C C . PRO A 1 758 ? 7.899 -5.195 29.873 1.00 75.56 758 PRO A C 1
ATOM 5964 O O . PRO A 1 758 ? 8.208 -4.607 30.910 1.00 75.56 758 PRO A O 1
ATOM 5967 N N . GLN A 1 759 ? 7.466 -4.561 28.779 1.00 74.31 759 GLN A N 1
ATOM 5968 C CA . GLN A 1 759 ? 7.297 -3.114 28.634 1.00 74.31 759 GLN A CA 1
ATOM 5969 C C . GLN A 1 759 ? 5.825 -2.677 28.594 1.00 74.31 759 GLN A C 1
ATOM 5971 O O . GLN A 1 759 ? 5.564 -1.480 28.499 1.00 74.31 759 GLN A O 1
ATOM 5976 N N . ASN A 1 760 ? 4.858 -3.603 28.643 1.00 75.25 760 ASN A N 1
ATOM 5977 C CA . ASN A 1 760 ? 3.440 -3.260 28.538 1.00 75.25 760 ASN A CA 1
ATOM 5978 C C . ASN A 1 760 ? 2.801 -3.066 29.930 1.00 75.25 760 ASN A C 1
ATOM 5980 O O . ASN A 1 760 ? 2.596 -4.049 30.644 1.00 75.25 760 ASN A O 1
ATOM 5984 N N . PRO A 1 761 ? 2.411 -1.839 30.335 1.00 73.06 761 PRO A N 1
ATOM 5985 C CA . PRO A 1 761 ? 1.825 -1.588 31.653 1.00 73.06 761 PRO A CA 1
ATOM 5986 C C . PRO A 1 761 ? 0.492 -2.319 31.895 1.00 73.06 761 PRO A C 1
ATOM 5988 O O . PRO A 1 761 ? 0.172 -2.625 33.047 1.00 73.06 761 PRO A O 1
ATOM 5991 N N . SER A 1 762 ? -0.305 -2.598 30.850 1.00 71.12 762 SER A N 1
ATOM 5992 C CA . SER A 1 762 ? -1.608 -3.268 31.006 1.00 71.12 762 SER A CA 1
ATOM 5993 C C . SER A 1 762 ? -1.457 -4.714 31.467 1.00 71.12 762 SER A C 1
ATOM 5995 O O . SER A 1 762 ? -2.260 -5.188 32.271 1.00 71.12 762 SER A O 1
ATOM 5997 N N . THR A 1 763 ? -0.393 -5.379 31.021 1.00 79.56 763 THR A N 1
ATOM 5998 C CA . THR A 1 763 ? -0.061 -6.766 31.357 1.00 79.56 763 THR A CA 1
ATOM 5999 C C . THR A 1 763 ? 0.203 -6.933 32.852 1.00 79.56 763 THR A C 1
ATOM 6001 O O . THR A 1 763 ? -0.402 -7.786 33.500 1.00 79.56 763 THR A O 1
ATOM 6004 N N . TYR A 1 764 ? 1.007 -6.045 33.443 1.00 81.69 764 TYR A N 1
ATOM 6005 C CA . TYR A 1 764 ? 1.236 -6.018 34.894 1.00 81.69 764 TYR A CA 1
ATOM 6006 C C . TYR A 1 764 ? -0.057 -5.783 35.680 1.00 81.69 764 TYR A C 1
ATOM 6008 O O . TYR A 1 764 ? -0.259 -6.374 36.741 1.00 81.69 764 TYR A O 1
ATOM 6016 N N . GLY A 1 765 ? -0.956 -4.946 35.154 1.00 79.44 765 GLY A N 1
ATOM 6017 C CA . GLY A 1 765 ? -2.277 -4.720 35.737 1.00 79.44 765 GLY A CA 1
ATOM 6018 C C . GLY A 1 765 ? -3.160 -5.971 35.717 1.00 79.44 765 GLY A C 1
ATOM 6019 O O . GLY A 1 765 ? -3.747 -6.314 36.742 1.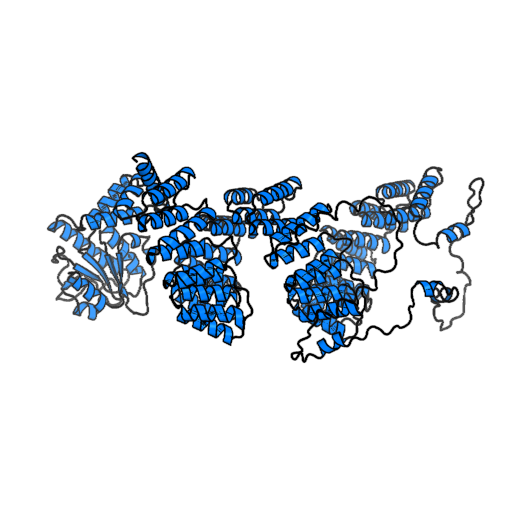00 79.44 765 GLY A O 1
ATOM 6020 N N . LEU A 1 766 ? -3.233 -6.671 34.581 1.00 76.69 766 LEU A N 1
ATOM 6021 C CA . LEU A 1 766 ? -4.013 -7.905 34.430 1.00 76.69 766 LEU A CA 1
ATOM 6022 C C . LEU A 1 766 ? -3.517 -9.007 35.371 1.00 76.69 766 LEU A C 1
ATOM 6024 O O . LEU A 1 766 ? -4.321 -9.588 36.098 1.00 76.69 766 LEU A O 1
ATOM 6028 N N . VAL A 1 767 ? -2.203 -9.232 35.431 1.00 82.75 767 VAL A N 1
ATOM 6029 C CA . VAL A 1 767 ? -1.606 -10.246 36.314 1.00 82.75 767 VAL A CA 1
ATOM 6030 C C . VAL A 1 767 ? -1.781 -9.883 37.791 1.00 82.75 767 VAL A C 1
ATOM 6032 O O . VAL A 1 767 ? -2.140 -10.733 38.602 1.00 82.75 767 VAL A O 1
ATOM 6035 N N . SER A 1 768 ? -1.617 -8.608 38.155 1.00 83.50 768 SER A N 1
ATOM 6036 C CA . SER A 1 768 ? -1.872 -8.143 39.525 1.00 83.50 768 SER A CA 1
ATOM 6037 C C . SER A 1 768 ? -3.329 -8.364 39.954 1.00 83.50 768 SER A C 1
ATOM 6039 O O . SER A 1 768 ? -3.582 -8.729 41.101 1.00 83.50 768 SER A O 1
ATOM 6041 N N . ASN A 1 769 ? -4.286 -8.183 39.039 1.00 82.62 769 ASN A N 1
ATOM 6042 C CA . ASN A 1 769 ? -5.701 -8.432 39.311 1.00 82.62 769 ASN A CA 1
ATOM 6043 C C . ASN A 1 769 ? -6.017 -9.926 39.486 1.00 82.62 769 ASN A C 1
ATOM 6045 O O . ASN A 1 769 ? -6.884 -10.250 40.290 1.00 82.62 769 ASN A O 1
ATOM 6049 N N . ILE A 1 770 ? -5.319 -10.825 38.783 1.00 83.94 770 ILE A N 1
ATOM 6050 C CA . ILE A 1 770 ? -5.438 -12.281 38.984 1.00 83.94 770 ILE A CA 1
ATOM 6051 C C . ILE A 1 770 ? -4.937 -12.680 40.371 1.00 83.94 770 ILE A C 1
ATOM 6053 O O . ILE A 1 770 ? -5.657 -13.357 41.100 1.00 83.94 770 ILE A O 1
ATOM 6057 N N . TYR A 1 771 ? -3.756 -12.201 40.776 1.00 81.94 771 TYR A N 1
ATOM 6058 C CA . TYR A 1 771 ? -3.232 -12.461 42.121 1.00 81.94 771 TYR A CA 1
ATOM 6059 C C . TYR A 1 771 ? -4.155 -11.913 43.216 1.00 81.94 771 TYR A C 1
ATOM 6061 O O . TYR A 1 771 ? -4.398 -12.595 44.206 1.00 81.94 771 TYR A O 1
ATOM 6069 N N . ALA A 1 772 ? -4.720 -10.717 43.024 1.00 81.38 772 ALA A N 1
ATOM 6070 C CA . ALA A 1 772 ? -5.706 -10.160 43.948 1.00 81.38 772 ALA A CA 1
ATOM 6071 C C . ALA A 1 772 ? -6.999 -10.998 44.001 1.00 81.38 772 ALA A C 1
ATOM 6073 O O . ALA A 1 772 ? -7.524 -11.229 45.085 1.00 81.38 772 ALA A O 1
ATOM 6074 N N . GLY A 1 773 ? -7.486 -11.483 42.851 1.00 75.19 773 GLY A N 1
ATOM 6075 C CA . GLY A 1 773 ? -8.661 -12.359 42.766 1.00 75.19 773 GLY A CA 1
ATOM 6076 C C . GLY A 1 773 ? -8.449 -13.745 43.385 1.00 75.19 773 GLY A C 1
ATOM 6077 O O . GLY A 1 773 ? -9.404 -14.336 43.872 1.00 75.19 773 GLY A O 1
ATOM 6078 N N . GLY A 1 774 ? -7.208 -14.239 43.416 1.00 76.75 774 GLY A N 1
ATOM 6079 C CA . GLY A 1 774 ? -6.805 -15.461 44.122 1.00 76.75 774 GLY A CA 1
ATOM 6080 C C . GLY A 1 774 ? -6.371 -15.245 45.579 1.00 76.75 774 GLY A C 1
ATOM 6081 O O . GLY A 1 774 ? -5.687 -16.104 46.124 1.00 76.75 774 GLY A O 1
ATOM 6082 N N . GLU A 1 775 ? -6.689 -14.090 46.180 1.00 80.50 775 GLU A N 1
ATOM 6083 C CA . GLU A 1 775 ? -6.337 -13.692 47.560 1.00 80.50 775 GLU A CA 1
ATOM 6084 C C . GLU A 1 775 ? -4.821 -13.611 47.871 1.00 80.50 775 GLU A C 1
ATOM 6086 O O . GLU A 1 775 ? -4.401 -13.451 49.021 1.00 80.50 775 GLU A O 1
ATOM 6091 N N . LYS A 1 776 ? -3.969 -13.619 46.841 1.00 82.88 776 LYS A N 1
ATOM 6092 C CA . LYS A 1 776 ? -2.502 -13.499 46.914 1.00 82.88 776 LYS A CA 1
ATOM 6093 C C . LYS A 1 776 ? -2.057 -12.033 46.858 1.00 82.88 776 LYS A C 1
ATOM 6095 O O . LYS A 1 776 ? -1.434 -11.551 45.907 1.00 82.88 776 LYS A O 1
ATOM 6100 N N . TRP A 1 777 ? -2.413 -11.272 47.893 1.00 82.38 777 TRP A N 1
ATOM 6101 C CA . TRP A 1 777 ? -2.191 -9.818 47.950 1.00 82.38 777 TRP A CA 1
ATOM 6102 C C . TRP A 1 777 ? -0.711 -9.401 47.942 1.00 82.38 777 TRP A C 1
ATOM 6104 O O . TRP A 1 777 ? -0.382 -8.313 47.460 1.00 82.38 777 TRP A O 1
ATOM 6114 N N . LYS A 1 778 ? 0.193 -10.249 48.452 1.00 82.56 778 LYS A N 1
ATOM 6115 C CA . LYS A 1 778 ? 1.640 -9.967 48.483 1.00 82.56 778 LYS A CA 1
ATOM 6116 C C . LYS A 1 778 ? 2.240 -10.012 47.079 1.00 82.56 778 LYS A C 1
ATOM 6118 O O . LYS A 1 778 ? 2.966 -9.102 46.686 1.00 82.56 778 LYS A O 1
ATOM 6123 N N . GLU A 1 779 ? 1.883 -11.024 46.309 1.00 82.25 779 GLU A N 1
ATOM 6124 C CA . GLU A 1 779 ? 2.294 -11.252 44.927 1.00 82.25 779 GLU A CA 1
ATOM 6125 C C . GLU A 1 779 ? 1.720 -10.156 44.017 1.00 82.25 779 GLU A C 1
ATOM 6127 O O . GLU A 1 779 ? 2.440 -9.561 43.212 1.00 82.25 779 GLU A O 1
ATOM 6132 N N . ALA A 1 780 ? 0.452 -9.776 44.225 1.00 82.81 780 ALA A N 1
ATOM 6133 C CA . ALA A 1 780 ? -0.168 -8.651 43.527 1.00 82.81 780 ALA A CA 1
ATOM 6134 C C . ALA A 1 780 ? 0.588 -7.327 43.753 1.00 82.81 780 ALA A C 1
ATOM 6136 O O . ALA A 1 780 ? 0.727 -6.533 42.814 1.00 82.81 780 ALA A O 1
ATOM 6137 N N . ALA A 1 781 ? 1.082 -7.085 44.973 1.00 81.94 781 ALA A N 1
ATOM 6138 C CA . ALA A 1 781 ? 1.882 -5.910 45.312 1.00 81.94 781 ALA A CA 1
ATOM 6139 C C . ALA A 1 781 ? 3.288 -5.956 44.686 1.00 81.94 781 ALA A C 1
ATOM 6141 O O . ALA A 1 781 ? 3.757 -4.935 44.181 1.00 81.94 781 ALA A O 1
ATOM 6142 N N . GLN A 1 782 ? 3.930 -7.128 44.645 1.00 84.56 782 GLN A N 1
ATOM 6143 C CA . GLN A 1 782 ? 5.236 -7.320 43.999 1.00 84.56 782 GLN A CA 1
ATOM 6144 C C . GLN A 1 782 ? 5.185 -7.030 42.493 1.00 84.56 782 GLN A C 1
ATOM 6146 O O . GLN A 1 782 ? 6.035 -6.304 41.982 1.00 84.56 782 GLN A O 1
ATOM 6151 N N . VAL A 1 783 ? 4.155 -7.506 41.785 1.00 84.00 783 VAL A N 1
ATOM 6152 C CA . VAL A 1 783 ? 3.978 -7.232 40.344 1.00 84.00 783 VAL A CA 1
ATOM 6153 C C . VAL A 1 783 ? 3.784 -5.733 40.078 1.00 84.00 783 VAL A C 1
ATOM 6155 O O . VAL A 1 783 ? 4.352 -5.189 39.129 1.00 84.00 783 VAL A O 1
ATOM 6158 N N . ARG A 1 784 ? 3.038 -5.024 40.940 1.00 80.31 784 ARG A N 1
ATOM 6159 C CA . ARG A 1 784 ? 2.878 -3.558 40.848 1.00 80.31 784 ARG A CA 1
ATOM 6160 C C . ARG A 1 784 ? 4.181 -2.813 41.141 1.00 80.31 784 ARG A C 1
ATOM 6162 O O . ARG A 1 784 ? 4.468 -1.819 40.476 1.00 80.31 784 ARG A O 1
ATOM 6169 N N . ALA A 1 785 ? 4.968 -3.285 42.107 1.00 80.81 785 ALA A N 1
ATOM 6170 C CA . ALA A 1 785 ? 6.278 -2.718 42.417 1.00 80.81 785 ALA A CA 1
ATOM 6171 C C . ALA A 1 785 ? 7.253 -2.884 41.240 1.00 80.81 785 ALA A C 1
ATOM 6173 O O . ALA A 1 785 ? 7.896 -1.910 40.851 1.00 80.81 785 ALA A O 1
ATOM 6174 N N . LEU A 1 786 ? 7.273 -4.060 40.603 1.00 81.75 786 LEU A N 1
ATOM 6175 C CA . LEU A 1 786 ? 8.089 -4.345 39.419 1.00 81.75 786 LEU A CA 1
ATOM 6176 C C . LEU A 1 786 ? 7.718 -3.448 38.224 1.00 81.75 786 LEU A C 1
ATOM 6178 O O . LEU A 1 786 ? 8.595 -2.960 37.511 1.00 81.75 786 LEU A O 1
ATOM 6182 N N . ALA A 1 787 ? 6.426 -3.167 38.025 1.00 79.88 787 ALA A N 1
ATOM 6183 C CA . ALA A 1 787 ? 5.975 -2.217 37.004 1.00 79.88 787 ALA A CA 1
ATOM 6184 C C . ALA A 1 787 ? 6.460 -0.780 37.285 1.00 79.88 787 ALA A C 1
ATOM 6186 O O . ALA A 1 787 ? 6.845 -0.055 36.364 1.00 79.88 787 ALA A O 1
ATOM 6187 N N . LYS A 1 788 ? 6.472 -0.375 38.564 1.00 77.31 788 LYS A N 1
ATOM 6188 C CA . LYS A 1 788 ? 6.937 0.948 39.009 1.00 77.31 788 LYS A CA 1
ATOM 6189 C C . LYS A 1 788 ? 8.455 1.097 38.871 1.00 77.31 788 LYS A C 1
ATOM 6191 O O . LYS A 1 788 ? 8.908 2.138 38.403 1.00 77.31 788 LYS A O 1
ATOM 6196 N N . GLU A 1 789 ? 9.224 0.063 39.210 1.00 79.06 789 GLU A N 1
ATOM 6197 C CA . GLU A 1 789 ? 10.683 0.015 39.025 1.00 79.06 789 GLU A CA 1
ATOM 6198 C C . GLU A 1 789 ? 11.070 0.200 37.550 1.00 79.06 789 GLU A C 1
ATOM 6200 O O . GLU A 1 789 ? 11.977 0.963 37.222 1.00 79.06 789 GLU A O 1
ATOM 6205 N N . ARG A 1 790 ? 10.302 -0.404 36.638 1.00 78.25 790 ARG A N 1
ATOM 6206 C CA . ARG A 1 790 ? 10.484 -0.268 35.185 1.00 78.25 790 ARG A CA 1
ATOM 6207 C C . ARG A 1 790 ? 9.979 1.057 34.602 1.00 78.25 790 ARG A C 1
ATOM 6209 O O . ARG A 1 790 ? 10.012 1.234 33.389 1.00 78.25 790 ARG A O 1
ATOM 6216 N N . SER A 1 791 ? 9.535 2.003 35.435 1.00 71.00 791 SER A N 1
ATOM 6217 C CA . SER A 1 791 ? 9.019 3.316 35.008 1.00 71.00 791 SER A CA 1
ATOM 6218 C C . SER A 1 791 ? 7.853 3.239 34.006 1.00 71.00 791 SER A C 1
ATOM 6220 O O . SER A 1 791 ? 7.658 4.146 33.193 1.00 71.00 791 SER A O 1
ATOM 6222 N N . LEU A 1 792 ? 7.056 2.167 34.063 1.00 72.25 792 LEU A N 1
ATOM 6223 C CA . LEU A 1 792 ? 5.928 1.949 33.160 1.00 72.25 792 LEU A CA 1
ATOM 6224 C C . LEU A 1 792 ? 4.757 2.865 33.539 1.00 72.25 792 LEU A C 1
ATOM 6226 O O . LEU A 1 792 ? 4.199 2.774 34.634 1.00 72.25 792 LEU A O 1
ATOM 6230 N N . LYS A 1 793 ? 4.370 3.766 32.629 1.00 53.56 793 LYS A N 1
ATOM 6231 C CA . LYS A 1 793 ? 3.240 4.686 32.825 1.00 53.56 793 LYS A CA 1
ATOM 6232 C C . LYS A 1 793 ? 1.954 4.063 32.295 1.00 53.56 793 LYS A C 1
ATOM 6234 O O . LYS A 1 793 ? 1.861 3.740 31.116 1.00 53.56 793 LYS A O 1
ATOM 6239 N N . ARG A 1 794 ? 0.943 3.932 33.154 1.00 50.34 794 ARG A N 1
ATOM 6240 C CA . ARG A 1 794 ? -0.409 3.530 32.747 1.00 50.34 794 ARG A CA 1
ATOM 6241 C C . ARG A 1 794 ? -1.032 4.647 31.905 1.00 50.34 794 ARG A C 1
ATOM 6243 O O . ARG A 1 794 ? -1.030 5.789 32.349 1.00 50.34 794 ARG A O 1
ATOM 6250 N N . THR A 1 795 ? -1.586 4.322 30.742 1.00 38.31 795 THR A N 1
ATOM 6251 C CA . THR A 1 795 ? -2.522 5.185 30.006 1.00 38.31 795 THR A CA 1
ATOM 6252 C C . THR A 1 795 ? -3.910 5.020 30.631 1.00 38.31 795 THR A C 1
ATOM 6254 O O . THR A 1 795 ? -4.504 3.946 30.517 1.00 38.31 795 THR A O 1
ATOM 6257 N N . PRO A 1 796 ? -4.439 6.015 31.363 1.00 37.94 796 PRO A N 1
ATOM 6258 C CA . PRO A 1 796 ? -5.799 5.944 31.873 1.00 37.94 796 PRO A CA 1
ATOM 6259 C C . PRO A 1 796 ? -6.765 6.187 30.709 1.00 37.94 796 PRO A C 1
ATOM 6261 O O . PRO A 1 796 ? -6.586 7.141 29.956 1.00 37.94 796 PRO A O 1
ATOM 6264 N N . GLY A 1 797 ? -7.792 5.349 30.572 1.00 33.88 797 GLY A N 1
ATOM 6265 C CA . GLY A 1 797 ? -9.009 5.770 29.882 1.00 33.88 797 GLY A CA 1
ATOM 6266 C C . GLY A 1 797 ? -9.740 6.761 30.783 1.00 33.88 797 GLY A C 1
ATOM 6267 O O . GLY A 1 797 ? -9.851 6.515 31.984 1.00 33.88 797 GLY A O 1
ATOM 6268 N N . TYR A 1 798 ? -10.183 7.886 30.233 1.00 44.22 798 TYR A N 1
ATOM 6269 C CA . TYR A 1 798 ? -10.910 8.917 30.970 1.00 44.22 798 TYR A CA 1
ATOM 6270 C C . TYR A 1 798 ? -12.263 9.173 30.303 1.00 44.22 798 TYR A C 1
ATOM 6272 O O . TYR A 1 798 ? -12.329 9.435 29.104 1.00 44.22 798 TYR A O 1
ATOM 6280 N N . SER A 1 799 ? -13.324 9.122 31.103 1.00 39.28 799 SER A N 1
ATOM 6281 C CA . SER A 1 799 ? -14.573 9.846 30.872 1.00 39.28 799 SER A CA 1
ATOM 6282 C C . SER A 1 799 ? -14.661 10.893 31.977 1.00 39.28 799 SER A C 1
ATOM 6284 O O . SER A 1 799 ? -14.511 10.540 33.146 1.00 39.28 799 SER A O 1
ATOM 6286 N N . LEU A 1 800 ? -14.834 12.164 31.625 1.00 44.12 800 LEU A N 1
ATOM 6287 C CA . LEU A 1 800 ? -15.067 13.205 32.624 1.00 44.12 800 LEU A CA 1
ATOM 6288 C C . LEU A 1 800 ? -16.495 13.070 33.154 1.00 44.12 800 LEU A C 1
ATOM 6290 O O . LEU A 1 800 ? -17.407 12.805 32.375 1.00 44.12 800 LEU A O 1
ATOM 6294 N N . ILE A 1 801 ? -16.653 13.209 34.468 1.00 50.72 801 ILE A N 1
ATOM 6295 C CA . ILE A 1 801 ? -17.953 13.369 35.128 1.00 50.72 801 ILE A CA 1
ATOM 6296 C C . ILE A 1 801 ? -18.267 14.869 35.127 1.00 50.72 801 ILE A C 1
ATOM 6298 O O . ILE A 1 801 ? -17.342 15.658 35.319 1.00 50.72 801 ILE A O 1
ATOM 6302 N N . ASP A 1 802 ? -19.533 15.231 34.938 1.00 48.22 802 ASP A N 1
ATOM 6303 C CA . ASP A 1 802 ? -20.100 16.588 34.848 1.00 48.22 802 ASP A CA 1
ATOM 6304 C C . ASP A 1 802 ? -19.320 17.642 35.679 1.00 48.22 802 ASP A C 1
ATOM 6306 O O . ASP A 1 802 ? -18.585 18.465 35.123 1.00 48.22 802 ASP A O 1
ATOM 6310 N N . GLY A 1 803 ? -19.232 17.494 37.007 1.00 55.69 803 GLY A N 1
ATOM 6311 C CA . GLY A 1 803 ? -18.525 18.469 37.861 1.00 55.69 803 GLY A CA 1
ATOM 6312 C C . GLY A 1 803 ? -17.003 18.632 37.646 1.00 55.69 803 GLY A C 1
ATOM 6313 O O . GLY A 1 803 ? -16.424 19.646 38.042 1.00 55.69 803 GLY A O 1
ATOM 6314 N N . GLU A 1 804 ? -16.317 17.676 37.014 1.00 64.69 804 GLU A N 1
ATOM 6315 C CA . GLU A 1 804 ? -14.879 17.775 36.705 1.00 64.69 804 GLU A CA 1
ATOM 6316 C C . GLU A 1 804 ? -14.596 18.615 35.450 1.00 64.69 804 GLU A C 1
ATOM 6318 O O . GLU A 1 804 ? -13.464 19.075 35.254 1.00 64.69 804 GLU A O 1
ATOM 6323 N N . VAL A 1 805 ? -15.609 18.840 34.609 1.00 65.38 805 VAL A N 1
ATOM 6324 C CA . VAL A 1 805 ? -15.511 19.654 33.391 1.00 65.38 805 VAL A CA 1
ATOM 6325 C C . VAL A 1 805 ? -15.332 21.129 33.749 1.00 65.38 805 VAL A C 1
ATOM 6327 O O . VAL A 1 805 ? -14.454 21.792 33.187 1.00 65.38 805 VAL A O 1
ATOM 6330 N N . LEU A 1 806 ? -16.092 21.633 34.729 1.00 69.19 806 LEU A N 1
ATOM 6331 C CA . LEU A 1 806 ? -15.945 23.010 35.213 1.00 69.19 806 LEU A CA 1
ATOM 6332 C C . LEU A 1 806 ? -14.563 23.237 35.817 1.00 69.19 806 LEU A C 1
ATOM 6334 O O . LEU A 1 806 ? -13.900 24.198 35.444 1.00 69.19 806 LEU A O 1
ATOM 6338 N N . GLU A 1 807 ? -14.079 22.349 36.688 1.00 73.12 807 GLU A N 1
ATOM 6339 C CA . GLU A 1 807 ? -12.743 22.504 37.282 1.00 73.12 807 GLU A CA 1
ATOM 6340 C C . GLU A 1 807 ? -11.627 22.526 36.225 1.00 73.12 807 GLU A C 1
ATOM 6342 O O . GLU A 1 807 ? -10.644 23.259 36.366 1.00 73.12 807 GLU A O 1
ATOM 6347 N N . ALA A 1 808 ? -11.774 21.723 35.168 1.00 73.69 808 ALA A N 1
ATOM 6348 C CA . ALA A 1 808 ? -10.801 21.636 34.090 1.00 73.69 808 ALA A CA 1
ATOM 6349 C C . ALA A 1 808 ? -10.782 22.889 33.209 1.00 73.69 808 ALA A C 1
ATOM 6351 O O . ALA A 1 808 ? -9.710 23.341 32.803 1.00 73.69 808 ALA A O 1
ATOM 6352 N N . LEU A 1 809 ? -11.958 23.428 32.880 1.00 77.38 809 LEU A N 1
ATOM 6353 C CA . LEU A 1 809 ? -12.110 24.503 31.899 1.00 77.38 809 LEU A CA 1
ATOM 6354 C C . LEU A 1 809 ? -12.146 25.900 32.528 1.00 77.38 809 LEU A C 1
ATOM 6356 O O . LEU A 1 809 ? -11.740 26.854 31.864 1.00 77.38 809 LEU A O 1
ATOM 6360 N N . ASP A 1 810 ? -12.552 26.042 33.793 1.00 79.62 810 ASP A N 1
ATOM 6361 C CA . ASP A 1 810 ? -12.667 27.340 34.476 1.00 79.62 810 ASP A CA 1
ATOM 6362 C C . ASP A 1 810 ? -11.374 28.182 34.415 1.00 79.62 810 ASP A C 1
ATOM 6364 O O . ASP A 1 810 ? -11.463 29.366 34.093 1.00 79.62 810 ASP A O 1
ATOM 6368 N N . PRO A 1 811 ? -10.151 27.634 34.585 1.00 80.56 811 PRO A N 1
ATOM 6369 C CA . PRO A 1 811 ? -8.919 28.424 34.465 1.00 80.56 811 PRO A CA 1
ATOM 6370 C C . PRO A 1 811 ? -8.648 28.975 33.056 1.00 80.56 811 PRO A C 1
ATOM 6372 O O . PRO A 1 811 ? -7.828 29.877 32.894 1.00 80.56 811 PRO A O 1
ATOM 6375 N N . HIS A 1 812 ? -9.291 28.409 32.035 1.00 78.62 812 HIS A N 1
ATOM 6376 C CA . HIS A 1 812 ? -9.056 28.719 30.624 1.00 78.62 812 HIS A CA 1
ATOM 6377 C C . HIS A 1 812 ? -10.112 29.648 30.020 1.00 78.62 812 HIS A C 1
ATOM 6379 O O . HIS A 1 812 ? -9.973 30.070 28.871 1.00 78.62 812 HIS A O 1
ATOM 6385 N N . ILE A 1 813 ? -11.146 29.987 30.787 1.00 80.94 813 ILE A N 1
ATOM 6386 C CA . ILE A 1 813 ? -12.188 30.932 30.396 1.00 80.94 813 ILE A CA 1
ATOM 6387 C C . ILE A 1 813 ? -11.900 32.263 31.086 1.00 80.94 813 ILE A C 1
ATOM 6389 O O . ILE A 1 813 ? -11.573 32.305 32.268 1.00 80.94 813 ILE A O 1
ATOM 6393 N N . LEU A 1 814 ? -11.991 33.371 30.349 1.00 83.12 814 LEU A N 1
ATOM 6394 C CA . LEU A 1 814 ? -11.803 34.705 30.927 1.00 83.12 814 LEU A CA 1
ATOM 6395 C C . LEU A 1 814 ? -12.947 35.023 31.895 1.00 83.12 814 LEU A C 1
ATOM 6397 O O . LEU A 1 814 ? -14.099 34.707 31.602 1.00 83.12 814 LEU A O 1
ATOM 6401 N N . ASP A 1 815 ? -12.662 35.724 32.993 1.00 82.12 815 ASP A N 1
ATOM 6402 C CA . ASP A 1 815 ? -13.655 35.997 34.045 1.00 82.12 815 ASP A CA 1
ATOM 6403 C C . ASP A 1 815 ? -14.913 36.718 33.532 1.00 82.12 815 ASP A C 1
ATOM 6405 O O . ASP A 1 815 ? -16.022 36.394 33.953 1.00 82.12 815 ASP A O 1
ATOM 6409 N N . VAL A 1 816 ? -14.766 37.596 32.531 1.00 80.06 816 VAL A N 1
ATOM 6410 C CA . VAL A 1 816 ? -15.891 38.264 31.847 1.00 80.06 816 VAL A CA 1
ATOM 6411 C C . VAL A 1 816 ? -16.852 37.253 31.205 1.00 80.06 816 VAL A C 1
ATOM 6413 O O . VAL A 1 816 ? -18.068 37.425 31.253 1.00 80.06 816 VAL A O 1
ATOM 6416 N N . TRP A 1 817 ? -16.328 36.174 30.615 1.00 82.50 817 TRP A N 1
ATOM 6417 C CA . TRP A 1 817 ? -17.145 35.113 30.022 1.00 82.50 817 TRP A CA 1
ATOM 6418 C C . TRP A 1 817 ? -17.742 34.187 31.079 1.00 82.50 817 TRP A C 1
ATOM 6420 O O . TRP A 1 817 ? -18.877 33.755 30.906 1.00 82.50 817 TRP A O 1
ATOM 6430 N N . LYS A 1 818 ? -17.046 33.940 32.196 1.00 83.81 818 LYS A N 1
ATOM 6431 C CA . LYS A 1 818 ? -17.604 33.175 33.326 1.00 83.81 818 LYS A CA 1
ATOM 6432 C C . LYS A 1 818 ? -18.829 33.864 33.906 1.00 83.81 818 LYS A C 1
ATOM 6434 O O . LYS A 1 818 ? -19.862 33.235 34.107 1.00 83.81 818 LYS A O 1
ATOM 6439 N N . GLU A 1 819 ? -18.719 35.166 34.161 1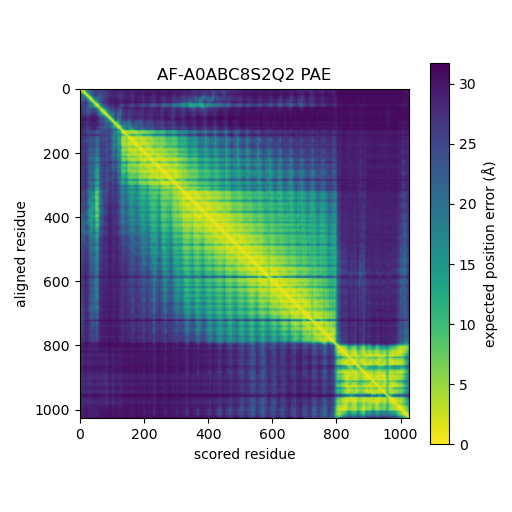.00 84.88 819 GLU A N 1
ATOM 6440 C CA . GLU A 1 819 ? -19.830 35.970 34.662 1.00 84.88 819 GLU A CA 1
ATOM 6441 C C . GLU A 1 819 ? -20.980 35.996 33.653 1.00 84.88 819 GLU A C 1
ATOM 6443 O O . GLU A 1 819 ? -22.135 35.782 34.022 1.00 84.88 819 GLU A O 1
ATOM 6448 N N . ARG A 1 820 ? -20.666 36.145 32.361 1.00 85.31 820 ARG A N 1
ATOM 6449 C CA . ARG A 1 820 ? -21.668 36.091 31.295 1.00 85.31 820 ARG A CA 1
ATOM 6450 C C . ARG A 1 820 ? -22.388 34.743 31.233 1.00 85.31 820 ARG A C 1
ATOM 6452 O O . ARG A 1 820 ? -23.611 34.741 31.170 1.00 85.31 820 ARG A O 1
ATOM 6459 N N . PHE A 1 821 ? -21.678 33.617 31.278 1.00 87.94 821 PHE A N 1
ATOM 6460 C CA . PHE A 1 821 ? -22.297 32.289 31.227 1.00 87.94 821 PHE A CA 1
ATOM 6461 C C . PHE A 1 821 ? -23.107 31.967 32.481 1.00 87.94 821 PHE A C 1
ATOM 6463 O O . PHE A 1 821 ? -24.204 31.435 32.354 1.00 87.94 821 PHE A O 1
ATOM 6470 N N . ARG A 1 822 ? -22.643 32.363 33.674 1.00 86.81 822 ARG A N 1
ATOM 6471 C CA . ARG A 1 822 ? -23.439 32.237 34.908 1.00 86.81 822 ARG A CA 1
ATOM 6472 C C . ARG A 1 822 ? -24.721 33.062 34.839 1.00 86.81 822 ARG A C 1
ATOM 6474 O O . ARG A 1 822 ? -25.779 32.574 35.220 1.00 86.81 822 ARG A O 1
ATOM 6481 N N . ASN A 1 823 ? -24.643 34.286 34.319 1.00 84.94 823 ASN A N 1
ATOM 6482 C CA . ASN A 1 823 ? -25.820 35.131 34.126 1.00 84.94 823 ASN A CA 1
ATOM 6483 C C . ASN A 1 823 ? -26.776 34.551 33.072 1.00 84.94 823 ASN A C 1
ATOM 6485 O O . ASN A 1 823 ? -27.987 34.620 33.261 1.00 84.94 823 ASN A O 1
ATOM 6489 N N . LEU A 1 824 ? -26.254 33.950 31.997 1.00 86.38 824 LEU A N 1
ATOM 6490 C CA . LEU A 1 824 ? -27.067 33.255 30.995 1.00 86.38 824 LEU A CA 1
ATOM 6491 C C . LEU A 1 824 ? -27.763 32.033 31.598 1.00 86.38 824 LEU A C 1
ATOM 6493 O O . LEU A 1 824 ? -28.982 31.958 31.523 1.00 86.38 824 LEU A O 1
ATOM 6497 N N . ALA A 1 825 ? -27.028 31.137 32.261 1.00 86.25 825 ALA A N 1
ATOM 6498 C CA . ALA A 1 825 ? -27.591 29.947 32.901 1.00 86.25 825 ALA A CA 1
ATOM 6499 C C . ALA A 1 825 ? -28.648 30.306 33.959 1.00 86.25 825 ALA A C 1
ATOM 6501 O O . ALA A 1 825 ? -29.688 29.662 34.036 1.00 86.25 825 ALA A O 1
ATOM 6502 N N . LYS A 1 826 ? -28.440 31.387 34.724 1.00 85.75 826 LYS A N 1
ATOM 6503 C CA . LYS A 1 826 ? -29.421 31.891 35.698 1.00 85.75 826 LYS A CA 1
ATOM 6504 C C . LYS A 1 826 ? -30.717 32.392 35.052 1.00 85.75 826 LYS A C 1
ATOM 6506 O O . LYS A 1 826 ? -31.766 32.346 35.683 1.00 85.75 826 LYS A O 1
ATOM 6511 N N . ASN A 1 827 ? -30.645 32.893 33.823 1.00 86.75 827 ASN A N 1
ATOM 6512 C CA . ASN A 1 827 ? -31.786 33.455 33.102 1.00 86.75 827 ASN A CA 1
ATOM 6513 C C . ASN A 1 827 ? -32.460 32.445 32.159 1.00 86.75 827 ASN A C 1
ATOM 6515 O O . ASN A 1 827 ? -33.358 32.837 31.418 1.00 86.75 827 ASN A O 1
ATOM 6519 N N . ARG A 1 828 ? -32.044 31.173 32.165 1.00 90.69 828 ARG A N 1
ATOM 6520 C CA . ARG A 1 828 ? -32.641 30.112 31.346 1.00 90.69 828 ARG A CA 1
ATOM 6521 C C . ARG A 1 828 ? -33.850 29.492 32.031 1.00 90.69 828 ARG A C 1
ATOM 6523 O O . ARG A 1 828 ? -33.882 29.388 33.255 1.00 90.69 828 ARG A O 1
ATOM 6530 N N . SER A 1 829 ? -34.837 29.081 31.240 1.00 89.88 829 SER A N 1
ATOM 6531 C CA . SER A 1 829 ? -36.052 28.450 31.744 1.00 89.88 829 SER A CA 1
ATOM 6532 C C . SER A 1 829 ? -36.440 27.203 30.960 1.00 89.88 829 SER A C 1
ATOM 6534 O O . SER A 1 829 ? -36.417 27.214 29.726 1.00 89.88 829 SER A O 1
ATOM 6536 N N . TYR A 1 830 ? -36.842 26.162 31.699 1.00 87.88 830 TYR A N 1
ATOM 6537 C CA . TYR A 1 830 ? -37.540 25.000 31.145 1.00 87.88 830 TYR A CA 1
ATOM 6538 C C . TYR A 1 830 ? -39.056 25.139 31.255 1.00 87.88 830 TYR A C 1
ATOM 6540 O O . TYR A 1 830 ? -39.754 24.565 30.428 1.00 87.88 830 TYR A O 1
ATOM 6548 N N . SER A 1 831 ? -39.611 25.896 32.209 1.00 87.19 831 SER A N 1
ATOM 6549 C CA . SER A 1 831 ? -41.074 25.934 32.379 1.00 87.19 831 SER A CA 1
ATOM 6550 C C . SER A 1 831 ? -41.820 26.545 31.202 1.00 87.19 831 SER A C 1
ATOM 6552 O O . SER A 1 831 ? -43.014 26.299 31.062 1.00 87.19 831 SER A O 1
ATOM 6554 N N . VAL A 1 832 ? -41.165 27.317 30.338 1.00 90.94 832 VAL A N 1
ATOM 6555 C CA . VAL A 1 832 ? -41.784 27.791 29.098 1.00 90.94 832 VAL A CA 1
ATOM 6556 C C . VAL A 1 832 ? -40.936 27.369 27.908 1.00 90.94 832 VAL A C 1
ATOM 6558 O O . VAL A 1 832 ? -39.734 27.619 27.888 1.00 90.94 832 VAL A O 1
ATOM 6561 N N . CYS A 1 833 ? -41.563 26.740 26.914 1.00 93.50 833 CYS A N 1
ATOM 6562 C CA . CYS A 1 833 ? -40.901 26.301 25.686 1.00 93.50 833 CYS A CA 1
ATOM 6563 C C . CYS A 1 833 ? -41.662 26.762 24.440 1.00 93.50 833 CYS A C 1
ATOM 6565 O O . CYS A 1 833 ? -42.859 27.064 24.498 1.00 93.50 833 CYS A O 1
ATOM 6567 N N . LEU A 1 834 ? -40.954 26.833 23.312 1.00 93.62 834 LEU A N 1
ATOM 6568 C CA . LEU A 1 834 ? -41.530 27.183 22.015 1.00 93.62 834 LEU A CA 1
ATOM 6569 C C . LEU A 1 834 ? -41.793 25.912 21.204 1.00 93.62 834 LEU A C 1
ATOM 6571 O O . LEU A 1 834 ? -40.913 25.066 21.072 1.00 93.62 834 LEU A O 1
ATOM 6575 N N . VAL A 1 835 ? -42.977 25.808 20.615 1.00 92.75 835 VAL A N 1
ATOM 6576 C CA . VAL A 1 835 ? -43.353 24.767 19.660 1.00 92.75 835 VAL A CA 1
ATOM 6577 C C . VAL A 1 835 ? -43.675 25.434 18.329 1.00 92.75 835 VAL A C 1
ATOM 6579 O O . VAL A 1 835 ? -44.553 26.294 18.260 1.00 92.75 835 VAL A O 1
ATOM 6582 N N . VAL A 1 836 ? -42.973 25.044 17.269 1.00 89.38 836 VAL A N 1
ATOM 6583 C CA . VAL A 1 836 ? -43.240 25.521 15.907 1.00 89.38 836 VAL A CA 1
ATOM 6584 C C . VAL A 1 836 ? -43.884 24.394 15.108 1.00 89.38 836 VAL A C 1
ATOM 6586 O O . VAL A 1 836 ? -43.277 23.336 14.913 1.00 89.38 836 VAL A O 1
ATOM 6589 N N . GLU A 1 837 ? -45.121 24.616 14.674 1.00 87.50 837 GLU A N 1
ATOM 6590 C CA . GLU A 1 837 ? -45.996 23.606 14.075 1.00 87.50 837 GLU A CA 1
ATOM 6591 C C . GLU A 1 837 ? -46.245 23.865 12.581 1.00 87.50 837 GLU A C 1
ATOM 6593 O O . GLU A 1 837 ? -46.412 25.005 12.151 1.00 87.50 837 GLU A O 1
ATOM 6598 N N . GLY A 1 838 ? -46.259 22.797 11.774 1.00 72.00 838 GLY A N 1
ATOM 6599 C CA . GLY A 1 838 ? -46.696 22.845 10.374 1.00 72.00 838 GLY A CA 1
ATOM 6600 C C . GLY A 1 838 ? -45.652 23.351 9.368 1.00 72.00 838 GLY A C 1
ATOM 6601 O O . GLY A 1 838 ? -45.991 23.999 8.384 1.00 72.00 838 GLY A O 1
ATOM 6602 N N . LEU A 1 839 ? -44.374 23.047 9.573 1.00 67.50 839 LEU A N 1
ATOM 6603 C CA . LEU A 1 839 ? -43.258 23.679 8.851 1.00 67.50 839 LEU A CA 1
ATOM 6604 C C . LEU A 1 839 ? -43.286 23.514 7.327 1.00 67.50 839 LEU A C 1
ATOM 6606 O O . LEU A 1 839 ? -43.205 22.391 6.816 1.00 67.50 839 LEU A O 1
ATOM 6610 N N . CYS A 1 840 ? -43.294 24.644 6.614 1.00 67.62 840 CYS A N 1
ATOM 6611 C CA . CYS A 1 840 ? -43.105 24.712 5.164 1.00 67.62 840 CYS A CA 1
ATOM 6612 C C . CYS A 1 840 ? -41.709 25.236 4.780 1.00 67.62 840 CYS A C 1
ATOM 6614 O O . CYS A 1 840 ? -41.110 24.697 3.844 1.00 67.62 840 CYS A O 1
ATOM 6616 N N . ASP A 1 841 ? -41.175 26.216 5.523 1.00 72.88 841 ASP A N 1
ATOM 6617 C CA . ASP A 1 841 ? -39.823 26.771 5.364 1.00 72.88 841 ASP A CA 1
ATOM 6618 C C . ASP A 1 841 ? -39.023 26.711 6.682 1.00 72.88 841 ASP A C 1
ATOM 6620 O O . ASP A 1 841 ? -39.322 27.376 7.673 1.00 72.88 841 ASP A O 1
ATOM 6624 N N . PHE A 1 842 ? -37.946 25.922 6.693 1.00 74.94 842 PHE A N 1
ATOM 6625 C CA . PHE A 1 842 ? -37.073 25.769 7.861 1.00 74.94 842 PHE A CA 1
ATOM 6626 C C . PHE A 1 842 ? -36.200 27.008 8.154 1.00 74.94 842 PHE A C 1
ATOM 6628 O O . PHE A 1 842 ? -35.614 27.109 9.240 1.00 74.94 842 PHE A O 1
ATOM 6635 N N . GLY A 1 843 ? -36.122 27.973 7.230 1.00 75.69 843 GLY A N 1
ATOM 6636 C CA . GLY A 1 843 ? -35.473 29.266 7.446 1.00 75.69 843 GLY A CA 1
ATOM 6637 C C . GLY A 1 843 ? -36.162 30.104 8.525 1.00 75.69 843 GLY A C 1
ATOM 6638 O O . GLY A 1 843 ? -35.483 30.687 9.369 1.00 75.69 843 GLY A O 1
ATOM 6639 N N . ASN A 1 844 ? -37.495 30.091 8.582 1.00 74.81 844 ASN A N 1
ATOM 6640 C CA . ASN A 1 844 ? -38.251 30.836 9.597 1.00 74.81 844 ASN A CA 1
ATOM 6641 C C . ASN A 1 844 ? -38.080 30.248 10.999 1.00 74.81 844 ASN A C 1
ATOM 6643 O O . ASN A 1 844 ? -37.956 30.989 11.972 1.00 74.81 844 ASN A O 1
ATOM 6647 N N . VAL A 1 845 ? -37.980 28.920 11.102 1.00 76.81 845 VAL A N 1
ATOM 6648 C CA . VAL A 1 845 ? -37.624 28.235 12.356 1.00 76.81 845 VAL A CA 1
ATOM 6649 C C . VAL A 1 845 ? -36.236 28.659 12.810 1.00 76.81 845 VAL A C 1
ATOM 6651 O O . VAL A 1 845 ? -36.051 29.067 13.951 1.00 76.81 845 VAL A O 1
ATOM 6654 N N . SER A 1 846 ? -35.271 28.640 11.892 1.00 83.00 846 SER A N 1
ATOM 6655 C CA . SER A 1 846 ? -33.893 29.033 12.189 1.00 83.00 846 SER A CA 1
ATOM 6656 C C . SER A 1 846 ? -33.797 30.490 12.663 1.00 83.00 846 SER A C 1
ATOM 6658 O O . SER A 1 846 ? -32.942 30.800 13.486 1.00 83.00 846 SER A O 1
ATOM 6660 N N . ALA A 1 847 ? -34.689 31.374 12.200 1.00 81.88 847 ALA A N 1
ATOM 6661 C CA . ALA A 1 847 ? -34.793 32.744 12.702 1.00 81.88 847 ALA A CA 1
ATOM 6662 C C . ALA A 1 847 ? -35.332 32.803 14.147 1.00 81.88 847 ALA A C 1
ATOM 6664 O O . ALA A 1 847 ? -34.840 33.599 14.946 1.00 81.88 847 ALA A O 1
ATOM 6665 N N . THR A 1 848 ? -36.269 31.919 14.530 1.00 83.12 848 THR A N 1
ATOM 6666 C CA . THR A 1 848 ? -36.799 31.839 15.914 1.00 83.12 848 THR A CA 1
ATOM 6667 C C . THR A 1 848 ? -35.755 31.539 16.969 1.00 83.12 848 THR A C 1
ATOM 6669 O O . THR A 1 848 ? -35.856 32.037 18.093 1.00 83.12 848 THR A O 1
ATOM 6672 N N . PHE A 1 849 ? -34.696 30.837 16.586 1.00 87.88 849 PHE A N 1
ATOM 6673 C CA . PHE A 1 849 ? -33.609 30.458 17.476 1.00 87.88 849 PHE A CA 1
ATOM 6674 C C . PHE A 1 849 ? -32.891 31.658 18.098 1.00 87.88 849 PHE A C 1
ATOM 6676 O O . PHE A 1 849 ? -32.439 31.568 19.237 1.00 87.88 849 PHE A O 1
ATOM 6683 N N . TRP A 1 850 ? -32.848 32.809 17.420 1.00 83.44 850 TRP A N 1
ATOM 6684 C CA . TRP A 1 850 ? -32.266 34.027 17.990 1.00 83.44 850 TRP A CA 1
ATOM 6685 C C . TRP A 1 850 ? -33.074 34.575 19.160 1.00 83.44 850 TRP A C 1
ATOM 6687 O O . TRP A 1 850 ? -32.495 34.982 20.163 1.00 83.44 850 TRP A O 1
ATOM 6697 N N . SER A 1 851 ? -34.404 34.585 19.049 1.00 87.69 851 SER A N 1
ATOM 6698 C CA . SER A 1 851 ? -35.262 35.052 20.142 1.00 87.69 851 SER A CA 1
ATOM 6699 C C . SER A 1 851 ? -35.297 34.059 21.289 1.00 87.69 851 SER A C 1
ATOM 6701 O O . SER A 1 851 ? -35.281 34.494 22.434 1.00 87.69 851 SER A O 1
ATOM 6703 N N . VAL A 1 852 ? -35.294 32.757 21.000 1.00 89.69 852 VAL A N 1
ATOM 6704 C CA . VAL A 1 852 ? -35.202 31.699 22.018 1.00 89.69 852 VAL A CA 1
ATOM 6705 C C . VAL A 1 852 ? -33.922 31.868 22.838 1.00 89.69 852 VAL A C 1
ATOM 6707 O O . VAL A 1 852 ? -33.978 31.949 24.068 1.00 89.69 852 VAL A O 1
ATOM 6710 N N . ASP A 1 853 ? -32.778 32.005 22.159 1.00 88.88 853 ASP A N 1
ATOM 6711 C CA . ASP A 1 853 ? -31.488 32.217 22.811 1.00 88.88 853 ASP A CA 1
ATOM 6712 C C . ASP A 1 853 ? -31.480 33.528 23.615 1.00 88.88 853 ASP A C 1
ATOM 6714 O O . ASP A 1 853 ? -31.174 33.527 24.808 1.00 88.88 853 ASP A O 1
ATOM 6718 N N . ALA A 1 854 ? -31.900 34.638 23.002 1.00 87.56 854 ALA A N 1
ATOM 6719 C CA . ALA A 1 854 ? -31.877 35.957 23.632 1.00 87.56 854 ALA A CA 1
ATOM 6720 C C . ALA A 1 854 ? -32.813 36.088 24.845 1.00 87.56 854 ALA A C 1
ATOM 6722 O O . ALA A 1 854 ? -32.491 36.815 25.785 1.00 87.56 854 ALA A O 1
ATOM 6723 N N . LEU A 1 855 ? -33.967 35.416 24.827 1.00 90.12 855 LEU A N 1
ATOM 6724 C CA . LEU A 1 855 ? -34.990 35.507 25.874 1.00 90.12 855 LEU A CA 1
ATOM 6725 C C . LEU A 1 855 ? -34.847 34.435 26.962 1.00 90.12 855 LEU A C 1
ATOM 6727 O O . LEU A 1 855 ? -35.622 34.439 27.914 1.00 90.12 855 LEU A O 1
ATOM 6731 N N . GLY A 1 856 ? -33.861 33.541 26.859 1.00 88.94 856 GLY A N 1
ATOM 6732 C CA . GLY A 1 856 ? -33.584 32.574 27.921 1.00 88.94 856 GLY A CA 1
ATOM 6733 C C . GLY A 1 856 ? -34.477 31.332 27.887 1.00 88.94 856 GLY A C 1
ATOM 6734 O O . GLY A 1 856 ? -34.767 30.764 28.933 1.00 88.94 856 GLY A O 1
ATOM 6735 N N . PHE A 1 857 ? -34.939 30.895 26.719 1.00 92.56 857 PHE A N 1
ATOM 6736 C CA . PHE A 1 857 ? -35.676 29.634 26.579 1.00 92.56 857 PHE A CA 1
ATOM 6737 C C . PHE A 1 857 ? -34.674 28.503 26.340 1.00 92.56 857 PHE A C 1
ATOM 6739 O O . PHE A 1 857 ? -33.727 28.689 25.574 1.00 92.56 857 PHE A O 1
ATOM 6746 N N . GLN A 1 858 ? -34.840 27.370 27.028 1.00 91.62 858 GLN A N 1
ATOM 6747 C CA . GLN A 1 858 ? -33.883 26.257 26.969 1.00 91.62 858 GLN A CA 1
ATOM 6748 C C . GLN A 1 858 ? -34.318 25.124 26.029 1.00 91.62 858 GLN A C 1
ATOM 6750 O O . GLN A 1 858 ? -33.484 24.306 25.670 1.00 91.62 858 GLN A O 1
ATOM 6755 N N . SER A 1 859 ? -35.572 25.087 25.565 1.00 91.19 859 SER A N 1
ATOM 6756 C CA . SER A 1 859 ? -36.024 24.066 24.612 1.00 91.19 859 SER A CA 1
ATOM 6757 C C . SER A 1 859 ? -36.950 24.603 23.518 1.00 91.19 859 SER A C 1
ATOM 6759 O O . SER A 1 859 ? -37.800 25.474 23.745 1.00 91.19 859 SER A O 1
ATOM 6761 N N . VAL A 1 860 ? -36.789 24.051 22.312 1.00 91.56 860 VAL A N 1
ATOM 6762 C CA . VAL A 1 860 ? -37.625 24.312 21.134 1.00 91.56 860 VAL A CA 1
ATOM 6763 C C . VAL A 1 860 ? -38.072 22.996 20.512 1.00 91.56 860 VAL A C 1
ATOM 6765 O O . VAL A 1 860 ? -37.259 22.125 20.206 1.00 91.56 860 VAL A O 1
ATOM 6768 N N . HIS A 1 861 ? -39.373 22.864 20.278 1.00 92.56 861 HIS A N 1
ATOM 6769 C CA . HIS A 1 861 ? -39.988 21.688 19.677 1.00 92.56 861 HIS A CA 1
ATOM 6770 C C . HIS A 1 861 ? -40.446 22.015 18.256 1.00 92.56 861 HIS A C 1
ATOM 6772 O O . HIS A 1 861 ? -41.069 23.044 18.002 1.00 92.56 861 HIS A O 1
ATOM 6778 N N . VAL A 1 862 ? -40.130 21.137 17.312 1.00 89.50 862 VAL A N 1
ATOM 6779 C CA . VAL A 1 862 ? -40.269 21.407 15.876 1.00 89.50 862 VAL A CA 1
ATOM 6780 C C . VAL A 1 862 ? -41.087 20.278 15.245 1.00 89.50 862 VAL A C 1
ATOM 6782 O O . VAL A 1 862 ? -40.657 19.122 15.263 1.00 89.50 862 VAL A O 1
ATOM 6785 N N . VAL A 1 863 ? -42.267 20.601 14.701 1.00 87.62 863 VAL A N 1
ATOM 6786 C CA . VAL A 1 863 ? -43.207 19.638 14.093 1.00 87.62 863 VAL A CA 1
ATOM 6787 C C . VAL A 1 863 ? -43.377 19.942 12.590 1.00 87.62 863 VAL A C 1
ATOM 6789 O O . VAL A 1 863 ? -43.903 21.000 12.239 1.00 87.62 863 VAL A O 1
ATOM 6792 N N . PRO A 1 864 ? -42.943 19.059 11.669 1.00 79.69 864 PRO A N 1
ATOM 6793 C CA . PRO A 1 864 ? -43.009 19.300 10.230 1.00 79.69 864 PRO A CA 1
ATOM 6794 C C . PRO A 1 864 ? -44.437 19.180 9.675 1.00 79.69 864 PRO A C 1
ATOM 6796 O O . PRO A 1 864 ? -45.246 18.419 10.193 1.00 79.69 864 PRO A O 1
ATOM 6799 N N . CYS A 1 865 ? -44.729 19.897 8.578 1.00 70.25 865 CYS A N 1
ATOM 6800 C CA . CYS A 1 865 ? -46.015 19.806 7.864 1.00 70.25 865 CYS A CA 1
ATOM 6801 C C . CYS A 1 865 ? -46.223 18.439 7.185 1.00 70.25 865 CYS A C 1
ATOM 6803 O O . CYS A 1 865 ? -47.347 17.965 7.056 1.00 70.25 865 CYS A O 1
ATOM 6805 N N . ASP A 1 866 ? -45.130 17.804 6.752 1.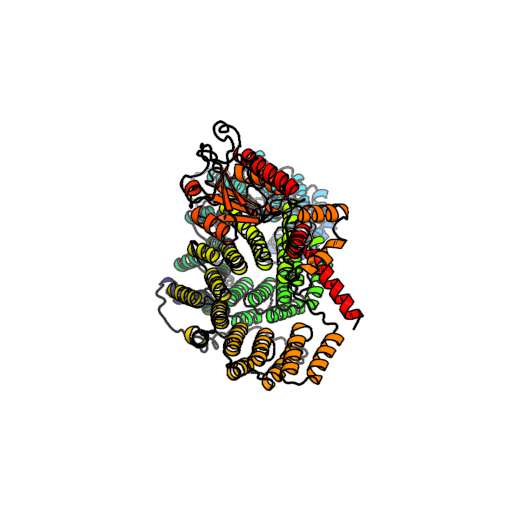00 65.94 866 ASP A N 1
ATOM 6806 C CA . ASP A 1 866 ? -45.133 16.485 6.125 1.00 65.94 866 ASP A CA 1
ATOM 6807 C C . ASP A 1 866 ? -44.065 15.605 6.780 1.00 65.94 866 ASP A C 1
ATOM 6809 O O . ASP A 1 866 ? -42.892 15.980 6.846 1.00 65.94 866 ASP A O 1
ATOM 6813 N N . SER A 1 867 ? -44.467 14.408 7.209 1.00 60.69 867 SER A N 1
ATOM 6814 C CA . SER A 1 867 ? -43.591 13.352 7.734 1.00 60.69 867 SER A CA 1
ATOM 6815 C C . SER A 1 867 ? -42.419 12.982 6.807 1.00 60.69 867 SER A C 1
ATOM 6817 O O . SER A 1 867 ? -41.421 12.421 7.267 1.00 60.69 867 SER A O 1
ATOM 6819 N N . SER A 1 868 ? -42.509 13.308 5.511 1.00 54.50 868 SER A N 1
ATOM 6820 C CA . SER A 1 868 ? -41.446 13.097 4.524 1.00 54.50 868 SER A CA 1
ATOM 6821 C C . SER A 1 868 ? -40.305 14.127 4.601 1.00 54.50 868 SER A C 1
ATOM 6823 O O . SER A 1 868 ? -39.176 13.828 4.199 1.00 54.50 868 SER A O 1
ATOM 6825 N N . LYS A 1 869 ? -40.555 15.327 5.146 1.00 57.56 869 LYS A N 1
ATOM 6826 C CA . LYS A 1 869 ? -39.565 16.408 5.266 1.00 57.56 869 LYS A CA 1
ATOM 6827 C C . LYS A 1 869 ? -38.951 16.415 6.664 1.00 57.56 869 LYS A C 1
ATOM 6829 O O . LYS A 1 869 ? -39.632 16.650 7.656 1.00 57.56 869 LYS A O 1
ATOM 6834 N N . ARG A 1 870 ? -37.631 16.221 6.751 1.00 61.69 870 ARG A N 1
ATOM 6835 C CA . ARG A 1 870 ? -36.873 16.393 8.003 1.00 61.69 870 ARG A CA 1
ATOM 6836 C C . ARG A 1 870 ? -36.205 17.762 8.037 1.00 61.69 870 ARG A C 1
ATOM 6838 O O . ARG A 1 870 ? -35.622 18.176 7.036 1.00 61.69 870 ARG A O 1
ATOM 6845 N N . TYR A 1 871 ? -36.273 18.429 9.189 1.00 63.94 871 TYR A N 1
ATOM 6846 C CA . TYR A 1 871 ? -35.520 19.656 9.449 1.00 63.94 871 TYR A CA 1
ATOM 6847 C C . TYR A 1 871 ? -34.021 19.409 9.221 1.00 63.94 871 TYR A C 1
ATOM 6849 O O . TYR A 1 871 ? -33.472 18.408 9.689 1.00 63.94 871 TYR A O 1
ATOM 6857 N N . GLY A 1 872 ? -33.375 20.307 8.478 1.00 60.25 872 GLY A N 1
ATOM 6858 C CA . GLY A 1 872 ? -31.929 20.326 8.279 1.00 60.25 872 GLY A CA 1
ATOM 6859 C C . GLY A 1 872 ? -31.362 21.649 8.776 1.00 60.25 872 GLY A C 1
ATOM 6860 O O . GLY A 1 872 ? -31.848 22.701 8.367 1.00 60.25 872 GLY A O 1
ATOM 6861 N N . ASP A 1 873 ? -30.349 21.592 9.645 1.00 60.69 873 ASP A N 1
ATOM 6862 C CA . ASP A 1 873 ? -29.730 22.773 10.259 1.00 60.69 873 ASP A CA 1
ATOM 6863 C C . ASP A 1 873 ? -29.302 23.811 9.213 1.00 60.69 873 ASP A C 1
ATOM 6865 O O . ASP A 1 873 ? -28.368 23.582 8.435 1.00 60.69 873 ASP A O 1
ATOM 6869 N N . ASN A 1 874 ? -29.926 24.991 9.232 1.00 65.69 874 ASN A N 1
ATOM 6870 C CA . ASN A 1 874 ? -29.541 26.102 8.369 1.00 65.69 874 ASN A CA 1
ATOM 6871 C C . ASN A 1 874 ? -28.643 27.096 9.121 1.00 65.69 874 ASN A C 1
ATOM 6873 O O . ASN A 1 874 ? -29.054 28.198 9.489 1.00 65.69 874 ASN A O 1
ATOM 6877 N N . ARG A 1 875 ? -27.378 26.701 9.324 1.00 61.56 875 ARG A N 1
ATOM 6878 C CA . ARG A 1 875 ? -26.377 27.466 10.100 1.00 61.56 875 ARG A CA 1
ATOM 6879 C C . ARG A 1 875 ? -26.156 28.902 9.620 1.00 61.56 875 ARG A C 1
ATOM 6881 O O . ARG A 1 875 ? -25.689 29.733 10.394 1.00 61.56 875 ARG A O 1
ATOM 6888 N N . HIS A 1 876 ? -26.452 29.195 8.352 1.00 62.91 876 HIS A N 1
ATOM 6889 C CA . HIS A 1 876 ? -26.346 30.547 7.801 1.00 62.91 876 HIS A CA 1
ATOM 6890 C C . HIS A 1 876 ? -27.425 31.493 8.338 1.00 62.91 876 HIS A C 1
ATOM 6892 O O . HIS A 1 876 ? -27.180 32.693 8.408 1.00 62.91 876 HIS A O 1
ATOM 6898 N N . VAL A 1 877 ? -28.587 30.963 8.731 1.00 68.25 877 VAL A N 1
ATOM 6899 C CA . VAL A 1 877 ? -29.706 31.749 9.263 1.00 68.25 877 VAL A CA 1
ATOM 6900 C C . VAL A 1 877 ? -29.659 31.796 10.786 1.00 68.25 877 VAL A C 1
ATOM 6902 O O . VAL A 1 877 ? -29.796 32.866 11.354 1.00 68.25 877 VAL A O 1
ATOM 6905 N N . SER A 1 878 ? -29.389 30.681 11.465 1.00 72.12 878 SER A N 1
ATOM 6906 C CA . SER A 1 878 ? -29.354 30.641 12.935 1.00 72.12 878 SER A CA 1
ATOM 6907 C C . SER A 1 878 ? -28.065 31.208 13.546 1.00 72.12 878 SER A C 1
ATOM 6909 O O . SER A 1 878 ? -28.020 31.476 14.745 1.00 72.12 878 SER A O 1
ATOM 6911 N N . MET A 1 879 ? -27.006 31.421 12.751 1.00 74.06 879 MET A N 1
ATOM 6912 C CA . MET A 1 879 ? -25.711 31.977 13.187 1.00 74.06 879 MET A CA 1
ATOM 6913 C C . MET A 1 879 ? -25.081 31.249 14.395 1.00 74.06 879 MET A C 1
ATOM 6915 O O . MET A 1 879 ? -24.255 31.815 15.113 1.00 74.06 879 MET A O 1
ATOM 6919 N N . GLY A 1 880 ? -25.424 29.973 14.607 1.00 74.56 880 GLY A N 1
ATOM 6920 C CA . GLY A 1 880 ? -24.901 29.150 15.698 1.00 74.56 880 GLY A CA 1
ATOM 6921 C C . GLY A 1 880 ? -25.681 29.227 17.013 1.00 74.56 880 GLY A C 1
ATOM 6922 O O . GLY A 1 880 ? -25.170 28.708 18.007 1.00 74.56 880 GLY A O 1
ATOM 6923 N N . ALA A 1 881 ? -26.862 29.858 17.038 1.00 79.69 881 ALA A N 1
ATOM 6924 C CA . ALA A 1 881 ? -27.741 29.914 18.210 1.00 79.69 881 ALA A CA 1
ATOM 6925 C C . ALA A 1 881 ? -28.222 28.520 18.656 1.00 79.69 881 ALA A C 1
ATOM 6927 O O . ALA A 1 881 ? -28.342 28.264 19.848 1.00 79.69 881 ALA A O 1
ATOM 6928 N N . GLU A 1 882 ? -28.382 27.586 17.714 1.00 79.88 882 GLU A N 1
ATOM 6929 C CA . GLU A 1 882 ? -28.844 26.205 17.926 1.00 79.88 882 GLU A CA 1
ATOM 6930 C C . GLU A 1 882 ? -27.956 25.348 18.847 1.00 79.88 882 GLU A C 1
ATOM 6932 O O . GLU A 1 882 ? -28.278 24.200 19.121 1.00 79.88 882 GLU A O 1
ATOM 6937 N N . LYS A 1 883 ? -26.806 25.872 19.288 1.00 81.62 883 LYS A N 1
ATOM 6938 C CA . LYS A 1 883 ? -25.856 25.184 20.177 1.00 81.62 883 LYS A CA 1
ATOM 6939 C C . LYS A 1 883 ? -26.098 25.454 21.661 1.00 81.62 883 LYS A C 1
ATOM 6941 O O . LYS A 1 883 ? -25.392 24.880 22.480 1.00 81.62 883 LYS A O 1
ATOM 6946 N N . TRP A 1 884 ? -26.981 26.392 21.996 1.00 84.69 884 TRP A N 1
ATOM 6947 C CA . TRP A 1 884 ? -27.109 26.923 23.360 1.00 84.69 884 TRP A CA 1
ATOM 6948 C C . TRP A 1 884 ? -28.414 26.525 24.058 1.00 84.69 884 TRP A C 1
ATOM 6950 O O . TRP A 1 884 ? -28.649 26.977 25.178 1.00 84.69 884 TRP A O 1
ATOM 6960 N N . PHE A 1 885 ? -29.255 25.732 23.393 1.00 86.31 885 PHE A N 1
ATOM 6961 C CA . PHE A 1 885 ? -30.540 25.239 23.882 1.00 86.31 885 PHE A CA 1
ATOM 6962 C C . PHE A 1 885 ? -30.932 23.954 23.131 1.00 86.31 885 PHE A C 1
ATOM 6964 O O . PHE A 1 885 ? -30.394 23.662 22.060 1.00 86.31 885 PHE A O 1
ATOM 6971 N N . ASP A 1 886 ? -31.889 23.208 23.671 1.00 87.19 886 ASP A N 1
ATOM 6972 C CA . ASP A 1 886 ? -32.310 21.908 23.158 1.00 87.19 886 ASP A CA 1
ATOM 6973 C C . ASP A 1 886 ? -33.302 22.028 22.000 1.00 87.19 886 ASP A C 1
ATOM 6975 O O . ASP A 1 886 ? -34.263 22.799 22.050 1.00 87.19 886 ASP A O 1
ATOM 6979 N N . ILE A 1 887 ? -33.103 21.218 20.958 1.00 88.00 887 ILE A N 1
ATOM 6980 C CA . ILE A 1 887 ? -34.012 21.137 19.809 1.00 88.00 887 ILE A CA 1
ATOM 6981 C C . ILE A 1 887 ? -34.585 19.723 19.727 1.00 88.00 887 ILE A C 1
ATOM 6983 O O . ILE A 1 887 ? -33.873 18.764 19.425 1.00 88.00 887 ILE A O 1
ATOM 6987 N N . GLU A 1 888 ? -35.893 19.594 19.944 1.00 89.00 888 GLU A N 1
ATOM 6988 C CA . GLU A 1 888 ? -36.613 18.325 19.846 1.00 89.00 888 GLU A CA 1
ATOM 6989 C C . GLU A 1 888 ? -37.450 18.271 18.556 1.00 89.00 888 GLU A C 1
ATOM 6991 O O . GLU A 1 888 ? -38.390 19.046 18.360 1.00 89.00 888 GLU A O 1
ATOM 6996 N N . LEU A 1 889 ? -37.123 17.328 17.667 1.00 88.25 889 LEU A N 1
ATOM 6997 C CA . LEU A 1 889 ? -37.844 17.109 16.410 1.00 88.25 889 LEU A CA 1
ATOM 6998 C C . LEU A 1 889 ? -38.935 16.047 16.584 1.00 88.25 889 LEU A C 1
ATOM 7000 O O . LEU A 1 889 ? -38.669 14.953 17.085 1.00 88.25 889 LEU A O 1
ATOM 7004 N N . TRP A 1 890 ? -40.139 16.337 16.099 1.00 88.06 890 TRP A N 1
ATOM 7005 C CA . TRP A 1 890 ? -41.308 15.466 16.234 1.00 88.06 890 TRP A CA 1
ATOM 7006 C C . TRP A 1 890 ? -41.854 15.040 14.876 1.00 88.06 890 TRP A C 1
ATOM 7008 O O . TRP A 1 890 ? -41.691 15.748 13.891 1.00 88.06 890 TRP A O 1
ATOM 7018 N N . ASN A 1 891 ? -42.524 13.886 14.816 1.00 82.94 891 ASN A N 1
ATOM 7019 C CA . ASN A 1 891 ? -43.136 13.394 13.574 1.00 82.94 891 ASN A CA 1
ATOM 7020 C C . ASN A 1 891 ? -44.608 13.812 13.418 1.00 82.94 891 ASN A C 1
ATOM 7022 O O . ASN A 1 891 ? -45.143 13.721 12.320 1.00 82.94 891 ASN A O 1
ATOM 7026 N N . SER A 1 892 ? -45.273 14.207 14.510 1.00 86.75 892 SER A N 1
ATOM 7027 C CA . SER A 1 892 ? -46.684 14.620 14.523 1.00 86.75 892 SER A CA 1
ATOM 7028 C C . SER A 1 892 ? -46.985 15.539 15.709 1.00 86.75 892 SER A C 1
ATOM 7030 O O . SER A 1 892 ? -46.325 15.450 16.753 1.00 86.75 892 SER A O 1
ATOM 7032 N N . THR A 1 893 ? -48.000 16.391 15.551 1.00 89.06 893 THR A N 1
ATOM 7033 C CA . THR A 1 893 ? -48.482 17.318 16.585 1.00 89.06 893 THR A CA 1
ATOM 7034 C C . THR A 1 893 ? -49.020 16.561 17.799 1.00 89.06 893 THR A C 1
ATOM 7036 O O . THR A 1 893 ? -48.646 16.875 18.931 1.00 89.06 893 THR A O 1
ATOM 7039 N N . GLU A 1 894 ? -49.797 15.494 17.580 1.00 89.06 894 GLU A N 1
ATOM 7040 C CA . GLU A 1 894 ? -50.341 14.645 18.648 1.00 89.06 894 GLU A CA 1
ATOM 7041 C C . GLU A 1 894 ? -49.244 14.071 19.562 1.00 89.06 894 GLU A C 1
ATOM 7043 O O . GLU A 1 894 ? -49.337 14.151 20.790 1.00 89.06 894 GLU A O 1
ATOM 7048 N N . GLN A 1 895 ? -48.166 13.529 18.981 1.00 90.50 895 GLN A N 1
ATOM 7049 C CA . GLN A 1 895 ? -47.051 12.974 19.757 1.00 90.50 895 GLN A CA 1
ATOM 7050 C C . GLN A 1 895 ? -46.339 14.046 20.582 1.00 90.50 895 GLN A C 1
ATOM 7052 O O . GLN A 1 895 ? -46.055 13.817 21.760 1.00 90.50 895 GLN A O 1
ATOM 7057 N N . CYS A 1 896 ? -46.082 15.210 19.980 1.00 92.31 896 CYS A N 1
ATOM 7058 C CA . CYS A 1 896 ? -45.429 16.330 20.650 1.00 92.31 896 CYS A CA 1
ATOM 7059 C C . CYS A 1 896 ? -46.246 16.795 21.863 1.00 92.31 896 CYS A C 1
ATOM 7061 O O . CYS A 1 896 ? -45.738 16.840 22.987 1.00 92.31 896 CYS A O 1
ATOM 7063 N N . PHE A 1 897 ? -47.541 17.058 21.668 1.00 93.75 897 PHE A N 1
ATOM 7064 C CA . PHE A 1 897 ? -48.405 17.585 22.725 1.00 93.75 897 PHE A CA 1
ATOM 7065 C C . PHE A 1 897 ? -48.624 16.564 23.835 1.00 93.75 897 PHE A C 1
ATOM 7067 O O . PHE A 1 897 ? -48.612 16.926 25.009 1.00 93.75 897 PHE A O 1
ATOM 7074 N N . LYS A 1 898 ? -48.757 15.277 23.500 1.00 92.62 898 LYS A N 1
ATOM 7075 C CA . LYS A 1 898 ? -48.882 14.213 24.500 1.00 92.62 898 LYS A CA 1
ATOM 7076 C C . LYS A 1 898 ? -47.669 14.157 25.427 1.00 92.62 898 LYS A C 1
ATOM 7078 O O . LYS A 1 898 ? -47.836 14.023 26.640 1.00 92.62 898 LYS A O 1
ATOM 7083 N N . VAL A 1 899 ? -46.458 14.279 24.879 1.00 93.00 899 VAL A N 1
ATOM 7084 C CA . VAL A 1 899 ? -45.232 14.284 25.687 1.00 93.00 899 VAL A CA 1
ATOM 7085 C C . VAL A 1 899 ? -45.134 15.557 26.518 1.00 93.00 899 VAL A C 1
ATOM 7087 O O . VAL A 1 899 ? -44.888 15.463 27.719 1.00 93.00 899 VAL A O 1
ATOM 7090 N N . LEU A 1 900 ? -45.401 16.726 25.937 1.00 91.94 900 LEU A N 1
ATOM 7091 C CA . LEU A 1 900 ? -45.388 17.993 26.673 1.00 91.94 900 LEU A CA 1
ATOM 7092 C C . LEU A 1 900 ? -46.407 18.004 27.825 1.00 91.94 900 LEU A C 1
ATOM 7094 O O . LEU A 1 900 ? -46.043 18.326 28.954 1.00 91.94 900 LEU A O 1
ATOM 7098 N N . LYS A 1 901 ? -47.638 17.530 27.607 1.00 92.19 901 LYS A N 1
ATOM 7099 C CA . LYS A 1 901 ? -48.634 17.377 28.682 1.00 92.19 901 LYS A CA 1
ATOM 7100 C C . LYS A 1 901 ? -48.176 16.391 29.757 1.00 92.19 901 LYS A C 1
ATOM 7102 O O . LYS A 1 901 ? -48.351 16.659 30.942 1.00 92.19 901 LYS A O 1
ATOM 7107 N N . SER A 1 902 ? -47.528 15.284 29.379 1.00 91.94 902 SER A N 1
ATOM 7108 C CA . SER A 1 902 ? -46.961 14.338 30.358 1.00 91.94 902 SER A CA 1
ATOM 7109 C C . SER A 1 902 ? -45.825 14.938 31.198 1.00 91.94 902 SER A C 1
ATOM 7111 O O . SER A 1 902 ? -45.634 14.530 32.340 1.00 91.94 902 SER A O 1
ATOM 7113 N N . ARG A 1 903 ? -45.111 15.937 30.657 1.00 89.50 903 ARG A N 1
ATOM 7114 C CA . ARG A 1 903 ? -44.094 16.732 31.363 1.00 89.50 903 ARG A CA 1
ATOM 7115 C C . ARG A 1 903 ? -44.700 17.885 32.184 1.00 89.50 903 ARG A C 1
ATOM 7117 O O . ARG A 1 903 ? -43.958 18.642 32.796 1.00 89.50 903 ARG A O 1
ATOM 7124 N N . GLY A 1 904 ? -46.030 18.014 32.216 1.00 89.56 904 GLY A N 1
ATOM 7125 C CA . GLY A 1 904 ? -46.744 19.014 33.013 1.00 89.56 904 GLY A CA 1
ATOM 7126 C C . GLY A 1 904 ? -46.949 20.366 32.326 1.00 89.56 904 GLY A C 1
ATOM 7127 O O . GLY A 1 904 ? -47.369 21.312 32.989 1.00 89.56 904 GLY A O 1
ATOM 7128 N N . TYR A 1 905 ? -46.682 20.482 31.021 1.00 93.06 905 TYR A N 1
ATOM 7129 C CA . TYR A 1 905 ? -46.956 21.715 30.283 1.00 93.06 905 TYR A CA 1
ATOM 7130 C C . TYR A 1 905 ? -48.429 21.802 29.899 1.00 93.06 905 TYR A C 1
ATOM 7132 O O . TYR A 1 905 ? -48.994 20.850 29.358 1.00 93.06 905 TYR A O 1
ATOM 7140 N N . ARG A 1 906 ? -49.019 22.984 30.081 1.00 94.12 906 ARG A N 1
ATOM 7141 C CA . ARG A 1 906 ? -50.248 23.354 29.369 1.00 94.12 906 ARG A CA 1
ATOM 7142 C C . ARG A 1 906 ? -49.899 23.824 27.956 1.00 94.12 906 ARG A C 1
ATOM 7144 O O . ARG A 1 906 ? -48.906 24.531 27.767 1.00 94.12 906 ARG A O 1
ATOM 7151 N N . ILE A 1 907 ? -50.711 23.463 26.976 1.00 94.44 907 ILE A N 1
ATOM 7152 C CA . ILE A 1 907 ? -50.491 23.805 25.570 1.00 94.44 907 ILE A CA 1
ATOM 7153 C C . ILE A 1 907 ? -51.281 25.066 25.216 1.00 94.44 907 ILE A C 1
ATOM 7155 O O . ILE A 1 907 ? -52.511 25.054 25.260 1.00 94.44 907 ILE A O 1
ATOM 7159 N N . ALA A 1 908 ? -50.573 26.137 24.849 1.00 91.12 908 ALA A N 1
ATOM 7160 C CA . ALA A 1 908 ? -51.154 27.417 24.457 1.00 91.12 908 ALA A CA 1
ATOM 7161 C C . ALA A 1 908 ? -50.937 27.676 22.963 1.00 91.12 908 ALA A C 1
ATOM 7163 O O . ALA A 1 908 ? -49.812 27.950 22.542 1.00 91.12 908 ALA A O 1
ATOM 7164 N N . THR A 1 909 ? -52.000 27.597 22.162 1.00 89.94 909 THR A N 1
ATOM 7165 C CA . THR A 1 909 ? -51.943 27.814 20.707 1.00 89.94 909 THR A CA 1
ATOM 7166 C C . THR A 1 909 ? -52.339 29.236 20.330 1.00 89.94 909 THR A C 1
ATOM 7168 O O . THR A 1 909 ? -53.245 29.831 20.916 1.00 89.94 909 THR A O 1
ATOM 7171 N N . THR A 1 910 ? -51.677 29.797 19.318 1.00 86.25 910 THR A N 1
ATOM 7172 C CA . THR A 1 910 ? -52.056 31.102 18.761 1.00 86.25 910 THR A CA 1
ATOM 7173 C C . THR A 1 910 ? -53.323 30.992 17.906 1.00 86.25 910 THR A C 1
ATOM 7175 O O . THR A 1 910 ? -53.311 30.308 16.882 1.00 86.25 910 THR A O 1
ATOM 7178 N N . HIS A 1 911 ? -54.396 31.698 18.273 1.00 81.31 911 HIS A N 1
ATOM 7179 C CA . HIS A 1 911 ? -55.681 31.678 17.560 1.00 81.31 911 HIS A CA 1
ATOM 7180 C C . HIS A 1 911 ? -56.286 33.087 17.431 1.00 81.31 911 HIS A C 1
ATOM 7182 O O . HIS A 1 911 ? -56.137 33.922 18.319 1.00 81.31 911 HIS A O 1
ATOM 7188 N N . VAL A 1 912 ? -56.995 33.357 16.328 1.00 70.81 912 VAL A N 1
ATOM 7189 C CA . VAL A 1 912 ? -57.620 34.667 16.024 1.00 70.81 912 VAL A CA 1
ATOM 7190 C C . VAL A 1 912 ? -59.155 34.584 16.134 1.00 70.81 912 VAL A C 1
ATOM 7192 O O . VAL A 1 912 ? -59.887 35.117 15.301 1.00 70.81 912 VAL A O 1
ATOM 7195 N N . GLY A 1 913 ? -59.654 33.864 17.141 1.00 68.81 913 GLY A N 1
ATOM 7196 C CA . GLY A 1 913 ? -61.084 33.695 17.431 1.00 68.81 913 GLY A CA 1
ATOM 7197 C C . GLY A 1 913 ? -61.553 34.486 18.654 1.00 68.81 913 GLY A C 1
ATOM 7198 O O . GLY A 1 913 ? -60.747 34.971 19.443 1.00 68.81 913 GLY A O 1
ATOM 7199 N N . MET A 1 914 ? -62.875 34.621 18.821 1.00 66.06 914 MET A N 1
ATOM 7200 C CA . MET A 1 914 ? -63.478 35.312 19.980 1.00 66.06 914 MET A CA 1
ATOM 7201 C C . MET A 1 914 ? -63.254 34.580 21.316 1.00 66.06 914 MET A C 1
ATOM 7203 O O . MET A 1 914 ? -63.493 35.145 22.377 1.00 66.06 914 MET A O 1
ATOM 7207 N N . ASP A 1 915 ? -62.822 33.325 21.253 1.00 77.19 915 ASP A N 1
ATOM 7208 C CA . ASP A 1 915 ? -62.501 32.421 22.355 1.00 77.19 915 ASP A CA 1
ATOM 7209 C C . ASP A 1 915 ? -61.041 32.531 22.836 1.00 77.19 915 ASP A C 1
ATOM 7211 O O . ASP A 1 915 ? -60.669 31.898 23.822 1.00 77.19 915 ASP A O 1
ATOM 7215 N N . ALA A 1 916 ? -60.211 33.331 22.158 1.00 80.62 916 ALA A N 1
ATOM 7216 C CA . ALA A 1 916 ? -58.804 33.495 22.492 1.00 80.62 916 ALA A CA 1
ATOM 7217 C C . ALA A 1 916 ? -58.584 34.534 23.607 1.00 80.62 916 ALA A C 1
ATOM 7219 O O . ALA A 1 916 ? -59.071 35.665 23.549 1.00 80.62 916 ALA A O 1
ATOM 7220 N N . VAL A 1 917 ? -57.788 34.163 24.610 1.00 83.19 917 VAL A N 1
ATOM 7221 C CA . VAL A 1 917 ? -57.378 35.038 25.714 1.00 83.19 917 VAL A CA 1
ATOM 7222 C C . VAL A 1 917 ? -56.280 35.984 25.229 1.00 83.19 917 VAL A C 1
ATOM 7224 O O . VAL A 1 917 ? -55.350 35.585 24.527 1.00 83.19 917 VAL A O 1
ATOM 7227 N N . SER A 1 918 ? -56.370 37.258 25.599 1.00 81.75 918 SER A N 1
ATOM 7228 C CA . SER A 1 918 ? -55.318 38.240 25.328 1.00 81.75 918 SER A CA 1
ATOM 7229 C C . SER A 1 918 ? -53.990 37.805 25.957 1.00 81.75 918 SER A C 1
ATOM 7231 O O . SER A 1 918 ? -53.954 37.405 27.119 1.00 81.75 918 SER A O 1
ATOM 7233 N N . ILE A 1 919 ? -52.874 37.937 25.231 1.00 81.56 919 ILE A N 1
ATOM 7234 C CA . ILE A 1 919 ? -51.535 37.595 25.752 1.00 81.56 919 ILE A CA 1
ATOM 7235 C C . ILE A 1 919 ? -51.148 38.373 27.020 1.00 81.56 919 ILE A C 1
ATOM 7237 O O . ILE A 1 919 ? -50.297 37.910 27.777 1.00 81.56 919 ILE A O 1
ATOM 7241 N N . TYR A 1 920 ? -51.775 39.533 27.246 1.00 81.19 920 TYR A N 1
ATOM 7242 C CA . TYR A 1 920 ? -51.566 40.381 28.422 1.00 81.19 920 TYR A CA 1
ATOM 7243 C C . TYR A 1 920 ? -52.276 39.851 29.675 1.00 81.19 920 TYR A C 1
ATOM 7245 O O . TYR A 1 920 ? -51.842 40.145 30.785 1.00 81.19 920 TYR A O 1
ATOM 7253 N N . ASP A 1 921 ? -53.331 39.054 29.496 1.00 82.31 921 ASP A N 1
ATOM 7254 C CA . ASP A 1 921 ? -54.137 38.485 30.585 1.00 82.31 921 ASP A CA 1
ATOM 7255 C C . ASP A 1 921 ? -53.736 37.032 30.906 1.00 82.31 921 ASP A C 1
ATOM 7257 O O . ASP A 1 921 ? -54.252 36.412 31.837 1.00 82.31 921 ASP A O 1
ATOM 7261 N N . MET A 1 922 ? -52.793 36.481 30.140 1.00 84.50 922 MET A N 1
ATOM 7262 C CA . MET A 1 922 ? -52.227 35.152 30.341 1.00 84.50 922 MET A CA 1
ATOM 7263 C C . MET A 1 922 ? -51.379 35.090 31.619 1.00 84.50 922 MET A C 1
ATOM 7265 O O . MET A 1 922 ? -50.589 35.986 31.901 1.00 84.50 922 MET A O 1
ATOM 7269 N N . ASP A 1 923 ? -51.505 34.000 32.379 1.00 86.06 923 ASP A N 1
ATOM 7270 C CA . ASP A 1 923 ? -50.670 33.749 33.560 1.00 86.06 923 ASP A CA 1
ATOM 7271 C C . ASP A 1 923 ? -49.447 32.904 33.205 1.00 86.06 923 ASP A C 1
ATOM 7273 O O . ASP A 1 923 ? -49.547 31.678 33.161 1.00 86.06 923 ASP A O 1
ATOM 7277 N N . TRP A 1 924 ? -48.294 33.522 32.959 1.00 87.38 924 TRP A N 1
ATOM 7278 C CA . TRP A 1 924 ? -47.081 32.825 32.510 1.00 87.38 924 TRP A CA 1
ATOM 7279 C C . TRP A 1 924 ? -46.275 32.174 33.646 1.00 87.38 924 TRP A C 1
ATOM 7281 O O . TRP A 1 924 ? -45.205 31.604 33.407 1.00 87.38 924 TRP A O 1
ATOM 7291 N N . SER A 1 925 ? -46.784 32.217 34.882 1.00 83.56 925 SER A N 1
ATOM 7292 C CA . SER A 1 925 ? -46.173 31.524 36.022 1.00 83.56 925 SER A CA 1
ATOM 7293 C C . SER A 1 925 ? -46.270 29.996 35.918 1.00 83.56 925 SER A C 1
ATOM 7295 O O . SER A 1 925 ? -45.401 29.289 36.424 1.00 83.56 925 SER A O 1
ATOM 7297 N N . CYS A 1 926 ? -47.287 29.485 35.218 1.00 86.31 926 CYS A N 1
ATOM 7298 C CA . CYS A 1 926 ? -47.486 28.057 34.978 1.00 86.31 926 CYS A CA 1
ATOM 7299 C C . CYS A 1 926 ? -46.618 27.539 33.824 1.00 86.31 926 CYS A C 1
ATOM 7301 O O . CYS A 1 926 ? -46.420 28.241 32.826 1.00 86.31 926 CYS A O 1
ATOM 7303 N N . SER A 1 927 ? -46.187 26.276 33.903 1.00 91.25 927 SER A N 1
ATOM 7304 C CA . SER A 1 927 ? -45.425 25.643 32.825 1.00 91.25 927 SER A CA 1
ATOM 7305 C C . SER A 1 927 ? -46.246 25.582 31.532 1.00 91.25 927 SER A C 1
ATOM 7307 O O . SER A 1 927 ? -47.315 24.973 31.497 1.00 91.25 927 SER A O 1
ATOM 7309 N N . THR A 1 928 ? -45.784 26.258 30.478 1.00 93.25 928 THR A N 1
ATOM 7310 C CA . THR A 1 928 ? -46.563 26.525 29.257 1.00 93.25 928 THR A CA 1
ATOM 7311 C C . THR A 1 928 ? -45.747 26.250 28.000 1.00 93.25 928 THR A C 1
ATOM 7313 O O . THR A 1 928 ? -44.671 26.812 27.826 1.00 93.25 928 THR A O 1
ATOM 7316 N N . ALA A 1 929 ? -46.280 25.438 27.090 1.00 94.38 929 ALA A N 1
ATOM 7317 C CA . ALA A 1 929 ? -45.739 25.288 25.745 1.00 94.38 929 ALA A CA 1
ATOM 7318 C C . ALA A 1 929 ? -46.455 26.262 24.801 1.00 94.38 929 ALA A C 1
ATOM 7320 O O . ALA A 1 929 ? -47.672 26.176 24.619 1.00 94.38 929 ALA A O 1
ATOM 7321 N N . ILE A 1 930 ? -45.705 27.204 24.232 1.00 92.25 930 ILE A N 1
ATOM 7322 C CA . ILE A 1 930 ? -46.212 28.215 23.302 1.00 92.25 930 ILE A CA 1
ATOM 7323 C C . ILE A 1 930 ? -46.179 27.626 21.900 1.00 92.25 930 ILE A C 1
ATOM 7325 O O . ILE A 1 930 ? -45.097 27.382 21.375 1.00 92.25 930 ILE A O 1
ATOM 7329 N N . VAL A 1 931 ? -47.336 27.432 21.278 1.00 91.44 931 VAL A N 1
ATOM 7330 C CA . VAL A 1 931 ? -47.427 26.867 19.931 1.00 91.44 931 VAL A CA 1
ATOM 7331 C C . VAL A 1 931 ? -47.709 27.969 18.921 1.00 91.44 931 VAL A C 1
ATOM 7333 O O . VAL A 1 931 ? -48.740 28.642 19.000 1.00 91.44 931 VAL A O 1
ATOM 7336 N N . VAL A 1 932 ? -46.807 28.114 17.953 1.00 88.12 932 VAL A N 1
ATOM 7337 C CA . VAL A 1 932 ? -46.952 29.016 16.806 1.00 88.12 932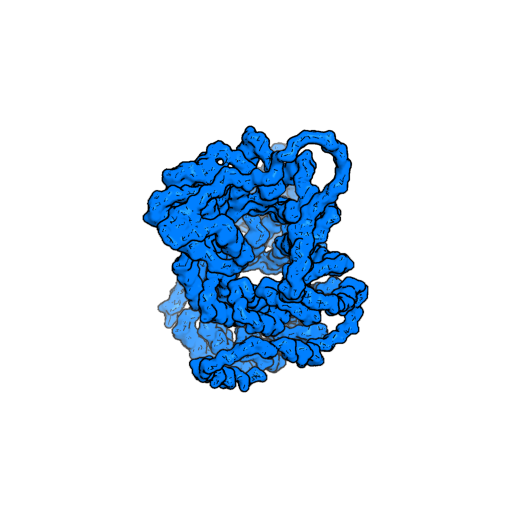 VAL A CA 1
ATOM 7338 C C . VAL A 1 932 ? -47.045 28.185 15.530 1.00 88.12 932 VAL A C 1
ATOM 7340 O O . VAL A 1 932 ? -46.276 27.245 15.332 1.00 88.12 932 VAL A O 1
ATOM 7343 N N . GLY A 1 933 ? -48.019 28.521 14.688 1.00 79.81 933 GLY A N 1
ATOM 7344 C CA . GLY A 1 933 ? -48.315 27.784 13.464 1.00 79.81 933 GLY A CA 1
ATOM 7345 C C . GLY A 1 933 ? -47.524 28.267 12.253 1.00 79.81 933 GLY A C 1
ATOM 7346 O O . GLY A 1 933 ? -46.707 29.186 12.341 1.00 79.81 933 GLY A O 1
ATOM 7347 N N . ASN A 1 934 ? -47.803 27.653 11.108 1.00 74.19 934 ASN A N 1
ATOM 7348 C CA . ASN A 1 934 ? -47.030 27.833 9.885 1.00 74.19 934 ASN A CA 1
ATOM 7349 C C . ASN A 1 934 ? -47.350 29.125 9.118 1.00 74.19 934 ASN A C 1
ATOM 7351 O O . ASN A 1 934 ? -48.353 29.797 9.363 1.00 74.19 934 ASN A O 1
ATOM 7355 N N . GLU A 1 935 ? -46.498 29.456 8.147 1.00 70.44 935 GLU A N 1
ATOM 7356 C CA . GLU A 1 935 ? -46.553 30.713 7.392 1.00 70.44 935 GLU A CA 1
ATOM 7357 C C . GLU A 1 935 ? -47.771 30.840 6.468 1.00 70.44 935 GLU A C 1
ATOM 7359 O O . GLU A 1 935 ? -48.148 31.950 6.098 1.00 70.44 935 GLU A O 1
ATOM 7364 N N . ASN A 1 936 ? -48.375 29.715 6.080 1.00 69.38 936 ASN A N 1
ATOM 7365 C CA . ASN A 1 936 ? -49.394 29.654 5.035 1.00 69.38 936 ASN A CA 1
ATOM 7366 C C . ASN A 1 936 ? -50.819 29.643 5.602 1.00 69.38 936 ASN A C 1
ATOM 7368 O O . ASN A 1 936 ? -51.712 30.290 5.057 1.00 69.38 936 ASN A O 1
ATOM 7372 N N . SER A 1 937 ? -51.044 28.888 6.677 1.00 68.81 937 SER A N 1
ATOM 7373 C CA . SER A 1 937 ? -52.365 28.643 7.264 1.00 68.81 937 SER A CA 1
ATOM 7374 C C . SER A 1 937 ? -52.444 28.944 8.761 1.00 68.81 937 SER A C 1
ATOM 7376 O O . SER A 1 937 ? -53.529 28.841 9.328 1.00 68.81 937 SER A O 1
ATOM 7378 N N . GLY A 1 938 ? -51.335 29.317 9.411 1.00 76.19 938 GLY A N 1
ATOM 7379 C CA . GLY A 1 938 ? -51.272 29.434 10.866 1.00 76.19 938 GLY A CA 1
ATOM 7380 C C . GLY A 1 938 ? -51.299 28.063 11.546 1.00 76.19 938 GLY A C 1
ATOM 7381 O O . GLY A 1 938 ? -50.721 27.103 11.037 1.00 76.19 938 GLY A O 1
ATOM 7382 N N . ILE A 1 939 ? -51.935 27.989 12.717 1.00 83.12 939 ILE A N 1
ATOM 7383 C CA . ILE A 1 939 ? -52.061 26.758 13.514 1.00 83.12 939 ILE A CA 1
ATOM 7384 C C . ILE A 1 939 ? -53.041 25.786 12.839 1.00 83.12 939 ILE A C 1
ATOM 7386 O O . ILE A 1 939 ? -54.103 26.201 12.371 1.00 83.12 939 ILE A O 1
ATOM 7390 N N . SER A 1 940 ? -52.710 24.492 12.805 1.00 85.62 940 SER A N 1
ATOM 7391 C CA . SER A 1 940 ? -53.615 23.453 12.296 1.00 85.62 940 SER A CA 1
ATOM 7392 C C . SER A 1 940 ? -54.854 23.232 13.183 1.00 85.62 940 SER A C 1
ATOM 7394 O O . SER A 1 940 ? -54.820 23.411 14.399 1.00 85.62 940 SER A O 1
ATOM 7396 N N . ASN A 1 941 ? -55.966 22.779 12.586 1.00 83.81 941 ASN A N 1
ATOM 7397 C CA . ASN A 1 941 ? -57.184 22.448 13.346 1.00 83.81 941 ASN A CA 1
ATOM 7398 C C . ASN A 1 941 ? -56.929 21.354 14.399 1.00 83.81 941 ASN A C 1
ATOM 7400 O O . ASN A 1 941 ? -57.473 21.422 15.495 1.00 83.81 941 ASN A O 1
ATOM 7404 N N . GLU A 1 942 ? -56.057 20.391 14.086 1.00 85.44 942 GLU A N 1
ATOM 7405 C CA . GLU A 1 942 ? -55.626 19.341 15.017 1.00 85.44 942 GLU A CA 1
ATOM 7406 C C . GLU A 1 942 ? -54.917 19.934 16.246 1.00 85.44 942 GLU A C 1
ATOM 7408 O O . GLU A 1 942 ? -55.205 19.558 17.381 1.00 85.44 942 GLU A O 1
ATOM 7413 N N . ALA A 1 943 ? -54.029 20.912 16.043 1.00 85.62 943 ALA A N 1
ATOM 7414 C CA . ALA A 1 943 ? -53.365 21.609 17.138 1.00 85.62 943 ALA A CA 1
ATOM 7415 C C . ALA A 1 943 ? -54.347 22.431 17.994 1.00 85.62 943 ALA A C 1
ATOM 7417 O O . ALA A 1 943 ? -54.189 22.456 19.214 1.00 85.62 943 ALA A O 1
ATOM 7418 N N . LEU A 1 944 ? -55.361 23.069 17.392 1.00 86.50 944 LEU A N 1
ATOM 7419 C CA . LEU A 1 944 ? -56.406 23.790 18.139 1.00 86.50 944 LEU A CA 1
ATOM 7420 C C . LEU A 1 944 ? -57.213 22.837 19.029 1.00 86.50 944 LEU A C 1
ATOM 7422 O O . LEU A 1 944 ? -57.336 23.083 20.226 1.00 86.50 944 LEU A O 1
ATOM 7426 N N . GLU A 1 945 ? -57.693 21.717 18.482 1.00 86.94 945 GLU A N 1
ATOM 7427 C CA . GLU A 1 945 ? -58.485 20.727 19.229 1.00 86.94 945 GLU A CA 1
ATOM 7428 C C . GLU A 1 945 ? -57.718 20.099 20.400 1.00 86.94 945 GLU A C 1
ATOM 7430 O O . GLU A 1 945 ? -58.299 19.812 21.448 1.00 86.94 945 GLU A O 1
ATOM 7435 N N . LEU A 1 946 ? -56.407 19.893 20.243 1.00 89.12 946 LEU A N 1
ATOM 7436 C CA . LEU A 1 946 ? -55.555 19.304 21.276 1.00 89.12 946 LEU A CA 1
ATOM 7437 C C . LEU A 1 946 ? -55.028 20.323 22.298 1.00 89.12 946 LEU A C 1
ATOM 7439 O O . LEU A 1 946 ? -54.410 19.916 23.292 1.00 89.12 946 LEU A O 1
ATOM 7443 N N . SER A 1 947 ? -55.223 21.622 22.070 1.00 89.81 947 SER A N 1
ATOM 7444 C CA . SER A 1 947 ? -54.696 22.673 22.941 1.00 89.81 947 SER A CA 1
ATOM 7445 C C . SER A 1 947 ? -55.551 22.901 24.186 1.00 89.81 947 SER A C 1
ATOM 7447 O O . SER A 1 947 ? -56.748 22.635 24.201 1.00 89.81 947 SER A O 1
ATOM 7449 N N . ASP A 1 948 ? -54.915 23.347 25.271 1.00 88.88 948 ASP A N 1
ATOM 7450 C CA . ASP A 1 948 ? -55.603 23.579 26.547 1.00 88.88 948 ASP A CA 1
ATOM 7451 C C . ASP A 1 948 ? -56.162 25.006 26.634 1.00 88.88 948 ASP A C 1
ATOM 7453 O O . ASP A 1 948 ? -57.099 25.269 27.388 1.00 88.88 948 ASP A O 1
ATOM 7457 N N . LEU A 1 949 ? -55.573 25.940 25.881 1.00 88.56 949 LEU A N 1
ATOM 7458 C CA . LEU A 1 949 ? -56.014 27.326 25.792 1.00 88.56 949 LEU A CA 1
ATOM 7459 C C . LEU A 1 949 ? -55.563 27.992 24.486 1.00 88.56 949 LEU A C 1
ATOM 7461 O O . LEU A 1 949 ? -54.523 27.661 23.914 1.00 88.56 949 LEU A O 1
ATOM 7465 N N . HIS A 1 950 ? -56.334 28.992 24.069 1.00 88.88 950 HIS A N 1
ATOM 7466 C CA . HIS A 1 950 ? -56.101 29.777 22.862 1.00 88.88 950 HIS A CA 1
ATOM 7467 C C . HIS A 1 950 ? -55.631 31.181 23.248 1.00 88.88 950 HIS A C 1
ATOM 7469 O O . HIS A 1 950 ? -56.282 31.843 24.058 1.00 88.88 950 HIS A O 1
ATOM 7475 N N . CYS A 1 951 ? -54.523 31.658 22.678 1.00 85.19 951 CYS A N 1
ATOM 7476 C CA . CYS A 1 951 ? -54.017 33.009 22.912 1.00 85.19 951 CYS A CA 1
ATOM 7477 C C . CYS A 1 951 ? -54.120 33.884 21.655 1.00 85.19 951 CYS A C 1
ATOM 7479 O O . CYS A 1 951 ? -53.809 33.460 20.540 1.00 85.19 951 CYS A O 1
ATOM 7481 N N . SER A 1 952 ? -54.577 35.123 21.840 1.00 77.94 952 SER A N 1
ATOM 7482 C CA . SER A 1 952 ? -54.806 36.064 20.747 1.00 77.94 952 SER A CA 1
ATOM 7483 C C . SER A 1 952 ? -53.553 36.876 20.454 1.00 77.94 952 SER A C 1
ATOM 7485 O O . SER A 1 952 ? -53.193 37.783 21.207 1.00 77.94 952 SER A O 1
ATOM 7487 N N . ILE A 1 953 ? -52.962 36.620 19.290 1.00 69.00 953 ILE A N 1
ATOM 7488 C CA . ILE A 1 953 ? -52.076 37.552 18.591 1.00 69.00 953 ILE A CA 1
ATOM 7489 C C . ILE A 1 953 ? -52.655 37.767 17.194 1.00 69.00 953 ILE A C 1
ATOM 7491 O O . ILE A 1 953 ? -53.014 36.788 16.538 1.00 69.00 953 ILE A O 1
ATOM 7495 N N . PRO A 1 954 ? -52.776 39.013 16.706 1.00 55.09 954 PRO A N 1
ATOM 7496 C CA . PRO A 1 954 ? -53.321 39.268 15.380 1.00 55.09 954 PRO A CA 1
ATOM 7497 C C . PRO A 1 954 ? -52.392 38.694 14.299 1.00 55.09 954 PRO A C 1
ATOM 7499 O O . PRO A 1 954 ? -51.425 39.329 13.897 1.00 55.09 954 PRO A O 1
ATOM 7502 N N . MET A 1 955 ? -52.691 37.484 13.814 1.00 57.09 955 MET A N 1
ATOM 7503 C CA . MET A 1 955 ? -51.933 36.834 12.733 1.00 57.09 955 MET A CA 1
ATOM 7504 C C . MET A 1 955 ? -52.492 37.144 11.333 1.00 57.09 955 MET A C 1
ATOM 7506 O O . MET A 1 955 ? -51.813 36.937 10.327 1.00 57.09 955 MET A O 1
ATOM 7510 N N . LYS A 1 956 ? -53.718 37.677 11.225 1.00 44.34 956 LYS A N 1
ATOM 7511 C CA . LYS A 1 956 ? -54.343 37.970 9.926 1.00 44.34 956 LYS A CA 1
ATOM 7512 C C . LYS A 1 956 ? -53.854 39.322 9.386 1.00 44.34 956 LYS A C 1
ATOM 7514 O O . LYS A 1 956 ? -54.337 40.366 9.811 1.00 44.34 956 LYS A O 1
ATOM 7519 N N . GLY A 1 957 ? -52.897 39.287 8.453 1.00 49.56 957 GLY A N 1
ATOM 7520 C CA . GLY A 1 957 ? -52.295 40.475 7.816 1.00 49.56 957 GLY A CA 1
ATOM 7521 C C . GLY A 1 957 ? -50.762 40.538 7.857 1.00 49.56 957 GLY A C 1
ATOM 7522 O O . GLY A 1 957 ? -50.180 41.496 7.367 1.00 49.56 957 GLY A O 1
ATOM 7523 N N . MET A 1 958 ? -50.103 39.516 8.404 1.00 49.78 958 MET A N 1
ATOM 7524 C CA . MET A 1 958 ? -48.642 39.403 8.505 1.00 49.78 958 MET A CA 1
ATOM 7525 C C . MET A 1 958 ? -48.041 38.440 7.450 1.00 49.78 958 MET A C 1
ATOM 7527 O O . MET A 1 958 ? -46.997 37.830 7.660 1.00 49.78 958 MET A O 1
ATOM 7531 N N . VAL A 1 959 ? -48.700 38.263 6.303 1.00 44.81 959 VAL A N 1
ATOM 7532 C CA . VAL A 1 959 ? -48.433 37.130 5.389 1.00 44.81 959 VAL A CA 1
ATOM 7533 C C . VAL A 1 959 ? -47.350 37.411 4.330 1.00 44.81 959 VAL A C 1
ATOM 7535 O O . VAL A 1 959 ? -46.880 36.481 3.693 1.00 44.81 959 VAL A O 1
ATOM 7538 N N . ASP A 1 960 ? -46.823 38.636 4.219 1.00 44.41 960 ASP A N 1
ATOM 7539 C CA . ASP A 1 960 ? -45.804 38.951 3.197 1.00 44.41 960 ASP A CA 1
ATOM 7540 C C . ASP A 1 960 ? -44.358 39.096 3.732 1.00 44.41 960 ASP A C 1
ATOM 7542 O O . ASP A 1 960 ? -43.478 39.538 2.993 1.00 44.41 960 ASP A O 1
ATOM 7546 N N . SER A 1 961 ? -44.054 38.801 5.012 1.00 49.91 961 SER A N 1
ATOM 7547 C CA . SER A 1 961 ? -42.694 39.066 5.559 1.00 49.91 961 SER A CA 1
ATOM 7548 C C . SER A 1 961 ? -42.309 38.336 6.871 1.00 49.91 961 SER A C 1
ATOM 7550 O O . SER A 1 961 ? -42.240 38.955 7.925 1.00 49.91 961 SER A O 1
ATOM 7552 N N . PHE A 1 962 ? -41.955 37.041 6.832 1.00 53.62 962 PHE A N 1
ATOM 7553 C CA . PHE A 1 962 ? -41.178 36.368 7.910 1.00 53.62 962 PHE A CA 1
ATOM 7554 C C . PHE A 1 962 ? -41.773 36.420 9.351 1.00 53.62 962 PHE A C 1
ATOM 7556 O O . PHE A 1 962 ? -41.044 36.483 10.342 1.00 53.62 962 PHE A O 1
ATOM 7563 N N . ASN A 1 963 ? -43.101 36.384 9.513 1.00 65.50 963 ASN A N 1
ATOM 7564 C CA . ASN A 1 963 ? -43.752 36.768 10.779 1.00 65.50 963 ASN A CA 1
ATOM 7565 C C . ASN A 1 963 ? -43.970 35.665 11.834 1.00 65.50 963 ASN A C 1
ATOM 7567 O O . ASN A 1 963 ? -44.395 35.982 12.945 1.00 65.50 963 ASN A O 1
ATOM 7571 N N . VAL A 1 964 ? -43.630 34.399 11.560 1.00 74.88 964 VAL A N 1
ATOM 7572 C CA . VAL A 1 964 ? -43.640 33.338 12.597 1.00 74.88 964 VAL A CA 1
ATOM 7573 C C . VAL A 1 964 ? -42.627 33.666 13.697 1.00 74.88 964 VAL A C 1
ATOM 7575 O O . VAL A 1 964 ? -42.935 33.576 14.884 1.00 74.88 964 VAL A O 1
ATOM 7578 N N . PHE A 1 965 ? -41.445 34.150 13.304 1.00 79.62 965 PHE A N 1
ATOM 7579 C CA . PHE A 1 965 ? -40.419 34.618 14.230 1.00 79.62 965 PHE A CA 1
ATOM 7580 C C . PHE A 1 965 ? -40.886 35.793 15.088 1.00 79.62 965 PHE A C 1
ATOM 7582 O O . PHE A 1 965 ? -40.682 35.793 16.299 1.00 79.62 965 PHE A O 1
ATOM 7589 N N . VAL A 1 966 ? -41.529 36.783 14.467 1.00 79.31 966 VAL A N 1
ATOM 7590 C CA . VAL A 1 966 ? -42.007 37.988 15.156 1.00 79.31 966 VAL A CA 1
ATOM 7591 C C . VAL A 1 966 ? -43.105 37.631 16.157 1.00 79.31 966 VAL A C 1
ATOM 7593 O O . VAL A 1 966 ? -43.047 38.068 17.305 1.00 79.31 966 VAL A O 1
ATOM 7596 N N . ALA A 1 967 ? -44.061 36.786 15.763 1.00 80.00 967 ALA A N 1
ATOM 7597 C CA . ALA A 1 967 ? -45.112 36.301 16.652 1.00 80.00 967 ALA A CA 1
ATOM 7598 C C . ALA A 1 967 ? -44.536 35.507 17.836 1.00 80.00 967 ALA A C 1
ATOM 7600 O O . ALA A 1 967 ? -44.872 35.790 18.988 1.00 80.00 967 ALA A O 1
ATOM 7601 N N . ALA A 1 968 ? -43.612 34.577 17.569 1.00 86.69 968 ALA A N 1
ATOM 7602 C CA . ALA A 1 968 ? -42.908 33.831 18.609 1.00 86.69 968 ALA A CA 1
ATOM 7603 C C . ALA A 1 968 ? -42.125 34.769 19.545 1.00 86.69 968 ALA A C 1
ATOM 7605 O O . ALA A 1 968 ? -42.199 34.630 20.763 1.00 86.69 968 ALA A O 1
ATOM 7606 N N . GLY A 1 969 ? -41.427 35.766 18.996 1.00 87.88 969 GLY A N 1
ATOM 7607 C CA . GLY A 1 969 ? -40.675 36.765 19.753 1.00 87.88 969 GLY A CA 1
ATOM 7608 C C . GLY A 1 969 ? -41.555 37.605 20.680 1.00 87.88 969 GLY A C 1
ATOM 7609 O O . GLY A 1 969 ? -41.200 37.788 21.842 1.00 87.88 969 GLY A O 1
ATOM 7610 N N . ILE A 1 970 ? -42.718 38.066 20.208 1.00 86.00 970 ILE A N 1
ATOM 7611 C CA . ILE A 1 970 ? -43.684 38.826 21.020 1.00 86.00 970 ILE A CA 1
ATOM 7612 C C . ILE A 1 970 ? -44.235 37.959 22.161 1.00 86.00 970 ILE A C 1
ATOM 7614 O O . ILE A 1 970 ? -44.266 38.417 23.304 1.00 86.00 970 ILE A O 1
ATOM 7618 N N . LEU A 1 971 ? -44.621 36.707 21.879 1.00 87.69 971 LEU A N 1
ATOM 7619 C CA . LEU A 1 971 ? -45.120 35.767 22.896 1.00 87.69 971 LEU A CA 1
ATOM 7620 C C . LEU A 1 971 ? -44.076 35.497 23.968 1.00 87.69 971 LEU A C 1
ATOM 7622 O O . LEU A 1 971 ? -44.352 35.648 25.155 1.00 87.69 971 LEU A O 1
ATOM 7626 N N . MET A 1 972 ? -42.869 35.128 23.542 1.00 91.00 972 MET A N 1
ATOM 7627 C CA . MET A 1 972 ? -41.770 34.832 24.450 1.00 91.00 972 MET A CA 1
ATOM 7628 C C . MET A 1 972 ? -41.392 36.064 25.276 1.00 91.00 972 MET A C 1
ATOM 7630 O O . MET A 1 972 ? -41.178 35.946 26.479 1.00 91.00 972 MET A O 1
ATOM 7634 N N . HIS A 1 973 ? -41.360 37.257 24.673 1.00 90.88 973 HIS A N 1
ATOM 7635 C CA . HIS A 1 973 ? -41.053 38.493 25.392 1.00 90.88 973 HIS A CA 1
ATOM 7636 C C . HIS A 1 973 ? -42.100 38.800 26.467 1.00 90.88 973 HIS A C 1
ATOM 7638 O O . HIS A 1 973 ? -41.741 39.103 27.605 1.00 90.88 973 HIS A O 1
ATOM 7644 N N . HIS A 1 974 ? -43.389 38.676 26.140 1.00 88.69 974 HIS A N 1
ATOM 7645 C CA . HIS A 1 974 ? -44.455 38.865 27.122 1.00 88.69 974 HIS A CA 1
ATOM 7646 C C . HIS A 1 974 ? -44.417 37.815 28.232 1.00 88.69 974 HIS A C 1
ATOM 7648 O O . HIS A 1 974 ? -44.568 38.182 29.397 1.00 88.69 974 HIS A O 1
ATOM 7654 N N . ALA A 1 975 ? -44.133 36.556 27.896 1.00 89.38 975 ALA A N 1
ATOM 7655 C CA . ALA A 1 975 ? -43.959 35.498 28.882 1.00 89.38 975 ALA A CA 1
ATOM 7656 C C . ALA A 1 975 ? -42.817 35.813 29.860 1.00 89.38 975 ALA A C 1
ATOM 7658 O O . ALA A 1 975 ? -43.004 35.722 31.071 1.00 89.38 975 ALA A O 1
ATOM 7659 N N . VAL A 1 976 ? -41.661 36.258 29.358 1.00 90.56 976 VAL A N 1
ATOM 7660 C CA . VAL A 1 976 ? -40.514 36.667 30.188 1.00 90.56 976 VAL A CA 1
ATOM 7661 C C . VAL A 1 976 ? -40.868 37.856 31.081 1.00 90.56 976 VAL A C 1
ATOM 7663 O O . VAL A 1 976 ? -40.548 37.841 32.271 1.00 90.56 976 VAL A O 1
ATOM 7666 N N . CYS A 1 977 ? -41.534 38.879 30.541 1.00 89.81 977 CYS A N 1
ATOM 7667 C CA . CYS A 1 977 ? -41.927 40.074 31.290 1.00 89.81 977 CYS A CA 1
ATOM 7668 C C . CYS A 1 977 ? -42.925 39.756 32.413 1.00 89.81 977 CYS A C 1
ATOM 7670 O O . CYS A 1 977 ? -42.719 40.190 33.547 1.00 89.81 977 CYS A O 1
ATOM 7672 N N . ASP A 1 978 ? -43.970 38.975 32.129 1.00 89.00 978 ASP A N 1
ATOM 7673 C CA . ASP A 1 978 ? -44.967 38.577 33.130 1.00 89.00 978 ASP A CA 1
ATOM 7674 C C . ASP A 1 978 ? -44.346 37.681 34.209 1.00 89.00 978 ASP A C 1
ATOM 7676 O O . ASP A 1 978 ? -44.508 37.946 35.401 1.00 89.00 978 ASP A O 1
ATOM 7680 N N . ARG A 1 979 ? -43.528 36.694 33.817 1.00 90.06 979 ARG A N 1
ATOM 7681 C CA . ARG A 1 979 ? -42.786 35.841 34.761 1.00 90.06 979 ARG A CA 1
ATOM 7682 C C . ARG A 1 979 ? -41.855 36.648 35.645 1.00 90.06 979 ARG A C 1
ATOM 7684 O O . ARG A 1 979 ? -41.863 36.470 36.857 1.00 90.06 979 ARG A O 1
ATOM 7691 N N . THR A 1 980 ? -41.111 37.587 35.072 1.00 88.44 980 THR A N 1
ATOM 7692 C CA . THR A 1 980 ? -40.230 38.468 35.849 1.00 88.44 980 THR A CA 1
ATOM 7693 C C . THR A 1 980 ? -41.035 39.350 36.807 1.00 88.44 980 THR A C 1
ATOM 7695 O O . THR A 1 980 ? -40.621 39.538 37.947 1.00 88.44 980 THR A O 1
ATOM 7698 N N . SER A 1 981 ? -42.210 39.840 36.397 1.00 88.62 981 SER A N 1
ATOM 7699 C CA . SER A 1 981 ? -43.083 40.651 37.253 1.00 88.62 981 SER A CA 1
ATOM 7700 C C . SER A 1 981 ? -43.741 39.854 38.386 1.00 88.62 981 SER A C 1
ATOM 7702 O O . SER A 1 981 ? -43.916 40.404 39.472 1.00 88.62 981 SER A O 1
ATOM 7704 N N . ARG A 1 982 ? -44.144 38.598 38.152 1.00 87.12 982 ARG A N 1
ATOM 7705 C CA . ARG A 1 982 ? -44.872 37.767 39.134 1.00 87.12 982 ARG A CA 1
ATOM 7706 C C . ARG A 1 982 ? -43.954 36.923 40.017 1.00 87.12 982 ARG A C 1
ATOM 7708 O O . ARG A 1 982 ? -44.206 36.805 41.211 1.00 87.12 982 ARG A O 1
ATOM 7715 N N . LEU A 1 983 ? -42.914 36.330 39.433 1.00 85.94 983 LEU A N 1
ATOM 7716 C CA . LEU A 1 983 ? -41.984 35.405 40.095 1.00 85.94 983 LEU A CA 1
ATOM 7717 C C . LEU A 1 983 ? -40.669 36.079 40.519 1.00 85.94 983 LEU A C 1
ATOM 7719 O O . LEU A 1 983 ? -39.883 35.486 41.252 1.00 85.94 983 LEU A O 1
ATOM 7723 N N . GLY A 1 984 ? -40.408 37.310 40.067 1.00 84.69 984 GLY A N 1
ATOM 7724 C CA . GLY A 1 984 ? -39.176 38.056 40.347 1.00 84.69 984 GLY A CA 1
ATOM 7725 C C . GLY A 1 984 ? -38.006 37.728 39.410 1.00 84.69 984 GLY A C 1
ATOM 7726 O O . GLY A 1 984 ? -37.095 38.544 39.269 1.00 84.69 984 GLY A O 1
ATOM 7727 N N . CYS A 1 985 ? -38.030 36.581 38.726 1.00 84.88 985 CYS A N 1
ATOM 7728 C CA . CYS A 1 985 ? -37.095 36.221 37.659 1.00 84.88 985 CYS A CA 1
ATOM 7729 C C . CYS A 1 985 ? -37.752 35.291 36.628 1.00 84.88 985 CYS A C 1
ATOM 7731 O O . CYS A 1 985 ? -38.709 34.586 36.935 1.00 84.88 985 CYS A O 1
ATOM 7733 N N . HIS A 1 986 ? -37.239 35.296 35.393 1.00 87.12 986 HIS A N 1
ATOM 7734 C CA . HIS A 1 986 ? -37.686 34.366 34.346 1.00 87.12 986 HIS A CA 1
ATOM 7735 C C . HIS A 1 986 ? -37.082 32.970 34.508 1.00 87.12 986 HIS A C 1
ATOM 7737 O O . HIS A 1 986 ? -37.794 31.973 34.370 1.00 87.12 986 HIS A O 1
ATOM 7743 N N . GLY A 1 987 ? -35.779 32.915 34.796 1.00 86.06 987 GLY A N 1
ATOM 7744 C CA . GLY A 1 987 ? -35.062 31.655 34.899 1.00 86.06 987 GLY A CA 1
ATOM 7745 C C . GLY A 1 987 ? -35.476 30.847 36.123 1.00 86.06 987 GLY A C 1
ATOM 7746 O O . GLY A 1 987 ? -35.679 31.401 37.206 1.00 86.06 987 GLY A O 1
ATOM 7747 N N . ASP A 1 988 ? -35.623 29.542 35.923 1.00 86.25 988 ASP A N 1
ATOM 7748 C CA . ASP A 1 988 ? -36.183 28.603 36.900 1.00 86.25 988 ASP A CA 1
ATOM 7749 C C . ASP A 1 988 ? -35.489 27.234 36.911 1.00 86.25 988 ASP A C 1
ATOM 7751 O O . ASP A 1 988 ? -36.033 26.263 37.434 1.00 86.25 988 ASP A O 1
ATOM 7755 N N . LEU A 1 989 ? -34.272 27.167 36.364 1.00 86.00 989 LEU A N 1
ATOM 7756 C CA . LEU A 1 989 ? -33.427 25.979 36.450 1.00 86.00 989 LEU A CA 1
ATOM 7757 C C . LEU A 1 989 ? -33.100 25.635 37.906 1.00 86.00 989 LEU A C 1
ATOM 7759 O O . LEU A 1 989 ? -32.842 26.521 38.731 1.00 86.00 989 LEU A O 1
ATOM 7763 N N . THR A 1 990 ? -33.048 24.337 38.212 1.00 84.62 990 THR A N 1
ATOM 7764 C CA . THR A 1 990 ? -32.496 23.882 39.489 1.00 84.62 990 THR A CA 1
ATOM 7765 C C . THR A 1 990 ? -30.989 24.158 39.545 1.00 84.62 990 THR A C 1
ATOM 7767 O O . THR A 1 990 ? -30.347 24.444 38.534 1.00 84.62 990 THR A O 1
ATOM 7770 N N . LEU A 1 991 ? -30.398 24.092 40.742 1.00 78.44 991 LEU A N 1
ATOM 7771 C CA . LEU A 1 991 ? -28.946 24.254 40.897 1.00 78.44 991 LEU A CA 1
ATOM 7772 C C . LEU A 1 991 ? -28.153 23.220 40.083 1.00 78.44 991 LEU A C 1
ATOM 7774 O O . LEU A 1 991 ? -27.092 23.561 39.568 1.00 78.44 991 LEU A O 1
ATOM 7778 N N . ASP A 1 992 ? -28.690 22.004 39.963 1.00 77.25 992 ASP A N 1
ATOM 7779 C CA . ASP A 1 992 ? -28.091 20.901 39.209 1.00 77.25 992 ASP A CA 1
ATOM 7780 C C . ASP A 1 992 ? -28.174 21.182 37.701 1.00 77.25 992 ASP A C 1
ATOM 7782 O O . ASP A 1 992 ? -27.146 21.289 37.037 1.00 77.25 992 ASP A O 1
ATOM 7786 N N . ASP A 1 993 ? -29.373 21.496 37.193 1.00 80.88 993 ASP A N 1
ATOM 7787 C CA . ASP A 1 993 ? -29.580 21.848 35.778 1.00 80.88 993 ASP A CA 1
ATOM 7788 C C . ASP A 1 993 ? -28.747 23.069 35.357 1.00 80.88 993 ASP A C 1
ATOM 7790 O O . ASP A 1 993 ? -28.226 23.142 34.244 1.00 80.88 993 ASP A O 1
ATOM 7794 N N . SER A 1 994 ? -28.600 24.052 36.252 1.00 83.19 994 SER A N 1
ATOM 7795 C CA . SER A 1 994 ? -27.791 25.246 36.003 1.00 83.19 994 SER A CA 1
ATOM 7796 C C . SER A 1 994 ? -26.295 24.924 35.918 1.00 83.19 994 SER A C 1
ATOM 7798 O O . SER A 1 994 ? -25.585 25.554 35.131 1.00 83.19 994 SER A O 1
ATOM 7800 N N . GLN A 1 995 ? -25.808 23.951 36.698 1.00 80.19 995 GLN A N 1
ATOM 7801 C CA . GLN A 1 995 ? -24.424 23.477 36.618 1.00 80.19 995 GLN A CA 1
ATOM 7802 C C . GLN A 1 995 ? -24.172 22.699 35.330 1.00 80.19 995 GLN A C 1
ATOM 7804 O O . GLN A 1 995 ? -23.223 23.032 34.618 1.00 80.19 995 GLN A O 1
ATOM 7809 N N . THR A 1 996 ? -25.046 21.754 34.988 1.00 80.00 996 THR A N 1
ATOM 7810 C CA . THR A 1 996 ? -24.954 20.987 33.739 1.00 80.00 996 THR A CA 1
ATOM 7811 C C . THR A 1 996 ? -24.951 21.915 32.525 1.00 80.00 996 THR A C 1
ATOM 7813 O O . THR A 1 996 ? -24.095 21.813 31.648 1.00 80.00 996 THR A O 1
ATOM 7816 N N . LEU A 1 997 ? -25.833 22.915 32.504 1.00 83.38 997 LEU A N 1
ATOM 7817 C CA . LEU A 1 997 ? -25.881 23.872 31.401 1.00 83.38 997 LEU A CA 1
ATOM 7818 C C . LEU A 1 997 ? -24.624 24.759 31.329 1.00 83.38 997 LEU A C 1
ATOM 7820 O O . LEU A 1 997 ? -24.145 25.107 30.247 1.00 83.38 997 LEU A O 1
ATOM 7824 N N . LEU A 1 998 ? -24.053 25.124 32.481 1.00 84.31 998 LEU A N 1
ATOM 7825 C CA . LEU A 1 998 ? -22.803 25.884 32.535 1.00 84.31 998 LEU A CA 1
ATOM 7826 C C . LEU A 1 998 ? -21.622 25.075 31.970 1.00 84.31 998 LEU A C 1
ATOM 7828 O O . LEU A 1 998 ? -20.753 25.642 31.301 1.00 84.31 998 LEU A O 1
ATOM 7832 N N . GLU A 1 999 ? -21.600 23.764 32.204 1.00 79.81 999 GLU A N 1
ATOM 7833 C CA . GLU A 1 999 ? -20.610 22.837 31.645 1.00 79.81 999 GLU A CA 1
ATOM 7834 C C . GLU A 1 999 ? -20.703 22.757 30.127 1.00 79.81 999 GLU A C 1
ATOM 7836 O O . GLU A 1 999 ? -19.689 22.903 29.436 1.00 79.81 999 GLU A O 1
ATOM 7841 N N . GLU A 1 1000 ? -21.915 22.607 29.596 1.00 80.12 1000 GLU A N 1
ATOM 7842 C CA . GLU A 1 1000 ? -22.167 22.618 28.156 1.00 80.12 1000 GLU A CA 1
ATOM 7843 C C . GLU A 1 1000 ? -21.710 23.933 27.521 1.00 80.12 1000 GLU A C 1
ATOM 7845 O O . GLU A 1 1000 ? -21.022 23.931 26.494 1.00 80.12 1000 GLU A O 1
ATOM 7850 N N . PHE A 1 1001 ? -21.984 25.071 28.166 1.00 85.56 1001 PHE A N 1
ATOM 7851 C CA . PHE A 1 1001 ? -21.530 26.372 27.675 1.00 85.56 1001 PHE A CA 1
ATOM 7852 C C . PHE A 1 1001 ? -20.002 26.475 27.630 1.00 85.56 1001 PHE A C 1
ATOM 7854 O O . PHE A 1 1001 ? -19.439 26.988 26.655 1.00 85.56 1001 PHE A O 1
ATOM 7861 N N . TYR A 1 1002 ? -19.312 25.960 28.649 1.00 82.50 1002 TYR A N 1
ATOM 7862 C CA . TYR A 1 1002 ? -17.850 25.928 28.702 1.00 82.50 1002 TYR A CA 1
ATOM 7863 C C . TYR A 1 1002 ? -17.272 25.015 27.606 1.00 82.50 1002 TYR A C 1
ATOM 7865 O O . TYR A 1 1002 ? -16.312 25.395 26.924 1.00 82.50 1002 TYR A O 1
ATOM 7873 N N . LEU A 1 1003 ? -17.884 23.850 27.373 1.00 76.94 1003 LEU A N 1
ATOM 7874 C CA . LEU A 1 1003 ? -17.504 22.907 26.316 1.00 76.94 1003 LEU A CA 1
ATOM 7875 C C . LEU A 1 1003 ? -17.698 23.497 24.915 1.00 76.94 1003 LEU A C 1
ATOM 7877 O O . LEU A 1 1003 ? -16.801 23.396 24.073 1.00 76.94 1003 LEU A O 1
ATOM 7881 N N . HIS A 1 1004 ? -18.830 24.153 24.661 1.00 77.38 1004 HIS A N 1
ATOM 7882 C CA . HIS A 1 1004 ? -19.123 24.778 23.371 1.00 77.38 1004 HIS A CA 1
ATOM 7883 C C . HIS A 1 1004 ? -18.242 26.000 23.087 1.00 77.38 1004 HIS A C 1
ATOM 7885 O O . HIS A 1 1004 ? -17.884 26.245 21.929 1.00 77.38 1004 HIS A O 1
ATOM 7891 N N . HIS A 1 1005 ? -17.848 26.748 24.122 1.00 79.81 1005 HIS A N 1
ATOM 7892 C CA . HIS A 1 1005 ? -16.953 27.896 23.986 1.00 79.81 1005 HIS A CA 1
ATOM 7893 C C . HIS A 1 1005 ? -15.501 27.480 23.698 1.00 79.81 1005 HIS A C 1
ATOM 7895 O O . HIS A 1 1005 ? -14.829 28.055 22.832 1.00 79.81 1005 HIS A O 1
ATOM 7901 N N . CYS A 1 1006 ? -14.996 26.460 24.394 1.00 73.69 1006 CYS A N 1
ATOM 7902 C CA . CYS A 1 1006 ? -13.607 26.031 24.283 1.00 73.69 1006 CYS A CA 1
ATOM 7903 C C . CYS A 1 1006 ? -13.401 25.041 23.123 1.00 73.69 1006 CYS A C 1
ATOM 7905 O O . CYS A 1 1006 ? -13.508 23.831 23.280 1.00 73.69 1006 CYS A O 1
ATOM 7907 N N . LYS A 1 1007 ? -12.943 25.529 21.959 1.00 64.94 1007 LYS A N 1
ATOM 7908 C CA . LYS A 1 1007 ? -12.558 24.666 20.811 1.00 64.94 1007 LYS A CA 1
ATOM 7909 C C . LYS A 1 1007 ? -11.498 23.604 21.149 1.00 64.94 1007 LYS A C 1
ATOM 7911 O O . LYS A 1 1007 ? -11.428 22.576 20.483 1.00 64.94 1007 LYS A O 1
ATOM 7916 N N . SER A 1 1008 ? -10.688 23.857 22.178 1.00 67.00 1008 SER A N 1
ATOM 7917 C CA . SER A 1 1008 ? -9.662 22.941 22.692 1.00 67.00 1008 SER A CA 1
ATOM 7918 C C . SER A 1 1008 ? -10.097 22.209 23.965 1.00 67.00 1008 SER A C 1
ATOM 7920 O O . SER A 1 1008 ? -9.242 21.627 24.632 1.00 67.00 1008 SER A O 1
ATOM 7922 N N . ALA A 1 1009 ? -11.389 22.227 24.322 1.00 65.00 1009 ALA A N 1
ATOM 7923 C CA . ALA A 1 1009 ? -11.901 21.667 25.574 1.00 65.00 1009 ALA A CA 1
ATOM 7924 C C . ALA A 1 1009 ? -11.439 20.225 25.797 1.00 65.00 1009 ALA A C 1
ATOM 7926 O O . ALA A 1 1009 ? -10.966 19.901 26.876 1.00 65.00 1009 ALA A O 1
ATOM 7927 N N . ILE A 1 1010 ? -11.447 19.392 24.750 1.00 57.12 1010 ILE A N 1
ATOM 7928 C CA . ILE A 1 1010 ? -10.982 17.997 24.808 1.00 57.12 1010 ILE A CA 1
ATOM 7929 C C . ILE A 1 1010 ? -9.484 17.907 25.153 1.00 57.12 1010 ILE A C 1
ATOM 7931 O O . ILE A 1 1010 ? -9.071 17.032 25.908 1.00 57.12 1010 ILE A O 1
ATOM 7935 N N . SER A 1 1011 ? -8.651 18.807 24.626 1.00 62.59 1011 SER A N 1
ATOM 7936 C CA . SER A 1 1011 ? -7.214 18.838 24.935 1.00 62.59 1011 SER A CA 1
ATOM 7937 C C . SER A 1 1011 ? -6.949 19.332 26.358 1.00 62.59 1011 SER A C 1
ATOM 7939 O O . SER A 1 1011 ? -6.078 18.797 27.039 1.00 62.59 1011 SER A O 1
ATOM 7941 N N . ILE A 1 1012 ? -7.704 20.335 26.810 1.00 66.38 1012 ILE A N 1
ATOM 7942 C CA . ILE A 1 1012 ? -7.586 20.914 28.154 1.00 66.38 1012 ILE A CA 1
ATOM 7943 C C . ILE A 1 1012 ? -8.070 19.909 29.204 1.00 66.38 1012 ILE A C 1
ATOM 7945 O O . ILE A 1 1012 ? -7.374 19.666 30.183 1.00 66.38 1012 ILE A O 1
ATOM 7949 N N . ALA A 1 1013 ? -9.196 19.243 28.949 1.00 61.38 1013 ALA A N 1
ATOM 7950 C CA . ALA A 1 1013 ? -9.706 18.108 29.712 1.00 61.38 1013 ALA A CA 1
ATOM 7951 C C . ALA A 1 1013 ? -8.647 17.009 29.892 1.00 61.38 1013 ALA A C 1
ATOM 7953 O O . ALA A 1 1013 ? -8.379 16.568 31.011 1.00 61.38 1013 ALA A O 1
ATOM 7954 N N . LYS A 1 1014 ? -7.992 16.607 28.793 1.00 55.69 1014 LYS A N 1
ATOM 7955 C CA . LYS A 1 1014 ? -6.891 15.631 28.808 1.00 55.69 1014 LYS A CA 1
ATOM 7956 C C . LYS A 1 1014 ? -5.714 16.105 29.664 1.00 55.69 1014 LYS A C 1
ATOM 7958 O O . LYS A 1 1014 ? -5.144 15.321 30.423 1.00 55.69 1014 LYS A O 1
ATOM 7963 N N . GLU A 1 1015 ? -5.334 17.377 29.562 1.00 64.69 1015 GLU A N 1
ATOM 7964 C CA . GLU A 1 1015 ? -4.229 17.944 30.339 1.00 64.69 1015 GLU A CA 1
ATOM 7965 C C . GLU A 1 1015 ? -4.564 18.076 31.833 1.00 64.69 1015 GLU A C 1
ATOM 7967 O O . GLU A 1 1015 ? -3.744 17.725 32.685 1.00 64.69 1015 GLU A O 1
ATOM 7972 N N . TYR A 1 1016 ? -5.776 18.520 32.165 1.00 65.94 1016 TYR A N 1
ATOM 7973 C CA . TYR A 1 1016 ? -6.271 18.616 33.535 1.00 65.94 1016 TYR A CA 1
ATOM 7974 C C . TYR A 1 1016 ? -6.313 17.243 34.214 1.00 65.94 1016 TYR A C 1
ATOM 7976 O O . TYR A 1 1016 ? -5.758 17.084 35.305 1.00 65.94 1016 TYR A O 1
ATOM 7984 N N . ALA A 1 1017 ? -6.861 16.227 33.537 1.00 55.97 1017 ALA A N 1
ATOM 7985 C CA . ALA A 1 1017 ? -6.866 14.848 34.022 1.00 55.97 1017 ALA A CA 1
ATOM 7986 C C . ALA A 1 1017 ? -5.438 14.345 34.317 1.00 55.97 1017 ALA A C 1
ATOM 7988 O O . ALA A 1 1017 ? -5.183 13.769 35.378 1.00 55.97 1017 ALA A O 1
ATOM 7989 N N . ASN A 1 1018 ? -4.473 14.651 33.440 1.00 54.41 1018 ASN A N 1
ATOM 7990 C CA . ASN A 1 1018 ? -3.060 14.314 33.646 1.00 54.41 1018 ASN A CA 1
ATOM 7991 C C . ASN A 1 1018 ? -2.438 15.029 34.865 1.00 54.41 1018 ASN A C 1
ATOM 7993 O O . ASN A 1 1018 ? -1.669 14.414 35.614 1.00 54.41 1018 ASN A O 1
ATOM 7997 N N . ARG A 1 1019 ? -2.773 16.308 35.097 1.00 59.78 1019 ARG A N 1
ATOM 7998 C CA . ARG A 1 1019 ? -2.290 17.111 36.241 1.00 59.78 1019 ARG A CA 1
ATOM 7999 C C . ARG A 1 1019 ? -2.892 16.661 37.579 1.00 59.78 1019 ARG A C 1
ATOM 8001 O O . ARG A 1 1019 ? -2.179 16.583 38.583 1.00 59.78 1019 ARG A O 1
ATOM 8008 N N . LYS A 1 1020 ? -4.186 16.324 37.608 1.00 56.72 1020 LYS A N 1
ATOM 8009 C CA . LYS A 1 1020 ? -4.871 15.783 38.800 1.00 56.72 1020 LYS A CA 1
ATOM 8010 C C . LYS A 1 1020 ? -4.251 14.444 39.214 1.00 56.72 1020 LYS A C 1
ATOM 8012 O O . LYS A 1 1020 ? -3.965 14.242 40.395 1.00 56.72 1020 LYS A O 1
ATOM 8017 N N . LEU A 1 1021 ? -3.917 13.592 38.239 1.00 50.59 1021 LEU A N 1
ATOM 8018 C CA . LEU A 1 1021 ? -3.196 12.336 38.471 1.00 50.59 1021 LEU A CA 1
ATOM 8019 C C . LEU A 1 1021 ? -1.811 12.557 39.097 1.00 50.59 1021 LEU A C 1
ATOM 8021 O O . LEU A 1 1021 ? -1.457 11.870 40.053 1.00 50.59 1021 LEU A O 1
ATOM 8025 N N . THR A 1 1022 ? -1.047 13.538 38.602 1.00 48.91 1022 THR A N 1
ATOM 8026 C CA . THR A 1 1022 ? 0.299 13.838 39.129 1.00 48.91 1022 THR A CA 1
ATOM 8027 C C . THR A 1 1022 ? 0.254 14.347 40.572 1.00 48.91 1022 THR A C 1
ATOM 8029 O O . THR A 1 1022 ? 1.119 13.986 41.379 1.00 48.91 1022 THR A O 1
ATOM 8032 N N . ARG A 1 1023 ? -0.778 15.128 40.926 1.00 44.44 1023 ARG A N 1
ATOM 8033 C CA . ARG A 1 1023 ? -1.049 15.578 42.305 1.00 44.44 1023 ARG A CA 1
ATOM 8034 C C . ARG A 1 1023 ? -1.429 14.440 43.256 1.00 44.44 1023 ARG A C 1
ATOM 8036 O O . ARG A 1 1023 ? -1.003 14.458 44.406 1.00 44.44 1023 ARG A O 1
ATOM 8043 N N . PHE A 1 1024 ? -2.182 13.439 42.800 1.00 44.16 1024 PHE A N 1
ATOM 8044 C CA . PHE A 1 1024 ? -2.490 12.257 43.617 1.00 44.16 1024 PHE A CA 1
ATOM 8045 C C . PHE A 1 1024 ? -1.252 11.387 43.874 1.00 44.16 1024 PHE A C 1
ATOM 8047 O O . PHE A 1 1024 ? -1.064 10.916 44.990 1.00 44.16 1024 PHE A O 1
ATOM 8054 N N . THR A 1 1025 ? -0.352 11.247 42.895 1.00 42.09 1025 THR A N 1
ATOM 8055 C CA . THR A 1 1025 ? 0.928 10.527 43.065 1.00 42.09 1025 THR A CA 1
ATOM 8056 C C . THR A 1 1025 ? 1.980 11.256 43.904 1.00 42.09 1025 THR A C 1
ATOM 8058 O O . THR A 1 1025 ? 3.011 10.665 44.191 1.00 42.09 1025 THR A O 1
ATOM 8061 N N . THR A 1 1026 ? 1.774 12.528 44.260 1.00 40.75 1026 THR A N 1
ATOM 8062 C CA . THR A 1 1026 ? 2.700 13.294 45.122 1.00 40.75 1026 THR A CA 1
ATOM 8063 C C . THR A 1 1026 ? 2.214 13.423 46.567 1.00 40.75 1026 THR A C 1
ATOM 8065 O O . THR A 1 1026 ? 2.980 13.856 47.424 1.00 40.75 1026 THR A O 1
ATOM 8068 N N . LYS A 1 1027 ? 0.960 13.046 46.852 1.00 35.44 1027 LYS A N 1
ATOM 8069 C CA . LYS A 1 1027 ? 0.377 12.996 48.205 1.00 35.44 1027 LYS A CA 1
ATOM 8070 C C . LYS A 1 1027 ? 0.327 11.581 48.812 1.00 35.44 1027 LYS A C 1
ATOM 8072 O O . LYS A 1 1027 ? -0.009 11.462 49.987 1.00 35.44 1027 LYS A O 1
ATOM 8077 N N . LEU A 1 1028 ? 0.651 10.552 48.026 1.00 33.47 1028 LEU A N 1
ATOM 8078 C CA . LEU A 1 1028 ? 0.886 9.155 48.422 1.00 33.47 1028 LEU A CA 1
ATOM 8079 C C . LEU A 1 1028 ? 2.378 8.861 48.299 1.00 33.47 1028 LEU A C 1
ATOM 8081 O O . LEU A 1 1028 ? 2.904 8.139 49.172 1.00 33.47 1028 LEU A O 1
#

Sequence (1028 aa):
MFNRSLYCFALFSVRKKLGFRLQSYRAHLRCCSFIEEAIPLETTECTDETITQLLTLEPPEESGKDSVEELLLKSDDVSRLMKMERRSDLDSKDQFNQSRRWFPYLDKFDAGSMHLSGGEVLETLDRPIGQSDELLRLYSYVRHQTVGIRSSAILFGLKSCIELGDLEFGRGIHTDALKFGLNISKFVGSSLIGLYSRCGDIEEAAKAFDEIIEKDIVAYTSLITGYAQVGDHRAYEAFRVAYHMQKEEIDPNRVTLVSLLQAASELGALEEGQSIHGYAIRRGIGCSDEVFETSLMDMYNKCGPPNMAATFFARMGSRTVGSWNALISRHLQLGQPLEALHLFFQMVQRNYELDLITLANGLLSCADLENLLVGKIIHAYIVRTGAQLDIVATTALIDMYLKCNHLILAREIFDRIEEKDVISFNVMIAGYLQNGFACQAIEVFYEMVGIGIRLNPVTIMSILSALSDLKDVRQGKCIHGYVFRRGFGSNTEIANQIIYMYAKCGFVQCASRIFKNIKRKDLVSWTSMMMGYLHQGHADEAVTLFRLMQRENLSPDSVTLICLLQAFAQLGFLNLAKEVHCLVQRVSLDIGIPVINSLITAYSKCGKLDMSRVLFEHMAGRCLVSWNTMIAAYGMHGRCVQALKLFDQMKKENVVPDDLTFRSVLAACSHSGLVEEGLHIFRSMKEEYSMIPSEEHYGCMIDLLSRAGRLEEAYDLLRCLPPRQSASALGALLAACRVHGNSEMGETVGRWLLDLEPQNPSTYGLVSNIYAGGEKWKEAAQVRALAKERSLKRTPGYSLIDGEVLEALDPHILDVWKERFRNLAKNRSYSVCLVVEGLCDFGNVSATFWSVDALGFQSVHVVPCDSSKRYGDNRHVSMGAEKWFDIELWNSTEQCFKVLKSRGYRIATTHVGMDAVSIYDMDWSCSTAIVVGNENSGISNEALELSDLHCSIPMKGMVDSFNVFVAAGILMHHAVCDRTSRLGCHGDLTLDDSQTLLEEFYLHHCKSAISIAKEYANRKLTRFTTKL

pLDDT: mean 76.11, std 19.26, range [23.42, 94.44]

Organism: NCBI:txid185542

InterPro domains:
  IPR001537 tRNA/rRNA methyltransferase, SpoU type [PF00588] (832-973)
  IPR002885 Pentatricopeptide repeat [PF01535] (323-351)
  IPR002885 Pentatricopeptide repeat [PF01535] (395-421)
  IPR002885 Pentatricopeptide repeat [PF01535] (423-453)
  IPR002885 Pentatricopeptide repeat [PF01535] (597-621)
  IPR002885 Pentatricopeptide repeat [PF01535] (697-719)
  IPR002885 Pentatricopeptide repeat [PF13041] (522-569)
  IPR002885 Pentatricopeptide repeat [PF13041] (623-670)
  IPR002885 Pentatricopeptide repeat [PF13812] (213-263)
  IPR002885 Pentatricopeptide repeat [PS51375] (216-252)
  IPR002885 Pentatricopeptide repeat [PS51375] (320-354)
  IPR002885 Pentatricopeptide repeat [PS51375] (421-455)
  IPR002885 Pentatricopeptide repeat [PS51375] (522-556)
  IPR002885 Pentatricopeptide repeat [PS51375] (623-657)
  IPR002885 Pentatricopeptide repeat [PS51375] (658-688)
  IPR002885 Pentatricopeptide repeat [TIGR00756] (323-355)
  IPR002885 Pentatricopeptide repeat [TIGR00756] (524-558)
  IPR002885 Pentatricopeptide repeat [TIGR00756] (625-658)
  IPR011990 Tetratricopeptide-like helical domain superfamily [G3DSA:1.25.40.10] (129-280)
  IPR011990 Tetratricopeptide-like helical domain superfamily [G3DSA:1.25.40.10] (281-373)